Protein AF-A0A370Q2U4-F1 (afdb_monomer_lite)

Sequence (874 aa):
MNAKKIMTMTTHTPAAGAPFPVRLLSYLISVLLITQPVLPAYAANVSVAGGNTHMDKAGNGVPVMNIATPNQAGISHNTFNDFNVGKEGLILNNATDRLTQTQLGGLIQNNTNLKAGQEARGIINEVIGNKRSQLQGYMEVGGKAASVMVANPYGITCDGCGFINTPHATLTTGKPVLGADGSLQALEASRGTITIAGQGLDAGSADAVQLIARATEINAGIHAKDLTVIAGSNRVDKDGNVTALAPAGEAPKIAIDTGALGGMYANRIRLVSSETGLGVNLSDVNARQGDIILDVNGDLRMKHSLAAGQLKVNAGNLALSGSHRAEQGMQLTGRGSTAVNDALLSTGGDLALNGNGQLTVNNSRLQAGADARGKLSGGGRLSAQGARQQWSNSQVEAGNVTLSAAQSLTQDGASQVSAQTDLTVQGGALTMNGKNGAGRDVVVSGRTLSAGNQLTAQRDIRAQLSGDATLSGKLNAGQDVTLSAANVTSSGELTANRYGSVTAGTLDNRGLLQARGAQTITAANVANRDRIQAGGQLAMTADTVTNAGLIGGQGGLSLSVTDLLNVESGGELFSGAGLAVNAGRFLLAGVASAQGDMRLESGVLTTGAQSQWLAGGDMRLSATTASLGGLLASDGLMTLNASSLTSTAGAQTQAQRGLSLDIAGHGELNGVFTTLGDLTLSAGSLTHRAQSAGANVAVTAGNMTHGGLLQADGPLTLKADTLSVTQSGALLAKGQAQLDVQALDNDGTVAAQRLNITAAQRLANQRGAILNAAGDMTLATAQIANAGKLAAGNDLTLDAASLANHGLMQAGNNLSLTLSERLDNQAQGLLLAAGQLALKTPDLTNAGTLQGATAAVEVGALSNSGMLMGIDGL

InterPro domains:
  IPR008619 Filamentous haemagglutinin repeat [PF05594] (307-374)
  IPR008619 Filamentous haemagglutinin repeat [PF05594] (534-567)
  IPR008619 Filamentous haemagglutinin repeat [PF05594] (570-616)
  IPR008619 Filamentous haemagglutinin repeat [PF05594] (774-827)
  IPR008638 Filamentous haemagglutinin FhaB/tRNA nuclease CdiA-like, TPS domain [PF05860] (52-301)
  IPR008638 Filamentous haemagglutinin FhaB/tRNA nuclease CdiA-like, TPS domain [SM00912] (59-181)
  IPR008638 Filamentous haemagglutinin FhaB/tRNA nuclease CdiA-like, TPS domain [TIGR01901] (77-176)
  IPR010069 Toxin CdiA-like, Filamentous hemagglutinin motif repeats [TIGR01731] (399-431)
  IPR010069 Toxin CdiA-like, Filamentous hemagglutinin motif repeats [TIGR01731] (501-529)
  IPR010069 Toxin CdiA-like, Filamentous hemagglutinin motif repeats [TIGR01731] (532-566)
  IPR010069 Toxin CdiA-like, Filamentous hemagglutinin motif repeats [TIGR01731] (571-606)
  IPR010069 Toxin CdiA-like, Filamentous hemagglutinin motif repeats [TIGR01731] (729-766)
  IPR010069 Toxin CdiA-like, Filamentous hemagglutinin motif repeats [TIGR01731] (748-788)
  IPR010069 Toxin CdiA-like, Filamentous hemagglutinin motif repeats [TIGR01731] (788-827)
  IPR010069 Toxin CdiA-like, Filamentous hemagglutinin motif repeats [TIGR01731] (829-866)
  IPR011050 Pectin lyase fold/virulence factor [SSF51126] (56-371)
  IPR012334 Pectin lyase fold [G3DSA:2.160.20.10] (47-337)

Structure (mmCIF, N/CA/C/O backbone):
data_AF-A0A370Q2U4-F1
#
_entry.id   AF-A0A370Q2U4-F1
#
loop_
_atom_site.group_PDB
_atom_site.id
_atom_site.type_symbol
_atom_site.label_atom_id
_atom_site.label_alt_id
_atom_site.label_comp_id
_atom_site.label_asym_id
_atom_site.label_entity_id
_atom_site.label_seq_id
_atom_site.pdbx_PDB_ins_code
_atom_site.Cartn_x
_atom_site.Cartn_y
_atom_site.Cartn_z
_atom_site.occupancy
_atom_site.B_iso_or_equiv
_atom_site.auth_seq_id
_atom_site.auth_comp_id
_atom_site.auth_asym_id
_atom_site.auth_atom_id
_atom_site.pdbx_PDB_model_num
ATOM 1 N N . MET A 1 1 ? 3.773 -46.825 87.363 1.00 34.09 1 MET A N 1
ATOM 2 C CA . MET A 1 1 ? 4.776 -46.118 86.539 1.00 34.09 1 MET A CA 1
ATOM 3 C C . MET A 1 1 ? 4.437 -44.629 86.507 1.00 34.09 1 MET A C 1
ATOM 5 O O . MET A 1 1 ? 3.323 -44.291 86.149 1.00 34.09 1 MET A O 1
ATOM 9 N N . ASN A 1 2 ? 5.400 -43.804 86.935 1.00 34.12 2 ASN A N 1
ATOM 10 C CA . ASN A 1 2 ? 5.629 -42.368 86.675 1.00 34.12 2 ASN A CA 1
ATOM 11 C C . ASN A 1 2 ? 4.591 -41.280 87.053 1.00 34.12 2 ASN A C 1
ATOM 13 O O . ASN A 1 2 ? 3.755 -40.869 86.264 1.00 34.12 2 ASN A O 1
ATOM 17 N N . ALA A 1 3 ? 4.779 -40.771 88.279 1.00 36.44 3 ALA A N 1
ATOM 18 C CA . ALA A 1 3 ? 5.189 -39.404 88.662 1.00 36.44 3 ALA A CA 1
ATOM 19 C C . ALA A 1 3 ? 4.447 -38.129 88.171 1.00 36.44 3 ALA A C 1
ATOM 21 O O . ALA A 1 3 ? 4.491 -37.736 87.011 1.00 36.44 3 ALA A O 1
ATOM 22 N N . LYS A 1 4 ? 3.943 -37.400 89.185 1.00 40.38 4 LYS A N 1
ATOM 23 C CA . LYS A 1 4 ? 3.582 -35.969 89.287 1.00 40.38 4 LYS A CA 1
ATOM 24 C C . LYS A 1 4 ? 4.544 -34.984 88.590 1.00 40.38 4 LYS A C 1
ATOM 26 O O . LYS A 1 4 ? 5.748 -35.057 88.828 1.00 40.38 4 LYS A O 1
ATOM 31 N N . LYS A 1 5 ? 3.992 -33.902 88.012 1.00 30.81 5 LYS A N 1
ATOM 32 C CA . LYS A 1 5 ? 4.483 -32.527 88.261 1.00 30.81 5 LYS A CA 1
ATOM 33 C C . LYS A 1 5 ? 3.450 -31.441 87.922 1.00 30.81 5 LYS A C 1
ATOM 35 O O . LYS A 1 5 ? 2.946 -31.359 86.811 1.00 30.81 5 LYS A O 1
ATOM 40 N N . ILE A 1 6 ? 3.177 -30.621 88.933 1.00 36.81 6 ILE A N 1
ATOM 41 C CA . ILE A 1 6 ? 2.462 -29.340 88.913 1.00 36.81 6 ILE A CA 1
ATOM 42 C C . ILE A 1 6 ? 3.376 -28.309 88.232 1.00 36.81 6 ILE A C 1
ATOM 44 O O . ILE A 1 6 ? 4.555 -28.241 88.585 1.00 36.81 6 ILE A O 1
ATOM 48 N N . MET A 1 7 ? 2.857 -27.529 87.277 1.00 29.05 7 MET A N 1
ATOM 49 C CA . MET A 1 7 ? 3.601 -26.456 86.607 1.00 29.05 7 MET A CA 1
ATOM 50 C C . MET A 1 7 ? 2.996 -25.093 86.955 1.00 29.05 7 MET A C 1
ATOM 52 O O . MET A 1 7 ? 1.852 -24.781 86.641 1.00 29.05 7 MET A O 1
ATOM 56 N N . THR A 1 8 ? 3.806 -24.333 87.676 1.00 30.23 8 THR A N 1
ATOM 57 C CA . THR A 1 8 ? 3.631 -22.978 88.185 1.00 30.23 8 THR A CA 1
ATOM 58 C C . THR A 1 8 ? 3.546 -21.966 87.035 1.00 30.23 8 THR A C 1
ATOM 60 O O . THR A 1 8 ? 4.400 -21.980 86.151 1.00 30.23 8 THR A O 1
ATOM 63 N N . MET A 1 9 ? 2.556 -21.066 87.056 1.00 30.39 9 MET A N 1
ATOM 64 C CA . MET A 1 9 ? 2.502 -19.893 86.172 1.00 30.39 9 MET A CA 1
ATOM 65 C C . MET A 1 9 ? 3.565 -18.878 86.609 1.00 30.39 9 MET A C 1
ATOM 67 O O . MET A 1 9 ? 3.450 -18.242 87.655 1.00 30.39 9 MET A O 1
ATOM 71 N N . THR A 1 10 ? 4.615 -18.746 85.808 1.00 31.39 10 THR A N 1
ATOM 72 C CA . THR A 1 10 ? 5.641 -17.711 85.922 1.00 31.39 10 THR A CA 1
ATOM 73 C C . THR A 1 10 ? 5.147 -16.403 85.307 1.00 31.39 10 THR A C 1
ATOM 75 O O . THR A 1 10 ? 4.787 -16.336 84.135 1.00 31.39 10 THR A O 1
ATOM 78 N N . THR A 1 11 ? 5.181 -15.331 86.095 1.00 35.94 11 THR A N 1
ATOM 79 C CA . THR A 1 11 ? 5.073 -13.944 85.633 1.00 35.94 11 THR A CA 1
ATOM 80 C C . THR A 1 11 ? 6.275 -13.602 84.750 1.00 35.94 11 THR A C 1
ATOM 82 O O . THR A 1 11 ? 7.412 -13.622 85.222 1.00 35.94 11 THR A O 1
ATOM 85 N N . HIS A 1 12 ? 6.047 -13.294 83.472 1.00 36.06 12 HIS A N 1
ATOM 86 C CA . HIS A 1 12 ? 7.079 -12.763 82.581 1.00 36.06 12 HIS A CA 1
ATOM 87 C C . HIS A 1 12 ? 7.267 -11.260 82.812 1.00 36.06 12 HIS A C 1
ATOM 89 O O . HIS A 1 12 ? 6.408 -10.445 82.484 1.00 36.06 12 HIS A O 1
ATOM 95 N N . THR A 1 13 ? 8.423 -10.898 83.359 1.00 43.22 13 THR A N 1
ATOM 96 C CA . THR A 1 13 ? 9.015 -9.564 83.243 1.00 43.22 13 THR A CA 1
ATOM 97 C C . THR A 1 13 ? 9.463 -9.337 81.790 1.00 43.22 13 THR A C 1
ATOM 99 O O . THR A 1 13 ? 10.175 -10.180 81.242 1.00 43.22 13 THR A O 1
ATOM 102 N N . PRO A 1 14 ? 9.088 -8.229 81.122 1.00 40.31 14 PRO A N 1
ATOM 103 C CA . PRO A 1 14 ? 9.602 -7.939 79.790 1.00 40.31 14 PRO A CA 1
ATOM 104 C C . PRO A 1 14 ? 11.054 -7.449 79.873 1.00 40.31 14 PRO A C 1
ATOM 106 O O . PRO A 1 14 ? 11.383 -6.525 80.620 1.00 40.31 14 PRO A O 1
ATOM 109 N N . ALA A 1 15 ? 11.914 -8.087 79.081 1.00 38.84 15 ALA A N 1
ATOM 110 C CA . ALA A 1 15 ? 13.333 -7.794 78.947 1.00 38.84 15 ALA A CA 1
ATOM 111 C C . ALA A 1 15 ? 13.611 -6.330 78.549 1.00 38.84 15 ALA A C 1
ATOM 113 O O . ALA A 1 15 ? 12.902 -5.708 77.751 1.00 38.84 15 ALA A O 1
ATOM 114 N N . ALA A 1 16 ? 14.689 -5.783 79.109 1.00 49.62 16 ALA A N 1
ATOM 115 C CA . ALA A 1 16 ? 15.258 -4.496 78.741 1.00 49.62 16 ALA A CA 1
ATOM 116 C C . ALA A 1 16 ? 15.919 -4.597 77.354 1.00 49.62 16 ALA A C 1
ATOM 118 O O . ALA A 1 16 ? 16.994 -5.173 77.227 1.00 49.62 16 ALA A O 1
ATOM 119 N N . GLY A 1 17 ? 15.270 -4.064 76.312 1.00 54.19 17 GLY A N 1
ATOM 120 C CA . GLY A 1 17 ? 15.866 -4.025 74.969 1.00 54.19 17 GLY A CA 1
ATOM 121 C C . GLY A 1 17 ? 14.928 -3.748 73.789 1.00 54.19 17 GLY A C 1
ATOM 122 O O . GLY A 1 17 ? 15.257 -4.140 72.677 1.00 54.19 17 GLY A O 1
ATOM 123 N N . ALA A 1 18 ? 13.772 -3.103 73.986 1.00 51.47 18 ALA A N 1
ATOM 124 C CA . ALA A 1 18 ? 12.868 -2.727 72.889 1.00 51.47 18 ALA A CA 1
ATOM 125 C C . ALA A 1 18 ? 12.867 -1.199 72.679 1.00 51.47 18 ALA A C 1
ATOM 127 O O . ALA A 1 18 ? 12.854 -0.461 73.671 1.00 51.47 18 ALA A O 1
ATOM 128 N N . PRO A 1 19 ? 12.872 -0.705 71.425 1.00 56.81 19 PRO A N 1
ATOM 129 C CA . PRO A 1 19 ? 12.933 0.723 71.134 1.00 56.81 19 PRO A CA 1
ATOM 130 C C . PRO A 1 19 ? 11.681 1.455 71.655 1.00 56.81 19 PRO A C 1
ATOM 132 O O . PRO A 1 19 ? 10.580 0.901 71.713 1.00 56.81 19 PRO A O 1
ATOM 135 N N . PHE A 1 20 ? 11.853 2.737 71.996 1.00 57.69 20 PHE A N 1
ATOM 136 C CA . PHE A 1 20 ? 10.858 3.636 72.606 1.00 57.69 20 PHE A CA 1
ATOM 137 C C . PHE A 1 20 ? 9.420 3.602 72.010 1.00 57.69 20 PHE A C 1
ATOM 139 O O . PHE A 1 20 ? 8.477 3.695 72.801 1.00 57.69 20 PHE A O 1
ATOM 146 N N . PRO A 1 21 ? 9.173 3.396 70.692 1.00 56.34 21 PRO A N 1
ATOM 147 C CA . PRO A 1 21 ? 7.807 3.410 70.154 1.00 56.34 21 PRO A CA 1
ATOM 148 C C . PRO A 1 21 ? 6.962 2.175 70.514 1.00 56.34 21 PRO A C 1
ATOM 150 O O . PRO A 1 21 ? 5.737 2.263 70.513 1.00 56.34 21 PRO A O 1
ATOM 153 N N . VAL A 1 22 ? 7.569 1.042 70.893 1.00 61.22 22 VAL A N 1
ATOM 154 C CA . VAL A 1 22 ? 6.818 -0.187 71.233 1.00 61.22 22 VAL A CA 1
ATOM 155 C C . VAL A 1 22 ? 6.188 -0.094 72.628 1.00 61.22 22 VAL A C 1
ATOM 157 O O . VAL A 1 22 ? 5.074 -0.562 72.853 1.00 61.22 22 VAL A O 1
ATOM 160 N N . ARG A 1 23 ? 6.865 0.580 73.566 1.00 61.19 23 ARG A N 1
ATOM 161 C CA . ARG A 1 23 ? 6.343 0.816 74.922 1.00 61.19 23 ARG A CA 1
ATOM 162 C C . ARG A 1 23 ? 5.195 1.820 74.918 1.00 61.19 23 ARG A C 1
ATOM 164 O O . ARG A 1 23 ? 4.212 1.610 75.622 1.00 61.19 23 ARG A O 1
ATOM 171 N N . LEU A 1 24 ? 5.291 2.861 74.087 1.00 65.12 24 LEU A N 1
ATOM 172 C CA . LEU A 1 24 ? 4.210 3.828 73.908 1.00 65.12 24 LEU A CA 1
ATOM 173 C C . LEU A 1 24 ? 2.959 3.150 73.324 1.00 65.12 24 LEU A C 1
ATOM 175 O O . LEU A 1 24 ? 1.859 3.413 73.792 1.00 65.12 24 LEU A O 1
ATOM 179 N N . LEU A 1 25 ? 3.136 2.211 72.386 1.00 67.31 25 LEU A N 1
ATOM 180 C CA . LEU A 1 25 ? 2.051 1.441 71.774 1.00 67.31 25 LEU A CA 1
ATOM 181 C C . LEU A 1 25 ? 1.360 0.487 72.765 1.00 67.31 25 LEU A C 1
ATOM 183 O O . LEU A 1 25 ? 0.134 0.430 72.787 1.00 67.31 25 LEU A O 1
ATOM 187 N N . SER A 1 26 ? 2.103 -0.208 73.636 1.00 63.44 26 SER A N 1
ATOM 188 C CA . SER A 1 26 ? 1.497 -1.056 74.678 1.00 63.44 26 SER A CA 1
ATOM 189 C C . SER A 1 26 ? 0.727 -0.252 75.731 1.00 63.44 26 SER A C 1
ATOM 191 O O . SER A 1 26 ? -0.348 -0.686 76.149 1.00 63.44 26 SER A O 1
ATOM 193 N N . TYR A 1 27 ? 1.227 0.921 76.137 1.00 68.31 27 TYR A N 1
ATOM 194 C CA . TYR A 1 27 ? 0.491 1.801 77.052 1.00 68.31 27 TYR A CA 1
ATOM 195 C C . TYR A 1 27 ? -0.728 2.436 76.371 1.00 68.31 27 TYR A C 1
ATOM 197 O O . TYR A 1 27 ? -1.785 2.503 76.991 1.00 68.31 27 TYR A O 1
ATOM 205 N N . LEU A 1 28 ? -0.633 2.809 75.089 1.00 70.44 28 LEU A N 1
ATOM 206 C CA . LEU A 1 28 ? -1.760 3.339 74.319 1.00 70.44 28 LEU A CA 1
ATOM 207 C C . LEU A 1 28 ? -2.868 2.288 74.154 1.00 70.44 28 LEU A C 1
ATOM 209 O O . LEU A 1 28 ? -4.025 2.596 74.410 1.00 70.44 28 LEU A O 1
ATOM 213 N N . ILE A 1 29 ? -2.521 1.040 73.812 1.00 72.25 29 ILE A N 1
ATOM 214 C CA . ILE A 1 29 ? -3.478 -0.074 73.680 1.00 72.25 29 ILE A CA 1
ATOM 215 C C . ILE A 1 29 ? -4.120 -0.419 75.032 1.00 72.25 29 ILE A C 1
ATOM 217 O O . ILE A 1 29 ? -5.326 -0.639 75.096 1.00 72.25 29 ILE A O 1
ATOM 221 N N . SER A 1 30 ? -3.348 -0.412 76.124 1.00 69.31 30 SER A N 1
ATOM 222 C CA . SER A 1 30 ? -3.879 -0.687 77.468 1.00 69.31 30 SER A CA 1
ATOM 223 C C . SER A 1 30 ? -4.813 0.425 77.961 1.00 69.31 30 SER A C 1
ATOM 225 O O . SER A 1 30 ? -5.839 0.133 78.566 1.00 69.31 30 SER A O 1
ATOM 227 N N . VAL A 1 31 ? -4.510 1.695 77.660 1.00 67.31 31 VAL A N 1
ATOM 228 C CA . VAL A 1 31 ? -5.390 2.829 77.985 1.00 67.31 31 VAL A CA 1
ATOM 229 C C . VAL A 1 31 ? -6.644 2.826 77.100 1.00 67.31 31 VAL A C 1
ATOM 231 O O . VAL A 1 31 ? -7.731 3.009 77.633 1.00 67.31 31 VAL A O 1
ATOM 234 N N . LEU A 1 32 ? -6.537 2.510 75.801 1.00 60.44 32 LEU A N 1
ATOM 235 C CA . LEU A 1 32 ? -7.678 2.367 74.874 1.00 60.44 32 LEU A CA 1
ATOM 236 C C . LEU A 1 32 ? -8.617 1.197 75.218 1.00 60.44 32 LEU A C 1
ATOM 238 O O . LEU A 1 32 ? -9.806 1.264 74.915 1.00 60.44 32 LEU A O 1
ATOM 242 N N . LEU A 1 33 ? -8.109 0.131 75.848 1.00 59.91 33 LEU A N 1
ATOM 243 C CA . LEU A 1 33 ? -8.928 -0.995 76.315 1.00 59.91 33 LEU A CA 1
ATOM 244 C C . LEU A 1 33 ? -9.660 -0.691 77.632 1.00 59.91 33 LEU A C 1
ATOM 246 O O . LEU A 1 33 ? -10.742 -1.226 77.852 1.00 59.91 33 LEU A O 1
ATOM 250 N N . ILE A 1 34 ? -9.107 0.178 78.487 1.00 53.84 34 ILE A N 1
ATOM 251 C CA . ILE A 1 34 ? -9.721 0.574 79.769 1.00 53.84 34 ILE A CA 1
ATOM 252 C C . ILE A 1 34 ? -10.696 1.753 79.588 1.00 53.84 34 ILE A C 1
ATOM 254 O O . ILE A 1 34 ? -11.631 1.898 80.372 1.00 53.84 34 ILE A O 1
ATOM 258 N N . THR A 1 35 ? -10.537 2.563 78.535 1.00 42.59 35 THR A N 1
ATOM 259 C CA . THR A 1 35 ? -11.438 3.682 78.202 1.00 42.59 35 THR A CA 1
ATOM 260 C C . THR A 1 35 ? -12.391 3.387 77.046 1.00 42.59 35 THR A C 1
ATOM 262 O O . THR A 1 35 ? -12.896 4.323 76.422 1.00 42.59 35 THR A O 1
ATOM 265 N N . GLN A 1 36 ? -12.690 2.109 76.767 1.00 36.78 36 GLN A N 1
ATOM 266 C CA . GLN A 1 36 ? -13.802 1.793 75.872 1.00 36.78 36 GLN A CA 1
ATOM 267 C C . GLN A 1 36 ? -15.056 2.520 76.381 1.00 36.78 36 GLN A C 1
ATOM 269 O O . GLN A 1 36 ? -15.445 2.305 77.534 1.00 36.78 36 GLN A O 1
ATOM 274 N N . PRO A 1 37 ? -15.708 3.381 75.575 1.00 43.12 37 PRO A N 1
ATOM 275 C CA . PRO A 1 37 ? -17.039 3.826 75.927 1.00 43.12 37 PRO A CA 1
ATOM 276 C C . PRO A 1 37 ? -17.881 2.558 76.036 1.00 43.12 37 PRO A C 1
ATOM 278 O O . PRO A 1 37 ? -18.002 1.805 75.070 1.00 43.12 37 PRO A O 1
ATOM 281 N N . VAL A 1 38 ? -18.425 2.299 77.225 1.00 38.25 38 VAL A N 1
ATOM 282 C CA . VAL A 1 38 ? -19.544 1.376 77.382 1.00 38.25 38 VAL A CA 1
ATOM 283 C C . VAL A 1 38 ? -20.610 1.913 76.437 1.00 38.25 38 VAL A C 1
ATOM 285 O O . VAL A 1 38 ? -21.231 2.937 76.719 1.00 38.25 38 VAL A O 1
ATOM 288 N N . LEU A 1 39 ? -20.733 1.296 75.260 1.00 39.78 39 LEU A N 1
ATOM 289 C CA . LEU A 1 39 ? -21.783 1.620 74.311 1.00 39.78 39 LEU A CA 1
ATOM 290 C C . LEU A 1 39 ? -23.093 1.460 75.088 1.00 39.78 39 LEU A C 1
ATOM 292 O O . LEU A 1 39 ? -23.342 0.361 75.594 1.00 39.78 39 LEU A O 1
ATOM 296 N N . PRO A 1 40 ? -23.901 2.520 75.263 1.00 39.62 40 PRO A N 1
ATOM 297 C CA . PRO A 1 40 ? -25.187 2.359 75.909 1.00 39.62 40 PRO A CA 1
ATOM 298 C C . PRO A 1 40 ? -25.961 1.301 75.125 1.00 39.62 40 PRO A C 1
ATOM 300 O O . PRO A 1 40 ? -26.129 1.407 73.909 1.00 39.62 40 PRO A O 1
ATOM 303 N N . ALA A 1 41 ? -26.396 0.251 75.819 1.00 37.56 41 ALA A N 1
ATOM 304 C CA . ALA A 1 41 ? -27.361 -0.683 75.277 1.00 37.56 41 ALA A CA 1
ATOM 305 C C . ALA A 1 41 ? -28.645 0.113 75.013 1.00 37.56 41 ALA A C 1
ATOM 307 O O . ALA A 1 41 ? -29.379 0.454 75.940 1.00 37.56 41 ALA A O 1
ATOM 308 N N . TYR A 1 42 ? -28.882 0.484 73.756 1.00 45.78 42 TYR A N 1
ATOM 309 C CA . TYR A 1 42 ? -30.148 1.071 73.344 1.00 45.78 42 TYR A CA 1
ATOM 310 C C . TYR A 1 42 ? -31.226 0.005 73.543 1.00 45.78 42 TYR A C 1
ATOM 312 O O . TYR A 1 42 ? -31.240 -1.005 72.844 1.00 45.78 42 TYR A O 1
ATOM 320 N N . ALA A 1 43 ? -32.106 0.201 74.523 1.00 44.44 43 ALA A N 1
ATOM 321 C CA . ALA A 1 43 ? -33.307 -0.612 74.634 1.00 44.44 43 ALA A CA 1
ATOM 322 C C . ALA A 1 43 ? -34.155 -0.400 73.369 1.00 44.44 43 ALA A C 1
ATOM 324 O O . ALA A 1 43 ? -34.395 0.747 72.978 1.00 44.44 43 ALA A O 1
ATOM 325 N N . ALA A 1 44 ? -34.592 -1.488 72.728 1.00 58.66 44 ALA A N 1
ATOM 326 C CA . ALA A 1 44 ? -35.546 -1.429 71.627 1.00 58.66 44 ALA A CA 1
ATOM 327 C C . ALA A 1 44 ? -36.821 -0.731 72.125 1.00 58.66 44 ALA A C 1
ATOM 329 O O . ALA A 1 44 ? -37.519 -1.243 72.998 1.00 58.66 44 ALA A O 1
ATOM 330 N N . ASN A 1 45 ? -37.077 0.483 71.638 1.00 70.81 45 ASN A N 1
ATOM 331 C CA . ASN A 1 45 ? -38.198 1.302 72.085 1.00 70.81 45 ASN A CA 1
ATOM 332 C C . ASN A 1 45 ? -39.026 1.760 70.878 1.00 70.81 45 ASN A C 1
ATOM 334 O O . ASN A 1 45 ? -38.477 2.335 69.932 1.00 70.81 45 ASN A O 1
ATOM 338 N N . VAL A 1 46 ? -40.334 1.496 70.933 1.00 74.62 46 VAL A N 1
ATOM 339 C CA . VAL A 1 46 ? -41.354 1.965 69.986 1.00 74.62 46 VAL A CA 1
ATOM 340 C C . VAL A 1 46 ? -42.291 2.895 70.756 1.00 74.62 46 VAL A C 1
ATOM 342 O O . VAL A 1 46 ? -43.020 2.456 71.642 1.00 74.62 46 VAL A O 1
ATOM 345 N N . SER A 1 47 ? -42.254 4.187 70.436 1.00 82.56 47 SER A N 1
ATOM 346 C CA . SER A 1 47 ? -43.001 5.251 71.111 1.00 82.56 47 SER A CA 1
ATOM 347 C C . SER A 1 47 ? -43.989 5.889 70.138 1.00 82.56 47 SER A C 1
ATOM 349 O O . SER A 1 47 ? -43.586 6.628 69.239 1.00 82.56 47 SER A O 1
ATOM 351 N N . VAL A 1 48 ? -45.278 5.577 70.292 1.00 82.62 48 VAL A N 1
ATOM 352 C CA . VAL A 1 48 ? -46.368 6.084 69.438 1.00 82.62 48 VAL A CA 1
ATOM 353 C C . VAL A 1 48 ? -46.572 7.585 69.677 1.00 82.62 48 VAL A C 1
ATOM 355 O O . VAL A 1 48 ? -46.584 8.036 70.821 1.00 82.62 48 VAL A O 1
ATOM 358 N N . ALA A 1 49 ? -46.730 8.364 68.605 1.00 73.56 49 ALA A N 1
ATOM 359 C CA . ALA A 1 49 ? -46.890 9.819 68.664 1.00 73.56 49 ALA A CA 1
ATOM 360 C C . ALA A 1 49 ? -48.338 10.308 68.480 1.00 73.56 49 ALA A C 1
ATOM 362 O O . ALA A 1 49 ? -48.642 11.443 68.844 1.00 73.56 49 ALA A O 1
ATOM 363 N N . GLY A 1 50 ? -49.238 9.481 67.941 1.00 77.62 50 GLY A N 1
ATOM 364 C CA . GLY A 1 50 ? -50.650 9.828 67.778 1.00 77.62 50 GLY A CA 1
ATOM 365 C C . GLY A 1 50 ? -51.477 8.737 67.092 1.00 77.62 50 GLY A C 1
ATOM 366 O O . GLY A 1 50 ? -50.949 7.705 66.685 1.00 77.62 50 GLY A O 1
ATOM 367 N N . GLY A 1 51 ? -52.787 8.977 66.957 1.00 83.06 51 GLY A N 1
ATOM 368 C CA . GLY A 1 51 ? -53.742 8.036 66.352 1.00 83.06 51 GLY A CA 1
ATOM 369 C C . GLY A 1 51 ? -54.270 6.970 67.323 1.00 83.06 51 GLY A C 1
ATOM 370 O O . GLY A 1 51 ? -54.129 7.103 68.536 1.00 83.06 51 GLY A O 1
ATOM 371 N N . ASN A 1 52 ? -54.909 5.920 66.790 1.00 89.38 52 ASN A N 1
ATOM 372 C CA . ASN A 1 52 ? -55.383 4.763 67.569 1.00 89.38 52 ASN A CA 1
ATOM 373 C C . ASN A 1 52 ? -54.400 3.575 67.573 1.00 89.38 52 ASN A C 1
ATOM 375 O O . ASN A 1 52 ? -54.734 2.486 68.050 1.00 89.38 52 ASN A O 1
ATOM 379 N N . THR A 1 53 ? -53.185 3.775 67.061 1.00 93.88 53 THR A N 1
ATOM 380 C CA . THR A 1 53 ? -52.080 2.818 67.159 1.00 93.88 53 THR A CA 1
ATOM 381 C C . THR A 1 53 ? -51.712 2.577 68.622 1.00 93.88 53 THR A C 1
ATOM 383 O O . THR A 1 53 ? -51.557 3.526 69.388 1.00 93.88 53 THR A O 1
ATOM 386 N N . HIS A 1 54 ? -51.520 1.322 69.020 1.00 91.31 54 HIS A N 1
ATOM 387 C CA . HIS A 1 54 ? -51.014 1.005 70.357 1.00 91.31 54 HIS A CA 1
ATOM 388 C C . HIS A 1 54 ? -50.163 -0.265 70.361 1.00 91.31 54 HIS A C 1
ATOM 390 O O . HIS A 1 54 ? -50.230 -1.085 69.444 1.00 91.31 54 HIS A O 1
ATOM 396 N N . MET A 1 55 ? -49.337 -0.394 71.397 1.00 93.25 55 MET A N 1
ATOM 397 C CA . MET A 1 55 ? -48.420 -1.515 71.583 1.00 93.25 55 MET A CA 1
ATOM 398 C C . MET A 1 55 ? -48.988 -2.508 72.596 1.00 93.25 55 MET A C 1
ATOM 400 O O . MET A 1 55 ? -49.537 -2.112 73.622 1.00 93.25 55 MET A O 1
ATOM 404 N N . ASP A 1 56 ? -48.785 -3.785 72.319 1.00 91.44 56 ASP A N 1
ATOM 405 C CA . ASP A 1 56 ? -49.100 -4.933 73.158 1.00 91.44 56 ASP A CA 1
ATOM 406 C C . ASP A 1 56 ? -47.917 -5.923 73.123 1.00 91.44 56 ASP A C 1
ATOM 408 O O . ASP A 1 56 ? -46.855 -5.632 72.554 1.00 91.44 56 ASP A O 1
ATOM 412 N N . LYS A 1 57 ? -48.061 -7.095 73.742 1.00 91.38 57 LYS A N 1
ATOM 413 C CA . LYS A 1 57 ? -47.046 -8.155 73.722 1.00 91.38 57 LYS A CA 1
ATOM 414 C C . LYS A 1 57 ? -47.660 -9.509 73.409 1.00 91.38 57 LYS A C 1
ATOM 416 O O . LYS A 1 57 ? -48.683 -9.891 73.968 1.00 91.38 57 LYS A O 1
ATOM 421 N N . ALA A 1 58 ? -46.984 -10.268 72.555 1.00 91.56 58 ALA A N 1
ATOM 422 C CA . ALA A 1 58 ? -47.305 -11.666 72.333 1.00 91.56 58 ALA A CA 1
ATOM 423 C C . ALA A 1 58 ? -46.972 -12.503 73.581 1.00 91.56 58 ALA A C 1
ATOM 425 O O . ALA A 1 58 ? -46.186 -12.092 74.440 1.00 91.56 58 ALA A O 1
ATOM 426 N N . GLY A 1 59 ? -47.524 -13.718 73.660 1.00 85.81 59 GLY A N 1
ATOM 427 C CA . GLY A 1 59 ? -47.323 -14.612 74.809 1.00 85.81 59 GLY A CA 1
ATOM 428 C C . GLY A 1 59 ? -45.858 -14.989 75.074 1.00 85.81 59 GLY A C 1
ATOM 429 O O . GLY A 1 59 ? -45.508 -15.326 76.201 1.00 85.81 59 GLY A O 1
ATOM 430 N N . ASN A 1 60 ? -44.991 -14.893 74.062 1.00 87.94 60 ASN A N 1
ATOM 431 C CA . ASN A 1 60 ? -43.549 -15.139 74.165 1.00 87.94 60 ASN A CA 1
ATOM 432 C C . ASN A 1 60 ? -42.702 -13.861 74.349 1.00 87.94 60 ASN A C 1
ATOM 434 O O . ASN A 1 60 ? -41.476 -13.938 74.347 1.00 87.94 60 ASN A O 1
ATOM 438 N N . GLY A 1 61 ? -43.336 -12.696 74.511 1.00 89.06 61 GLY A N 1
ATOM 439 C CA . GLY A 1 61 ? -42.669 -11.425 74.794 1.00 89.06 61 GLY A CA 1
ATOM 440 C C . GLY A 1 61 ? -42.309 -10.573 73.575 1.00 89.06 61 GLY A C 1
ATOM 441 O O . GLY A 1 61 ? -41.879 -9.437 73.778 1.00 89.06 61 GLY A O 1
ATOM 442 N N . VAL A 1 62 ? -42.520 -11.056 72.343 1.00 94.12 62 VAL A N 1
ATOM 443 C CA . VAL A 1 62 ? -42.335 -10.241 71.128 1.00 94.12 62 VAL A CA 1
ATOM 444 C C . VAL A 1 62 ? -43.337 -9.073 71.130 1.00 94.12 62 VAL A C 1
ATOM 446 O O . VAL A 1 62 ? -44.529 -9.299 71.372 1.00 94.12 62 VAL A O 1
ATOM 449 N N . PRO A 1 63 ? -42.903 -7.824 70.876 1.00 95.19 63 PRO A N 1
ATOM 450 C CA . PRO A 1 63 ? -43.804 -6.681 70.767 1.00 95.19 63 PRO A CA 1
ATOM 451 C C . PRO A 1 63 ? -44.833 -6.855 69.640 1.00 95.19 63 PRO A C 1
ATOM 453 O O . PRO A 1 63 ? -44.485 -7.221 68.516 1.00 95.19 63 PRO A O 1
ATOM 456 N N . VAL A 1 64 ? -46.097 -6.541 69.929 1.00 95.94 64 VAL A N 1
ATOM 457 C CA . VAL A 1 64 ? -47.206 -6.560 68.964 1.00 95.94 64 VAL A CA 1
ATOM 458 C C . VAL A 1 64 ? -47.742 -5.142 68.811 1.00 95.94 64 VAL A C 1
ATOM 460 O O . VAL A 1 64 ? -48.242 -4.547 69.754 1.00 95.94 64 VAL A O 1
ATOM 463 N N . MET A 1 65 ? -47.643 -4.579 67.618 1.00 96.12 65 MET A N 1
ATOM 464 C CA . MET A 1 65 ? -48.194 -3.281 67.264 1.00 96.12 65 MET A CA 1
ATOM 465 C C . MET A 1 65 ? -49.585 -3.463 66.659 1.00 96.12 65 MET A C 1
ATOM 467 O O . MET A 1 65 ? -49.726 -3.907 65.518 1.00 96.12 65 MET A O 1
ATOM 471 N N . ASN A 1 66 ? -50.617 -3.056 67.392 1.00 96.00 66 ASN A N 1
ATOM 472 C CA . ASN A 1 66 ? -51.962 -2.923 66.850 1.00 96.00 66 ASN A CA 1
ATOM 473 C C . ASN A 1 66 ? -52.011 -1.665 65.975 1.00 96.00 66 ASN A C 1
ATOM 475 O O . ASN A 1 66 ? -52.112 -0.540 66.470 1.00 96.00 66 ASN A O 1
ATOM 479 N N . ILE A 1 67 ? -51.885 -1.873 64.660 1.00 97.25 67 ILE A N 1
ATOM 480 C CA . ILE A 1 67 ? -51.857 -0.814 63.646 1.00 97.25 67 ILE A CA 1
ATOM 481 C C . ILE A 1 67 ? -53.150 0.021 63.665 1.00 97.25 67 ILE A C 1
ATOM 483 O O . ILE A 1 67 ? -54.212 -0.467 64.067 1.00 97.25 67 ILE A O 1
ATOM 487 N N . ALA A 1 68 ? -53.064 1.276 63.224 1.00 95.69 68 ALA A N 1
ATOM 488 C CA . ALA A 1 68 ? -54.192 2.196 63.123 1.00 95.69 68 ALA A CA 1
ATOM 489 C C . ALA A 1 68 ? -55.250 1.704 62.127 1.00 95.69 68 ALA A C 1
ATOM 491 O O . ALA A 1 68 ? -54.954 0.930 61.211 1.00 95.69 68 ALA A O 1
ATOM 492 N N . THR A 1 69 ? -56.476 2.208 62.265 1.00 94.81 69 THR A N 1
ATOM 493 C CA . THR A 1 69 ? -57.560 1.909 61.319 1.00 94.81 69 THR A CA 1
ATOM 494 C C . THR A 1 69 ? -57.181 2.375 59.900 1.00 94.81 69 THR A C 1
ATOM 496 O O . THR A 1 69 ? -56.828 3.545 59.734 1.00 94.81 69 THR A O 1
ATOM 499 N N . PRO A 1 70 ? -57.246 1.504 58.872 1.00 95.00 70 PRO A N 1
ATOM 500 C CA . PRO A 1 70 ? -56.940 1.880 57.498 1.00 95.00 70 PRO A CA 1
ATOM 501 C C . PRO A 1 70 ? -57.883 2.958 56.964 1.00 95.00 70 PRO A C 1
ATOM 503 O O . PRO A 1 70 ? -59.080 2.961 57.257 1.00 95.00 70 PRO A O 1
ATOM 506 N N . ASN A 1 71 ? -57.348 3.860 56.146 1.00 92.12 71 ASN A N 1
ATOM 507 C CA . ASN A 1 71 ? -58.136 4.871 55.445 1.00 92.12 71 ASN A CA 1
ATOM 508 C C . ASN A 1 71 ? -58.879 4.292 54.220 1.00 92.12 71 ASN A C 1
ATOM 510 O O . ASN A 1 71 ? -58.831 3.091 53.950 1.00 92.12 71 ASN A O 1
ATOM 514 N N . GLN A 1 72 ? -59.563 5.147 53.449 1.00 89.62 72 GLN A N 1
ATOM 515 C CA . GLN A 1 72 ? -60.321 4.728 52.257 1.00 89.62 72 GLN A CA 1
ATOM 516 C C . GLN A 1 72 ? -59.443 4.097 51.161 1.00 89.62 72 GLN A C 1
ATOM 518 O O . GLN A 1 72 ? -59.925 3.253 50.408 1.00 89.62 72 GLN A O 1
ATOM 523 N N . ALA A 1 73 ? -58.154 4.443 51.109 1.00 91.81 73 ALA A N 1
ATOM 524 C CA . ALA A 1 73 ? -57.170 3.825 50.223 1.00 91.81 73 ALA A CA 1
ATOM 525 C C . ALA A 1 73 ? -56.601 2.495 50.771 1.00 91.81 73 ALA A C 1
ATOM 527 O O . ALA A 1 73 ? -55.764 1.862 50.126 1.00 91.81 73 ALA A O 1
ATOM 528 N N . GLY A 1 74 ? -57.040 2.049 51.954 1.00 93.44 74 GLY A N 1
ATOM 529 C CA . GLY A 1 74 ? -56.545 0.840 52.613 1.00 93.44 74 GLY A CA 1
ATOM 530 C C . GLY A 1 74 ? -55.164 1.004 53.256 1.00 93.44 74 GLY A C 1
ATOM 531 O O . GLY A 1 74 ? -54.492 0.000 53.499 1.00 93.44 74 GLY A O 1
ATOM 532 N N . ILE A 1 75 ? -54.726 2.239 53.525 1.00 95.31 75 ILE A N 1
ATOM 533 C CA . ILE A 1 75 ? -53.452 2.537 54.189 1.00 95.31 75 ILE A CA 1
ATOM 534 C C . ILE A 1 75 ? -53.682 2.763 55.685 1.00 95.31 75 ILE A C 1
ATOM 536 O O . ILE A 1 75 ? -54.446 3.644 56.078 1.00 95.31 75 ILE A O 1
ATOM 540 N N . SER A 1 76 ? -52.993 1.988 56.519 1.00 96.44 76 SER A N 1
ATOM 541 C CA . SER A 1 76 ? -52.843 2.246 57.952 1.00 96.44 76 SER A CA 1
ATOM 542 C C . SER A 1 76 ? -51.617 3.134 58.168 1.00 96.44 76 SER A C 1
ATOM 544 O O . SER A 1 76 ? -50.488 2.704 57.927 1.00 96.44 76 SER A O 1
ATOM 546 N N . HIS A 1 77 ? -51.822 4.382 58.591 1.00 95.69 77 HIS A N 1
ATOM 547 C CA . HIS A 1 77 ? -50.742 5.343 58.837 1.00 95.69 77 HIS A CA 1
ATOM 548 C C . HIS A 1 77 ? -50.522 5.519 60.338 1.00 95.69 77 HIS A C 1
ATOM 550 O O . HIS A 1 77 ? -51.420 5.933 61.066 1.00 95.69 77 HIS A O 1
ATOM 556 N N . ASN A 1 78 ? -49.322 5.172 60.791 1.00 95.69 78 ASN A N 1
ATOM 557 C CA . ASN A 1 78 ? -48.932 5.094 62.190 1.00 95.69 78 ASN A CA 1
ATOM 558 C C . ASN A 1 78 ? -47.749 6.041 62.414 1.00 95.69 78 ASN A C 1
ATOM 560 O O . ASN A 1 78 ? -46.752 5.947 61.697 1.00 95.69 78 ASN A O 1
ATOM 564 N N . THR A 1 79 ? -47.847 6.941 63.394 1.00 95.12 79 THR A N 1
ATOM 565 C CA . THR A 1 79 ? -46.817 7.956 63.665 1.00 95.12 79 THR A CA 1
ATOM 566 C C . THR A 1 79 ? -46.112 7.712 64.999 1.00 95.12 79 THR A C 1
ATOM 568 O O . THR A 1 79 ? -46.735 7.309 65.983 1.00 95.12 79 THR A O 1
ATOM 571 N N . PHE A 1 80 ? -44.801 7.969 65.050 1.00 94.75 80 PHE A N 1
ATOM 572 C CA . PHE A 1 80 ? -43.930 7.618 66.176 1.00 94.75 80 PHE A CA 1
ATOM 573 C C . PHE A 1 80 ? -42.941 8.730 66.547 1.00 94.75 80 PHE A C 1
ATOM 575 O O . PHE A 1 80 ? -42.410 9.426 65.684 1.00 94.75 80 PHE A O 1
ATOM 582 N N . ASN A 1 81 ? -42.630 8.852 67.838 1.00 91.69 81 ASN A N 1
ATOM 583 C CA . ASN A 1 81 ? -41.503 9.652 68.328 1.00 91.69 81 ASN A CA 1
ATOM 584 C C . ASN A 1 81 ? -40.182 8.877 68.200 1.00 91.69 81 ASN A C 1
ATOM 586 O O . ASN A 1 81 ? -39.153 9.448 67.853 1.00 91.69 81 ASN A O 1
ATOM 590 N N . ASP A 1 82 ? -40.230 7.567 68.446 1.00 92.31 82 ASP A N 1
ATOM 591 C CA . ASP A 1 82 ? -39.119 6.629 68.297 1.00 92.31 82 ASP A CA 1
ATOM 592 C C . ASP A 1 82 ? -39.682 5.322 67.713 1.00 92.31 82 ASP A C 1
ATOM 594 O O . ASP A 1 82 ? -40.676 4.806 68.220 1.00 92.31 82 ASP A O 1
ATOM 598 N N . PHE A 1 83 ? -39.067 4.772 66.666 1.00 95.81 83 PHE A N 1
ATOM 599 C CA . PHE A 1 83 ? -39.453 3.477 66.092 1.00 95.81 83 PHE A CA 1
ATOM 600 C C . PHE A 1 83 ? -38.202 2.625 65.900 1.00 95.81 83 PHE A C 1
ATOM 602 O O . PHE A 1 83 ? -37.386 2.909 65.019 1.00 95.81 83 PHE A O 1
ATOM 609 N N . ASN A 1 84 ? -38.038 1.609 66.745 1.00 95.56 84 ASN A N 1
ATOM 610 C CA . ASN A 1 84 ? -36.909 0.684 66.727 1.00 95.56 84 ASN A CA 1
ATOM 611 C C . ASN A 1 84 ? -37.418 -0.755 66.831 1.00 95.56 84 ASN A C 1
ATOM 613 O O . ASN A 1 84 ? -38.404 -1.010 67.516 1.00 95.56 84 ASN A O 1
ATOM 617 N N . VAL A 1 85 ? -36.721 -1.693 66.197 1.00 96.31 85 VAL A N 1
ATOM 618 C CA . VAL A 1 85 ? -37.044 -3.125 66.243 1.00 96.31 85 VAL A CA 1
ATOM 619 C C . VAL A 1 85 ? -35.865 -3.848 66.876 1.00 96.31 85 VAL A C 1
ATOM 621 O O . VAL A 1 85 ? -34.744 -3.739 66.380 1.00 96.31 85 VAL A O 1
ATOM 624 N N . GLY A 1 86 ? -36.107 -4.546 67.985 1.00 93.38 86 GLY A N 1
ATOM 625 C CA . GLY A 1 86 ? -35.100 -5.359 68.663 1.00 93.38 86 GLY A CA 1
ATOM 626 C C . GLY A 1 86 ? -34.814 -6.668 67.928 1.00 93.38 86 GLY A C 1
ATOM 627 O O . GLY A 1 86 ? -35.420 -6.971 66.900 1.00 93.38 86 GLY A O 1
ATOM 628 N N . LYS A 1 87 ? -33.893 -7.470 68.467 1.00 93.56 87 LYS A N 1
ATOM 629 C CA . LYS A 1 87 ? -33.516 -8.777 67.891 1.00 93.56 87 LYS A CA 1
ATOM 630 C C . LYS A 1 87 ? -34.657 -9.795 67.937 1.00 93.56 87 LYS A C 1
ATOM 632 O O . LYS A 1 87 ? -34.695 -10.717 67.133 1.00 93.56 87 LYS A O 1
ATOM 637 N N . GLU A 1 88 ? -35.576 -9.616 68.876 1.00 91.56 88 GLU A N 1
ATOM 638 C CA . GLU A 1 88 ? -36.814 -10.374 69.029 1.00 91.56 88 GLU A CA 1
ATOM 639 C C . GLU A 1 88 ? -37.836 -10.118 67.906 1.00 91.56 88 GLU A C 1
ATOM 641 O O . GLU A 1 88 ? -38.750 -10.918 67.724 1.00 91.56 88 GLU A O 1
ATOM 646 N N . GLY A 1 89 ? -37.670 -9.037 67.134 1.00 95.12 89 GLY A N 1
ATOM 647 C CA . GLY A 1 89 ? -38.584 -8.635 66.066 1.00 95.12 89 GLY A CA 1
ATOM 648 C C . GLY A 1 89 ? -39.786 -7.807 66.539 1.00 95.12 89 GLY A C 1
ATOM 649 O O . GLY A 1 89 ? -39.874 -7.397 67.695 1.00 95.12 89 GLY A O 1
ATOM 650 N N . LEU A 1 90 ? -40.698 -7.505 65.614 1.00 97.00 90 LEU A N 1
ATOM 651 C CA . LEU A 1 90 ? -41.912 -6.716 65.841 1.00 97.00 90 LEU A CA 1
ATOM 652 C C . LEU A 1 90 ? -43.058 -7.268 64.991 1.00 97.00 90 LEU A C 1
ATOM 654 O O . LEU A 1 90 ? -42.909 -7.434 63.782 1.00 97.00 90 LEU A O 1
ATOM 658 N N . ILE A 1 91 ? -44.223 -7.488 65.594 1.00 97.62 91 ILE A N 1
ATOM 659 C CA . ILE A 1 91 ? -45.418 -7.935 64.872 1.00 97.62 91 ILE A CA 1
ATOM 660 C C . ILE A 1 91 ? -46.327 -6.740 64.597 1.00 97.62 91 ILE A C 1
ATOM 662 O O . ILE A 1 91 ? -46.804 -6.097 65.522 1.00 97.62 91 ILE A O 1
ATOM 666 N N . LEU A 1 92 ? -46.611 -6.461 63.331 1.00 97.75 92 LEU A N 1
ATOM 667 C CA . LEU A 1 92 ? -47.606 -5.504 62.861 1.00 97.75 92 LEU A CA 1
ATOM 668 C C . LEU A 1 92 ? -48.952 -6.233 62.743 1.00 97.75 92 LEU A C 1
ATOM 670 O O . LEU A 1 92 ? -49.185 -6.985 61.796 1.00 97.75 92 LEU A O 1
ATOM 674 N N . ASN A 1 93 ? -49.833 -6.060 63.724 1.00 96.69 93 ASN A N 1
ATOM 675 C CA . ASN A 1 93 ? -51.077 -6.817 63.817 1.00 96.69 93 ASN A CA 1
ATOM 676 C C . ASN A 1 93 ? -52.137 -6.298 62.828 1.00 96.69 93 ASN A C 1
ATOM 678 O O . ASN A 1 93 ? -52.861 -5.343 63.116 1.00 96.69 93 ASN A O 1
ATOM 682 N N . ASN A 1 94 ? -52.235 -6.954 61.672 1.00 97.00 94 ASN A N 1
ATOM 683 C CA . ASN A 1 94 ? -53.248 -6.744 60.637 1.00 97.00 94 ASN A CA 1
ATOM 684 C C . ASN A 1 94 ? -54.356 -7.822 60.679 1.00 97.00 94 ASN A C 1
ATOM 686 O O . ASN A 1 94 ? -55.004 -8.110 59.669 1.00 97.00 94 ASN A O 1
ATOM 690 N N . ALA A 1 95 ? -54.543 -8.476 61.830 1.00 96.06 95 ALA A N 1
ATOM 691 C CA . ALA A 1 95 ? -55.471 -9.587 61.982 1.00 96.06 95 ALA A CA 1
ATOM 692 C C . ALA A 1 95 ? -56.869 -9.140 62.425 1.00 96.06 95 ALA A C 1
ATOM 694 O O . ALA A 1 95 ? -57.023 -8.333 63.344 1.00 96.06 95 ALA A O 1
ATOM 695 N N . THR A 1 96 ? -57.894 -9.736 61.813 1.00 94.88 96 THR A N 1
ATOM 696 C CA . THR A 1 96 ? -59.315 -9.564 62.166 1.00 94.88 96 THR A CA 1
ATOM 697 C C . THR A 1 96 ? -59.917 -10.814 62.818 1.00 94.88 96 THR A C 1
ATOM 699 O O . THR A 1 96 ? -60.919 -10.706 63.527 1.00 94.88 96 THR A O 1
ATOM 702 N N . ASP A 1 97 ? -59.278 -11.977 62.659 1.00 92.50 97 ASP A N 1
ATOM 703 C CA . ASP A 1 97 ? -59.661 -13.232 63.310 1.00 92.50 97 ASP A CA 1
ATOM 704 C C . ASP A 1 97 ? -59.270 -13.242 64.791 1.00 92.50 97 ASP A C 1
ATOM 706 O O . ASP A 1 97 ? -58.170 -12.821 65.150 1.00 92.50 97 ASP A O 1
ATOM 710 N N . ARG A 1 98 ? -60.149 -13.779 65.657 1.00 90.00 98 ARG A N 1
ATOM 711 C CA . ARG A 1 98 ? -59.995 -13.748 67.133 1.00 90.00 98 ARG A CA 1
ATOM 712 C C . ARG A 1 98 ? -58.626 -14.230 67.628 1.00 90.00 98 ARG A C 1
ATOM 714 O O . ARG A 1 98 ? -58.146 -13.722 68.636 1.00 90.00 98 ARG A O 1
ATOM 721 N N . LEU A 1 99 ? -58.037 -15.218 66.955 1.00 91.88 99 LEU A N 1
ATOM 722 C CA . LEU A 1 99 ? -56.687 -15.718 67.202 1.00 91.88 99 LEU A CA 1
ATOM 723 C C . LEU A 1 99 ? -55.990 -15.923 65.858 1.00 91.88 99 LEU A C 1
ATOM 725 O O . LEU A 1 99 ? -56.521 -16.620 64.997 1.00 91.88 99 LEU A O 1
ATOM 729 N N . THR A 1 100 ? -54.804 -15.344 65.692 1.00 94.25 100 THR A N 1
ATOM 730 C CA . THR A 1 100 ? -54.000 -15.451 64.468 1.00 94.25 100 THR A CA 1
ATOM 731 C C . THR A 1 100 ? -52.617 -15.986 64.792 1.00 94.25 100 THR A C 1
ATOM 733 O O . THR A 1 100 ? -51.956 -15.495 65.705 1.00 94.25 100 THR A O 1
ATOM 736 N N . GLN A 1 101 ? -52.171 -16.996 64.047 1.00 95.25 101 GLN A N 1
ATOM 737 C CA . GLN A 1 101 ? -50.825 -17.541 64.186 1.00 95.25 101 GLN A CA 1
ATOM 738 C C . GLN A 1 101 ? -49.808 -16.618 63.507 1.00 95.25 101 GLN A C 1
ATOM 740 O O . GLN A 1 101 ? -49.954 -16.285 62.333 1.00 95.25 101 GLN A O 1
ATOM 745 N N . THR A 1 102 ? -48.759 -16.265 64.242 1.00 96.25 102 THR A N 1
ATOM 746 C CA . THR A 1 102 ? -47.576 -15.543 63.757 1.00 96.25 102 THR A CA 1
ATOM 747 C C . THR A 1 102 ? -46.326 -16.408 63.911 1.00 96.25 102 THR A C 1
ATOM 749 O O . THR A 1 102 ? -46.306 -17.358 64.703 1.00 96.25 102 THR A O 1
ATOM 752 N N . GLN A 1 103 ? -45.290 -16.109 63.134 1.00 95.12 103 GLN A N 1
ATOM 753 C CA . GLN A 1 103 ? -43.994 -16.782 63.142 1.00 95.12 103 GLN A CA 1
ATOM 754 C C . GLN A 1 103 ? -43.130 -16.315 64.315 1.00 95.12 103 GLN A C 1
ATOM 756 O O . GLN A 1 103 ? -42.496 -17.141 64.967 1.00 95.12 103 GLN A O 1
ATOM 761 N N . LEU A 1 104 ? -43.130 -15.012 64.610 1.00 93.88 104 LEU A N 1
ATOM 762 C CA . LEU A 1 104 ? -42.331 -14.421 65.679 1.00 93.88 104 LEU A CA 1
ATOM 763 C C . LEU A 1 104 ? -42.981 -14.596 67.055 1.00 93.88 104 LEU A C 1
ATOM 765 O O . LEU A 1 104 ? -42.278 -14.882 68.018 1.00 93.88 104 LEU A O 1
ATOM 769 N N . GLY A 1 105 ? -44.305 -14.428 67.171 1.00 92.12 105 GLY A N 1
ATOM 770 C CA . GLY A 1 105 ? -45.010 -14.286 68.457 1.00 92.12 105 GLY A CA 1
ATOM 771 C C . GLY A 1 105 ? -45.896 -15.459 68.876 1.00 92.12 105 GLY A C 1
ATOM 772 O O . GLY A 1 105 ? -46.419 -15.469 69.991 1.00 92.12 105 GLY A O 1
ATOM 773 N N . GLY A 1 106 ? -46.108 -16.443 67.998 1.00 92.94 106 GLY A N 1
ATOM 774 C CA . GLY A 1 106 ? -47.133 -17.470 68.195 1.00 92.94 106 GLY A CA 1
ATOM 775 C C . GLY A 1 106 ? -48.549 -16.925 67.965 1.00 92.94 106 GLY A C 1
ATOM 776 O O . GLY A 1 106 ? -48.766 -16.117 67.063 1.00 92.94 106 GLY A O 1
ATOM 777 N N . LEU A 1 107 ? -49.534 -17.379 68.746 1.00 92.94 107 LEU A N 1
ATOM 778 C CA . LEU A 1 107 ? -50.916 -16.898 68.629 1.00 92.94 107 LEU A CA 1
ATOM 779 C C . LEU A 1 107 ? -51.062 -15.487 69.219 1.00 92.94 107 LEU A C 1
ATOM 781 O O . LEU A 1 107 ? -50.797 -15.280 70.404 1.00 92.94 107 LEU A O 1
ATOM 785 N N . ILE A 1 108 ? -51.544 -14.543 68.411 1.00 94.94 108 ILE A N 1
ATOM 786 C CA . ILE A 1 108 ? -51.908 -13.181 68.830 1.00 94.94 108 ILE A CA 1
ATOM 787 C C . ILE A 1 108 ? -53.427 -12.975 68.743 1.00 94.94 108 ILE A C 1
ATOM 789 O O . ILE A 1 108 ? -54.105 -13.660 67.974 1.00 94.94 108 ILE A O 1
ATOM 793 N N . GLN A 1 109 ? -53.967 -12.028 69.517 1.00 93.94 109 GLN A N 1
ATOM 794 C CA . GLN A 1 109 ? -55.373 -11.617 69.405 1.00 93.94 109 GLN A CA 1
ATOM 795 C C . GLN A 1 109 ? -55.603 -10.702 68.194 1.00 93.94 109 GLN A C 1
ATOM 797 O O . GLN A 1 109 ? -54.663 -10.104 67.667 1.00 93.94 109 GLN A O 1
ATOM 802 N N . ASN A 1 110 ? -56.860 -10.580 67.757 1.00 93.12 110 ASN A N 1
ATOM 803 C CA . ASN A 1 110 ? -57.235 -9.652 66.691 1.00 93.12 110 ASN A CA 1
ATOM 804 C C . ASN A 1 110 ? -56.911 -8.199 67.064 1.00 93.12 110 ASN A C 1
ATOM 806 O O . ASN A 1 110 ? -57.027 -7.794 68.220 1.00 93.12 110 ASN A O 1
ATOM 810 N N . ASN A 1 111 ? -56.593 -7.383 66.063 1.00 95.56 111 ASN A N 1
ATOM 811 C CA . ASN A 1 111 ? -56.452 -5.950 66.256 1.00 95.56 111 ASN A CA 1
ATOM 812 C C . ASN A 1 111 ? -57.843 -5.300 66.343 1.00 95.56 111 ASN A C 1
ATOM 814 O O . ASN A 1 111 ? -58.606 -5.290 65.375 1.00 95.56 111 ASN A O 1
ATOM 818 N N . THR A 1 112 ? -58.173 -4.719 67.498 1.00 93.88 112 THR A N 1
ATOM 819 C CA . THR A 1 112 ? -59.476 -4.078 67.754 1.00 93.88 112 THR A CA 1
ATOM 820 C C . THR A 1 112 ? -59.731 -2.827 66.911 1.00 93.88 112 THR A C 1
ATOM 822 O O . THR A 1 112 ? -60.871 -2.374 66.828 1.00 93.88 112 THR A O 1
ATOM 825 N N . ASN A 1 113 ? -58.702 -2.270 66.265 1.00 94.50 113 ASN A N 1
ATOM 826 C CA . ASN A 1 113 ? -58.833 -1.142 65.342 1.00 94.50 113 ASN A CA 1
ATOM 827 C C . ASN A 1 113 ? -59.374 -1.549 63.960 1.00 94.50 113 ASN A C 1
ATOM 829 O O . ASN A 1 113 ? -59.700 -0.666 63.158 1.00 94.50 113 ASN A O 1
ATOM 833 N N . LEU A 1 114 ? -59.433 -2.854 63.658 1.00 94.62 114 LEU A N 1
ATOM 834 C CA . LEU A 1 114 ? -59.747 -3.396 62.335 1.00 94.62 114 LEU A CA 1
ATOM 835 C C . LEU A 1 114 ? -61.122 -4.072 62.294 1.00 94.62 114 LEU A C 1
ATOM 837 O O . LEU A 1 114 ? -61.612 -4.617 63.282 1.00 94.62 114 LEU A O 1
ATOM 841 N N . LYS A 1 115 ? -61.734 -4.072 61.106 1.00 90.81 115 LYS A N 1
ATOM 842 C CA . LYS A 1 115 ? -62.960 -4.822 60.797 1.00 90.81 115 LYS A CA 1
ATOM 843 C C . LYS A 1 115 ? -62.660 -5.848 59.711 1.00 90.81 115 LYS A C 1
ATOM 845 O O . LYS A 1 115 ? -61.897 -5.558 58.791 1.00 90.81 115 LYS A O 1
ATOM 850 N N . ALA A 1 116 ? -63.276 -7.027 59.799 1.00 89.38 116 ALA A N 1
ATOM 851 C CA . ALA A 1 116 ? -63.130 -8.072 58.787 1.00 89.38 116 ALA A CA 1
ATOM 852 C C . ALA A 1 116 ? -63.469 -7.532 57.385 1.00 89.38 116 ALA A C 1
ATOM 854 O O . ALA A 1 116 ? -64.508 -6.899 57.193 1.00 89.38 116 ALA A O 1
ATOM 855 N N . GLY A 1 117 ? -62.576 -7.753 56.417 1.00 88.38 117 GLY A N 1
ATOM 856 C CA . GLY A 1 117 ? -62.704 -7.232 55.050 1.00 88.38 117 GLY A CA 1
ATOM 857 C C . GLY A 1 117 ? -62.219 -5.789 54.847 1.00 88.38 117 GLY A C 1
ATOM 858 O O . GLY A 1 117 ? -62.201 -5.320 53.709 1.00 88.38 117 GLY A O 1
ATOM 859 N N . GLN A 1 118 ? -61.807 -5.098 55.914 1.00 92.38 118 GLN A N 1
ATOM 860 C CA . GLN A 1 118 ? -61.194 -3.764 55.892 1.00 92.38 118 GLN A CA 1
ATOM 861 C C . GLN A 1 118 ? -59.783 -3.789 56.505 1.00 92.38 118 GLN A C 1
ATOM 863 O O . GLN A 1 118 ? -59.366 -2.841 57.168 1.00 92.38 118 GLN A O 1
ATOM 868 N N . GLU A 1 119 ? -59.053 -4.893 56.320 1.00 95.81 119 GLU A N 1
ATOM 869 C CA . GLU A 1 119 ? -57.650 -4.998 56.724 1.00 95.81 119 GLU A CA 1
ATOM 870 C C . GLU A 1 119 ? -56.766 -4.027 55.922 1.00 95.81 119 GLU A C 1
ATOM 872 O O . GLU A 1 119 ? -57.086 -3.656 54.787 1.00 95.81 119 GLU A O 1
ATOM 877 N N . ALA A 1 120 ? -55.631 -3.623 56.496 1.00 96.81 120 ALA A N 1
ATOM 878 C CA . ALA A 1 120 ? -54.681 -2.760 55.809 1.00 96.81 120 ALA A CA 1
ATOM 879 C C . ALA A 1 120 ? -54.096 -3.481 54.588 1.00 96.81 120 ALA A C 1
ATOM 881 O O . ALA A 1 120 ? -53.704 -4.644 54.669 1.00 96.81 120 ALA A O 1
ATOM 882 N N . ARG A 1 121 ? -53.991 -2.765 53.468 1.00 95.56 121 ARG A N 1
ATOM 883 C CA . ARG A 1 121 ? -53.217 -3.179 52.286 1.00 95.56 121 ARG A CA 1
ATOM 884 C C . ARG A 1 121 ? -51.802 -2.603 52.319 1.00 95.56 121 ARG A C 1
ATOM 886 O O . ARG A 1 121 ? -50.884 -3.200 51.765 1.00 95.56 121 ARG A O 1
ATOM 893 N N . GLY A 1 122 ? -51.626 -1.466 52.992 1.00 96.31 122 GLY A N 1
ATOM 894 C CA . GLY A 1 122 ? -50.328 -0.861 53.273 1.00 96.31 122 GLY A CA 1
ATOM 895 C C . GLY A 1 122 ? -50.266 -0.306 54.693 1.00 96.31 122 GLY A C 1
ATOM 896 O O . GLY A 1 122 ? -51.256 0.204 55.211 1.00 96.31 122 GLY A O 1
ATOM 897 N N . ILE A 1 123 ? -49.103 -0.416 55.324 1.00 97.75 123 ILE A N 1
ATOM 898 C CA . ILE A 1 123 ? -48.821 0.006 56.694 1.00 97.75 123 ILE A CA 1
ATOM 899 C C . ILE A 1 123 ? -47.638 0.972 56.637 1.00 97.75 123 ILE A C 1
ATOM 901 O O . ILE A 1 123 ? -46.525 0.573 56.300 1.00 97.75 123 ILE A O 1
ATOM 905 N N . ILE A 1 124 ? -47.873 2.245 56.954 1.00 97.06 124 ILE A N 1
ATOM 906 C CA . ILE A 1 124 ? -46.835 3.279 57.033 1.00 97.06 124 ILE A CA 1
ATOM 907 C C . ILE A 1 124 ? -46.489 3.503 58.501 1.00 97.06 124 ILE A C 1
ATOM 909 O O . ILE A 1 124 ? -47.363 3.863 59.288 1.00 97.06 124 ILE A O 1
ATOM 913 N N . ASN A 1 125 ? -45.217 3.319 58.847 1.00 96.94 125 ASN A N 1
ATOM 914 C CA . ASN A 1 125 ? -44.638 3.627 60.150 1.00 96.94 125 ASN A CA 1
ATOM 915 C C . ASN A 1 125 ? -43.745 4.863 59.998 1.00 96.94 125 ASN A C 1
ATOM 917 O O . ASN A 1 125 ? -42.595 4.758 59.570 1.00 96.94 125 ASN A O 1
ATOM 921 N N . GLU A 1 126 ? -44.290 6.041 60.287 1.00 96.50 126 GLU A N 1
ATOM 922 C CA . GLU A 1 126 ? -43.601 7.322 60.128 1.00 96.50 126 GLU A CA 1
ATOM 923 C C . GLU A 1 126 ? -43.054 7.821 61.467 1.00 96.50 126 GLU A C 1
ATOM 925 O O . GLU A 1 126 ? -43.791 7.984 62.437 1.00 96.50 126 GLU A O 1
ATOM 930 N N . VAL A 1 127 ? -41.757 8.111 61.523 1.00 96.44 127 VAL A N 1
ATOM 931 C CA . VAL A 1 127 ? -41.122 8.748 62.677 1.00 96.44 127 VAL A CA 1
ATOM 932 C C . VAL A 1 127 ? -41.147 10.261 62.488 1.00 96.44 127 VAL A C 1
ATOM 934 O O . VAL A 1 127 ? -40.526 10.791 61.569 1.00 96.44 127 VAL A O 1
ATOM 937 N N . ILE A 1 128 ? -41.842 10.953 63.389 1.00 92.94 128 ILE A N 1
ATOM 938 C CA . ILE A 1 128 ? -41.904 12.420 63.450 1.00 92.94 128 ILE A CA 1
ATOM 939 C C . ILE A 1 128 ? -40.938 13.008 64.493 1.00 92.94 128 ILE A C 1
ATOM 941 O O . ILE A 1 128 ? -40.721 14.219 64.522 1.00 92.94 128 ILE A O 1
ATOM 945 N N . GLY A 1 129 ? -40.361 12.157 65.351 1.00 89.94 129 GLY A N 1
ATOM 946 C CA . GLY A 1 129 ? -39.318 12.530 66.308 1.00 89.94 129 GLY A CA 1
ATOM 947 C C . GLY A 1 129 ? -37.945 12.732 65.658 1.00 89.94 129 GLY A C 1
ATOM 948 O O . GLY A 1 129 ? -37.763 12.512 64.465 1.00 89.94 129 GLY A O 1
ATOM 949 N N . ASN A 1 130 ? -36.955 13.152 66.452 1.00 90.31 130 ASN A N 1
ATOM 950 C CA . ASN A 1 130 ? -35.632 13.572 65.964 1.00 90.31 130 ASN A CA 1
ATOM 951 C C . ASN A 1 130 ? -34.523 12.510 66.054 1.00 90.31 130 ASN A C 1
ATOM 953 O O . ASN A 1 130 ? -33.339 12.845 65.942 1.00 90.31 130 ASN A O 1
ATOM 957 N N . LYS A 1 131 ? -34.888 11.242 66.273 1.00 91.31 131 LYS A N 1
ATOM 958 C CA . LYS A 1 131 ? -33.943 10.127 66.404 1.00 91.31 131 LYS A CA 1
ATOM 959 C C . LYS A 1 131 ? -34.018 9.184 65.210 1.00 91.31 131 LYS A C 1
ATOM 961 O O . LYS A 1 131 ? -35.083 8.947 64.647 1.00 91.31 131 LYS A O 1
ATOM 966 N N . ARG A 1 132 ? -32.867 8.607 64.866 1.00 94.62 132 ARG A N 1
ATOM 967 C CA . ARG A 1 132 ? -32.741 7.519 63.886 1.00 94.62 132 ARG A CA 1
ATOM 968 C C . ARG A 1 132 ? -33.424 6.239 64.369 1.00 94.62 132 ARG A C 1
ATOM 970 O O . ARG A 1 132 ? -33.452 5.974 65.568 1.00 94.62 132 ARG A O 1
ATOM 977 N N . SER A 1 133 ? -33.882 5.425 63.426 1.00 97.31 133 SER A N 1
ATOM 978 C CA . SER A 1 133 ? -34.422 4.089 63.694 1.00 97.31 133 SER A CA 1
ATOM 979 C C . SER A 1 133 ? -33.324 3.030 63.663 1.00 97.31 133 SER A C 1
ATOM 981 O O . SER A 1 133 ? -32.553 2.964 62.708 1.00 97.31 133 SER A O 1
ATOM 983 N N . GLN A 1 134 ? -33.280 2.169 64.675 1.00 96.56 134 GLN A N 1
ATOM 984 C CA . GLN A 1 134 ? -32.433 0.979 64.738 1.00 96.56 134 GLN A CA 1
ATOM 985 C C . GLN A 1 134 ? -33.318 -0.265 64.563 1.00 96.56 134 GLN A C 1
ATOM 987 O O . GLN A 1 134 ? -34.206 -0.521 65.375 1.00 96.56 134 GLN A O 1
ATOM 992 N N . LEU A 1 135 ? -33.096 -1.026 63.494 1.00 97.31 135 LEU A N 1
ATOM 993 C CA . LEU A 1 135 ? -33.857 -2.219 63.124 1.00 97.31 135 LEU A CA 1
ATOM 994 C C . LEU A 1 135 ? -32.925 -3.437 63.191 1.00 97.31 135 LEU A C 1
ATOM 996 O O . LEU A 1 135 ? -32.027 -3.568 62.363 1.00 97.31 135 LEU A O 1
ATOM 1000 N N . GLN A 1 136 ? -33.106 -4.301 64.188 1.00 95.69 136 GLN A N 1
ATOM 1001 C CA . GLN A 1 136 ? -32.202 -5.419 64.507 1.00 95.69 136 GLN A CA 1
ATOM 1002 C C . GLN A 1 136 ? -32.856 -6.806 64.396 1.00 95.69 136 GLN A C 1
ATOM 1004 O O . GLN A 1 136 ? -32.243 -7.807 64.762 1.00 95.69 136 GLN A O 1
ATOM 1009 N N . GLY A 1 137 ? -34.105 -6.869 63.934 1.00 94.88 137 GLY A N 1
ATOM 1010 C CA . GLY A 1 137 ? -34.873 -8.104 63.802 1.00 94.88 137 GLY A CA 1
ATOM 1011 C C . GLY A 1 137 ? -36.007 -7.967 62.789 1.00 94.88 137 GLY A C 1
ATOM 1012 O O . GLY A 1 137 ? -36.168 -6.925 62.144 1.00 94.88 137 GLY A O 1
ATOM 1013 N N . TYR A 1 138 ? -36.787 -9.034 62.630 1.00 96.56 138 TYR A N 1
ATOM 1014 C CA . TYR A 1 138 ? -37.836 -9.116 61.614 1.00 96.56 138 TYR A CA 1
ATOM 1015 C C . TYR A 1 138 ? -39.086 -8.313 61.988 1.00 96.56 138 TYR A C 1
ATOM 1017 O O . TYR A 1 138 ? -39.507 -8.298 63.142 1.00 96.56 138 TYR A O 1
ATOM 1025 N N . MET A 1 139 ? -39.710 -7.694 60.988 1.00 97.12 139 MET A N 1
ATOM 1026 C CA . MET A 1 139 ? -41.064 -7.152 61.064 1.00 97.12 139 MET A CA 1
ATOM 1027 C C . MET A 1 139 ? -42.037 -8.131 60.408 1.00 97.12 139 MET A C 1
ATOM 1029 O O . MET A 1 139 ? -41.912 -8.438 59.222 1.00 97.12 139 MET A O 1
ATOM 1033 N N . GLU A 1 140 ? -43.012 -8.618 61.164 1.00 97.38 140 GLU A N 1
ATOM 1034 C CA . GLU A 1 140 ? -44.013 -9.568 60.681 1.00 97.38 140 GLU A CA 1
ATOM 1035 C C . GLU A 1 140 ? -45.390 -8.921 60.587 1.00 97.38 140 GLU A C 1
ATOM 1037 O O . GLU A 1 140 ? -45.886 -8.396 61.576 1.00 97.38 140 GLU A O 1
ATOM 1042 N N . VAL A 1 141 ? -46.057 -9.018 59.436 1.00 97.75 141 VAL A N 1
ATOM 1043 C CA . VAL A 1 141 ? -47.484 -8.680 59.349 1.00 97.75 141 VAL A CA 1
ATOM 1044 C C . VAL A 1 141 ? -48.310 -9.871 59.833 1.00 97.75 141 VAL A C 1
ATOM 1046 O O . VAL A 1 141 ? -48.412 -10.886 59.146 1.00 97.75 141 VAL A O 1
ATOM 1049 N N . GLY A 1 142 ? -48.915 -9.759 61.014 1.00 94.94 142 GLY A N 1
ATOM 1050 C CA . GLY A 1 142 ? -49.836 -10.772 61.533 1.00 94.94 142 GLY A CA 1
ATOM 1051 C C . GLY A 1 142 ? -51.198 -10.666 60.846 1.00 94.94 142 GLY A C 1
ATOM 1052 O O . GLY A 1 142 ? -51.786 -9.590 60.834 1.00 94.94 142 GLY A O 1
ATOM 1053 N N . GLY A 1 143 ? -51.715 -11.758 60.278 1.00 95.31 143 GLY A N 1
ATOM 1054 C CA . GLY A 1 143 ? -53.004 -11.775 59.572 1.00 95.31 143 GLY A CA 1
ATOM 1055 C C . GLY A 1 143 ? -52.861 -11.623 58.056 1.00 95.31 143 GLY A C 1
ATOM 1056 O O . GLY A 1 143 ? -52.005 -12.266 57.444 1.00 95.31 143 GLY A O 1
ATOM 1057 N N . LYS A 1 144 ? -53.718 -10.808 57.420 1.00 95.81 144 LYS A N 1
ATOM 1058 C CA . LYS A 1 144 ? -53.633 -10.589 55.965 1.00 95.81 144 LYS A CA 1
ATOM 1059 C C . LYS A 1 144 ? -52.345 -9.845 55.609 1.00 95.81 144 LYS A C 1
ATOM 1061 O O . LYS A 1 144 ? -52.007 -8.852 56.249 1.00 95.81 144 LYS A O 1
ATOM 1066 N N . ALA A 1 145 ? -51.665 -10.311 54.563 1.00 96.75 145 ALA A N 1
ATOM 1067 C CA . ALA A 1 145 ? -50.442 -9.697 54.060 1.00 96.75 145 ALA A CA 1
ATOM 1068 C C . ALA A 1 145 ? -50.671 -8.227 53.665 1.00 96.75 145 ALA A C 1
ATOM 1070 O O . ALA A 1 145 ? -51.692 -7.894 53.059 1.00 96.75 145 ALA A O 1
ATOM 1071 N N . ALA A 1 146 ? -49.708 -7.362 53.980 1.00 97.19 146 ALA A N 1
ATOM 1072 C CA . ALA A 1 146 ? -49.760 -5.935 53.671 1.00 97.19 146 ALA A CA 1
ATOM 1073 C C . ALA A 1 146 ? -48.362 -5.396 53.359 1.00 97.19 146 ALA A C 1
ATOM 1075 O O . ALA A 1 146 ? -47.368 -5.897 53.883 1.00 97.19 146 ALA A O 1
ATOM 1076 N N . SER A 1 147 ? -48.278 -4.360 52.525 1.00 96.75 147 SER A N 1
ATOM 1077 C CA . SER A 1 147 ? -47.015 -3.655 52.290 1.00 96.75 147 SER A CA 1
ATOM 1078 C C . SER A 1 147 ? -46.587 -2.895 53.545 1.00 96.75 147 SER A C 1
ATOM 1080 O O . SER A 1 147 ? -47.427 -2.282 54.199 1.00 96.75 147 SER A O 1
ATOM 1082 N N . VAL A 1 148 ? -45.296 -2.880 53.871 1.00 97.75 148 VAL A N 1
ATOM 1083 C CA . VAL A 1 148 ? -44.768 -2.214 55.073 1.00 97.75 148 VAL A CA 1
ATOM 1084 C C . VAL A 1 148 ? -43.785 -1.121 54.680 1.00 97.75 148 VAL A C 1
ATOM 1086 O O . VAL A 1 148 ? -42.846 -1.359 53.926 1.00 97.75 148 VAL A O 1
ATOM 1089 N N . MET A 1 149 ? -43.964 0.074 55.234 1.00 97.62 149 MET A N 1
ATOM 1090 C CA . MET A 1 149 ? -43.044 1.194 55.081 1.00 97.62 149 MET A CA 1
ATOM 1091 C C . MET A 1 149 ? -42.546 1.674 56.441 1.00 97.62 149 MET A C 1
ATOM 1093 O O . MET A 1 149 ? -43.337 1.855 57.363 1.00 97.62 149 MET A O 1
ATOM 1097 N N . VAL A 1 150 ? -41.244 1.927 56.551 1.00 98.06 150 VAL A N 1
ATOM 1098 C CA . VAL A 1 150 ? -40.632 2.638 57.678 1.00 98.06 150 VAL A CA 1
ATOM 1099 C C . VAL A 1 150 ? -40.034 3.929 57.137 1.00 98.06 150 VAL A C 1
ATOM 1101 O O . VAL A 1 150 ? -39.092 3.887 56.346 1.00 98.06 150 VAL A O 1
ATOM 1104 N N . ALA A 1 151 ? -40.601 5.064 57.543 1.00 97.88 151 ALA A N 1
ATOM 1105 C CA . ALA A 1 151 ? -40.205 6.392 57.095 1.00 97.88 151 ALA A CA 1
ATOM 1106 C C . ALA A 1 151 ? -39.578 7.181 58.252 1.00 97.88 151 ALA A C 1
ATOM 1108 O O . ALA A 1 151 ? -40.268 7.516 59.212 1.00 97.88 151 ALA A O 1
ATOM 1109 N N . ASN A 1 152 ? -38.279 7.480 58.180 1.00 96.75 152 ASN A N 1
ATOM 1110 C CA . ASN A 1 152 ? -37.576 8.258 59.203 1.00 96.75 152 ASN A CA 1
ATOM 1111 C C . ASN A 1 152 ? -36.538 9.227 58.591 1.00 96.75 152 ASN A C 1
ATOM 1113 O O . ASN A 1 152 ? -35.424 8.805 58.259 1.00 96.75 152 ASN A O 1
ATOM 1117 N N . PRO A 1 153 ? -36.840 10.540 58.509 1.00 94.25 153 PRO A N 1
ATOM 1118 C CA . PRO A 1 153 ? -35.932 11.553 57.956 1.00 94.25 153 PRO A CA 1
ATOM 1119 C C . PRO A 1 153 ? -34.586 11.733 58.669 1.00 94.25 153 PRO A C 1
ATOM 1121 O O . PRO A 1 153 ? -33.669 12.348 58.115 1.00 94.25 153 PRO A O 1
ATOM 1124 N N . TYR A 1 154 ? -34.438 11.215 59.890 1.00 92.00 154 TYR A N 1
ATOM 1125 C CA . TYR A 1 154 ? -33.189 11.275 60.653 1.00 92.00 154 TYR A CA 1
ATOM 1126 C C . TYR A 1 154 ? -32.263 10.083 60.387 1.00 92.00 154 TYR A C 1
ATOM 1128 O O . TYR A 1 154 ? -31.109 10.105 60.813 1.00 92.00 154 TYR A O 1
ATOM 1136 N N . GLY A 1 155 ? -32.732 9.083 59.639 1.00 95.25 155 GLY A N 1
ATOM 1137 C CA . GLY A 1 155 ? -31.952 7.926 59.217 1.00 95.25 155 GLY A CA 1
ATOM 1138 C C . GLY A 1 155 ? -32.476 6.605 59.771 1.00 95.25 155 GLY A C 1
ATOM 1139 O O . GLY A 1 155 ? -33.198 6.553 60.770 1.00 95.25 155 GLY A O 1
ATOM 1140 N N . ILE A 1 156 ? -32.084 5.520 59.109 1.00 97.81 156 ILE A N 1
ATOM 1141 C CA . ILE A 1 156 ? -32.462 4.146 59.454 1.00 97.81 156 ILE A CA 1
ATOM 1142 C C . ILE A 1 156 ? -31.198 3.298 59.470 1.00 97.81 156 ILE A C 1
ATOM 1144 O O . ILE A 1 156 ? -30.313 3.457 58.634 1.00 97.81 156 ILE A O 1
ATOM 1148 N N . THR A 1 157 ? -31.086 2.377 60.415 1.00 97.44 157 THR A N 1
ATOM 1149 C CA . THR A 1 157 ? -30.003 1.398 60.438 1.00 97.44 157 THR A CA 1
ATOM 1150 C C . THR A 1 157 ? -30.553 0.006 60.611 1.00 97.44 157 THR A C 1
ATOM 1152 O O . THR A 1 157 ? -31.208 -0.274 61.608 1.00 97.44 157 THR A O 1
ATOM 1155 N N . CYS A 1 158 ? -30.284 -0.840 59.624 1.00 97.12 158 CYS A N 1
ATOM 1156 C CA . CYS A 1 158 ? -30.667 -2.239 59.586 1.00 97.12 158 CYS A CA 1
ATOM 1157 C C . CYS A 1 158 ? -29.447 -3.102 59.908 1.00 97.12 158 CYS A C 1
ATOM 1159 O O . CYS A 1 158 ? -28.422 -2.994 59.236 1.00 97.12 158 CYS A O 1
ATOM 1161 N N . ASP A 1 159 ? -29.560 -3.940 60.931 1.00 95.56 159 ASP A N 1
ATOM 1162 C CA . ASP A 1 159 ? -28.540 -4.906 61.339 1.00 95.56 159 ASP A CA 1
ATOM 1163 C C . ASP A 1 159 ? -29.214 -6.245 61.650 1.00 95.56 159 ASP A C 1
ATOM 1165 O O . ASP A 1 159 ? -29.555 -6.532 62.796 1.00 95.56 159 ASP A O 1
ATOM 1169 N N . GLY A 1 160 ? -29.494 -7.025 60.604 1.00 94.38 160 GLY A N 1
ATOM 1170 C CA . GLY A 1 160 ? -30.298 -8.246 60.694 1.00 94.38 160 GLY A CA 1
ATOM 1171 C C . GLY A 1 160 ? -31.802 -7.991 60.658 1.00 94.38 160 GLY A C 1
ATOM 1172 O O . GLY A 1 160 ? -32.576 -8.805 61.159 1.00 94.38 160 GLY A O 1
ATOM 1173 N N . CYS A 1 161 ? -32.229 -6.857 60.098 1.00 96.31 161 CYS A N 1
ATOM 1174 C CA . CYS A 1 161 ? -33.648 -6.610 59.899 1.00 96.31 161 CYS A CA 1
ATOM 1175 C C . CYS A 1 161 ? -34.186 -7.425 58.717 1.00 96.31 161 CYS A C 1
ATOM 1177 O O . CYS A 1 161 ? -33.457 -7.749 57.777 1.00 96.31 161 CYS A O 1
ATOM 1179 N N . GLY A 1 162 ? -35.478 -7.732 58.754 1.00 96.56 162 GLY A N 1
ATOM 1180 C CA . GLY A 1 162 ? -36.134 -8.452 57.674 1.00 96.56 162 GLY A CA 1
ATOM 1181 C C . GLY A 1 162 ? -37.646 -8.356 57.737 1.00 96.56 162 GLY A C 1
ATOM 1182 O O . GLY A 1 162 ? -38.197 -7.689 58.614 1.00 96.56 162 GLY A O 1
ATOM 1183 N N . PHE A 1 163 ? -38.320 -9.011 56.797 1.00 96.62 163 PHE A N 1
ATOM 1184 C CA . PHE A 1 163 ? -39.774 -8.933 56.669 1.00 96.62 163 PHE A CA 1
ATOM 1185 C C . PHE A 1 163 ? -40.412 -10.318 56.590 1.00 96.62 163 PHE A C 1
ATOM 1187 O O . PHE A 1 163 ? -39.884 -11.234 55.962 1.00 96.62 163 PHE A O 1
ATOM 1194 N N . ILE A 1 164 ? -41.575 -10.474 57.213 1.00 96.06 164 ILE A N 1
ATOM 1195 C CA . ILE A 1 164 ? -42.393 -11.688 57.152 1.00 96.06 164 ILE A CA 1
ATOM 1196 C C . ILE A 1 164 ? -43.803 -11.281 56.726 1.00 96.06 164 ILE A C 1
ATOM 1198 O O . ILE A 1 164 ? -44.330 -10.263 57.181 1.00 96.06 164 ILE A O 1
ATOM 1202 N N . ASN A 1 165 ? -44.407 -12.062 55.824 1.00 95.81 165 ASN A N 1
ATOM 1203 C CA . ASN A 1 165 ? -45.765 -11.835 55.310 1.00 95.81 165 ASN A CA 1
ATOM 1204 C C . ASN A 1 165 ? -45.979 -10.427 54.709 1.00 95.81 165 ASN A C 1
ATOM 1206 O O . ASN A 1 165 ? -47.028 -9.803 54.863 1.00 95.81 165 ASN A O 1
ATOM 1210 N N . THR A 1 166 ? -44.950 -9.909 54.039 1.00 96.94 166 THR A N 1
ATOM 1211 C CA . THR A 1 166 ? -44.907 -8.542 53.513 1.00 96.94 166 THR A CA 1
ATOM 1212 C C . THR A 1 166 ? -44.552 -8.589 52.023 1.00 96.94 166 THR A C 1
ATOM 1214 O O . THR A 1 166 ? -43.384 -8.802 51.703 1.00 96.94 166 THR A O 1
ATOM 1217 N N . PRO A 1 167 ? -45.511 -8.412 51.092 1.00 95.56 167 PRO A N 1
ATOM 1218 C CA . PRO A 1 167 ? -45.226 -8.474 49.656 1.00 95.56 167 PRO A CA 1
ATOM 1219 C C . PRO A 1 167 ? -44.308 -7.336 49.196 1.00 95.56 167 PRO A C 1
ATOM 1221 O O . PRO A 1 167 ? -43.391 -7.563 48.410 1.00 95.56 167 PRO A O 1
ATOM 1224 N N . HIS A 1 168 ? -44.496 -6.122 49.723 1.00 96.31 168 HIS A N 1
ATOM 1225 C CA . HIS A 1 168 ? -43.631 -4.983 49.423 1.00 96.31 168 HIS A CA 1
ATOM 1226 C C . HIS A 1 168 ? -43.141 -4.311 50.698 1.00 96.31 168 HIS A C 1
ATOM 1228 O O . HIS A 1 168 ? -43.944 -3.958 51.562 1.00 96.31 168 HIS A O 1
ATOM 1234 N N . ALA A 1 169 ? -41.834 -4.089 50.791 1.00 96.88 169 ALA A N 1
ATOM 1235 C CA . ALA A 1 169 ? -41.226 -3.366 51.897 1.00 96.88 169 ALA A CA 1
ATOM 1236 C C . ALA A 1 169 ? -40.550 -2.075 51.421 1.00 96.88 169 ALA A C 1
ATOM 1238 O O . ALA A 1 169 ? -39.941 -2.029 50.352 1.00 96.88 169 ALA A O 1
ATOM 1239 N N . THR A 1 170 ? -40.631 -1.006 52.207 1.00 97.38 170 THR A N 1
ATOM 1240 C CA . THR A 1 170 ? -39.932 0.254 51.926 1.00 97.38 170 THR A CA 1
ATOM 1241 C C . THR A 1 170 ? -39.263 0.788 53.182 1.00 97.38 170 THR A C 1
ATOM 1243 O O . THR A 1 170 ? -39.927 1.069 54.175 1.00 97.38 170 THR A O 1
ATOM 1246 N N . LEU A 1 171 ? -37.947 0.972 53.134 1.00 98.12 171 LEU A N 1
ATOM 1247 C CA . LEU A 1 171 ? -37.216 1.753 54.129 1.00 98.12 171 LEU A CA 1
ATOM 1248 C C . LEU A 1 171 ? -36.889 3.099 53.496 1.00 98.12 171 LEU A C 1
ATOM 1250 O O . LEU A 1 171 ? -36.277 3.146 52.429 1.00 98.12 171 LEU A O 1
ATOM 1254 N N . THR A 1 172 ? -37.315 4.192 54.120 1.00 97.81 172 THR A N 1
ATOM 1255 C CA . THR A 1 172 ? -37.143 5.521 53.540 1.00 97.81 172 THR A CA 1
ATOM 1256 C C . THR A 1 172 ? -36.748 6.571 54.568 1.00 97.81 172 THR A C 1
ATOM 1258 O O . THR A 1 172 ? -37.246 6.576 55.689 1.00 97.81 172 THR A O 1
ATOM 1261 N N . THR A 1 173 ? -35.856 7.487 54.195 1.00 96.19 173 THR A N 1
ATOM 1262 C CA . THR A 1 173 ? -35.660 8.750 54.933 1.00 96.19 173 THR A CA 1
ATOM 1263 C C . THR A 1 173 ? -36.513 9.876 54.358 1.00 96.19 173 THR A C 1
ATOM 1265 O O . THR A 1 173 ? -36.472 11.012 54.828 1.00 96.19 173 THR A O 1
ATOM 1268 N N . GLY A 1 174 ? -37.300 9.574 53.327 1.00 94.75 174 GLY A N 1
ATOM 1269 C CA . GLY A 1 174 ? -38.262 10.495 52.764 1.00 94.75 174 GLY A CA 1
ATOM 1270 C C . GLY A 1 174 ? -39.525 10.614 53.596 1.00 94.75 174 GLY A C 1
ATOM 1271 O O . GLY A 1 174 ? -39.983 9.656 54.220 1.00 94.75 174 GLY A O 1
ATOM 1272 N N . LYS A 1 175 ? -40.107 11.809 53.566 1.00 93.38 175 LYS A N 1
ATOM 1273 C CA . LYS A 1 175 ? -41.416 12.068 54.153 1.00 93.38 175 LYS A CA 1
ATOM 1274 C C . LYS A 1 175 ? -42.519 11.540 53.218 1.00 93.38 175 LYS A C 1
ATOM 1276 O O . LYS A 1 175 ? -42.487 11.871 52.028 1.00 93.38 175 LYS A O 1
ATOM 1281 N N . PRO A 1 176 ? -43.495 10.760 53.714 1.00 94.81 176 PRO A N 1
ATOM 1282 C CA . PRO A 1 176 ? -44.675 10.376 52.946 1.00 94.81 176 PRO A CA 1
ATOM 1283 C C . PRO A 1 176 ? -45.555 11.580 52.593 1.00 94.81 176 PRO A C 1
ATOM 1285 O O . PRO A 1 176 ? -45.915 12.380 53.456 1.00 94.81 176 PRO A O 1
ATOM 1288 N N . VAL A 1 177 ? -45.934 11.692 51.320 1.00 93.88 177 VAL A N 1
ATOM 1289 C CA . VAL A 1 177 ? -46.900 12.678 50.818 1.00 93.88 177 VAL A CA 1
ATOM 1290 C C . VAL A 1 177 ? -48.192 11.943 50.477 1.00 93.88 177 VAL A C 1
ATOM 1292 O O . VAL A 1 177 ? -48.230 11.154 49.530 1.00 93.88 177 VAL A O 1
ATOM 1295 N N . LEU A 1 178 ? -49.244 12.185 51.260 1.00 92.12 178 LEU A N 1
ATOM 1296 C CA . LEU A 1 178 ? -50.556 11.559 51.081 1.00 92.12 178 LEU A CA 1
ATOM 1297 C C . LEU A 1 178 ? -51.509 12.469 50.291 1.00 92.12 178 LEU A C 1
ATOM 1299 O O . LEU A 1 178 ? -51.482 13.691 50.440 1.00 92.12 178 LEU A O 1
ATOM 1303 N N . GLY A 1 179 ? -52.350 11.866 49.450 1.00 88.19 179 GLY A N 1
ATOM 1304 C CA . GLY A 1 179 ? -53.426 12.541 48.725 1.00 88.19 179 GLY A CA 1
ATOM 1305 C C . GLY A 1 179 ? -54.638 12.851 49.609 1.00 88.19 179 GLY A C 1
ATOM 1306 O O . GLY A 1 179 ? -54.713 12.432 50.763 1.00 88.19 179 GLY A O 1
ATOM 1307 N N . ALA A 1 180 ? -55.624 13.558 49.049 1.00 85.56 180 ALA A N 1
ATOM 1308 C CA . ALA A 1 180 ? -56.858 13.916 49.760 1.00 85.56 180 ALA A CA 1
ATOM 1309 C C . ALA A 1 180 ? -57.702 12.693 50.188 1.00 85.56 180 ALA A C 1
ATOM 1311 O O . ALA A 1 180 ? -58.447 12.769 51.160 1.00 85.56 180 ALA A O 1
ATOM 1312 N N . ASP A 1 181 ? -57.562 11.566 49.487 1.00 82.19 181 ASP A N 1
ATOM 1313 C CA . ASP A 1 181 ? -58.172 10.264 49.793 1.00 82.19 181 ASP A CA 1
ATOM 1314 C C . ASP A 1 181 ? -57.321 9.399 50.751 1.00 82.19 181 ASP A C 1
ATOM 1316 O O . ASP A 1 181 ? -57.702 8.280 51.105 1.00 82.19 181 ASP A O 1
ATOM 1320 N N . GLY A 1 182 ? -56.158 9.908 51.173 1.00 85.25 182 GLY A N 1
ATOM 1321 C CA . GLY A 1 182 ? -55.197 9.209 52.022 1.00 85.25 182 GLY A CA 1
ATOM 1322 C C . GLY A 1 182 ? -54.296 8.207 51.288 1.00 85.25 182 GLY A C 1
ATOM 1323 O O . GLY A 1 182 ? -53.551 7.473 51.942 1.00 85.25 182 GLY A O 1
ATOM 1324 N N . SER A 1 183 ? -54.334 8.152 49.955 1.00 90.62 183 SER A N 1
ATOM 1325 C CA . SER A 1 183 ? -53.407 7.336 49.159 1.00 90.62 183 SER A CA 1
ATOM 1326 C C . SER A 1 183 ? -51.977 7.894 49.203 1.00 90.62 183 SER A C 1
ATOM 1328 O O . SER A 1 183 ? -51.778 9.106 49.286 1.00 90.62 183 SER A O 1
ATOM 1330 N N . LEU A 1 184 ? -50.958 7.030 49.127 1.00 92.50 184 LEU A N 1
ATOM 1331 C CA . LEU A 1 184 ? -49.563 7.470 49.022 1.00 92.50 184 LEU A CA 1
ATOM 1332 C C . LEU A 1 184 ? -49.281 7.991 47.605 1.00 92.50 184 LEU A C 1
ATOM 1334 O O . LEU A 1 184 ? -49.317 7.226 46.644 1.00 92.50 184 LEU A O 1
ATOM 1338 N N . GLN A 1 185 ? -48.981 9.285 47.487 1.00 93.44 185 GLN A N 1
ATOM 1339 C CA . GLN A 1 185 ? -48.711 9.946 46.206 1.00 93.44 185 GLN A CA 1
ATOM 1340 C C . GLN A 1 185 ? -47.217 9.998 45.889 1.00 93.44 185 GLN A C 1
ATOM 1342 O O . GLN A 1 185 ? -46.820 9.784 44.743 1.00 93.44 185 GLN A O 1
ATOM 1347 N N . ALA A 1 186 ? -46.391 10.305 46.893 1.00 95.44 186 ALA A N 1
ATOM 1348 C CA . ALA A 1 186 ? -44.946 10.393 46.733 1.00 95.44 186 ALA A CA 1
ATOM 1349 C C . ALA A 1 186 ? -44.185 10.213 48.056 1.00 95.44 186 ALA A C 1
ATOM 1351 O O . ALA A 1 186 ? -44.755 10.301 49.144 1.00 95.44 186 ALA A O 1
ATOM 1352 N N . LEU A 1 187 ? -42.875 10.016 47.938 1.00 95.88 187 LEU A N 1
ATOM 1353 C CA . LEU A 1 187 ? -41.888 10.066 49.011 1.00 95.88 187 LEU A CA 1
ATOM 1354 C C . LEU A 1 187 ? -40.881 11.174 48.710 1.00 95.88 187 LEU A C 1
ATOM 1356 O O . LEU A 1 187 ? -40.246 11.156 47.657 1.00 95.88 187 LEU A O 1
ATOM 1360 N N . GLU A 1 188 ? -40.719 12.122 49.629 1.00 95.25 188 GLU A N 1
ATOM 1361 C CA . GLU A 1 188 ? -39.785 13.246 49.484 1.00 95.25 188 GLU A CA 1
ATOM 1362 C C . GLU A 1 188 ? -38.580 13.059 50.406 1.00 95.25 188 GLU A C 1
ATOM 1364 O O . GLU A 1 188 ? -38.639 13.354 51.600 1.00 95.25 188 GLU A O 1
ATOM 1369 N N . ALA A 1 189 ? -37.483 12.539 49.857 1.00 93.81 189 ALA A N 1
ATOM 1370 C CA . ALA A 1 189 ? -36.229 12.297 50.561 1.00 93.81 189 ALA A CA 1
ATOM 1371 C C . ALA A 1 189 ? -35.215 13.386 50.218 1.00 93.81 189 ALA A C 1
ATOM 1373 O O . ALA A 1 189 ? -34.698 13.402 49.114 1.00 93.81 189 ALA A O 1
ATOM 1374 N N . SER A 1 190 ? -34.908 14.283 51.158 1.00 91.00 190 SER A N 1
ATOM 1375 C CA . SER A 1 190 ? -33.921 15.369 50.974 1.00 91.00 190 SER A CA 1
ATOM 1376 C C . SER A 1 190 ? -32.807 15.382 52.026 1.00 91.00 190 SER A C 1
ATOM 1378 O O . SER A 1 190 ? -31.922 16.237 51.976 1.00 91.00 190 SER A O 1
ATOM 1380 N N . ARG A 1 191 ? -32.844 14.443 52.985 1.00 90.81 191 ARG A N 1
ATOM 1381 C CA . ARG A 1 191 ? -31.884 14.266 54.090 1.00 90.81 191 ARG A CA 1
ATOM 1382 C C . ARG A 1 191 ? -31.891 12.824 54.612 1.00 90.81 191 ARG A C 1
ATOM 1384 O O . ARG A 1 191 ? -32.775 12.045 54.265 1.00 90.81 191 ARG A O 1
ATOM 1391 N N . GLY A 1 192 ? -30.936 12.508 55.486 1.00 91.44 192 GLY A N 1
ATOM 1392 C CA . GLY A 1 192 ? -30.856 11.228 56.194 1.00 91.44 192 GLY A CA 1
ATOM 1393 C C . GLY A 1 192 ? -30.162 10.120 55.396 1.00 91.44 192 GLY A C 1
ATOM 1394 O O . GLY A 1 192 ? -30.146 10.135 54.164 1.00 91.44 192 GLY A O 1
ATOM 1395 N N . THR A 1 193 ? -29.604 9.157 56.132 1.00 94.50 193 THR A N 1
ATOM 1396 C CA . THR A 1 193 ? -28.885 7.999 55.585 1.00 94.50 193 THR A CA 1
ATOM 1397 C C . THR A 1 193 ? -29.566 6.699 56.006 1.00 94.50 193 THR A C 1
ATOM 1399 O O . THR A 1 193 ? -30.006 6.573 57.154 1.00 94.50 193 THR A O 1
ATOM 1402 N N . ILE A 1 194 ? -29.631 5.727 55.096 1.00 97.12 194 ILE A N 1
ATOM 1403 C CA . ILE A 1 194 ? -29.933 4.327 55.424 1.00 97.12 194 ILE A CA 1
ATOM 1404 C C . ILE A 1 194 ? -28.612 3.566 55.520 1.00 97.12 194 ILE A C 1
ATOM 1406 O O . ILE A 1 194 ? -27.858 3.529 54.555 1.00 97.12 194 ILE A O 1
ATOM 1410 N N . THR A 1 195 ? -28.341 2.931 56.655 1.00 96.38 195 THR A N 1
ATOM 1411 C CA . THR A 1 195 ? -27.147 2.097 56.851 1.00 96.38 195 THR A CA 1
ATOM 1412 C C . THR A 1 195 ? -27.556 0.634 56.991 1.00 96.38 195 THR A C 1
ATOM 1414 O O . THR A 1 195 ? -28.314 0.285 57.894 1.00 96.38 195 THR A O 1
ATOM 1417 N N . ILE A 1 196 ? -27.037 -0.234 56.128 1.00 96.62 196 ILE A N 1
ATOM 1418 C CA . ILE A 1 196 ? -27.124 -1.691 56.246 1.00 96.62 196 ILE A CA 1
ATOM 1419 C C . ILE A 1 196 ? -25.810 -2.180 56.855 1.00 96.62 196 ILE A C 1
ATOM 1421 O O . ILE A 1 196 ? -24.742 -1.968 56.282 1.00 96.62 196 ILE A O 1
ATOM 1425 N N . ALA A 1 197 ? -25.867 -2.792 58.030 1.00 93.31 197 ALA A N 1
ATOM 1426 C CA . ALA A 1 197 ? -24.706 -3.197 58.815 1.00 93.31 197 ALA A CA 1
ATOM 1427 C C . ALA A 1 197 ? -24.862 -4.628 59.350 1.00 93.31 197 ALA A C 1
ATOM 1429 O O . ALA A 1 197 ? -25.907 -5.250 59.174 1.00 93.31 197 ALA A O 1
ATOM 1430 N N . GLY A 1 198 ? -23.800 -5.143 59.977 1.00 92.69 198 GLY A N 1
ATOM 1431 C CA . GLY A 1 198 ? -23.769 -6.435 60.669 1.00 92.69 198 GLY A CA 1
ATOM 1432 C C . GLY A 1 198 ? -24.365 -7.592 59.862 1.00 92.69 198 GLY A C 1
ATOM 1433 O O . GLY A 1 198 ? -23.750 -8.012 58.886 1.00 92.69 198 GLY A O 1
ATOM 1434 N N . GLN A 1 199 ? -25.526 -8.119 60.265 1.00 92.25 199 GLN A N 1
ATOM 1435 C CA . GLN A 1 199 ? -26.172 -9.266 59.593 1.00 92.25 199 GLN A CA 1
ATOM 1436 C C . GLN A 1 199 ? -26.902 -8.911 58.286 1.00 92.25 199 GLN A C 1
ATOM 1438 O O . GLN A 1 199 ? -27.372 -9.802 57.582 1.00 92.25 199 GLN A O 1
ATOM 1443 N N . GLY A 1 200 ? -26.979 -7.628 57.934 1.00 95.06 200 GLY A N 1
ATOM 1444 C CA . GLY A 1 200 ? -27.566 -7.178 56.677 1.00 95.06 200 GLY A CA 1
ATOM 1445 C C . GLY A 1 200 ? -29.086 -7.032 56.707 1.00 95.06 200 GLY A C 1
ATOM 1446 O O . GLY A 1 200 ? -29.685 -6.851 57.767 1.00 95.06 200 GLY A O 1
ATOM 1447 N N . LEU A 1 201 ? -29.688 -7.059 55.518 1.00 96.81 201 LEU A N 1
ATOM 1448 C CA . LEU A 1 201 ? -31.131 -6.976 55.289 1.00 96.81 201 LEU A CA 1
ATOM 1449 C C . LEU A 1 201 ? -31.606 -8.261 54.606 1.00 96.81 201 LEU A C 1
ATOM 1451 O O . LEU A 1 201 ? -31.238 -8.512 53.455 1.00 96.81 201 LEU A O 1
ATOM 1455 N N . ASP A 1 202 ? -32.452 -9.036 55.285 1.00 96.12 202 ASP A N 1
ATOM 1456 C CA . ASP A 1 202 ? -33.126 -10.192 54.690 1.00 96.12 202 ASP A CA 1
ATOM 1457 C C . ASP A 1 202 ? -34.563 -9.846 54.292 1.00 96.12 202 ASP A C 1
ATOM 1459 O O . ASP A 1 202 ? -35.476 -9.733 55.110 1.00 96.12 202 ASP A O 1
ATOM 1463 N N . ALA A 1 203 ? -34.771 -9.695 52.994 1.00 94.25 203 ALA A N 1
ATOM 1464 C CA . ALA A 1 203 ? -36.077 -9.542 52.390 1.00 94.25 203 ALA A CA 1
ATOM 1465 C C . ALA A 1 203 ? -36.326 -10.575 51.284 1.00 94.25 203 ALA A C 1
ATOM 1467 O O . ALA A 1 203 ? -37.070 -10.310 50.338 1.00 94.25 203 ALA A O 1
ATOM 1468 N N . GLY A 1 204 ? -35.723 -11.765 51.387 1.00 91.06 204 GLY A N 1
ATOM 1469 C CA . GLY A 1 204 ? -35.919 -12.840 50.407 1.00 91.06 204 GLY A CA 1
ATOM 1470 C C . GLY A 1 204 ? -37.363 -13.360 50.338 1.00 91.06 204 GLY A C 1
ATOM 1471 O O . GLY A 1 204 ? -37.781 -13.920 49.323 1.00 91.06 204 GLY A O 1
ATOM 1472 N N . SER A 1 205 ? -38.141 -13.153 51.401 1.00 89.50 205 SER A N 1
ATOM 1473 C CA . SER A 1 205 ? -39.569 -13.479 51.485 1.00 89.50 205 SER A CA 1
ATOM 1474 C C . SER A 1 205 ? -40.471 -12.454 50.778 1.00 89.50 205 SER A C 1
ATOM 1476 O O . SER A 1 205 ? -41.552 -12.827 50.318 1.00 89.50 205 SER A O 1
ATOM 1478 N N . ALA A 1 206 ? -40.037 -11.193 50.665 1.00 93.62 206 ALA A N 1
ATOM 1479 C CA . ALA A 1 206 ? -40.789 -10.116 50.030 1.00 93.62 206 ALA A CA 1
ATOM 1480 C C . ALA A 1 206 ? -40.678 -10.185 48.500 1.00 93.62 206 ALA A C 1
ATOM 1482 O O . ALA A 1 206 ? -39.670 -10.637 47.952 1.00 93.62 206 ALA A O 1
ATOM 1483 N N . ASP A 1 207 ? -41.707 -9.715 47.794 1.00 94.12 207 ASP A N 1
ATOM 1484 C CA . ASP A 1 207 ? -41.696 -9.641 46.331 1.00 94.12 207 ASP A CA 1
ATOM 1485 C C . ASP A 1 207 ? -40.869 -8.455 45.834 1.00 94.12 207 ASP A C 1
ATOM 1487 O O . ASP A 1 207 ? -40.105 -8.602 44.882 1.00 94.12 207 ASP A O 1
ATOM 1491 N N . ALA A 1 208 ? -40.945 -7.304 46.511 1.00 95.44 208 ALA A N 1
ATOM 1492 C CA . ALA A 1 208 ? -40.069 -6.171 46.224 1.00 95.44 208 ALA A CA 1
ATOM 1493 C C . ALA A 1 208 ? -39.683 -5.374 47.473 1.00 95.44 208 ALA A C 1
ATOM 1495 O O . ALA A 1 208 ? -40.492 -5.180 48.382 1.00 95.44 208 ALA A O 1
ATOM 1496 N N . VAL A 1 209 ? -38.464 -4.840 47.475 1.00 96.88 209 VAL A N 1
ATOM 1497 C CA . VAL A 1 209 ? -37.954 -3.931 48.502 1.00 96.88 209 VAL A CA 1
ATOM 1498 C C . VAL A 1 209 ? -37.429 -2.651 47.881 1.00 96.88 209 VAL A C 1
ATOM 1500 O O . VAL A 1 209 ? -36.698 -2.676 46.891 1.00 96.88 209 VAL A O 1
ATOM 1503 N N . GLN A 1 210 ? -37.781 -1.526 48.501 1.00 96.81 210 GLN A N 1
ATOM 1504 C CA . GLN A 1 210 ? -37.285 -0.205 48.140 1.00 96.81 210 GLN A CA 1
ATOM 1505 C C . GLN A 1 210 ? -36.501 0.422 49.295 1.00 96.81 210 GLN A C 1
ATOM 1507 O O . GLN A 1 210 ? -36.981 0.469 50.428 1.00 96.81 210 GLN A O 1
ATOM 1512 N N . LEU A 1 211 ? -35.307 0.929 48.999 1.00 97.44 211 LEU A N 1
ATOM 1513 C CA . LEU A 1 211 ? -34.521 1.778 49.892 1.00 97.44 211 LEU A CA 1
ATOM 1514 C C . LEU A 1 211 ? -34.483 3.180 49.287 1.00 97.44 211 LEU A C 1
ATOM 1516 O O . LEU A 1 211 ? -33.957 3.347 48.189 1.00 97.44 211 LEU A O 1
ATOM 1520 N N . ILE A 1 212 ? -35.065 4.172 49.960 1.00 97.12 212 ILE A N 1
ATOM 1521 C CA . ILE A 1 212 ? -35.184 5.538 49.428 1.00 97.12 212 ILE A CA 1
ATOM 1522 C C . ILE A 1 212 ? -34.604 6.520 50.438 1.00 97.12 212 ILE A C 1
ATOM 1524 O O . ILE A 1 212 ? -35.190 6.770 51.486 1.00 97.12 212 ILE A O 1
ATOM 1528 N N . ALA A 1 213 ? -33.447 7.096 50.149 1.00 95.62 213 ALA A N 1
ATOM 1529 C CA . ALA A 1 213 ? -32.798 8.014 51.076 1.00 95.62 213 ALA A CA 1
ATOM 1530 C C . ALA A 1 213 ? -31.971 9.065 50.355 1.00 95.62 213 ALA A C 1
ATOM 1532 O O . ALA A 1 213 ? -31.735 8.963 49.156 1.00 95.62 213 ALA A O 1
ATOM 1533 N N . ARG A 1 214 ? -31.468 10.061 51.089 1.00 92.31 214 ARG A N 1
ATOM 1534 C CA . ARG A 1 214 ? -30.460 10.952 50.506 1.00 92.31 214 ARG A CA 1
ATOM 1535 C C . ARG A 1 214 ? -29.136 10.215 50.285 1.00 92.31 214 ARG A C 1
ATOM 1537 O O . ARG A 1 214 ? -28.521 10.390 49.240 1.00 92.31 214 ARG A O 1
ATOM 1544 N N . ALA A 1 215 ? -28.728 9.368 51.231 1.00 93.94 215 ALA A N 1
ATOM 1545 C CA . ALA A 1 215 ? -27.562 8.493 51.101 1.00 93.94 215 ALA A CA 1
ATOM 1546 C C . ALA A 1 215 ? -27.851 7.079 51.626 1.00 93.94 215 ALA A C 1
ATOM 1548 O O . ALA A 1 215 ? -28.689 6.897 52.510 1.00 93.94 215 ALA A O 1
ATOM 1549 N N . THR A 1 216 ? -27.149 6.076 51.097 1.00 95.25 216 THR A N 1
ATOM 1550 C CA . THR A 1 216 ? -27.245 4.680 51.553 1.00 95.25 216 THR A CA 1
ATOM 1551 C C . THR A 1 216 ? -25.856 4.068 51.736 1.00 95.25 216 THR A C 1
ATOM 1553 O O . THR A 1 216 ? -25.061 4.025 50.806 1.00 95.25 216 THR A O 1
ATOM 1556 N N . GLU A 1 217 ? -25.562 3.546 52.920 1.00 94.94 217 GLU A N 1
ATOM 1557 C CA . GLU A 1 217 ? -24.322 2.825 53.222 1.00 94.94 217 GLU A CA 1
ATOM 1558 C C . GLU A 1 217 ? -24.628 1.332 53.356 1.00 94.94 217 GLU A C 1
ATOM 1560 O O . GLU A 1 217 ? -25.458 0.938 54.173 1.00 94.94 217 GLU A O 1
ATOM 1565 N N . ILE A 1 218 ? -23.976 0.487 52.562 1.00 95.38 218 ILE A N 1
ATOM 1566 C CA . ILE A 1 218 ? -24.239 -0.954 52.495 1.00 95.38 218 ILE A CA 1
ATOM 1567 C C . ILE A 1 218 ? -22.985 -1.699 52.944 1.00 95.38 218 ILE A C 1
ATOM 1569 O O . ILE A 1 218 ? -22.138 -2.078 52.144 1.00 95.38 218 ILE A O 1
ATOM 1573 N N . ASN A 1 219 ? -22.846 -1.916 54.244 1.00 92.50 219 ASN A N 1
ATOM 1574 C CA . ASN A 1 219 ? -21.689 -2.591 54.835 1.00 92.50 219 ASN A CA 1
ATOM 1575 C C . ASN A 1 219 ? -21.910 -4.097 55.056 1.00 92.50 219 ASN A C 1
ATOM 1577 O O . ASN A 1 219 ? -20.983 -4.792 55.463 1.00 92.50 219 ASN A O 1
ATOM 1581 N N . ALA A 1 220 ? -23.120 -4.592 54.782 1.00 94.19 220 ALA A N 1
ATOM 1582 C CA . ALA A 1 220 ? -23.518 -5.995 54.867 1.00 94.19 220 ALA A CA 1
ATOM 1583 C C . ALA A 1 220 ? -24.468 -6.365 53.709 1.00 94.19 220 ALA A C 1
ATOM 1585 O O . ALA A 1 220 ? -24.905 -5.492 52.955 1.00 94.19 220 ALA A O 1
ATOM 1586 N N . GLY A 1 221 ? -24.752 -7.658 53.533 1.00 94.69 221 GLY A N 1
ATOM 1587 C CA . GLY A 1 221 ? -25.557 -8.165 52.418 1.00 94.69 221 GLY A CA 1
ATOM 1588 C C . GLY A 1 221 ? -27.021 -7.709 52.448 1.00 94.69 221 GLY A C 1
ATOM 1589 O O . GLY A 1 221 ? -27.653 -7.678 53.501 1.00 94.69 221 GLY A O 1
ATOM 1590 N N . ILE A 1 222 ? -27.572 -7.389 51.276 1.00 96.75 222 ILE A N 1
ATOM 1591 C CA . ILE A 1 222 ? -29.012 -7.216 51.050 1.00 96.75 222 ILE A CA 1
ATOM 1592 C C . ILE A 1 222 ? -29.505 -8.397 50.219 1.00 96.75 222 ILE A C 1
ATOM 1594 O O . ILE A 1 222 ? -29.014 -8.609 49.109 1.00 96.75 222 ILE A O 1
ATOM 1598 N N . HIS A 1 223 ? -30.493 -9.128 50.725 1.00 96.44 223 HIS A N 1
ATOM 1599 C CA . HIS A 1 223 ? -31.131 -10.246 50.033 1.00 96.44 223 HIS A CA 1
ATOM 1600 C C . HIS A 1 223 ? -32.587 -9.898 49.716 1.00 96.44 223 HIS A C 1
ATOM 1602 O O . HIS A 1 223 ? -33.338 -9.554 50.621 1.00 96.44 223 HIS A O 1
ATOM 1608 N N . ALA A 1 224 ? -33.001 -9.961 48.449 1.00 96.12 224 ALA A N 1
ATOM 1609 C CA . ALA A 1 224 ? -34.370 -9.625 48.031 1.00 96.12 224 ALA A CA 1
ATOM 1610 C C . ALA A 1 224 ? -34.803 -10.416 46.785 1.00 96.12 224 ALA A C 1
ATOM 1612 O O . ALA A 1 224 ? -33.974 -11.046 46.136 1.00 96.12 224 ALA A O 1
ATOM 1613 N N . LYS A 1 225 ? -36.085 -10.367 46.401 1.00 94.56 225 LYS A N 1
ATOM 1614 C CA . LYS A 1 225 ? -36.502 -10.753 45.039 1.00 94.56 225 LYS A CA 1
ATOM 1615 C C . LYS A 1 225 ? -36.286 -9.583 44.080 1.00 94.56 225 LYS A C 1
ATOM 1617 O O . LYS A 1 225 ? -35.362 -9.632 43.281 1.00 94.56 225 LYS A O 1
ATOM 1622 N N . ASP A 1 226 ? -37.036 -8.496 44.209 1.00 96.00 226 ASP A N 1
ATOM 1623 C CA . ASP A 1 226 ? -36.768 -7.263 43.462 1.00 96.00 226 ASP A CA 1
ATOM 1624 C C . ASP A 1 226 ? -36.242 -6.171 44.394 1.00 96.00 226 ASP A C 1
ATOM 1626 O O . ASP A 1 226 ? -36.893 -5.816 45.374 1.00 96.00 226 ASP A O 1
ATOM 1630 N N . LEU A 1 227 ? -35.070 -5.615 44.090 1.00 97.50 227 LEU A N 1
ATOM 1631 C CA . LEU A 1 227 ? -34.457 -4.549 44.880 1.00 97.50 227 LEU A CA 1
ATOM 1632 C C . LEU A 1 227 ? -34.427 -3.243 44.088 1.00 97.50 227 LEU A C 1
ATOM 1634 O O . LEU A 1 227 ? -33.879 -3.192 42.988 1.00 97.50 227 LEU A O 1
ATOM 1638 N N . THR A 1 228 ? -34.964 -2.170 44.668 1.00 97.44 228 THR A N 1
ATOM 1639 C CA . THR A 1 228 ? -34.794 -0.801 44.166 1.00 97.44 228 THR A CA 1
ATOM 1640 C C . THR A 1 228 ? -34.101 0.068 45.212 1.00 97.44 228 THR A C 1
ATOM 1642 O O . THR A 1 228 ? -34.581 0.183 46.335 1.00 97.44 228 THR A O 1
ATOM 1645 N N . VAL A 1 229 ? -32.993 0.711 44.848 1.00 97.25 229 VAL A N 1
ATOM 1646 C CA . VAL A 1 229 ? -32.283 1.672 45.708 1.00 97.25 229 VAL A CA 1
ATOM 1647 C C . VAL A 1 229 ? -32.302 3.042 45.041 1.00 97.25 229 VAL A C 1
ATOM 1649 O O . VAL A 1 229 ? -31.837 3.187 43.914 1.00 97.25 229 VAL A O 1
ATOM 1652 N N . ILE A 1 230 ? -32.848 4.047 45.716 1.00 96.38 230 ILE A N 1
ATOM 1653 C CA . ILE A 1 230 ? -32.926 5.425 45.228 1.00 96.38 230 ILE A CA 1
ATOM 1654 C C . ILE A 1 230 ? -32.178 6.317 46.216 1.00 96.38 230 ILE A C 1
ATOM 1656 O O . ILE A 1 230 ? -32.580 6.443 47.372 1.00 96.38 230 ILE A O 1
ATOM 1660 N N . ALA A 1 231 ? -31.090 6.922 45.744 1.00 94.56 231 ALA A N 1
ATOM 1661 C CA . ALA A 1 231 ? -30.243 7.833 46.498 1.00 94.56 231 ALA A CA 1
ATOM 1662 C C . ALA A 1 231 ? -30.259 9.256 45.915 1.00 94.56 231 ALA A C 1
ATOM 1664 O O . ALA A 1 231 ? -30.497 9.475 44.721 1.00 94.56 231 ALA A O 1
ATOM 1665 N N . GLY A 1 232 ? -29.965 10.230 46.770 1.00 93.00 232 GLY A N 1
ATOM 1666 C CA . GLY A 1 232 ? -30.008 11.659 46.479 1.00 93.00 232 GLY A CA 1
ATOM 1667 C C . GLY A 1 232 ? -31.312 12.329 46.914 1.00 93.00 232 GLY A C 1
ATOM 1668 O O . GLY A 1 232 ? -32.278 11.682 47.320 1.00 93.00 232 GLY A O 1
ATOM 1669 N N . SER A 1 233 ? -31.322 13.653 46.827 1.00 92.25 233 SER A N 1
ATOM 1670 C CA . SER A 1 233 ? -32.465 14.504 47.119 1.00 92.25 233 SER A CA 1
ATOM 1671 C C . SER A 1 233 ? -33.541 14.367 46.039 1.00 92.25 233 SER A C 1
ATOM 1673 O O . SER A 1 233 ? -33.409 14.909 44.940 1.00 92.25 233 SER A O 1
ATOM 1675 N N . ASN A 1 234 ? -34.600 13.615 46.341 1.00 92.75 234 ASN A N 1
ATOM 1676 C CA . ASN A 1 234 ? -35.597 13.157 45.380 1.00 92.75 234 ASN A CA 1
ATOM 1677 C C . ASN A 1 234 ? -37.022 13.185 45.909 1.00 92.75 234 ASN A C 1
ATOM 1679 O O . ASN A 1 234 ? -37.290 12.838 47.058 1.00 92.75 234 ASN A O 1
ATOM 1683 N N . ARG A 1 235 ? -37.947 13.453 44.994 1.00 94.69 235 ARG A N 1
ATOM 1684 C CA . ARG A 1 235 ? -39.347 13.073 45.087 1.00 94.69 235 ARG A CA 1
ATOM 1685 C C . ARG A 1 235 ? -39.569 11.841 44.215 1.00 94.69 235 ARG A C 1
ATOM 1687 O O . ARG A 1 235 ? -39.346 11.893 43.003 1.00 94.69 235 ARG A O 1
ATOM 1694 N N . VAL A 1 236 ? -39.989 10.750 44.846 1.00 95.69 236 VAL A N 1
ATOM 1695 C CA . VAL A 1 236 ? -40.310 9.467 44.208 1.00 95.69 236 VAL A CA 1
ATOM 1696 C C . VAL A 1 236 ? -41.822 9.296 44.215 1.00 95.69 236 VAL A C 1
ATOM 1698 O O . VAL A 1 236 ? -42.414 9.305 45.289 1.00 95.69 236 VAL A O 1
ATOM 1701 N N . ASP A 1 237 ? -42.459 9.188 43.053 1.00 93.31 237 ASP A N 1
ATOM 1702 C CA . ASP A 1 237 ? -43.914 9.000 42.974 1.00 93.31 237 ASP A CA 1
ATOM 1703 C C . ASP A 1 237 ? -44.340 7.532 43.174 1.00 93.31 237 ASP A C 1
ATOM 1705 O O . ASP A 1 237 ? -43.510 6.630 43.309 1.00 93.31 237 ASP A O 1
ATOM 1709 N N . LYS A 1 238 ? -45.656 7.285 43.183 1.00 84.69 238 LYS A N 1
ATOM 1710 C CA . LYS A 1 238 ? -46.241 5.939 43.314 1.00 84.69 238 LYS A CA 1
ATOM 1711 C C . LYS A 1 238 ? -45.819 4.944 42.220 1.00 84.69 238 LYS A C 1
ATOM 1713 O O . LYS A 1 238 ? -45.921 3.741 42.437 1.00 84.69 238 LYS A O 1
ATOM 1718 N N . ASP A 1 239 ? -45.385 5.436 41.060 1.00 85.50 239 ASP A N 1
ATOM 1719 C CA . ASP A 1 239 ? -44.966 4.619 39.919 1.00 85.50 239 ASP A CA 1
ATOM 1720 C C . ASP A 1 239 ? -43.440 4.384 39.932 1.00 85.50 239 ASP A C 1
ATOM 1722 O O . ASP A 1 239 ? -42.907 3.653 39.097 1.00 85.50 239 ASP A O 1
ATOM 1726 N N . GLY A 1 240 ? -42.724 4.964 40.905 1.00 85.69 240 GLY A N 1
ATOM 1727 C CA . GLY A 1 240 ? -41.277 4.845 41.063 1.00 85.69 240 GLY A CA 1
ATOM 1728 C C . GLY A 1 240 ? -40.469 5.811 40.191 1.00 85.69 240 GLY A C 1
ATOM 1729 O O . GLY A 1 240 ? -39.250 5.626 40.041 1.00 85.69 240 GLY A O 1
ATOM 1730 N N . ASN A 1 241 ? -41.115 6.832 39.615 1.00 91.00 241 ASN A N 1
ATOM 1731 C CA . ASN A 1 241 ? -40.429 7.890 38.879 1.00 91.00 241 ASN A CA 1
ATOM 1732 C C . ASN A 1 241 ? -39.724 8.827 39.855 1.00 91.00 241 ASN A C 1
ATOM 1734 O O . ASN A 1 241 ? -40.261 9.189 40.901 1.00 91.00 241 ASN A O 1
ATOM 1738 N N . VAL A 1 242 ? -38.512 9.235 39.488 1.00 93.25 242 VAL A N 1
ATOM 1739 C CA . VAL A 1 242 ? -37.630 10.029 40.341 1.00 93.25 242 VAL A CA 1
ATOM 1740 C C . VAL A 1 242 ? -37.521 11.438 39.775 1.00 93.25 242 VAL A C 1
ATOM 1742 O O . VAL A 1 242 ? -37.126 11.623 38.626 1.00 93.25 242 VAL A O 1
ATOM 1745 N N . THR A 1 243 ? -37.849 12.435 40.593 1.00 91.44 243 THR A N 1
ATOM 1746 C CA . THR A 1 243 ? -37.673 13.860 40.287 1.00 91.44 243 THR A CA 1
ATOM 1747 C C . THR A 1 243 ? -36.767 14.492 41.336 1.00 91.44 243 THR A C 1
ATOM 1749 O O . THR A 1 243 ? -36.940 14.247 42.527 1.00 91.44 243 THR A O 1
ATOM 1752 N N . ALA A 1 244 ? -35.774 15.274 40.915 1.00 89.00 244 ALA A N 1
ATOM 1753 C CA . ALA A 1 244 ? -34.823 15.878 41.845 1.00 89.00 244 ALA A CA 1
ATOM 1754 C C . ALA A 1 244 ? -35.493 16.957 42.717 1.00 89.00 244 ALA A C 1
ATOM 1756 O O . ALA A 1 244 ? -36.304 17.747 42.231 1.00 89.00 244 ALA A O 1
ATOM 1757 N N . LEU A 1 245 ? -35.119 17.013 43.996 1.00 89.81 245 LEU A N 1
ATOM 1758 C CA . LEU A 1 245 ? -35.503 18.056 44.952 1.00 89.81 245 LEU A CA 1
ATOM 1759 C C . LEU A 1 245 ? -34.284 18.882 45.368 1.00 89.81 245 LEU A C 1
ATOM 1761 O O . LEU A 1 245 ? -33.150 18.403 45.314 1.00 89.81 245 LEU A O 1
ATOM 1765 N N . ALA A 1 246 ? -34.511 20.091 45.885 1.00 84.19 246 ALA A N 1
ATOM 1766 C CA . ALA A 1 246 ? -33.449 20.874 46.512 1.00 84.19 246 ALA A CA 1
ATOM 1767 C C . ALA A 1 246 ? -32.876 20.129 47.744 1.00 84.19 246 ALA A C 1
ATOM 1769 O O . ALA A 1 246 ? -33.652 19.740 48.622 1.00 84.19 246 ALA A O 1
ATOM 1770 N N . PRO A 1 247 ? -31.548 19.915 47.825 1.00 81.00 247 PRO A N 1
ATOM 1771 C CA . PRO A 1 247 ? -30.933 19.184 48.931 1.00 81.00 247 PRO A CA 1
ATOM 1772 C C . PRO A 1 247 ? -31.050 19.947 50.257 1.00 81.00 247 PRO A C 1
ATOM 1774 O O . PRO A 1 247 ? -30.936 21.172 50.290 1.00 81.00 247 PRO A O 1
ATOM 1777 N N . ALA A 1 248 ? -31.226 19.219 51.365 1.00 77.81 248 ALA A N 1
ATOM 1778 C CA . ALA A 1 248 ? -31.316 19.788 52.710 1.00 77.81 248 ALA A CA 1
ATOM 1779 C C . ALA A 1 248 ? -30.193 19.269 53.631 1.00 77.81 248 ALA A C 1
ATOM 1781 O O . ALA A 1 248 ? -30.028 18.061 53.813 1.00 77.81 248 ALA A O 1
ATOM 1782 N N . GLY A 1 249 ? -29.452 20.184 54.269 1.00 74.94 249 GLY A N 1
ATOM 1783 C CA . GLY A 1 249 ? -28.316 19.868 55.151 1.00 74.94 249 GLY A CA 1
ATOM 1784 C C . GLY A 1 249 ? -27.001 19.592 54.405 1.00 74.94 249 GLY A C 1
ATOM 1785 O O . GLY A 1 249 ? -26.954 19.656 53.176 1.00 74.94 249 GLY A O 1
ATOM 1786 N N . GLU A 1 250 ? -25.927 19.279 55.139 1.00 76.44 250 GLU A N 1
ATOM 1787 C CA . GLU A 1 250 ? -24.604 18.998 54.552 1.00 76.44 250 GLU A CA 1
ATOM 1788 C C . GLU A 1 250 ? -24.655 17.854 53.531 1.00 76.44 250 GLU A C 1
ATOM 1790 O O . GLU A 1 250 ? -25.396 16.883 53.701 1.00 76.44 250 GLU A O 1
ATOM 1795 N N . ALA A 1 251 ? -23.897 17.987 52.440 1.00 78.19 251 ALA A N 1
ATOM 1796 C CA . ALA A 1 251 ? -23.836 16.962 51.408 1.00 78.19 251 ALA A CA 1
ATOM 1797 C C . ALA A 1 251 ? -23.111 15.708 51.927 1.00 78.19 251 ALA A C 1
ATOM 1799 O O . ALA A 1 251 ? -22.033 15.832 52.517 1.00 78.19 251 ALA A O 1
ATOM 1800 N N . PRO A 1 252 ? -23.664 14.501 51.709 1.00 81.62 252 PRO A N 1
ATOM 1801 C CA . PRO A 1 252 ? -22.945 13.270 52.011 1.00 81.62 252 PRO A CA 1
ATOM 1802 C C . PRO A 1 252 ? -21.710 13.153 51.105 1.00 81.62 252 PRO A C 1
ATOM 1804 O O . PRO A 1 252 ? -21.654 13.745 50.031 1.00 81.62 252 PRO A O 1
ATOM 1807 N N . LYS A 1 253 ? -20.700 12.380 51.519 1.00 82.00 253 LYS A N 1
ATOM 1808 C CA . LYS A 1 253 ? -19.478 12.198 50.710 1.00 82.00 253 LYS A CA 1
ATOM 1809 C C . LYS A 1 253 ? -19.714 11.329 49.470 1.00 82.00 253 LYS A C 1
ATOM 1811 O O . LYS A 1 253 ? -19.088 11.548 48.439 1.00 82.00 253 LYS A O 1
ATOM 1816 N N . ILE A 1 254 ? -20.583 10.329 49.592 1.00 85.19 254 ILE A N 1
ATOM 1817 C CA . ILE A 1 254 ? -20.934 9.346 48.561 1.00 85.19 254 ILE A CA 1
ATOM 1818 C C . ILE A 1 254 ? -22.444 9.101 48.691 1.00 85.19 254 ILE A C 1
ATOM 1820 O O . ILE A 1 254 ? -22.961 9.047 49.808 1.00 85.19 254 ILE A O 1
ATOM 1824 N N . ALA A 1 255 ? -23.163 8.995 47.572 1.00 86.81 255 ALA A N 1
ATOM 1825 C CA . ALA A 1 255 ? -24.602 8.733 47.575 1.00 86.81 255 ALA A CA 1
ATOM 1826 C C . ALA A 1 255 ? -24.908 7.283 47.970 1.00 86.81 255 ALA A C 1
ATOM 1828 O O . ALA A 1 255 ? -25.826 7.034 48.751 1.00 86.81 255 ALA A O 1
ATOM 1829 N N . ILE A 1 256 ? -24.139 6.330 47.436 1.00 92.31 256 ILE A N 1
ATOM 1830 C CA . ILE A 1 256 ? -24.226 4.913 47.795 1.00 92.31 256 ILE A CA 1
ATOM 1831 C C . ILE A 1 256 ? -22.819 4.339 47.918 1.00 92.31 256 ILE A C 1
ATOM 1833 O O . ILE A 1 256 ? -22.059 4.393 46.952 1.00 92.31 256 ILE A O 1
ATOM 1837 N N . ASP A 1 257 ? -22.485 3.770 49.070 1.00 92.06 257 ASP A N 1
ATOM 1838 C CA . ASP A 1 257 ? -21.192 3.120 49.297 1.00 92.06 257 ASP A CA 1
ATOM 1839 C C . ASP A 1 257 ? -21.405 1.704 49.824 1.00 92.06 257 ASP A C 1
ATOM 1841 O O . ASP A 1 257 ? -21.970 1.515 50.902 1.00 92.06 257 ASP A O 1
ATOM 1845 N N . THR A 1 258 ? -20.983 0.698 49.060 1.00 89.38 258 THR A N 1
ATOM 1846 C CA . THR A 1 258 ? -20.919 -0.676 49.557 1.00 89.38 258 THR A CA 1
ATOM 1847 C C . THR A 1 258 ? -19.546 -0.928 50.181 1.00 89.38 258 THR A C 1
ATOM 1849 O O . THR A 1 258 ? -18.531 -0.885 49.479 1.00 89.38 258 THR A O 1
ATOM 1852 N N . GLY A 1 259 ? -19.503 -1.238 51.475 1.00 81.50 259 GLY A N 1
ATOM 1853 C CA . GLY A 1 259 ? -18.278 -1.663 52.147 1.00 81.50 259 GLY A CA 1
ATOM 1854 C C . GLY A 1 259 ? -17.746 -2.995 51.599 1.00 81.50 259 GLY A C 1
ATOM 1855 O O . GLY A 1 259 ? -18.439 -3.715 50.885 1.00 81.50 259 GLY A O 1
ATOM 1856 N N . ALA A 1 260 ? -16.523 -3.375 51.983 1.00 76.00 260 ALA A N 1
ATOM 1857 C CA . ALA A 1 260 ? -15.861 -4.596 51.493 1.00 76.00 260 ALA A CA 1
ATOM 1858 C C . ALA A 1 260 ? -16.595 -5.915 51.823 1.00 76.00 260 ALA A C 1
ATOM 1860 O O . ALA A 1 260 ? -16.303 -6.944 51.222 1.00 76.00 260 ALA A O 1
ATOM 1861 N N . LEU A 1 261 ? -17.506 -5.888 52.800 1.00 75.62 261 LEU A N 1
ATOM 1862 C CA . LEU A 1 261 ? -18.344 -7.019 53.217 1.00 75.62 261 LEU A CA 1
ATOM 1863 C C . LEU A 1 261 ? -19.810 -6.859 52.768 1.00 75.62 261 LEU A C 1
ATOM 1865 O O . LEU A 1 261 ? -20.640 -7.727 53.036 1.00 75.62 261 LEU A O 1
ATOM 1869 N N . GLY A 1 262 ? -20.137 -5.741 52.114 1.00 83.44 262 GLY A N 1
ATOM 1870 C CA . GLY A 1 262 ? -21.471 -5.430 51.623 1.00 83.44 262 GLY A CA 1
ATOM 1871 C C . GLY A 1 262 ? -21.708 -5.928 50.201 1.00 83.44 262 GLY A C 1
ATOM 1872 O O . GLY A 1 262 ? -20.780 -6.100 49.416 1.00 83.44 262 GLY A O 1
ATOM 1873 N N . GLY A 1 263 ? -22.976 -6.135 49.854 1.00 93.62 263 GLY A N 1
ATOM 1874 C CA . GLY A 1 263 ? -23.372 -6.540 48.509 1.00 93.62 263 GLY A CA 1
ATOM 1875 C C . GLY A 1 263 ? -24.885 -6.607 48.350 1.00 93.62 263 GLY A C 1
ATOM 1876 O O . GLY A 1 263 ? -25.624 -6.660 49.332 1.00 93.62 263 GLY A O 1
ATOM 1877 N N . MET A 1 264 ? -25.347 -6.603 47.106 1.00 97.19 264 MET A N 1
ATOM 1878 C CA . MET A 1 264 ? -26.764 -6.706 46.755 1.00 97.19 264 MET A CA 1
ATOM 1879 C C . MET A 1 264 ? -27.019 -8.015 46.015 1.00 97.19 264 MET A C 1
ATOM 1881 O O . MET A 1 264 ? -26.384 -8.287 44.997 1.00 97.19 264 MET A O 1
ATOM 1885 N N . TYR A 1 265 ? -27.967 -8.810 46.506 1.00 96.44 265 TYR A N 1
ATOM 1886 C CA . TYR A 1 265 ? -28.287 -10.136 45.989 1.00 96.44 265 TYR A CA 1
ATOM 1887 C C . TYR A 1 265 ? -29.796 -10.250 45.774 1.00 96.44 265 TYR A C 1
ATOM 1889 O O . TYR A 1 265 ? -30.554 -10.424 46.728 1.00 96.44 265 TYR A O 1
ATOM 1897 N N . ALA A 1 266 ? -30.234 -10.150 44.520 1.00 97.12 266 ALA A N 1
ATOM 1898 C CA . ALA A 1 266 ? -31.648 -10.180 44.175 1.00 97.12 266 ALA A CA 1
ATOM 1899 C C . ALA A 1 266 ? -31.950 -10.979 42.897 1.00 97.12 266 ALA A C 1
ATOM 1901 O O . ALA A 1 266 ? -31.047 -11.506 42.251 1.00 97.12 266 ALA A O 1
ATOM 1902 N N . ASN A 1 267 ? -33.222 -11.093 42.522 1.00 96.00 267 ASN A N 1
ATOM 1903 C CA . ASN A 1 267 ? -33.641 -11.533 41.189 1.00 96.00 267 ASN A CA 1
ATOM 1904 C C . ASN A 1 267 ? -33.443 -10.408 40.172 1.00 96.00 267 ASN A C 1
ATOM 1906 O O . ASN A 1 267 ? -32.898 -10.668 39.100 1.00 96.00 267 ASN A O 1
ATOM 1910 N N . ARG A 1 268 ? -33.837 -9.176 40.528 1.00 97.38 268 ARG A N 1
ATOM 1911 C CA . ARG A 1 268 ? -33.640 -7.949 39.737 1.00 97.38 268 ARG A CA 1
ATOM 1912 C C . ARG A 1 268 ? -33.182 -6.799 40.623 1.00 97.38 268 ARG A C 1
ATOM 1914 O O . ARG A 1 268 ? -33.617 -6.686 41.769 1.00 97.38 268 ARG A O 1
ATOM 1921 N N . ILE A 1 269 ? -32.325 -5.935 40.084 1.00 98.12 269 ILE A N 1
ATOM 1922 C CA . ILE A 1 269 ? -31.778 -4.782 40.808 1.00 98.12 269 ILE A CA 1
ATOM 1923 C C . ILE A 1 269 ? -31.958 -3.519 39.968 1.00 98.12 269 ILE A C 1
ATOM 1925 O O . ILE A 1 269 ? -31.486 -3.446 38.834 1.00 98.12 269 ILE A O 1
ATOM 1929 N N . ARG A 1 270 ? -32.590 -2.498 40.550 1.00 97.56 270 ARG A N 1
ATOM 1930 C CA . ARG A 1 270 ? -32.635 -1.134 40.016 1.00 97.56 270 ARG A CA 1
ATOM 1931 C C . ARG A 1 270 ? -31.982 -0.171 41.000 1.00 97.56 270 ARG A C 1
ATOM 1933 O O . ARG A 1 270 ? -32.308 -0.172 42.182 1.00 97.56 270 ARG A O 1
ATOM 1940 N N . LEU A 1 271 ? -31.102 0.689 40.513 1.00 97.19 271 LEU A N 1
ATOM 1941 C CA . LEU A 1 271 ? -30.470 1.728 41.316 1.00 97.19 271 LEU A CA 1
ATOM 1942 C C . LEU A 1 271 ? -30.587 3.070 40.607 1.00 97.19 271 LEU A C 1
ATOM 1944 O O . LEU A 1 271 ? -30.287 3.169 39.418 1.00 97.19 271 LEU A O 1
ATOM 1948 N N . VAL A 1 272 ? -30.996 4.098 41.344 1.00 96.00 272 VAL A N 1
ATOM 1949 C CA . VAL A 1 272 ? -31.040 5.480 40.865 1.00 96.00 272 VAL A CA 1
ATOM 1950 C C . VAL A 1 272 ? -30.285 6.372 41.843 1.00 96.00 272 VAL A C 1
ATOM 1952 O O . VAL A 1 272 ? -30.584 6.368 43.031 1.00 96.00 272 VAL A O 1
ATOM 1955 N N . SER A 1 273 ? -29.329 7.156 41.354 1.00 94.62 273 SER A N 1
ATOM 1956 C CA . SER A 1 273 ? -28.656 8.207 42.122 1.00 94.62 273 SER A CA 1
ATOM 1957 C C . SER A 1 273 ? -28.760 9.523 41.367 1.00 94.62 273 SER A C 1
ATOM 1959 O O . SER A 1 273 ? -28.136 9.697 40.319 1.00 94.62 273 SER A O 1
ATOM 1961 N N . SER A 1 274 ? -29.569 10.447 41.875 1.00 90.06 274 SER A N 1
ATOM 1962 C CA . SER A 1 274 ? -29.978 11.643 41.128 1.00 90.06 274 SER A CA 1
ATOM 1963 C C . SER A 1 274 ? -29.130 12.890 41.391 1.00 90.06 274 SER A C 1
ATOM 1965 O O . SER A 1 274 ? -29.068 13.761 40.521 1.00 90.06 274 SER A O 1
ATOM 1967 N N . GLU A 1 275 ? -28.485 12.997 42.558 1.00 87.44 275 GLU A N 1
ATOM 1968 C CA . GLU A 1 275 ? -27.680 14.166 42.930 1.00 87.44 275 GLU A CA 1
ATOM 1969 C C . GLU A 1 275 ? -26.392 14.216 42.095 1.00 87.44 275 GLU A C 1
ATOM 1971 O O . GLU A 1 275 ? -25.568 13.299 42.114 1.00 87.44 275 GLU A O 1
ATOM 1976 N N . THR A 1 276 ? -26.205 15.309 41.355 1.00 80.12 276 THR A N 1
ATOM 1977 C CA . THR A 1 276 ? -24.977 15.566 40.596 1.00 80.12 276 THR A CA 1
ATOM 1978 C C . THR A 1 276 ? -23.811 15.836 41.545 1.00 80.12 276 THR A C 1
ATOM 1980 O O . THR A 1 276 ? -23.944 16.640 42.464 1.00 80.12 276 THR A O 1
ATOM 1983 N N . GLY A 1 277 ? -22.656 15.216 41.294 1.00 76.50 277 GLY A N 1
ATOM 1984 C CA . GLY A 1 277 ? -21.439 15.408 42.095 1.00 76.50 277 GLY A CA 1
ATOM 1985 C C . GLY A 1 277 ? -21.271 14.433 43.264 1.00 76.50 277 GLY A C 1
ATOM 1986 O O . GLY A 1 277 ? -20.195 14.397 43.855 1.00 76.50 277 GLY A O 1
ATOM 1987 N N . LEU A 1 278 ? -22.277 13.604 43.563 1.00 85.25 278 LEU A N 1
ATOM 1988 C CA . LEU A 1 278 ? -22.132 12.484 44.492 1.00 85.25 278 LEU A CA 1
ATOM 1989 C C . LEU A 1 278 ? -21.791 11.194 43.744 1.00 85.25 278 LEU A C 1
ATOM 1991 O O . LEU A 1 278 ? -22.429 10.853 42.747 1.00 85.25 278 LEU A O 1
ATOM 1995 N N . GLY A 1 279 ? -20.788 10.470 44.239 1.00 90.12 279 GLY A N 1
ATOM 1996 C CA . GLY A 1 279 ? -20.385 9.180 43.681 1.00 90.12 279 GLY A CA 1
ATOM 1997 C C . GLY A 1 279 ? -21.244 8.013 44.173 1.00 90.12 279 GLY A C 1
ATOM 1998 O O . GLY A 1 279 ? -21.919 8.103 45.198 1.00 90.12 279 GLY A O 1
ATOM 1999 N N . VAL A 1 280 ? -21.167 6.894 43.461 1.00 96.38 280 VAL A N 1
ATOM 2000 C CA . VAL A 1 280 ? -21.689 5.580 43.837 1.00 96.38 280 VAL A CA 1
ATOM 2001 C C . VAL A 1 280 ? -20.545 4.572 43.732 1.00 96.38 280 VAL A C 1
ATOM 2003 O O . VAL A 1 280 ? -19.864 4.502 42.709 1.00 96.38 280 VAL A O 1
ATOM 2006 N N . ASN A 1 281 ? -20.330 3.785 44.780 1.00 95.88 281 ASN A N 1
ATOM 2007 C CA . ASN A 1 281 ? -19.304 2.751 44.842 1.00 95.88 281 ASN A CA 1
ATOM 2008 C C . ASN A 1 281 ? -19.953 1.401 45.164 1.00 95.88 281 ASN A C 1
ATOM 2010 O O . ASN A 1 281 ? -20.568 1.249 46.219 1.00 95.88 281 ASN A O 1
ATOM 2014 N N . LEU A 1 282 ? -19.832 0.443 44.244 1.00 96.19 282 LEU A N 1
ATOM 2015 C CA . LEU A 1 282 ? -20.465 -0.872 44.312 1.00 96.19 282 LEU A CA 1
ATOM 2016 C C . LEU A 1 282 ? -19.413 -1.990 44.216 1.00 96.19 282 LEU A C 1
ATOM 2018 O O . LEU A 1 282 ? -18.713 -2.122 43.211 1.00 96.19 282 LEU A O 1
ATOM 2022 N N . SER A 1 283 ? -19.332 -2.833 45.242 1.00 92.94 283 SER A N 1
ATOM 2023 C CA . SER A 1 283 ? -18.472 -4.015 45.281 1.00 92.94 283 SER A CA 1
ATOM 2024 C C . SER A 1 283 ? -19.150 -5.167 44.554 1.00 92.94 283 SER A C 1
ATOM 2026 O O . SER A 1 283 ? -18.722 -5.511 43.459 1.00 92.94 283 SER A O 1
ATOM 2028 N N . ASP A 1 284 ? -20.241 -5.707 45.104 1.00 94.62 284 ASP A N 1
ATOM 2029 C CA . ASP A 1 284 ? -20.883 -6.923 44.599 1.00 94.62 284 ASP A CA 1
ATOM 2030 C C . ASP A 1 284 ? -22.377 -6.698 44.331 1.00 94.62 284 ASP A C 1
ATOM 2032 O O . ASP A 1 284 ? -23.153 -6.383 45.237 1.00 94.62 284 ASP A O 1
ATOM 2036 N N . VAL A 1 285 ? -22.785 -6.862 43.067 1.00 97.06 285 VAL A N 1
ATOM 2037 C CA . VAL A 1 285 ? -24.171 -6.668 42.606 1.00 97.06 285 VAL A CA 1
ATOM 2038 C C . VAL A 1 285 ? -24.629 -7.879 41.794 1.00 97.06 285 VAL A C 1
ATOM 2040 O O . VAL A 1 285 ? -24.145 -8.119 40.690 1.00 97.06 285 VAL A O 1
ATOM 2043 N N . ASN A 1 286 ? -25.565 -8.665 42.320 1.00 96.81 286 ASN A N 1
ATOM 2044 C CA . ASN A 1 286 ? -25.946 -9.954 41.745 1.00 96.81 286 ASN A CA 1
ATOM 2045 C C . ASN A 1 286 ? -27.464 -10.050 41.530 1.00 96.81 286 ASN A C 1
ATOM 2047 O O . ASN A 1 286 ? -28.225 -10.035 42.496 1.00 96.81 286 ASN A O 1
ATOM 2051 N N . ALA A 1 287 ? -27.882 -10.174 40.270 1.00 97.31 287 ALA A N 1
ATOM 2052 C CA . ALA A 1 287 ? -29.252 -10.411 39.830 1.00 97.31 287 ALA A CA 1
ATOM 2053 C C . ALA A 1 287 ? -29.375 -11.823 39.225 1.00 97.31 287 ALA A C 1
ATOM 2055 O O . ALA A 1 287 ? -28.951 -12.071 38.097 1.00 97.31 287 ALA A O 1
ATOM 2056 N N . ARG A 1 288 ? -29.951 -12.769 39.976 1.00 90.12 288 ARG A N 1
ATOM 2057 C CA . ARG A 1 288 ? -29.956 -14.206 39.634 1.00 90.12 288 ARG A CA 1
ATOM 2058 C C . ARG A 1 288 ? -31.034 -14.642 38.640 1.00 90.12 288 ARG A C 1
ATOM 2060 O O . ARG A 1 288 ? -30.978 -15.777 38.183 1.00 90.12 288 ARG A O 1
ATOM 2067 N N . GLN A 1 289 ? -32.023 -13.799 38.340 1.00 93.56 289 GLN A N 1
ATOM 2068 C CA . GLN A 1 289 ? -33.121 -14.153 37.421 1.00 93.56 289 GLN A CA 1
ATOM 2069 C C . GLN A 1 289 ? -33.433 -13.073 36.374 1.00 93.56 289 GLN A C 1
ATOM 2071 O O . GLN A 1 289 ? -34.188 -13.337 35.445 1.00 93.56 289 GLN A O 1
ATOM 2076 N N . GLY A 1 290 ? -32.873 -11.866 36.495 1.00 95.69 290 GLY A N 1
ATOM 2077 C CA . GLY A 1 290 ? -33.134 -10.773 35.563 1.00 95.69 290 GLY A CA 1
ATOM 2078 C C . GLY A 1 290 ? -32.054 -9.697 35.573 1.00 95.69 290 GLY A C 1
ATOM 2079 O O . GLY A 1 290 ? -30.867 -9.991 35.728 1.00 95.69 290 GLY A O 1
ATOM 2080 N N . ASP A 1 291 ? -32.479 -8.456 35.347 1.00 97.88 291 ASP A N 1
ATOM 2081 C CA . ASP A 1 291 ? -31.586 -7.356 34.986 1.00 97.88 291 ASP A CA 1
ATOM 2082 C C . ASP A 1 291 ? -30.965 -6.637 36.192 1.00 97.88 291 ASP A C 1
ATOM 2084 O O . ASP A 1 291 ? -31.538 -6.569 37.286 1.00 97.88 291 ASP A O 1
ATOM 2088 N N . ILE A 1 292 ? -29.813 -6.017 35.936 1.00 98.62 292 ILE A N 1
ATOM 2089 C CA . ILE A 1 292 ? -29.228 -4.956 36.758 1.00 98.62 292 ILE A CA 1
ATOM 2090 C C . ILE A 1 292 ? -29.321 -3.654 35.959 1.00 98.62 292 ILE A C 1
ATOM 2092 O O . ILE A 1 292 ? -28.706 -3.533 34.898 1.00 98.62 292 ILE A O 1
ATOM 2096 N N . ILE A 1 293 ? -30.061 -2.670 36.472 1.00 98.38 293 ILE A N 1
ATOM 2097 C CA . ILE A 1 293 ? -30.246 -1.357 35.840 1.00 98.38 293 ILE A CA 1
ATOM 2098 C C . ILE A 1 293 ? -29.781 -0.261 36.799 1.00 98.38 293 ILE A C 1
ATOM 2100 O O . ILE A 1 293 ? -30.383 -0.062 37.852 1.00 98.38 293 ILE A O 1
ATOM 2104 N N . LEU A 1 294 ? -28.732 0.471 36.427 1.00 98.12 294 LEU A N 1
ATOM 2105 C CA . LEU A 1 294 ? -28.139 1.543 37.230 1.00 98.12 294 LEU A CA 1
ATOM 2106 C C . LEU A 1 294 ? -28.210 2.873 36.465 1.00 98.12 294 LEU A C 1
ATOM 2108 O O . LEU A 1 294 ? -27.698 2.965 35.347 1.00 98.12 294 LEU A O 1
ATOM 2112 N N . ASP A 1 295 ? -28.804 3.902 37.069 1.00 96.81 295 ASP A N 1
ATOM 2113 C CA . ASP A 1 295 ? -28.826 5.274 36.547 1.00 96.81 295 ASP A CA 1
ATOM 2114 C C . ASP A 1 295 ? -28.251 6.243 37.587 1.00 96.81 295 ASP A C 1
ATOM 2116 O O . ASP A 1 295 ? -28.829 6.466 38.650 1.00 96.81 295 ASP A O 1
ATOM 2120 N N . VAL A 1 296 ? -27.065 6.776 37.313 1.00 96.06 296 VAL A N 1
ATOM 2121 C CA . VAL A 1 296 ? -26.249 7.542 38.255 1.00 96.06 296 VAL A CA 1
ATOM 2122 C C . VAL A 1 296 ? -25.860 8.871 37.610 1.00 96.06 296 VAL A C 1
ATOM 2124 O O . VAL A 1 296 ? -25.178 8.919 36.593 1.00 96.06 296 VAL A O 1
ATOM 2127 N N . ASN A 1 297 ? -26.257 9.992 38.204 1.00 92.19 297 ASN A N 1
ATOM 2128 C CA . ASN A 1 297 ? -25.900 11.318 37.689 1.00 92.19 297 ASN A CA 1
ATOM 2129 C C . ASN A 1 297 ? -24.462 11.755 38.018 1.00 92.19 297 ASN A C 1
ATOM 2131 O O . ASN A 1 297 ? -23.989 12.736 37.446 1.00 92.19 297 ASN A O 1
ATOM 2135 N N . GLY A 1 298 ? -23.769 11.035 38.903 1.00 92.06 298 GLY A N 1
ATOM 2136 C CA . GLY A 1 298 ? -22.361 11.245 39.254 1.00 92.06 298 GLY A CA 1
ATOM 2137 C C . GLY A 1 298 ? -21.438 10.106 38.813 1.00 92.06 298 GLY A C 1
ATOM 2138 O O . GLY A 1 298 ? -21.714 9.392 37.845 1.00 92.06 298 GLY A O 1
ATOM 2139 N N . ASP A 1 299 ? -20.327 9.946 39.527 1.00 94.50 299 ASP A N 1
ATOM 2140 C CA . ASP A 1 299 ? -19.333 8.904 39.261 1.00 94.50 299 ASP A CA 1
ATOM 2141 C C . ASP A 1 299 ? -19.812 7.550 39.792 1.00 94.50 299 ASP A C 1
ATOM 2143 O O . ASP A 1 299 ? -20.185 7.440 40.956 1.00 94.50 299 ASP A O 1
ATOM 2147 N N . LEU A 1 300 ? -19.756 6.504 38.972 1.00 97.19 300 LEU A N 1
ATOM 2148 C CA . LEU A 1 300 ? -20.038 5.128 39.370 1.00 97.19 300 LEU A CA 1
ATOM 2149 C C . LEU A 1 300 ? -18.759 4.295 39.302 1.00 97.19 300 LEU A C 1
ATOM 2151 O O . LEU A 1 300 ? -18.170 4.141 38.233 1.00 97.19 300 LEU A O 1
ATOM 2155 N N . ARG A 1 301 ? -18.366 3.705 40.429 1.00 97.25 301 ARG A N 1
ATOM 2156 C CA . ARG A 1 301 ? -17.314 2.687 40.516 1.00 97.25 301 ARG A CA 1
ATOM 2157 C C . ARG A 1 301 ? -17.960 1.336 40.802 1.00 97.25 301 ARG A C 1
ATOM 2159 O O . ARG A 1 301 ? -18.730 1.228 41.751 1.00 97.25 301 ARG A O 1
ATOM 2166 N N . MET A 1 302 ? -17.657 0.317 40.000 1.00 96.81 302 MET A N 1
ATOM 2167 C CA . MET A 1 302 ? -18.200 -1.035 40.169 1.00 96.81 302 MET A CA 1
ATOM 2168 C C . MET A 1 302 ? -17.092 -2.093 40.061 1.00 96.81 302 MET A C 1
ATOM 2170 O O . MET A 1 302 ? -16.206 -1.964 39.214 1.00 96.81 302 MET A O 1
ATOM 2174 N N . LYS A 1 303 ? -17.129 -3.127 40.913 1.00 95.94 303 LYS A N 1
ATOM 2175 C CA . LYS A 1 303 ? -16.092 -4.179 40.965 1.00 95.94 303 LYS A CA 1
ATOM 2176 C C . LYS A 1 303 ? -16.572 -5.572 40.543 1.00 95.94 303 LYS A C 1
ATOM 2178 O O . LYS A 1 303 ? -15.865 -6.302 39.859 1.00 95.94 303 LYS A O 1
ATOM 2183 N N . HIS A 1 304 ? -17.768 -5.983 40.931 1.00 96.25 304 HIS A N 1
ATOM 2184 C CA . HIS A 1 304 ? -18.317 -7.262 40.502 1.00 96.25 304 HIS A CA 1
ATOM 2185 C C . HIS A 1 304 ? -19.800 -7.127 40.203 1.00 96.25 304 HIS A C 1
ATOM 2187 O O . HIS A 1 304 ? -20.569 -6.565 40.987 1.00 96.25 304 HIS A O 1
ATOM 2193 N N . SER A 1 305 ? -20.217 -7.678 39.065 1.00 97.50 305 SER A N 1
ATOM 2194 C CA . SER A 1 305 ? -21.634 -7.847 38.777 1.00 97.50 305 SER A CA 1
ATOM 2195 C C . SER A 1 305 ? -21.940 -9.155 38.063 1.00 97.50 305 SER A C 1
ATOM 2197 O O . SER A 1 305 ? -21.160 -9.635 37.239 1.00 97.50 305 SER A O 1
ATOM 2199 N N . LEU A 1 306 ? -23.097 -9.729 38.378 1.00 97.25 306 LEU A N 1
ATOM 2200 C CA . LEU A 1 306 ? -23.635 -10.912 37.715 1.00 97.25 306 LEU A CA 1
ATOM 2201 C C . LEU A 1 306 ? -25.121 -10.691 37.440 1.00 97.25 306 LEU A C 1
ATOM 2203 O O . LEU A 1 306 ? -25.888 -10.580 38.388 1.00 97.25 306 LEU A O 1
ATOM 2207 N N . ALA A 1 307 ? -25.518 -10.639 36.171 1.00 97.69 307 ALA A N 1
ATOM 2208 C CA . ALA A 1 307 ? -26.913 -10.547 35.749 1.00 97.69 307 ALA A CA 1
ATOM 2209 C C . ALA A 1 307 ? -27.311 -11.779 34.923 1.00 97.69 307 ALA A C 1
ATOM 2211 O O . ALA A 1 307 ? -26.672 -12.086 33.918 1.00 97.69 307 ALA A O 1
ATOM 2212 N N . ALA A 1 308 ? -28.388 -12.462 35.307 1.00 96.25 308 ALA A N 1
ATOM 2213 C CA . ALA A 1 308 ? -29.022 -13.472 34.453 1.00 96.25 308 ALA A CA 1
ATOM 2214 C C . ALA A 1 308 ? -29.745 -12.832 33.248 1.00 96.25 308 ALA A C 1
ATOM 2216 O O . ALA A 1 308 ? -29.975 -13.472 32.230 1.00 96.25 308 ALA A O 1
ATOM 2217 N N . GLY A 1 309 ? -30.102 -11.550 33.345 1.00 96.75 309 GLY A N 1
ATOM 2218 C CA . GLY A 1 309 ? -30.610 -10.751 32.234 1.00 96.75 309 GLY A CA 1
ATOM 2219 C C . GLY A 1 309 ? -29.534 -9.850 31.624 1.00 96.75 309 GLY A C 1
ATOM 2220 O O . GLY A 1 309 ? -28.437 -10.289 31.261 1.00 96.75 309 GLY A O 1
ATOM 2221 N N . GLN A 1 310 ? -29.864 -8.568 31.506 1.00 97.62 310 GLN A N 1
ATOM 2222 C CA . GLN A 1 310 ? -28.984 -7.507 31.031 1.00 97.62 310 GLN A CA 1
ATOM 2223 C C . GLN A 1 310 ? -28.318 -6.748 32.181 1.00 97.62 310 GLN A C 1
ATOM 2225 O O . GLN A 1 310 ? -28.886 -6.566 33.258 1.00 97.62 310 GLN A O 1
ATOM 2230 N N . LEU A 1 311 ? -27.126 -6.221 31.912 1.00 98.56 311 LEU A N 1
ATOM 2231 C CA . LEU A 1 311 ? -26.496 -5.188 32.729 1.00 98.56 311 LEU A CA 1
ATOM 2232 C C . LEU A 1 311 ? -26.553 -3.857 31.978 1.00 98.56 311 LEU A C 1
ATOM 2234 O O . LEU A 1 311 ? -25.844 -3.664 30.989 1.00 98.56 311 LEU A O 1
ATOM 2238 N N . LYS A 1 312 ? -27.380 -2.930 32.458 1.00 98.62 312 LYS A N 1
ATOM 2239 C CA . LYS A 1 312 ? -27.528 -1.590 31.890 1.00 98.62 312 LYS A CA 1
ATOM 2240 C C . LYS A 1 312 ? -27.056 -0.541 32.884 1.00 98.62 312 LYS A C 1
ATOM 2242 O O . LYS A 1 312 ? -27.577 -0.443 33.990 1.00 98.62 312 LYS A O 1
ATOM 2247 N N . VAL A 1 313 ? -26.087 0.264 32.470 1.00 98.56 313 VAL A N 1
ATOM 2248 C CA . VAL A 1 313 ? -25.461 1.291 33.298 1.00 98.56 313 VAL A CA 1
ATOM 2249 C C . VAL A 1 313 ? -25.419 2.608 32.538 1.00 98.56 313 VAL A C 1
ATOM 2251 O O . VAL A 1 313 ? -24.886 2.680 31.430 1.00 98.56 313 VAL A O 1
ATOM 2254 N N . ASN A 1 314 ? -25.950 3.655 33.157 1.00 97.62 314 ASN A N 1
ATOM 2255 C CA . ASN A 1 314 ? -25.829 5.037 32.718 1.00 97.62 314 ASN A CA 1
ATOM 2256 C C . ASN A 1 314 ? -25.250 5.852 33.876 1.00 97.62 314 ASN A C 1
ATOM 2258 O O . ASN A 1 314 ? -25.896 5.974 34.910 1.00 97.62 314 ASN A O 1
ATOM 2262 N N . ALA A 1 315 ? -24.036 6.372 33.724 1.00 96.88 315 ALA A N 1
ATOM 2263 C CA . ALA A 1 315 ? -23.333 7.121 34.759 1.00 96.88 315 ALA A CA 1
ATOM 2264 C C . ALA A 1 315 ? -22.799 8.459 34.224 1.00 96.88 315 ALA A C 1
ATOM 2266 O O . ALA A 1 315 ? -22.585 8.603 33.018 1.00 96.88 315 ALA A O 1
ATOM 2267 N N . GLY A 1 316 ? -22.520 9.427 35.102 1.00 94.19 316 GLY A N 1
ATOM 2268 C CA . GLY A 1 316 ? -21.730 10.612 34.756 1.00 94.19 316 GLY A CA 1
ATOM 2269 C C . GLY A 1 316 ? -20.338 10.198 34.272 1.00 94.19 316 GLY A C 1
ATOM 2270 O O . GLY A 1 316 ? -20.013 10.375 33.099 1.00 94.19 316 GLY A O 1
ATOM 2271 N N . ASN A 1 317 ? -19.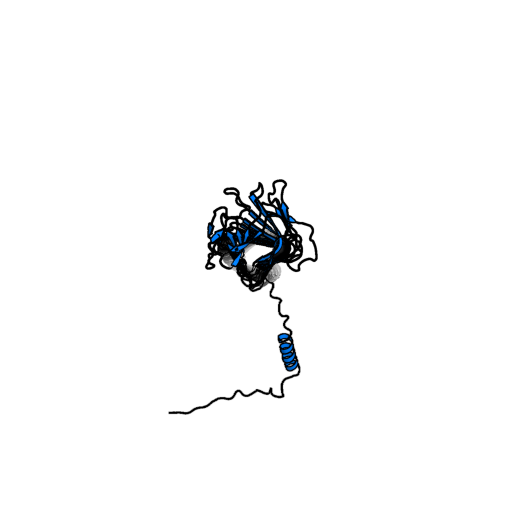570 9.538 35.138 1.00 95.81 317 ASN A N 1
ATOM 2272 C CA . ASN A 1 317 ? -18.381 8.771 34.760 1.00 95.81 317 ASN A CA 1
ATOM 2273 C C . ASN A 1 317 ? -18.522 7.327 35.242 1.00 95.81 317 ASN A C 1
ATOM 2275 O O . ASN A 1 317 ? -19.068 7.086 36.315 1.00 95.81 317 ASN A O 1
ATOM 2279 N N . LEU A 1 318 ? -18.020 6.370 34.467 1.00 98.00 318 LEU A N 1
ATOM 2280 C CA . LEU A 1 318 ? -18.087 4.947 34.783 1.00 98.00 318 LEU A CA 1
ATOM 2281 C C . LEU A 1 318 ? -16.681 4.374 34.965 1.00 98.00 318 LEU A C 1
ATOM 2283 O O . LEU A 1 318 ? -15.852 4.475 34.068 1.00 98.00 318 LEU A O 1
ATOM 2287 N N . ALA A 1 319 ? -16.421 3.727 36.096 1.00 98.19 319 ALA A N 1
ATOM 2288 C CA . ALA A 1 319 ? -15.198 2.979 36.352 1.00 98.19 319 ALA A CA 1
ATOM 2289 C C . ALA A 1 319 ? -15.536 1.529 36.720 1.00 98.19 319 ALA A C 1
ATOM 2291 O O . ALA A 1 319 ? -16.218 1.270 37.710 1.00 98.19 319 ALA A O 1
ATOM 2292 N N . LEU A 1 320 ? -15.036 0.589 35.925 1.00 98.56 320 LEU A N 1
ATOM 2293 C CA . LEU A 1 320 ? -15.220 -0.849 36.088 1.00 98.56 320 LEU A CA 1
ATOM 2294 C C . LEU A 1 320 ? -13.878 -1.511 36.407 1.00 98.56 320 LEU A C 1
ATOM 2296 O O . LEU A 1 320 ? -12.851 -1.163 35.821 1.00 98.56 320 LEU A O 1
ATOM 2300 N N . SER A 1 321 ? -13.903 -2.476 37.318 1.00 98.25 321 SER A N 1
ATOM 2301 C CA . SER A 1 321 ? -12.780 -3.361 37.660 1.00 98.25 321 SER A CA 1
ATOM 2302 C C . SER A 1 321 ? -13.320 -4.745 37.995 1.00 98.25 321 SER A C 1
ATOM 2304 O O . SER A 1 321 ? -14.525 -4.879 38.116 1.00 98.25 321 SER A O 1
ATOM 2306 N N . GLY A 1 322 ? -12.488 -5.775 38.150 1.00 97.81 322 GLY A N 1
ATOM 2307 C CA . GLY A 1 322 ? -12.962 -7.087 38.606 1.00 97.81 322 GLY A CA 1
ATOM 2308 C C . GLY A 1 322 ? -13.760 -7.855 37.544 1.00 97.81 322 GLY A C 1
ATOM 2309 O O . GLY A 1 322 ? -13.273 -8.062 36.440 1.00 97.81 322 GLY A O 1
ATOM 2310 N N . SER A 1 323 ? -14.948 -8.373 37.862 1.00 97.12 323 SER A N 1
ATOM 2311 C CA . SER A 1 323 ? -15.680 -9.297 36.974 1.00 97.12 323 SER A CA 1
ATOM 2312 C C . SER A 1 323 ? -17.133 -8.890 36.807 1.00 97.12 323 SER A C 1
ATOM 2314 O O . SER A 1 323 ? -17.919 -8.956 37.748 1.00 97.12 323 SER A O 1
ATOM 2316 N N . HIS A 1 324 ? -17.511 -8.587 35.572 1.00 98.12 324 HIS A N 1
ATOM 2317 C CA . HIS A 1 324 ? -18.870 -8.253 35.178 1.00 98.12 324 HIS A CA 1
ATOM 2318 C C . HIS A 1 324 ? -19.373 -9.294 34.181 1.00 98.12 324 HIS A C 1
ATOM 2320 O O . HIS A 1 324 ? -18.730 -9.549 33.159 1.00 98.12 324 HIS A O 1
ATOM 2326 N N . ARG A 1 325 ? -20.515 -9.917 34.484 1.00 96.94 325 ARG A N 1
ATOM 2327 C CA . ARG A 1 325 ? -21.136 -10.953 33.652 1.00 96.94 325 ARG A CA 1
ATOM 2328 C C . ARG A 1 325 ? -22.621 -10.692 33.443 1.00 96.94 325 ARG A C 1
ATOM 2330 O O . ARG A 1 325 ? -23.311 -10.314 34.385 1.00 96.94 325 ARG A O 1
ATOM 2337 N N . ALA A 1 326 ? -23.097 -10.909 32.220 1.00 96.94 326 ALA A N 1
ATOM 2338 C CA . ALA A 1 326 ? -24.509 -10.785 31.863 1.00 96.94 326 ALA A CA 1
ATOM 2339 C C . ALA A 1 326 ? -24.893 -11.845 30.823 1.00 96.94 326 ALA A C 1
ATOM 2341 O O . ALA A 1 326 ? -24.264 -11.902 29.767 1.00 96.94 326 ALA A O 1
ATOM 2342 N N . GLU A 1 327 ? -25.908 -12.669 31.068 1.00 94.75 327 GLU A N 1
ATOM 2343 C CA . GLU A 1 327 ? -26.258 -13.740 30.118 1.00 94.75 327 GLU A CA 1
ATOM 2344 C C . GLU A 1 327 ? -26.849 -13.195 28.807 1.00 94.75 327 GLU A C 1
ATOM 2346 O O . GLU A 1 327 ? -26.599 -13.775 27.754 1.00 94.75 327 GLU A O 1
ATOM 2351 N N . GLN A 1 328 ? -27.559 -12.057 28.833 1.00 94.81 328 GLN A N 1
ATOM 2352 C CA . GLN A 1 328 ? -28.180 -11.488 27.627 1.00 94.81 328 GLN A CA 1
ATOM 2353 C C . GLN A 1 328 ? -27.374 -10.371 26.960 1.00 94.81 328 GLN A C 1
ATOM 2355 O O . GLN A 1 328 ? -27.249 -10.355 25.741 1.00 94.81 328 GLN A O 1
ATOM 2360 N N . GLY A 1 329 ? -26.864 -9.399 27.717 1.00 96.31 329 GLY A N 1
ATOM 2361 C CA . GLY A 1 329 ? -26.184 -8.245 27.124 1.00 96.31 329 GLY A CA 1
ATOM 2362 C C . GLY A 1 329 ? -25.693 -7.227 28.143 1.00 96.31 329 GLY A C 1
ATOM 2363 O O . GLY A 1 329 ? -26.144 -7.196 29.291 1.00 96.31 329 GLY A O 1
ATOM 2364 N N . MET A 1 330 ? -24.783 -6.360 27.706 1.00 98.50 330 MET A N 1
ATOM 2365 C CA . MET A 1 330 ? -24.252 -5.253 28.497 1.00 98.50 330 MET A CA 1
ATOM 2366 C C . MET A 1 330 ? -24.354 -3.936 27.732 1.00 98.50 330 MET A C 1
ATOM 2368 O O . MET A 1 330 ? -23.876 -3.822 26.606 1.00 98.50 330 MET A O 1
ATOM 2372 N N . GLN A 1 331 ? -24.922 -2.919 28.373 1.00 98.44 331 GLN A N 1
ATOM 2373 C CA . GLN A 1 331 ? -24.947 -1.541 27.884 1.00 98.44 331 GLN A CA 1
ATOM 2374 C C . GLN A 1 331 ? -24.349 -0.638 28.956 1.00 98.44 331 GLN A C 1
ATOM 2376 O O . GLN A 1 331 ? -24.982 -0.367 29.972 1.00 98.44 331 GLN A O 1
ATOM 2381 N N . LEU A 1 332 ? -23.118 -0.190 28.741 1.00 98.56 332 LEU A N 1
ATOM 2382 C CA . LEU A 1 332 ? -22.295 0.470 29.747 1.00 98.56 332 LEU A CA 1
ATOM 2383 C C . LEU A 1 332 ? -21.932 1.866 29.248 1.00 98.56 332 LEU A C 1
ATOM 2385 O O . LEU A 1 332 ? -21.134 2.010 28.325 1.00 98.56 332 LEU A O 1
ATOM 2389 N N . THR A 1 333 ? -22.548 2.894 29.826 1.00 98.06 333 THR A N 1
ATOM 2390 C CA . THR A 1 333 ? -22.401 4.281 29.371 1.00 98.06 333 THR A CA 1
ATOM 2391 C C . THR A 1 333 ? -21.908 5.184 30.492 1.00 98.06 333 THR A C 1
ATOM 2393 O O . THR A 1 333 ? -22.585 5.354 31.503 1.00 98.06 333 THR A O 1
ATOM 2396 N N . GLY A 1 334 ? -20.754 5.809 30.270 1.00 97.19 334 GLY A N 1
ATOM 2397 C CA . GLY A 1 334 ? -20.271 6.978 30.998 1.00 97.19 334 GLY A CA 1
ATOM 2398 C C . GLY A 1 334 ? -20.445 8.222 30.127 1.00 97.19 334 GLY A C 1
ATOM 2399 O O . GLY A 1 334 ? -19.817 8.345 29.073 1.00 97.19 334 GLY A O 1
ATOM 2400 N N . ARG A 1 335 ? -21.315 9.150 30.538 1.00 94.12 335 ARG A N 1
ATOM 2401 C CA . ARG A 1 335 ? -21.644 10.364 29.766 1.00 94.12 335 ARG A CA 1
ATOM 2402 C C . ARG A 1 335 ? -20.443 11.298 29.594 1.00 94.12 335 ARG A C 1
ATOM 2404 O O . ARG A 1 335 ? -20.412 12.049 28.625 1.00 94.12 335 ARG A O 1
ATOM 2411 N N . GLY A 1 336 ? -19.478 11.247 30.509 1.00 93.56 336 GLY A N 1
ATOM 2412 C CA . GLY A 1 336 ? -18.171 11.893 30.419 1.00 93.56 336 GLY A CA 1
ATOM 2413 C C . GLY A 1 336 ? -17.087 10.904 29.997 1.00 93.56 336 GLY A C 1
ATOM 2414 O O . GLY A 1 336 ? -16.540 11.005 28.898 1.00 93.56 336 GLY A O 1
ATOM 2415 N N . SER A 1 337 ? -16.781 9.932 30.855 1.00 95.75 337 SER A N 1
ATOM 2416 C CA . SER A 1 337 ? -15.747 8.923 30.605 1.00 95.75 337 SER A CA 1
ATOM 2417 C C . SER A 1 337 ? -16.151 7.527 31.074 1.00 95.75 337 SER A C 1
ATOM 2419 O O . SER A 1 337 ? -16.929 7.382 32.017 1.00 95.75 337 SER A O 1
ATOM 2421 N N . THR A 1 338 ? -15.594 6.509 30.418 1.00 98.44 338 THR A N 1
ATOM 2422 C CA . THR A 1 338 ? -15.698 5.103 30.821 1.00 98.44 338 THR A CA 1
ATOM 2423 C C . THR A 1 338 ? -14.292 4.524 30.937 1.00 98.44 338 THR A C 1
ATOM 2425 O O . THR A 1 338 ? -13.519 4.562 29.983 1.00 98.44 338 THR A O 1
ATOM 2428 N N . ALA A 1 339 ? -13.946 3.987 32.102 1.00 98.31 339 ALA A N 1
ATOM 2429 C CA . ALA A 1 339 ? -12.665 3.356 32.382 1.00 98.31 339 ALA A CA 1
ATOM 2430 C C . ALA A 1 339 ? -12.886 1.897 32.795 1.00 98.31 339 ALA A C 1
ATOM 2432 O O . ALA A 1 339 ? -13.621 1.619 33.738 1.00 98.31 339 ALA A O 1
ATOM 2433 N N . VAL A 1 340 ? -12.243 0.968 32.098 1.00 98.69 340 VAL A N 1
ATOM 2434 C CA . VAL A 1 340 ? -12.279 -0.473 32.359 1.00 98.69 340 VAL A CA 1
ATOM 2435 C C . VAL A 1 340 ? -10.853 -0.895 32.690 1.00 98.69 340 VAL A C 1
ATOM 2437 O O . VAL A 1 340 ? -10.001 -0.917 31.806 1.00 98.69 340 VAL A O 1
ATOM 2440 N N . ASN A 1 341 ? -10.570 -1.153 33.965 1.00 98.25 341 ASN A N 1
ATOM 2441 C CA . ASN A 1 341 ? -9.217 -1.433 34.444 1.00 98.25 341 ASN A CA 1
ATOM 2442 C C . ASN A 1 341 ? -9.202 -2.743 35.221 1.00 98.25 341 ASN A C 1
ATOM 2444 O O . ASN A 1 341 ? -9.987 -2.894 36.156 1.00 98.25 341 ASN A O 1
ATOM 2448 N N . ASP A 1 342 ? -8.307 -3.661 34.857 1.00 98.38 342 ASP A N 1
ATOM 2449 C CA . ASP A 1 342 ? -8.174 -4.959 35.529 1.00 98.38 342 ASP A CA 1
ATOM 2450 C C . ASP A 1 342 ? -9.514 -5.716 35.586 1.00 98.38 342 ASP A C 1
ATOM 2452 O O . ASP A 1 342 ? -9.917 -6.238 36.632 1.00 98.38 342 ASP A O 1
ATOM 2456 N N . ALA A 1 343 ? -10.251 -5.705 34.467 1.00 98.44 343 ALA A N 1
ATOM 2457 C CA . ALA A 1 343 ? -11.619 -6.202 34.403 1.00 98.44 343 ALA A CA 1
ATOM 2458 C C . ALA A 1 343 ? -11.826 -7.325 33.375 1.00 98.44 343 ALA A C 1
ATOM 2460 O O . ALA A 1 343 ? -11.248 -7.332 32.287 1.00 98.44 343 ALA A O 1
ATOM 2461 N N . LEU A 1 344 ? -12.744 -8.237 33.696 1.00 97.81 344 LEU A N 1
ATOM 2462 C CA . LEU A 1 344 ? -13.397 -9.145 32.759 1.00 97.81 344 LEU A CA 1
ATOM 2463 C C . LEU A 1 344 ? -14.824 -8.652 32.510 1.00 97.81 344 LEU A C 1
ATOM 2465 O O . LEU A 1 344 ? -15.648 -8.681 33.424 1.00 97.81 344 LEU A O 1
ATOM 2469 N N . LEU A 1 345 ? -15.129 -8.258 31.274 1.00 98.31 345 LEU A N 1
ATOM 2470 C CA . LEU A 1 345 ? -16.500 -8.034 30.808 1.00 98.31 345 LEU A CA 1
ATOM 2471 C C . LEU A 1 345 ? -16.886 -9.207 29.912 1.00 98.31 345 LEU A C 1
ATOM 2473 O O . LEU A 1 345 ? -16.266 -9.400 28.871 1.00 98.31 345 LEU A O 1
ATOM 2477 N N . SER A 1 346 ? -17.873 -10.008 30.305 1.00 97.06 346 SER A N 1
ATOM 2478 C CA . SER A 1 346 ? -18.274 -11.195 29.540 1.00 97.06 346 SER A CA 1
ATOM 2479 C C . SER A 1 346 ? -19.789 -11.300 29.443 1.00 97.06 346 SER A C 1
ATOM 2481 O O . SER A 1 346 ? -20.484 -11.306 30.461 1.00 97.06 346 SER A O 1
ATOM 2483 N N . THR A 1 347 ? -20.318 -11.367 28.223 1.00 97.25 347 THR A N 1
ATOM 2484 C CA . THR A 1 347 ? -21.760 -11.483 28.004 1.00 97.25 347 THR A CA 1
ATOM 2485 C C . THR A 1 347 ? -22.131 -12.480 26.917 1.00 97.25 347 THR A C 1
ATOM 2487 O O . THR A 1 347 ? -21.398 -12.628 25.941 1.00 97.25 347 THR A O 1
ATOM 2490 N N . GLY A 1 348 ? -23.278 -13.148 27.084 1.00 95.69 348 GLY A N 1
ATOM 2491 C CA . GLY A 1 348 ? -23.830 -14.088 26.105 1.00 95.69 348 GLY A CA 1
ATOM 2492 C C . GLY A 1 348 ? -24.423 -13.431 24.855 1.00 95.69 348 GLY A C 1
ATOM 2493 O O . GLY A 1 348 ? -24.578 -14.115 23.846 1.00 95.69 348 GLY A O 1
ATOM 2494 N N . GLY A 1 349 ? -24.683 -12.119 24.875 1.00 96.25 349 GLY A N 1
ATOM 2495 C CA . GLY A 1 349 ? -25.097 -11.348 23.697 1.00 96.25 349 GLY A CA 1
ATOM 2496 C C . GLY A 1 349 ? -24.165 -10.177 23.405 1.00 96.25 349 GLY A C 1
ATOM 2497 O O . GLY A 1 349 ? -22.949 -10.357 23.317 1.00 96.25 349 GLY A O 1
ATOM 2498 N N . ASP A 1 350 ? -24.729 -8.985 23.213 1.00 97.81 350 ASP A N 1
ATOM 2499 C CA . ASP A 1 350 ? -23.982 -7.800 22.778 1.00 97.81 350 ASP A CA 1
ATOM 2500 C C . ASP A 1 350 ? -23.351 -7.039 23.959 1.00 97.81 350 ASP A C 1
ATOM 2502 O O . ASP A 1 350 ? -23.959 -6.886 25.021 1.00 97.81 350 ASP A O 1
ATOM 2506 N N . LEU A 1 351 ? -22.142 -6.506 23.750 1.00 98.50 351 LEU A N 1
ATOM 2507 C CA . LEU A 1 351 ? -21.431 -5.613 24.673 1.00 98.50 351 LEU A CA 1
ATOM 2508 C C . LEU A 1 351 ? -21.284 -4.226 24.038 1.00 98.50 351 LEU A C 1
ATOM 2510 O O . LEU A 1 351 ? -20.504 -4.038 23.104 1.00 98.50 351 LEU A O 1
ATOM 2514 N N . ALA A 1 352 ? -21.998 -3.237 24.569 1.00 98.44 352 ALA A N 1
ATOM 2515 C CA . ALA A 1 352 ? -21.865 -1.834 24.196 1.00 98.44 352 ALA A CA 1
ATOM 2516 C C . ALA A 1 352 ? -21.158 -1.042 25.308 1.00 98.44 352 ALA A C 1
ATOM 2518 O O . ALA A 1 352 ? -21.657 -0.956 26.430 1.00 98.44 352 ALA A O 1
ATOM 2519 N N . LEU A 1 353 ? -20.012 -0.446 24.979 1.00 98.06 353 LEU A N 1
ATOM 2520 C CA . LEU A 1 353 ? -19.209 0.420 25.844 1.00 98.06 353 LEU A CA 1
ATOM 2521 C C . LEU A 1 353 ? -19.173 1.832 25.265 1.00 98.06 353 LEU A C 1
ATOM 2523 O O . LEU A 1 353 ? -18.586 2.057 24.209 1.00 98.06 353 LEU A O 1
ATOM 2527 N N . ASN A 1 354 ? -19.754 2.793 25.974 1.00 96.56 354 ASN A N 1
ATOM 2528 C CA . ASN A 1 354 ? -19.817 4.185 25.542 1.00 96.56 354 ASN A CA 1
ATOM 2529 C C . ASN A 1 354 ? -19.117 5.084 26.566 1.00 96.56 354 ASN A C 1
ATOM 2531 O O . ASN A 1 354 ? -19.444 5.057 27.753 1.00 96.56 354 ASN A O 1
ATOM 2535 N N . GLY A 1 355 ? -18.168 5.897 26.113 1.00 93.88 355 GLY A N 1
ATOM 2536 C CA . GLY A 1 355 ? -17.531 6.961 26.888 1.00 93.88 355 GLY A CA 1
ATOM 2537 C C . GLY A 1 355 ? -17.439 8.216 26.033 1.00 93.88 355 GLY A C 1
ATOM 2538 O O . GLY A 1 355 ? -16.454 8.383 25.318 1.00 93.88 355 GLY A O 1
ATOM 2539 N N . ASN A 1 356 ? -18.463 9.080 26.067 1.00 87.00 356 ASN A N 1
ATOM 2540 C CA . ASN A 1 356 ? -18.610 10.180 25.094 1.00 87.00 356 ASN A CA 1
ATOM 2541 C C . ASN A 1 356 ? -17.357 11.072 24.988 1.00 87.00 356 ASN A C 1
ATOM 2543 O O . ASN A 1 356 ? -17.039 11.547 23.901 1.00 87.00 356 ASN A O 1
ATOM 2547 N N . GLY A 1 357 ? -16.617 11.267 26.084 1.00 91.62 357 GLY A N 1
ATOM 2548 C CA . GLY A 1 357 ? -15.294 11.890 26.092 1.00 91.62 357 GLY A CA 1
ATOM 2549 C C . GLY A 1 357 ? -14.164 10.878 25.892 1.00 91.62 357 GLY A C 1
ATOM 2550 O O . GLY A 1 357 ? -13.571 10.801 24.815 1.00 91.62 357 GLY A O 1
ATOM 2551 N N . GLN A 1 358 ? -13.832 10.122 26.939 1.00 95.94 358 GLN A N 1
ATOM 2552 C CA . GLN A 1 358 ? -12.722 9.165 26.926 1.00 95.94 358 GLN A CA 1
ATOM 2553 C C . GLN A 1 358 ? -13.191 7.762 27.310 1.00 95.94 358 GLN A C 1
ATOM 2555 O O . GLN A 1 358 ? -13.849 7.580 28.335 1.00 95.94 358 GLN A O 1
ATOM 2560 N N . LEU A 1 359 ? -12.799 6.775 26.506 1.00 98.25 359 LEU A N 1
ATOM 2561 C CA . LEU A 1 359 ? -12.888 5.356 26.826 1.00 98.25 359 LEU A CA 1
ATOM 2562 C C . LEU A 1 359 ? -11.474 4.807 27.045 1.00 98.25 359 LEU A C 1
ATOM 2564 O O . LEU A 1 359 ? -10.657 4.809 26.125 1.00 98.25 359 LEU A O 1
ATOM 2568 N N . THR A 1 360 ? -11.195 4.318 28.247 1.00 98.38 360 THR A N 1
ATOM 2569 C CA . THR A 1 360 ? -9.916 3.684 28.585 1.00 98.38 360 THR A CA 1
ATOM 2570 C C . THR A 1 360 ? -10.155 2.228 28.939 1.00 98.38 360 THR A C 1
ATOM 2572 O O . THR A 1 360 ? -10.997 1.931 29.784 1.00 98.38 360 THR A O 1
ATOM 2575 N N . VAL A 1 361 ? -9.401 1.326 28.319 1.00 98.75 361 VAL A N 1
ATOM 2576 C CA . VAL A 1 361 ? -9.408 -0.104 28.618 1.00 98.75 361 VAL A CA 1
ATOM 2577 C C . VAL A 1 361 ? -7.973 -0.538 28.890 1.00 98.75 361 VAL A C 1
ATOM 2579 O O . VAL A 1 361 ? -7.105 -0.441 28.021 1.00 98.75 361 VAL A O 1
ATOM 2582 N N . ASN A 1 362 ? -7.714 -0.963 30.122 1.00 98.56 362 ASN A N 1
ATOM 2583 C CA . ASN A 1 362 ? -6.387 -1.312 30.602 1.00 98.56 362 ASN A CA 1
ATOM 2584 C C . ASN A 1 362 ? -6.409 -2.688 31.263 1.00 98.56 362 ASN A C 1
ATOM 2586 O O . ASN A 1 362 ? -7.258 -2.950 32.118 1.00 98.56 362 ASN A O 1
ATOM 2590 N N . ASN A 1 363 ? -5.475 -3.555 30.872 1.00 98.44 363 ASN A N 1
ATOM 2591 C CA . ASN A 1 363 ? -5.278 -4.876 31.463 1.00 98.44 363 ASN A CA 1
ATOM 2592 C C . ASN A 1 363 ? -6.587 -5.678 31.589 1.00 98.44 363 ASN A C 1
ATOM 2594 O O . ASN A 1 363 ? -6.876 -6.277 32.622 1.00 98.44 363 ASN A O 1
ATOM 2598 N N . SER A 1 364 ? -7.435 -5.606 30.562 1.00 98.69 364 SER A N 1
ATOM 2599 C CA . SER A 1 364 ? -8.812 -6.098 30.631 1.00 98.69 364 SER A CA 1
ATOM 2600 C C . SER A 1 364 ? -9.139 -7.045 29.483 1.00 98.69 364 SER A C 1
ATOM 2602 O O . SER A 1 364 ? -8.574 -6.950 28.392 1.00 98.69 364 SER A O 1
ATOM 2604 N N . ARG A 1 365 ? -10.085 -7.956 29.725 1.00 98.25 365 ARG A N 1
ATOM 2605 C CA . ARG A 1 365 ? -10.636 -8.868 28.716 1.00 98.25 365 ARG A CA 1
ATOM 2606 C C . ARG A 1 365 ? -12.117 -8.581 28.513 1.00 98.25 365 ARG A C 1
ATOM 2608 O O . ARG A 1 365 ? -12.891 -8.585 29.466 1.00 98.25 365 ARG A O 1
ATOM 2615 N N . LEU A 1 366 ? -12.506 -8.347 27.268 1.00 98.44 366 LEU A N 1
ATOM 2616 C CA . LEU A 1 366 ? -13.872 -8.047 26.865 1.00 98.44 366 LEU A CA 1
ATOM 2617 C C . LEU A 1 366 ? -14.356 -9.124 25.896 1.00 98.44 366 LEU A C 1
ATOM 2619 O O . LEU A 1 366 ? -13.718 -9.362 24.872 1.00 98.44 366 LEU A O 1
ATOM 2623 N N . GLN A 1 367 ? -15.481 -9.755 26.218 1.00 97.25 367 GLN A N 1
ATOM 2624 C CA . GLN A 1 367 ? -16.057 -10.859 25.460 1.00 97.25 367 GLN A CA 1
ATOM 2625 C C . GLN A 1 367 ? -17.551 -10.630 25.218 1.00 97.25 367 GLN A C 1
ATOM 2627 O O . GLN A 1 367 ? -18.317 -10.459 26.169 1.00 97.25 367 GLN A O 1
ATOM 2632 N N . ALA A 1 368 ? -17.963 -10.665 23.951 1.00 97.69 368 ALA A N 1
ATOM 2633 C CA . ALA A 1 368 ? -19.367 -10.629 23.543 1.00 97.69 368 ALA A CA 1
ATOM 2634 C C . ALA A 1 368 ? -19.751 -11.936 22.839 1.00 97.69 368 ALA A C 1
ATOM 2636 O O . ALA A 1 368 ? -18.989 -12.468 22.031 1.00 97.69 368 ALA A O 1
ATOM 2637 N N . GLY A 1 369 ? -20.943 -12.453 23.126 1.00 96.19 369 GLY A N 1
ATOM 2638 C CA . GLY A 1 369 ? -21.393 -13.751 22.633 1.00 96.19 369 GLY A CA 1
ATOM 2639 C C . GLY A 1 369 ? -20.698 -14.943 23.293 1.00 96.19 369 GLY A C 1
ATOM 2640 O O . GLY A 1 369 ? -20.577 -15.986 22.649 1.00 96.19 369 GLY A O 1
ATOM 2641 N N . ALA A 1 370 ? -20.195 -14.801 24.520 1.00 93.88 370 ALA A N 1
ATOM 2642 C CA . ALA A 1 370 ? -19.499 -15.855 25.252 1.00 93.88 370 ALA A CA 1
ATOM 2643 C C . ALA A 1 370 ? -20.456 -16.668 26.138 1.00 93.88 370 ALA A C 1
ATOM 2645 O O . ALA A 1 370 ? -21.292 -16.109 26.845 1.00 93.88 370 ALA A O 1
ATOM 2646 N N . ASP A 1 371 ? -20.314 -17.994 26.128 1.00 88.25 371 ASP A N 1
ATOM 2647 C CA . ASP A 1 371 ? -21.021 -18.871 27.061 1.00 88.25 371 ASP A CA 1
ATOM 2648 C C . ASP A 1 371 ? -20.452 -18.775 28.493 1.00 88.25 371 ASP A C 1
ATOM 2650 O O . ASP A 1 371 ? -19.451 -18.106 28.759 1.00 88.25 371 ASP A O 1
ATOM 2654 N N . ALA A 1 372 ? -21.057 -19.498 29.441 1.00 83.25 372 ALA A N 1
ATOM 2655 C CA . ALA A 1 372 ? -20.618 -19.511 30.840 1.00 83.25 372 ALA A CA 1
ATOM 2656 C C . ALA A 1 372 ? -19.167 -20.008 31.049 1.00 83.25 372 ALA A C 1
ATOM 2658 O O . ALA A 1 372 ? -18.588 -19.780 32.115 1.00 83.25 372 ALA A O 1
ATOM 2659 N N . ARG A 1 373 ? -18.577 -20.690 30.056 1.00 82.38 373 ARG A N 1
ATOM 2660 C CA . ARG A 1 373 ? -17.185 -21.168 30.049 1.00 82.38 373 ARG A CA 1
ATOM 2661 C C . ARG A 1 373 ? -16.244 -20.219 29.294 1.00 82.38 373 ARG A C 1
ATOM 2663 O O . ARG A 1 373 ? -15.052 -20.505 29.220 1.00 82.38 373 ARG A O 1
ATOM 2670 N N . GLY A 1 374 ? -16.748 -19.106 28.760 1.00 80.62 374 GLY A N 1
ATOM 2671 C CA . GLY A 1 374 ? -15.980 -18.134 27.983 1.00 80.62 374 GLY A CA 1
ATOM 2672 C C . GLY A 1 374 ? -15.787 -18.519 26.514 1.00 80.62 374 GLY A C 1
ATOM 2673 O O . GLY A 1 374 ? -14.955 -17.917 25.838 1.00 80.62 374 GLY A O 1
ATOM 2674 N N . LYS A 1 375 ? -16.514 -19.521 26.002 1.00 87.12 375 LYS A N 1
ATOM 2675 C CA . LYS A 1 375 ? -16.450 -19.911 24.590 1.00 87.12 375 LYS A CA 1
ATOM 2676 C C . LYS A 1 375 ? -17.373 -19.020 23.761 1.00 87.12 375 LYS A C 1
ATOM 2678 O O . LYS A 1 375 ? -18.557 -18.895 24.056 1.00 87.12 375 LYS A O 1
ATOM 2683 N N . LEU A 1 376 ? -16.836 -18.446 22.690 1.00 88.81 376 LEU A N 1
ATOM 2684 C CA . LEU A 1 376 ? -17.566 -17.557 21.784 1.00 88.81 376 LEU A CA 1
ATOM 2685 C C . LEU A 1 376 ? -18.511 -18.338 20.855 1.00 88.81 376 LEU A C 1
ATOM 2687 O O . LEU A 1 376 ? -18.135 -19.370 20.294 1.00 88.81 376 LEU A O 1
ATOM 2691 N N . SER A 1 377 ? -19.715 -17.806 20.658 1.00 81.94 377 SER A N 1
ATOM 2692 C CA . SER A 1 377 ? -20.805 -18.399 19.867 1.00 81.94 377 SER A CA 1
ATOM 2693 C C . SER A 1 377 ? -20.910 -17.897 18.417 1.00 81.94 377 SER A C 1
ATOM 2695 O O . SER A 1 377 ? -21.796 -18.341 17.694 1.00 81.94 377 SER A O 1
ATOM 2697 N N . GLY A 1 378 ? -20.046 -16.982 17.957 1.00 72.62 378 GLY A N 1
ATOM 2698 C CA . GLY A 1 378 ? -20.119 -16.394 16.607 1.00 72.62 378 GLY A CA 1
ATOM 2699 C C . GLY A 1 378 ? -21.019 -15.161 16.482 1.00 72.62 378 GLY A C 1
ATOM 2700 O O . GLY A 1 378 ? -20.787 -14.339 15.600 1.00 72.62 378 GLY A O 1
ATOM 2701 N N . GLY A 1 379 ? -22.030 -15.011 17.348 1.00 84.44 379 GLY A N 1
ATOM 2702 C CA . GLY A 1 379 ? -23.113 -14.033 17.158 1.00 84.44 379 GLY A CA 1
ATOM 2703 C C . GLY A 1 379 ? -22.977 -12.691 17.886 1.00 84.44 379 GLY A C 1
ATOM 2704 O O . GLY A 1 379 ? -23.574 -11.713 17.444 1.00 84.44 379 GLY A O 1
ATOM 2705 N N . GLY A 1 380 ? -22.210 -12.615 18.978 1.00 94.56 380 GLY A N 1
ATOM 2706 C CA . GLY A 1 380 ? -22.153 -11.404 19.807 1.00 94.56 380 GLY A CA 1
ATOM 2707 C C . GLY A 1 380 ? -21.446 -10.233 19.122 1.00 94.56 380 GLY A C 1
ATOM 2708 O O . GLY A 1 380 ? -20.390 -10.409 18.505 1.00 94.56 380 GLY A O 1
ATOM 2709 N N . ARG A 1 381 ? -22.000 -9.025 19.253 1.00 97.62 381 ARG A N 1
ATOM 2710 C CA . ARG A 1 381 ? -21.365 -7.779 18.810 1.00 97.62 381 ARG A CA 1
ATOM 2711 C C . ARG A 1 381 ? -20.744 -7.043 19.988 1.00 97.62 381 ARG A C 1
ATOM 2713 O O . ARG A 1 381 ? -21.401 -6.789 20.994 1.00 97.62 381 ARG A O 1
ATOM 2720 N N . LEU A 1 382 ? -19.502 -6.611 19.814 1.00 98.50 382 LEU A N 1
ATOM 2721 C CA . LEU A 1 382 ? -18.850 -5.656 20.697 1.00 98.50 382 LEU A CA 1
ATOM 2722 C C . LEU A 1 382 ? -18.753 -4.299 20.001 1.00 98.50 382 LEU A C 1
ATOM 2724 O O . LEU A 1 382 ? -18.139 -4.186 18.943 1.00 98.50 382 LEU A O 1
ATOM 2728 N N . SER A 1 383 ? -19.348 -3.268 20.599 1.00 98.31 383 SER A N 1
ATOM 2729 C CA . SER A 1 383 ? -19.276 -1.878 20.136 1.00 98.31 383 SER A CA 1
ATOM 2730 C C . SER A 1 383 ? -18.632 -1.011 21.209 1.00 98.31 383 SER A C 1
ATOM 2732 O O . SER A 1 383 ? -19.157 -0.914 22.315 1.00 98.31 383 SER A O 1
ATOM 2734 N N . ALA A 1 384 ? -17.550 -0.322 20.864 1.00 98.31 384 ALA A N 1
ATOM 2735 C CA . ALA A 1 384 ? -16.889 0.651 21.723 1.00 98.31 384 ALA A CA 1
ATOM 2736 C C . ALA A 1 384 ? -16.932 2.043 21.081 1.00 98.31 384 ALA A C 1
ATOM 2738 O O . ALA A 1 384 ? -16.444 2.219 19.961 1.00 98.31 384 ALA A O 1
ATOM 2739 N N . GLN A 1 385 ? -17.487 3.034 21.780 1.00 97.31 385 GLN A N 1
ATOM 2740 C CA . GLN A 1 385 ? -17.655 4.401 21.282 1.00 97.31 385 GLN A CA 1
ATOM 2741 C C . GLN A 1 385 ? -17.078 5.435 22.254 1.00 97.31 385 GLN A C 1
ATOM 2743 O O . GLN A 1 385 ? -17.290 5.353 23.463 1.00 97.31 385 GLN A O 1
ATOM 2748 N N . GLY A 1 386 ? -16.385 6.441 21.722 1.00 96.44 386 GLY A N 1
ATOM 2749 C CA . GLY A 1 386 ? -15.942 7.610 22.487 1.00 96.44 386 GLY A CA 1
ATOM 2750 C C . GLY A 1 386 ? -15.266 8.666 21.618 1.00 96.44 386 GLY A C 1
ATOM 2751 O O . GLY A 1 386 ? -15.028 8.427 20.436 1.00 96.44 386 GLY A O 1
ATOM 2752 N N . ALA A 1 387 ? -14.936 9.842 22.159 1.00 96.69 387 ALA A N 1
ATOM 2753 C CA . ALA A 1 387 ? -14.137 10.809 21.400 1.00 96.69 387 ALA A CA 1
ATOM 2754 C C . ALA A 1 387 ? -12.673 10.356 21.309 1.00 96.69 387 ALA A C 1
ATOM 2756 O O . ALA A 1 387 ? -12.090 10.363 20.224 1.00 96.69 387 ALA A O 1
ATOM 2757 N N . ARG A 1 388 ? -12.099 9.888 22.422 1.00 97.81 388 ARG A N 1
ATOM 2758 C CA . ARG A 1 388 ? -10.782 9.240 22.463 1.00 97.81 388 ARG A CA 1
ATOM 2759 C C . ARG A 1 388 ? -10.883 7.844 23.060 1.00 97.81 388 ARG A C 1
ATOM 2761 O O . ARG A 1 388 ? -11.543 7.665 24.079 1.00 97.81 388 ARG A O 1
ATOM 2768 N N . GLN A 1 389 ? -10.198 6.882 22.455 1.00 98.38 389 GLN A N 1
ATOM 2769 C CA . GLN A 1 389 ? -10.068 5.525 22.973 1.00 98.38 389 GLN A CA 1
ATOM 2770 C C . GLN A 1 389 ? -8.606 5.186 23.250 1.00 98.38 389 GLN A C 1
ATOM 2772 O O . GLN A 1 389 ? -7.741 5.455 22.414 1.00 98.38 389 GLN A O 1
ATOM 2777 N N . GLN A 1 390 ? -8.343 4.565 24.396 1.00 98.19 390 GLN A N 1
ATOM 2778 C CA . GLN A 1 390 ? -7.024 4.074 24.778 1.00 98.19 390 GLN A CA 1
ATOM 2779 C C . GLN A 1 390 ? -7.121 2.618 25.233 1.00 98.19 390 GLN A C 1
ATOM 2781 O O . GLN A 1 390 ? -7.799 2.318 26.212 1.00 98.19 390 GLN A O 1
ATOM 2786 N N . TRP A 1 391 ? -6.409 1.741 24.534 1.00 98.44 391 TRP A N 1
ATOM 2787 C CA . TRP A 1 391 ? -6.354 0.304 24.766 1.00 98.44 391 TRP A CA 1
ATOM 2788 C C . TRP A 1 391 ? -4.922 -0.090 25.126 1.00 98.44 391 TRP A C 1
ATOM 2790 O O . TRP A 1 391 ? -3.997 0.116 24.336 1.00 98.44 391 TRP A O 1
ATOM 2800 N N . SER A 1 392 ? -4.745 -0.622 26.333 1.00 98.44 392 SER A N 1
ATOM 2801 C CA . SER A 1 392 ? -3.446 -0.993 26.894 1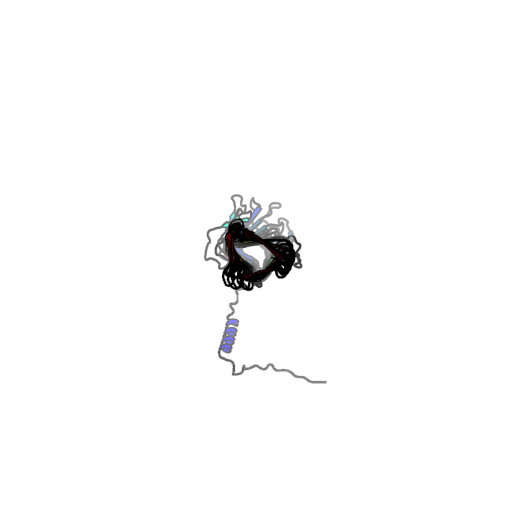.00 98.44 392 SER A CA 1
ATOM 2802 C C . SER A 1 392 ? -3.505 -2.411 27.441 1.00 98.44 392 SER A C 1
ATOM 2804 O O . SER A 1 392 ? -4.371 -2.705 28.267 1.00 98.44 392 SER A O 1
ATOM 2806 N N . ASN A 1 393 ? -2.606 -3.289 26.993 1.00 98.25 393 ASN A N 1
ATOM 2807 C CA . ASN A 1 393 ? -2.537 -4.695 27.410 1.00 98.25 393 ASN A CA 1
ATOM 2808 C C . ASN A 1 393 ? -3.914 -5.396 27.501 1.00 98.25 393 ASN A C 1
ATOM 2810 O O . ASN A 1 393 ? -4.219 -6.054 28.493 1.00 98.25 393 ASN A O 1
ATOM 2814 N N . SER A 1 394 ? -4.797 -5.180 26.522 1.00 98.56 394 SER A N 1
ATOM 2815 C CA . SER A 1 394 ? -6.201 -5.613 26.613 1.00 98.56 394 SER A CA 1
ATOM 2816 C C . SER A 1 394 ? -6.612 -6.548 25.479 1.00 98.56 394 SER A C 1
ATOM 2818 O O . SER A 1 394 ? -6.091 -6.465 24.369 1.00 98.56 394 SER A O 1
ATOM 2820 N N . GLN A 1 395 ? -7.557 -7.445 25.762 1.00 98.25 395 GLN A N 1
ATOM 2821 C CA . GLN A 1 395 ? -8.061 -8.460 24.833 1.00 98.25 395 GLN A CA 1
ATOM 2822 C C . GLN A 1 395 ? -9.540 -8.226 24.534 1.00 98.25 395 GLN A C 1
ATOM 2824 O O . GLN A 1 395 ? -10.354 -8.105 25.449 1.00 98.25 395 GLN A O 1
ATOM 2829 N N . VAL A 1 396 ? -9.886 -8.187 23.252 1.00 98.31 396 VAL A N 1
ATOM 2830 C CA . VAL A 1 396 ? -11.246 -7.970 22.754 1.00 98.31 396 VAL A CA 1
ATOM 2831 C C . VAL A 1 396 ? -11.626 -9.141 21.862 1.00 98.31 396 VAL A C 1
ATOM 2833 O O . VAL A 1 396 ? -10.954 -9.401 20.864 1.00 98.31 396 VAL A O 1
ATOM 2836 N N . GLU A 1 397 ? -12.706 -9.834 22.204 1.00 97.25 397 GLU A N 1
ATOM 2837 C CA . GLU A 1 397 ? -13.160 -11.028 21.495 1.00 97.25 397 GLU A CA 1
ATOM 2838 C C . GLU A 1 397 ? -14.675 -10.985 21.269 1.00 97.25 397 GLU A C 1
ATOM 2840 O O . GLU A 1 397 ? -15.458 -10.854 22.211 1.00 97.25 397 GLU A O 1
ATOM 2845 N N . ALA A 1 398 ? -15.110 -11.090 20.014 1.00 97.81 398 ALA A N 1
ATOM 2846 C CA . ALA A 1 398 ? -16.532 -11.098 19.674 1.00 97.81 398 ALA A CA 1
ATOM 2847 C C . ALA A 1 398 ? -16.784 -11.745 18.308 1.00 97.81 398 ALA A C 1
ATOM 2849 O O . ALA A 1 398 ? -15.857 -11.983 17.532 1.00 97.81 398 ALA A O 1
ATOM 2850 N N . GLY A 1 399 ? -18.056 -11.970 17.978 1.00 96.19 399 GLY A N 1
ATOM 2851 C CA . GLY A 1 399 ? -18.477 -12.260 16.609 1.00 96.19 399 GLY A CA 1
ATOM 2852 C C . GLY A 1 399 ? -18.117 -11.107 15.674 1.00 96.19 399 GLY A C 1
ATOM 2853 O O . GLY A 1 399 ? -17.359 -11.281 14.723 1.00 96.19 399 GLY A O 1
ATOM 2854 N N . ASN A 1 400 ? -18.601 -9.909 16.005 1.00 97.62 400 ASN A N 1
ATOM 2855 C CA . ASN A 1 400 ? -18.277 -8.664 15.309 1.00 97.62 400 ASN A CA 1
ATOM 2856 C C . ASN A 1 400 ? -17.719 -7.639 16.292 1.00 97.62 400 ASN A C 1
ATOM 2858 O O . ASN A 1 400 ? -18.265 -7.477 17.385 1.00 97.62 400 ASN A O 1
ATOM 2862 N N . VAL A 1 401 ? -16.679 -6.914 15.889 1.00 98.75 401 VAL A N 1
ATOM 2863 C CA . VAL A 1 401 ? -16.090 -5.841 16.696 1.00 98.75 401 VAL A CA 1
ATOM 2864 C C . VAL A 1 401 ? -16.186 -4.520 15.942 1.00 98.75 401 VAL A C 1
ATOM 2866 O O . VAL A 1 401 ? -15.756 -4.411 14.796 1.00 98.75 401 VAL A O 1
ATOM 2869 N N . THR A 1 402 ? -16.721 -3.496 16.600 1.00 98.56 402 THR A N 1
ATOM 2870 C CA . THR A 1 402 ? -16.769 -2.123 16.093 1.00 98.56 402 THR A CA 1
ATOM 2871 C C . THR A 1 402 ? -16.130 -1.178 17.100 1.00 98.56 402 THR A C 1
ATOM 2873 O O . THR A 1 402 ? -16.629 -1.015 18.213 1.00 98.56 402 THR A O 1
ATOM 2876 N N . LEU A 1 403 ? -15.039 -0.525 16.704 1.00 98.56 403 LEU A N 1
ATOM 2877 C CA . LEU A 1 403 ? -14.353 0.486 17.505 1.00 98.56 403 LEU A CA 1
ATOM 2878 C C . LEU A 1 403 ? -14.504 1.849 16.820 1.00 98.56 403 LEU A C 1
ATOM 2880 O O . LEU A 1 403 ? -13.996 2.051 15.720 1.00 98.56 403 LEU A O 1
ATOM 2884 N N . SER A 1 404 ? -15.216 2.779 17.456 1.00 97.81 404 SER A N 1
ATOM 2885 C CA . SER A 1 404 ? -15.512 4.107 16.910 1.00 97.81 404 SER A CA 1
ATOM 2886 C C . SER A 1 404 ? -14.982 5.221 17.809 1.00 97.81 404 SER A C 1
ATOM 2888 O O . SER A 1 404 ? -15.492 5.443 18.911 1.00 97.81 404 SER A O 1
ATOM 2890 N N . ALA A 1 405 ? -13.982 5.957 17.326 1.00 97.50 405 ALA A N 1
ATOM 2891 C CA . ALA A 1 405 ? -13.348 7.049 18.052 1.00 97.50 405 ALA A CA 1
ATOM 2892 C C . ALA A 1 405 ? -13.427 8.373 17.282 1.00 97.50 405 ALA A C 1
ATOM 2894 O O . ALA A 1 405 ? -12.732 8.543 16.287 1.00 97.50 405 ALA A O 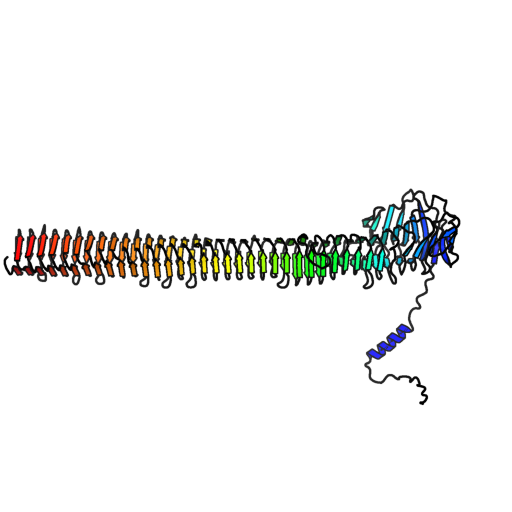1
ATOM 2895 N N . ALA A 1 406 ? -14.210 9.354 17.739 1.00 94.88 406 ALA A N 1
ATOM 2896 C CA . ALA A 1 406 ? -14.403 10.594 16.971 1.00 94.88 406 ALA A CA 1
ATOM 2897 C C . ALA A 1 406 ? -13.091 11.367 16.696 1.00 94.88 406 ALA A C 1
ATOM 2899 O O . ALA A 1 406 ? -12.963 12.026 15.668 1.00 94.88 406 ALA A O 1
ATOM 2900 N N . GLN A 1 407 ? -12.105 11.276 17.594 1.00 97.31 407 GLN A N 1
ATOM 2901 C CA . GLN A 1 407 ? -10.824 11.982 17.499 1.00 97.31 407 GLN A CA 1
ATOM 2902 C C . GLN A 1 407 ? -9.642 11.027 17.355 1.00 97.31 407 GLN A C 1
ATOM 2904 O O . GLN A 1 407 ? -8.865 11.171 16.412 1.00 97.31 407 GLN A O 1
ATOM 2909 N N . SER A 1 408 ? -9.478 10.070 18.272 1.00 98.00 408 SER A N 1
ATOM 2910 C CA . SER A 1 408 ? -8.331 9.158 18.237 1.00 98.00 408 SER A CA 1
ATOM 2911 C C . SER A 1 408 ? -8.602 7.811 18.892 1.00 98.00 408 SER A C 1
ATOM 2913 O O . SER A 1 408 ? -9.160 7.764 19.986 1.00 98.00 408 SER A O 1
ATOM 2915 N N . LEU A 1 409 ? -8.116 6.737 18.278 1.00 98.44 409 LEU A N 1
ATOM 2916 C CA . LEU A 1 409 ? -8.018 5.412 18.881 1.00 98.44 409 LEU A CA 1
ATOM 2917 C C . LEU A 1 409 ? -6.545 5.037 18.987 1.00 98.44 409 LEU A C 1
ATOM 2919 O O . LEU A 1 409 ? -5.849 5.003 17.976 1.00 98.44 409 LEU A O 1
ATOM 2923 N N . THR A 1 410 ? -6.088 4.727 20.196 1.00 98.25 410 THR A N 1
ATOM 2924 C CA . THR A 1 410 ? -4.725 4.260 20.445 1.00 98.25 410 THR A CA 1
ATOM 2925 C C . THR A 1 410 ? -4.762 2.883 21.072 1.00 98.25 410 THR A C 1
ATOM 2927 O O . THR A 1 410 ? -5.287 2.712 22.167 1.00 98.25 410 THR A O 1
ATOM 2930 N N . GLN A 1 411 ? -4.165 1.921 20.386 1.00 98.12 411 GLN A N 1
ATOM 2931 C CA . GLN A 1 411 ? -3.939 0.564 20.848 1.00 98.12 411 GLN A CA 1
ATOM 2932 C C . GLN A 1 411 ? -2.436 0.301 20.896 1.00 98.12 411 GLN A C 1
ATOM 2934 O O . GLN A 1 411 ? -1.729 0.510 19.905 1.00 98.12 411 GLN A O 1
ATOM 2939 N N . ASP A 1 412 ? -1.955 -0.147 22.052 1.00 97.88 412 ASP A N 1
ATOM 2940 C CA . ASP A 1 412 ? -0.558 -0.520 22.256 1.00 97.88 412 ASP A CA 1
ATOM 2941 C C . ASP A 1 412 ? -0.182 -1.847 21.569 1.00 97.88 412 ASP A C 1
ATOM 2943 O O . ASP A 1 412 ? -1.016 -2.543 20.988 1.00 97.88 412 ASP A O 1
ATOM 2947 N N . GLY A 1 413 ? 1.104 -2.205 21.638 1.00 97.25 413 GLY A N 1
ATOM 2948 C CA . GLY A 1 413 ? 1.618 -3.442 21.046 1.00 97.25 413 GLY A CA 1
ATOM 2949 C C . GLY A 1 413 ? 1.162 -4.732 21.735 1.00 97.25 413 GLY A C 1
ATOM 2950 O O . GLY A 1 413 ? 1.203 -5.793 21.112 1.00 97.25 413 GLY A O 1
ATOM 2951 N N . ALA A 1 414 ? 0.736 -4.648 22.999 1.00 97.69 414 ALA A N 1
ATOM 2952 C CA . ALA A 1 414 ? 0.329 -5.795 23.809 1.00 97.69 414 ALA A CA 1
ATOM 2953 C C . ALA A 1 414 ? -1.159 -6.151 23.646 1.00 97.69 414 ALA A C 1
ATOM 2955 O O . ALA A 1 414 ? -1.561 -7.273 23.953 1.00 97.69 414 ALA A O 1
ATOM 2956 N N . SER A 1 415 ? -1.978 -5.221 23.153 1.00 98.44 415 SER A N 1
ATOM 2957 C CA . SER A 1 415 ? -3.416 -5.430 22.991 1.00 98.44 415 SER A CA 1
ATOM 2958 C C . SER A 1 415 ? -3.769 -6.280 21.767 1.00 98.44 415 SER A C 1
ATOM 2960 O O . SER A 1 415 ? -3.096 -6.247 20.731 1.00 98.44 415 SER A O 1
ATOM 2962 N N . GLN A 1 416 ? -4.887 -6.997 21.859 1.00 98.19 416 GLN A N 1
ATOM 2963 C CA . GLN A 1 416 ? -5.399 -7.870 20.808 1.00 98.19 416 GLN A CA 1
ATOM 2964 C C . GLN A 1 416 ? -6.897 -7.663 20.573 1.00 98.19 416 GLN A C 1
ATOM 2966 O O . GLN A 1 416 ? -7.684 -7.627 21.517 1.00 98.19 416 GLN A O 1
ATOM 2971 N N . VAL A 1 417 ? -7.287 -7.616 19.300 1.00 98.50 417 VAL A N 1
ATOM 2972 C CA . VAL A 1 417 ? -8.679 -7.639 18.848 1.00 98.50 417 VAL A CA 1
ATOM 2973 C C . VAL A 1 417 ? -8.882 -8.843 17.934 1.00 98.50 417 VAL A C 1
ATOM 2975 O O . VAL A 1 417 ? -8.195 -8.983 16.922 1.00 98.50 417 VAL A O 1
ATOM 2978 N N . SER A 1 418 ? -9.822 -9.714 18.294 1.00 97.12 418 SER A N 1
ATOM 2979 C CA . SER A 1 418 ? -10.162 -10.936 17.568 1.00 97.12 418 SER A CA 1
ATOM 2980 C C . SER A 1 418 ? -11.661 -10.969 17.274 1.00 97.12 418 SER A C 1
ATOM 2982 O O . SER A 1 418 ? -12.476 -11.257 18.153 1.00 97.12 418 SER A O 1
ATOM 2984 N N . ALA A 1 419 ? -12.031 -10.655 16.033 1.00 98.00 419 ALA A N 1
ATOM 2985 C CA . ALA A 1 419 ? -13.395 -10.791 15.539 1.00 98.00 419 ALA A CA 1
ATOM 2986 C C . ALA A 1 419 ? -13.562 -12.124 14.793 1.00 98.00 419 ALA A C 1
ATOM 2988 O O . ALA A 1 419 ? -12.777 -12.445 13.902 1.00 98.00 419 ALA A O 1
ATOM 2989 N N . GLN A 1 420 ? -14.597 -12.905 15.107 1.00 96.50 420 GLN A N 1
ATOM 2990 C CA . GLN A 1 420 ? -14.871 -14.156 14.383 1.00 96.50 420 GLN A CA 1
ATOM 2991 C C . GLN A 1 420 ? -15.429 -13.906 12.974 1.00 96.50 420 GLN A C 1
ATOM 2993 O O . GLN A 1 420 ? -15.266 -14.754 12.104 1.00 96.50 420 GLN A O 1
ATOM 2998 N N . THR A 1 421 ? -16.059 -12.751 12.746 1.00 96.81 421 THR A N 1
ATOM 2999 C CA . THR A 1 421 ? -16.600 -12.320 11.451 1.00 96.81 421 THR A CA 1
ATOM 3000 C C . THR A 1 421 ? -15.899 -11.043 11.001 1.00 96.81 421 THR A C 1
ATOM 3002 O O . THR A 1 421 ? -14.888 -11.149 10.314 1.00 96.81 421 THR A O 1
ATOM 3005 N N . ASP A 1 422 ? -16.351 -9.858 11.425 1.00 98.00 422 ASP A N 1
ATOM 3006 C CA . ASP A 1 422 ? -15.800 -8.590 10.935 1.00 98.00 422 ASP A CA 1
ATOM 3007 C C . ASP A 1 422 ? -15.232 -7.705 12.049 1.00 98.00 422 ASP A C 1
ATOM 3009 O O . ASP A 1 422 ? -15.785 -7.602 13.150 1.00 98.00 422 ASP A O 1
ATOM 3013 N N . LEU A 1 423 ? -14.149 -7.004 11.716 1.00 98.75 423 LEU A N 1
ATOM 3014 C CA . LEU A 1 423 ? -13.586 -5.915 12.506 1.00 98.75 423 LEU A CA 1
ATOM 3015 C C . LEU A 1 423 ? -13.774 -4.597 11.753 1.00 98.75 423 LEU A C 1
ATOM 3017 O O . LEU A 1 423 ? -13.230 -4.408 10.669 1.00 98.75 423 LEU A O 1
ATOM 3021 N N . THR A 1 424 ? -14.504 -3.661 12.351 1.00 98.75 424 THR A N 1
ATOM 3022 C CA . THR A 1 424 ? -14.629 -2.284 11.859 1.00 98.75 424 THR A CA 1
ATOM 3023 C C . THR A 1 424 ? -13.965 -1.322 12.834 1.00 98.75 424 THR A C 1
ATOM 3025 O O . THR A 1 424 ? -14.305 -1.296 14.017 1.00 98.75 424 THR A O 1
ATOM 3028 N N . VAL A 1 425 ? -13.042 -0.504 12.337 1.00 98.69 425 VAL A N 1
ATOM 3029 C CA . VAL A 1 425 ? -12.373 0.542 13.113 1.00 98.69 425 VAL A CA 1
ATOM 3030 C C . VAL A 1 425 ? -12.551 1.874 12.405 1.00 98.69 425 VAL A C 1
ATOM 3032 O O . VAL A 1 425 ? -12.176 2.025 11.244 1.00 98.69 425 VAL A O 1
ATOM 3035 N N . GLN A 1 426 ? -13.120 2.850 13.105 1.00 97.75 426 GLN A N 1
ATOM 3036 C CA . GLN A 1 426 ? -13.381 4.173 12.552 1.00 97.75 426 GLN A CA 1
ATOM 3037 C C . GLN A 1 426 ? -12.930 5.287 13.493 1.00 97.75 426 GLN A C 1
ATOM 3039 O O . GLN A 1 426 ? -13.134 5.206 14.706 1.00 97.75 426 GLN A O 1
ATOM 3044 N N . GLY A 1 427 ? -12.337 6.349 12.946 1.00 94.88 427 GLY A N 1
ATOM 3045 C CA . GLY A 1 427 ? -12.000 7.524 13.745 1.00 94.88 427 GLY A CA 1
ATOM 3046 C C . GLY A 1 427 ? -11.071 8.540 13.101 1.00 94.88 427 GLY A C 1
ATOM 3047 O O . GLY A 1 427 ? -10.731 8.435 11.934 1.00 94.88 427 GLY A O 1
ATOM 3048 N N . GLY A 1 428 ? -10.653 9.553 13.861 1.00 96.12 428 GLY A N 1
ATOM 3049 C CA . GLY A 1 428 ? -9.709 10.565 13.373 1.00 96.12 428 GLY A CA 1
ATOM 3050 C C . GLY A 1 428 ? -8.298 9.996 13.175 1.00 96.12 428 GLY A C 1
ATOM 3051 O O . GLY A 1 428 ? -7.905 9.664 12.060 1.00 96.12 428 GLY A O 1
ATOM 3052 N N . ALA A 1 429 ? -7.521 9.903 14.252 1.00 98.25 429 ALA A N 1
ATOM 3053 C CA . ALA A 1 429 ? -6.201 9.276 14.254 1.00 98.25 429 ALA A CA 1
ATOM 3054 C C . ALA A 1 429 ? -6.276 7.849 14.814 1.00 98.25 429 ALA A C 1
ATOM 3056 O O . ALA A 1 429 ? -6.692 7.657 15.956 1.00 98.25 429 ALA A O 1
ATOM 3057 N N . LEU A 1 430 ? -5.866 6.855 14.030 1.00 98.62 430 LEU A N 1
ATOM 3058 C CA . LEU A 1 430 ? -5.912 5.445 14.408 1.00 98.62 430 LEU A CA 1
ATOM 3059 C C . LEU A 1 430 ? -4.492 4.908 14.597 1.00 98.62 430 LEU A C 1
ATOM 3061 O O . LEU A 1 430 ? -3.714 4.858 13.650 1.00 98.62 430 LEU A O 1
ATOM 3065 N N . THR A 1 431 ? -4.163 4.479 15.810 1.00 98.38 431 THR A N 1
ATOM 3066 C CA . THR A 1 431 ? -2.929 3.758 16.134 1.00 98.38 431 THR A CA 1
ATOM 3067 C C . THR A 1 431 ? -3.306 2.345 16.552 1.00 98.38 431 THR A C 1
ATOM 3069 O O . THR A 1 431 ? -3.876 2.143 17.620 1.00 98.38 431 THR A O 1
ATOM 3072 N N . MET A 1 432 ? -2.997 1.369 15.705 1.00 97.44 432 MET A N 1
ATOM 3073 C CA . MET A 1 432 ? -3.351 -0.043 15.839 1.00 97.44 432 MET A CA 1
ATOM 3074 C C . MET A 1 432 ? -2.075 -0.887 15.938 1.00 97.44 432 MET A C 1
ATOM 3076 O O . MET A 1 432 ? -1.769 -1.693 15.059 1.00 97.44 432 MET A O 1
ATOM 3080 N N . ASN A 1 433 ? -1.291 -0.679 16.998 1.00 96.56 433 ASN A N 1
ATOM 3081 C CA . ASN A 1 433 ? 0.017 -1.329 17.142 1.00 96.56 433 ASN A CA 1
ATOM 3082 C C . ASN A 1 433 ? -0.057 -2.758 17.681 1.00 96.56 433 ASN A C 1
ATOM 3084 O O . ASN A 1 433 ? 0.970 -3.426 17.730 1.00 96.56 433 ASN A O 1
ATOM 3088 N N . GLY A 1 434 ? -1.230 -3.232 18.088 1.00 97.44 434 GLY A N 1
ATOM 3089 C CA . GLY A 1 434 ? -1.416 -4.594 18.574 1.00 97.44 434 GLY A CA 1
ATOM 3090 C C . GLY A 1 434 ? -1.760 -5.591 17.467 1.00 97.44 434 GLY A C 1
ATOM 3091 O O . GLY A 1 434 ? -1.541 -5.343 16.278 1.00 97.44 434 GLY A O 1
ATOM 3092 N N . LYS A 1 435 ? -2.307 -6.743 17.861 1.00 98.25 435 LYS A N 1
ATOM 3093 C CA . LYS A 1 435 ? -2.761 -7.783 16.926 1.00 98.25 435 LYS A CA 1
ATOM 3094 C C . LYS A 1 435 ? -4.251 -7.641 16.662 1.00 98.25 435 LYS A C 1
ATOM 3096 O O . LYS A 1 435 ? -5.053 -7.816 17.570 1.00 98.25 435 LYS A O 1
ATOM 3101 N N . ASN A 1 436 ? -4.618 -7.359 15.423 1.00 98.25 436 ASN A N 1
ATOM 3102 C CA . ASN A 1 436 ? -5.991 -7.100 15.019 1.00 98.25 436 ASN A CA 1
ATOM 3103 C C . ASN A 1 436 ? -6.377 -8.084 13.918 1.00 98.25 436 ASN A C 1
ATOM 3105 O O . ASN A 1 436 ? -5.711 -8.158 12.885 1.00 98.25 436 ASN A O 1
ATOM 3109 N N . GLY A 1 437 ? -7.412 -8.883 14.152 1.00 97.69 437 GLY A N 1
ATOM 3110 C CA . GLY A 1 437 ? -7.787 -9.975 13.264 1.00 97.69 437 GLY A CA 1
ATOM 3111 C C . GLY A 1 437 ? -9.291 -10.114 13.101 1.00 97.69 437 GLY A C 1
ATOM 3112 O O . GLY A 1 437 ? -10.039 -9.923 14.061 1.00 97.69 437 GLY A O 1
ATOM 3113 N N . ALA A 1 438 ? -9.710 -10.484 11.894 1.00 98.31 438 ALA A N 1
ATOM 3114 C CA . ALA A 1 438 ? -11.085 -10.841 11.579 1.00 98.31 438 ALA A CA 1
ATOM 3115 C C . ALA A 1 438 ? -11.161 -12.174 10.818 1.00 98.31 438 ALA A C 1
ATOM 3117 O O . ALA A 1 438 ? -10.357 -12.445 9.920 1.00 98.31 438 ALA A O 1
ATOM 3118 N N . GLY A 1 439 ? -12.153 -13.001 11.152 1.00 97.56 439 GLY A N 1
ATOM 3119 C CA . GLY A 1 439 ? -12.451 -14.248 10.439 1.00 97.56 439 GLY A CA 1
ATOM 3120 C C . GLY A 1 439 ? -13.047 -14.044 9.043 1.00 97.56 439 GLY A C 1
ATOM 3121 O O . GLY A 1 439 ? -13.147 -14.997 8.281 1.00 97.56 439 GLY A O 1
ATOM 3122 N N . ARG A 1 440 ? -13.406 -12.812 8.677 1.00 97.81 440 ARG A N 1
ATOM 3123 C CA . ARG A 1 440 ? -13.841 -12.432 7.337 1.00 97.81 440 ARG A CA 1
ATOM 3124 C C . ARG A 1 440 ? -13.177 -11.131 6.906 1.00 97.81 440 ARG A C 1
ATOM 3126 O O . ARG A 1 440 ? -12.155 -11.216 6.230 1.00 97.81 440 ARG A O 1
ATOM 3133 N N . ASP A 1 441 ? -13.697 -9.971 7.307 1.00 98.56 441 ASP A N 1
ATOM 3134 C CA . ASP A 1 441 ? -13.227 -8.677 6.802 1.00 98.56 441 ASP A CA 1
ATOM 3135 C C . ASP A 1 441 ? -12.713 -7.739 7.890 1.00 98.56 441 ASP A C 1
ATOM 3137 O O . ASP A 1 441 ? -13.239 -7.671 9.002 1.00 98.56 441 ASP A O 1
ATOM 3141 N N . VAL A 1 442 ? -11.714 -6.941 7.522 1.00 98.81 442 VAL A N 1
ATOM 3142 C CA . VAL A 1 442 ? -11.279 -5.776 8.290 1.00 98.81 442 VAL A CA 1
ATOM 3143 C C . VAL A 1 442 ? -11.580 -4.517 7.486 1.00 98.81 442 VAL A C 1
ATOM 3145 O O . VAL A 1 442 ? -11.129 -4.372 6.348 1.00 98.81 442 VAL A O 1
ATOM 3148 N N . VAL A 1 443 ? -12.294 -3.577 8.099 1.00 98.81 443 VAL A N 1
ATOM 3149 C CA . VAL A 1 443 ? -12.566 -2.251 7.538 1.00 98.81 443 VAL A CA 1
ATOM 3150 C C . VAL A 1 443 ? -11.997 -1.185 8.464 1.00 98.81 443 VAL A C 1
ATOM 3152 O O . VAL A 1 443 ? -12.329 -1.134 9.647 1.00 98.81 443 VAL A O 1
ATOM 3155 N N . VAL A 1 444 ? -11.150 -0.318 7.916 1.00 98.69 444 VAL A N 1
ATOM 3156 C CA . VAL A 1 444 ? -10.531 0.805 8.621 1.00 98.69 444 VAL A CA 1
ATOM 3157 C C . VAL A 1 444 ? -10.872 2.101 7.893 1.00 98.69 444 VAL A C 1
ATOM 3159 O O . VAL A 1 444 ? -10.579 2.240 6.707 1.00 98.69 444 VAL A O 1
ATOM 3162 N N . SER A 1 445 ? -11.474 3.059 8.595 1.00 98.50 445 SER A N 1
ATOM 3163 C CA . SER A 1 445 ? -11.820 4.371 8.038 1.00 98.50 445 SER A CA 1
ATOM 3164 C C . SER A 1 445 ? -11.365 5.497 8.955 1.00 98.50 445 SER A C 1
ATOM 3166 O O . SER A 1 445 ? -11.747 5.544 10.124 1.00 98.50 445 SER A O 1
ATOM 3168 N N . GLY A 1 446 ? -10.594 6.451 8.441 1.00 97.81 446 GLY A N 1
ATOM 3169 C CA . GLY A 1 446 ? -10.171 7.580 9.262 1.00 97.81 446 GLY A CA 1
ATOM 3170 C C . GLY A 1 446 ? -9.358 8.649 8.557 1.00 97.81 446 GLY A C 1
ATOM 3171 O O . GLY A 1 446 ? -9.334 8.721 7.334 1.00 97.81 446 GLY A O 1
ATOM 3172 N N . ARG A 1 447 ? -8.694 9.510 9.330 1.00 98.12 447 ARG A N 1
ATOM 3173 C CA . ARG A 1 447 ? -7.737 10.477 8.776 1.00 98.12 447 ARG A CA 1
ATOM 3174 C C . ARG A 1 447 ? -6.346 9.877 8.681 1.00 98.12 447 ARG A C 1
ATOM 3176 O O . ARG A 1 447 ? -5.735 9.976 7.631 1.00 98.12 447 ARG A O 1
ATOM 3183 N N . THR A 1 448 ? -5.854 9.247 9.743 1.00 98.44 448 THR A N 1
ATOM 3184 C CA . THR A 1 448 ? -4.535 8.598 9.724 1.00 98.44 448 THR A CA 1
ATOM 3185 C C . THR A 1 448 ? -4.598 7.183 10.272 1.00 98.44 448 THR A C 1
ATOM 3187 O O . THR A 1 448 ? -5.371 6.920 11.194 1.00 98.44 448 THR A O 1
ATOM 3190 N N . LEU A 1 449 ? -3.734 6.306 9.765 1.00 98.56 449 LEU A N 1
ATOM 3191 C CA . LEU A 1 449 ? -3.525 4.953 10.279 1.00 98.56 449 LEU A CA 1
ATOM 3192 C C . LEU A 1 449 ? -2.044 4.719 10.574 1.00 98.56 449 LEU A C 1
ATOM 3194 O O . LEU A 1 449 ? -1.202 4.900 9.705 1.00 98.56 449 LEU A O 1
ATOM 3198 N N . SER A 1 450 ? -1.738 4.246 11.775 1.00 98.25 450 SER A N 1
ATOM 3199 C CA . SER A 1 450 ? -0.456 3.642 12.126 1.00 98.25 450 SER A CA 1
ATOM 3200 C C . SER A 1 450 ? -0.698 2.189 12.523 1.00 98.25 450 SER A C 1
ATOM 3202 O O . SER A 1 450 ? -1.396 1.931 13.503 1.00 98.25 450 SER A O 1
ATOM 3204 N N . ALA A 1 451 ? -0.172 1.242 11.748 1.00 97.31 451 ALA A N 1
ATOM 3205 C CA . ALA A 1 451 ? -0.325 -0.192 11.984 1.00 97.31 451 ALA A CA 1
ATOM 3206 C C . ALA A 1 451 ? 1.046 -0.835 12.233 1.00 97.31 451 ALA A C 1
ATOM 3208 O O . ALA A 1 451 ? 1.790 -1.136 11.296 1.00 97.31 451 ALA A O 1
ATOM 3209 N N . GLY A 1 452 ? 1.379 -1.017 13.514 1.00 94.19 452 GLY A N 1
ATOM 3210 C CA . GLY A 1 452 ? 2.723 -1.401 13.949 1.00 94.19 452 GLY A CA 1
ATOM 3211 C C . GLY A 1 452 ? 3.015 -2.899 14.061 1.00 94.19 452 GLY A C 1
ATOM 3212 O O . GLY A 1 452 ? 4.183 -3.270 14.093 1.00 94.19 452 GLY A O 1
ATOM 3213 N N . ASN A 1 453 ? 1.997 -3.765 14.144 1.00 96.44 453 ASN A N 1
ATOM 3214 C CA . ASN A 1 453 ? 2.207 -5.198 14.403 1.00 96.44 453 ASN A CA 1
ATOM 3215 C C . ASN A 1 453 ? 1.432 -6.094 13.438 1.00 96.44 453 ASN A C 1
ATOM 3217 O O . ASN A 1 453 ? 2.010 -6.519 12.444 1.00 96.44 453 ASN A O 1
ATOM 3221 N N . GLN A 1 454 ? 0.149 -6.389 13.679 1.00 97.31 454 GLN A N 1
ATOM 3222 C CA . GLN A 1 454 ? -0.622 -7.259 12.781 1.00 97.31 454 GLN A CA 1
ATOM 3223 C C . GLN A 1 454 ? -2.035 -6.730 12.543 1.00 97.31 454 GLN A C 1
ATOM 3225 O O . GLN A 1 454 ? -2.766 -6.445 13.491 1.00 97.31 454 GLN A O 1
ATOM 3230 N N . LEU A 1 455 ? -2.433 -6.673 11.274 1.00 98.12 455 LEU A N 1
ATOM 3231 C CA . LEU A 1 455 ? -3.802 -6.451 10.825 1.00 98.12 455 LEU A CA 1
ATOM 3232 C C . LEU A 1 455 ? -4.147 -7.544 9.807 1.00 98.12 455 LEU A C 1
ATOM 3234 O O . LEU A 1 455 ? -3.542 -7.625 8.742 1.00 98.12 455 LEU A O 1
ATOM 3238 N N . THR A 1 456 ? -5.065 -8.438 10.157 1.00 98.44 456 THR A N 1
ATOM 3239 C CA . THR A 1 456 ? -5.300 -9.674 9.398 1.00 98.44 456 THR A CA 1
ATOM 3240 C C . THR A 1 456 ? -6.777 -9.903 9.122 1.00 98.44 456 THR A C 1
ATOM 3242 O O . THR A 1 456 ? -7.620 -9.677 9.986 1.00 98.44 456 THR A O 1
ATOM 3245 N N . ALA A 1 457 ? -7.085 -10.385 7.923 1.00 98.69 457 ALA A N 1
ATOM 3246 C CA . ALA A 1 457 ? -8.429 -10.784 7.526 1.00 98.69 457 ALA A CA 1
ATOM 3247 C C . ALA A 1 457 ? -8.355 -12.101 6.750 1.00 98.69 457 ALA A C 1
ATOM 3249 O O . ALA A 1 457 ? -7.482 -12.264 5.897 1.00 98.69 457 ALA A O 1
ATOM 3250 N N . GLN A 1 458 ? -9.269 -13.043 6.994 1.00 98.44 458 GLN A N 1
ATOM 3251 C CA . GLN A 1 458 ? -9.332 -14.258 6.164 1.00 98.44 458 GLN A CA 1
ATOM 3252 C C . GLN A 1 458 ? -9.852 -13.977 4.746 1.00 98.44 458 GLN A C 1
ATOM 3254 O O . GLN A 1 458 ? -9.640 -14.791 3.849 1.00 98.44 458 GLN A O 1
ATOM 3259 N N . ARG A 1 459 ? -10.513 -12.833 4.534 1.00 98.56 459 ARG A N 1
ATOM 3260 C CA . ARG A 1 459 ? -11.033 -12.396 3.240 1.00 98.56 459 ARG A CA 1
ATOM 3261 C C . ARG A 1 459 ? -10.412 -11.064 2.832 1.00 98.56 459 ARG A C 1
ATOM 3263 O O . ARG A 1 459 ? -9.355 -11.096 2.211 1.00 98.56 459 ARG A O 1
ATOM 3270 N N . ASP A 1 460 ? -10.993 -9.927 3.208 1.00 98.69 460 ASP A N 1
ATOM 3271 C CA . ASP A 1 460 ? -10.548 -8.628 2.696 1.00 98.69 460 ASP A CA 1
ATOM 3272 C C . ASP A 1 460 ? -10.071 -7.678 3.801 1.00 98.69 460 ASP A C 1
ATOM 3274 O O . ASP A 1 460 ? -10.658 -7.605 4.883 1.00 98.69 460 ASP A O 1
ATOM 3278 N N . ILE A 1 461 ? -9.056 -6.869 3.489 1.00 98.81 461 ILE A N 1
ATOM 3279 C CA . ILE A 1 461 ? -8.705 -5.665 4.252 1.00 98.81 461 ILE A CA 1
ATOM 3280 C C . ILE A 1 461 ? -9.017 -4.443 3.387 1.00 98.81 461 ILE A C 1
ATOM 3282 O O . ILE A 1 461 ? -8.469 -4.288 2.294 1.00 98.81 461 ILE A O 1
ATOM 3286 N N . ARG A 1 462 ? -9.866 -3.544 3.891 1.00 98.75 462 ARG A N 1
ATOM 3287 C CA . ARG A 1 462 ? -10.156 -2.243 3.273 1.00 98.75 462 ARG A CA 1
ATOM 3288 C C . ARG A 1 462 ? -9.761 -1.120 4.221 1.00 98.75 462 ARG A C 1
ATOM 3290 O O . ARG A 1 462 ? -10.303 -1.032 5.319 1.00 98.75 462 ARG A O 1
ATOM 3297 N N . ALA A 1 463 ? -8.850 -0.256 3.793 1.00 98.56 463 ALA A N 1
ATOM 3298 C CA . ALA A 1 463 ? -8.422 0.922 4.536 1.00 98.56 463 ALA A CA 1
ATOM 3299 C C . ALA A 1 463 ? -8.647 2.184 3.693 1.00 98.56 463 ALA A C 1
ATOM 3301 O O . ALA A 1 463 ? -8.002 2.367 2.662 1.00 98.56 463 ALA A O 1
ATOM 3302 N N . GLN A 1 464 ? -9.564 3.048 4.132 1.00 98.56 464 GLN A N 1
ATOM 3303 C CA . GLN A 1 464 ? -9.884 4.315 3.476 1.00 98.56 464 GLN A CA 1
ATOM 3304 C C . GLN A 1 464 ? -9.518 5.480 4.395 1.00 98.56 464 GLN A C 1
ATOM 3306 O O . GLN A 1 464 ? -10.121 5.679 5.450 1.00 98.56 464 GLN A O 1
ATOM 3311 N N . LEU A 1 465 ? -8.506 6.242 3.995 1.00 98.62 465 LEU A N 1
ATOM 3312 C CA . LEU A 1 465 ? -7.897 7.280 4.811 1.00 98.62 465 LEU A CA 1
ATOM 3313 C C . LEU A 1 465 ? -7.879 8.606 4.051 1.00 98.62 465 LEU A C 1
ATOM 3315 O O . LEU A 1 465 ? -7.515 8.651 2.878 1.00 98.62 465 LEU A O 1
ATOM 3319 N N . SER A 1 466 ? -8.261 9.694 4.720 1.00 97.94 466 SER A N 1
ATOM 3320 C CA . SER A 1 466 ? -8.173 11.045 4.141 1.00 97.94 466 SER A CA 1
ATOM 3321 C C . SER A 1 466 ? -6.788 11.690 4.280 1.00 97.94 466 SER A C 1
ATOM 3323 O O . SER A 1 466 ? -6.536 12.733 3.685 1.00 97.94 466 SER A O 1
ATOM 3325 N N . GLY A 1 467 ? -5.894 11.081 5.061 1.00 98.31 467 GLY A N 1
ATOM 3326 C CA . GLY A 1 467 ? -4.516 11.501 5.310 1.00 98.31 467 GLY A CA 1
ATOM 3327 C C . GLY A 1 467 ? -3.563 10.305 5.253 1.00 98.31 467 GLY A C 1
ATOM 3328 O O . GLY A 1 467 ? -3.695 9.458 4.375 1.00 98.31 467 GLY A O 1
ATOM 3329 N N . ASP A 1 468 ? -2.597 10.233 6.166 1.00 98.44 468 ASP A N 1
ATOM 3330 C CA . ASP A 1 468 ? -1.444 9.335 6.029 1.00 98.44 468 ASP A CA 1
ATOM 3331 C C . ASP A 1 468 ? -1.659 7.917 6.589 1.00 98.44 468 ASP A C 1
ATOM 3333 O O . ASP A 1 468 ? -2.341 7.711 7.599 1.00 98.44 468 ASP A O 1
ATOM 3337 N N . ALA A 1 469 ? -0.994 6.942 5.971 1.00 98.62 469 ALA A N 1
ATOM 3338 C CA . ALA A 1 469 ? -0.881 5.564 6.427 1.00 98.62 469 ALA A CA 1
ATOM 3339 C C . ALA A 1 469 ? 0.591 5.190 6.666 1.00 98.62 469 ALA A C 1
ATOM 3341 O O . ALA A 1 469 ? 1.395 5.188 5.734 1.00 98.62 469 ALA A O 1
ATOM 3342 N N . THR A 1 470 ? 0.927 4.804 7.895 1.00 98.44 470 THR A N 1
ATOM 3343 C CA . THR A 1 470 ? 2.226 4.229 8.264 1.00 98.44 470 THR A CA 1
ATOM 3344 C C . THR A 1 470 ? 2.042 2.752 8.588 1.00 98.44 470 THR A C 1
ATOM 3346 O O . THR A 1 470 ? 1.389 2.392 9.569 1.00 98.44 470 THR A O 1
ATOM 3349 N N . LEU A 1 471 ? 2.619 1.888 7.758 1.00 98.12 471 LEU A N 1
ATOM 3350 C CA . LEU A 1 471 ? 2.463 0.439 7.819 1.00 98.12 471 LEU A CA 1
ATOM 3351 C C . LEU A 1 471 ? 3.823 -0.207 8.096 1.00 98.12 471 LEU A C 1
ATOM 3353 O O . LEU A 1 471 ? 4.588 -0.489 7.175 1.00 98.12 471 LEU A O 1
ATOM 3357 N N . SER A 1 472 ? 4.149 -0.411 9.372 1.00 97.44 472 SER A N 1
ATOM 3358 C CA . SER A 1 472 ? 5.409 -1.049 9.784 1.00 97.44 472 SER A CA 1
ATOM 3359 C C . SER A 1 472 ? 5.248 -2.512 10.197 1.00 97.44 472 SER A C 1
ATOM 3361 O O . SER A 1 472 ? 6.237 -3.238 10.249 1.00 97.44 472 SER A O 1
ATOM 3363 N N . GLY A 1 473 ? 4.015 -2.950 10.461 1.00 97.44 473 GLY A N 1
ATOM 3364 C CA . GLY A 1 473 ? 3.673 -4.340 10.743 1.00 97.44 473 GLY A CA 1
ATOM 3365 C C . GLY A 1 473 ? 3.268 -5.151 9.506 1.00 97.44 473 GLY A C 1
ATOM 3366 O O . GLY A 1 473 ? 3.550 -4.797 8.363 1.00 97.44 473 GLY A O 1
ATOM 3367 N N . LYS A 1 474 ? 2.563 -6.256 9.748 1.00 97.94 474 LYS A N 1
ATOM 3368 C CA . LYS A 1 474 ? 1.991 -7.146 8.737 1.00 97.94 474 LYS A CA 1
ATOM 3369 C C . LYS A 1 474 ? 0.505 -6.852 8.528 1.00 97.94 474 LYS A C 1
ATOM 3371 O O . LYS A 1 474 ? -0.305 -7.103 9.422 1.00 97.94 474 LYS A O 1
ATOM 3376 N N . LEU A 1 475 ? 0.145 -6.390 7.338 1.00 98.12 475 LEU A N 1
ATOM 3377 C CA . LEU A 1 475 ? -1.217 -6.357 6.812 1.00 98.12 475 LEU A CA 1
ATOM 3378 C C . LEU A 1 475 ? -1.398 -7.542 5.860 1.00 98.12 475 LEU A C 1
ATOM 3380 O O . LEU A 1 475 ? -0.773 -7.570 4.807 1.00 98.12 475 LEU A O 1
ATOM 3384 N N . ASN A 1 476 ? -2.238 -8.513 6.215 1.00 97.81 476 ASN A N 1
ATOM 3385 C CA . ASN A 1 476 ? -2.418 -9.731 5.417 1.00 97.81 476 ASN A CA 1
ATOM 3386 C C . ASN A 1 476 ? -3.898 -10.066 5.212 1.00 97.81 476 ASN A C 1
ATOM 3388 O O . ASN A 1 476 ? -4.610 -10.348 6.182 1.00 97.81 476 ASN A O 1
ATOM 3392 N N . ALA A 1 477 ? -4.331 -10.073 3.953 1.00 98.69 477 ALA A N 1
ATOM 3393 C CA . ALA A 1 477 ? -5.668 -10.482 3.550 1.00 98.69 477 ALA A CA 1
ATOM 3394 C C . ALA A 1 477 ? -5.647 -11.834 2.821 1.00 98.69 477 ALA A C 1
ATOM 3396 O O . ALA A 1 477 ? -4.894 -12.046 1.865 1.00 98.69 477 ALA A O 1
ATOM 3397 N N . GLY A 1 478 ? -6.539 -12.739 3.224 1.00 98.50 478 GLY A N 1
ATOM 3398 C CA . GLY A 1 478 ? -6.712 -14.037 2.573 1.00 98.50 478 GLY A CA 1
ATOM 3399 C C . GLY A 1 478 ? -7.288 -13.967 1.153 1.00 98.50 478 GLY A C 1
ATOM 3400 O O . GLY A 1 478 ? -7.223 -14.967 0.440 1.00 98.50 478 GLY A O 1
ATOM 3401 N N . GLN A 1 479 ? -7.792 -12.807 0.723 1.00 98.62 479 GLN A N 1
ATOM 3402 C CA . GLN A 1 479 ? -8.169 -12.476 -0.651 1.00 98.62 479 GLN A CA 1
ATOM 3403 C C . GLN A 1 479 ? -7.579 -11.119 -1.048 1.00 98.62 479 GLN A C 1
ATOM 3405 O O . GLN A 1 479 ? -6.515 -11.104 -1.671 1.00 98.62 479 GLN A O 1
ATOM 3410 N N . ASP A 1 480 ? -8.222 -10.007 -0.678 1.00 98.69 480 ASP A N 1
ATOM 3411 C CA . ASP A 1 480 ? -7.897 -8.698 -1.249 1.00 98.69 480 ASP A CA 1
ATOM 3412 C C . ASP A 1 480 ? -7.454 -7.663 -0.212 1.00 98.69 480 ASP A C 1
ATOM 3414 O O . ASP A 1 480 ? -8.011 -7.555 0.881 1.00 98.69 480 ASP A O 1
ATOM 3418 N N . VAL A 1 481 ? -6.492 -6.826 -0.598 1.00 98.75 481 VAL A N 1
ATOM 3419 C CA . VAL A 1 481 ? -6.136 -5.599 0.123 1.00 98.75 481 VAL A CA 1
ATOM 3420 C C . VAL A 1 481 ? -6.497 -4.401 -0.745 1.00 98.75 481 VAL A C 1
ATOM 3422 O O . VAL A 1 481 ? -6.051 -4.300 -1.885 1.00 98.75 481 VAL A O 1
ATOM 3425 N N . THR A 1 482 ? -7.270 -3.463 -0.202 1.00 98.69 482 THR A N 1
ATOM 3426 C CA . THR A 1 482 ? -7.500 -2.141 -0.803 1.00 98.69 482 THR A CA 1
ATOM 3427 C C . THR A 1 482 ? -7.110 -1.055 0.192 1.00 98.69 482 THR A C 1
ATOM 3429 O O . THR A 1 482 ? -7.702 -0.960 1.267 1.00 98.69 482 THR A O 1
ATOM 3432 N N . LEU A 1 483 ? -6.128 -0.232 -0.167 1.00 98.75 483 LEU A N 1
ATOM 3433 C CA . LEU A 1 483 ? -5.629 0.878 0.642 1.00 98.75 483 LEU A CA 1
ATOM 3434 C C . LEU A 1 483 ? -5.729 2.183 -0.149 1.00 98.75 483 LEU A C 1
ATOM 3436 O O . LEU A 1 483 ? -5.158 2.291 -1.228 1.00 98.75 483 LEU A O 1
ATOM 3440 N N . SER A 1 484 ? -6.412 3.178 0.411 1.00 98.69 484 SER A N 1
ATOM 3441 C CA . SER A 1 484 ? -6.468 4.545 -0.110 1.00 98.69 484 SER A CA 1
ATOM 3442 C C . SER A 1 484 ? -6.029 5.517 0.978 1.00 98.69 484 SER A C 1
ATOM 3444 O O . SER A 1 484 ? -6.612 5.502 2.061 1.00 98.69 484 SER A O 1
ATOM 3446 N N . ALA A 1 485 ? -5.035 6.359 0.701 1.00 98.75 485 ALA A N 1
ATOM 3447 C CA . ALA A 1 485 ? -4.502 7.351 1.641 1.00 98.75 485 ALA A CA 1
ATOM 3448 C C . ALA A 1 485 ? -3.903 8.560 0.899 1.00 98.75 485 ALA A C 1
ATOM 3450 O O . ALA A 1 485 ? -3.659 8.492 -0.299 1.00 98.75 485 ALA A O 1
ATOM 3451 N N . ALA A 1 486 ? -3.621 9.665 1.588 1.00 98.44 486 ALA A N 1
ATOM 3452 C CA . ALA A 1 486 ? -2.864 10.778 1.008 1.00 98.44 486 ALA A CA 1
ATOM 3453 C C . ALA A 1 486 ? -1.384 10.405 0.825 1.00 98.44 486 ALA A C 1
ATOM 3455 O O . ALA A 1 486 ? -0.822 10.586 -0.252 1.00 98.44 486 ALA A O 1
ATOM 3456 N N . ASN A 1 487 ? -0.766 9.818 1.849 1.00 98.62 487 ASN A N 1
ATOM 3457 C CA . ASN A 1 487 ? 0.590 9.281 1.778 1.00 98.62 487 ASN A CA 1
ATOM 3458 C C . ASN A 1 487 ? 0.627 7.895 2.421 1.00 98.62 487 ASN A C 1
ATOM 3460 O O . ASN A 1 487 ? 0.039 7.685 3.480 1.00 98.62 487 ASN A O 1
ATOM 3464 N N . VAL A 1 488 ? 1.337 6.955 1.806 1.00 98.81 488 VAL A N 1
ATOM 3465 C CA . VAL A 1 488 ? 1.559 5.606 2.327 1.00 98.81 488 VAL A CA 1
ATOM 3466 C C . VAL A 1 488 ? 3.053 5.415 2.535 1.00 98.81 488 VAL A C 1
ATOM 3468 O O . VAL A 1 488 ? 3.819 5.436 1.578 1.00 98.81 488 VAL A O 1
ATOM 3471 N N . THR A 1 489 ? 3.469 5.201 3.780 1.00 98.69 489 THR A N 1
ATOM 3472 C CA . THR A 1 489 ? 4.808 4.703 4.109 1.00 98.69 489 THR A CA 1
ATOM 3473 C C . THR A 1 489 ? 4.682 3.253 4.546 1.00 98.69 489 THR A C 1
ATOM 3475 O O . THR A 1 489 ? 4.080 2.969 5.582 1.00 98.69 489 THR A O 1
ATOM 3478 N N . SER A 1 490 ? 5.247 2.335 3.769 1.00 97.81 490 SER A N 1
ATOM 3479 C CA . SER A 1 490 ? 5.230 0.900 4.058 1.00 97.81 490 SER A CA 1
ATOM 3480 C C . SER A 1 490 ? 6.643 0.417 4.345 1.00 97.81 490 SER A C 1
ATOM 3482 O O . SER A 1 490 ? 7.477 0.397 3.449 1.00 97.81 490 SER A O 1
ATOM 3484 N N . SER A 1 491 ? 6.931 0.036 5.588 1.00 98.00 491 SER A N 1
ATOM 3485 C CA . SER A 1 491 ? 8.200 -0.603 5.976 1.00 98.00 491 SER A CA 1
ATOM 3486 C C . SER A 1 491 ? 8.018 -2.052 6.435 1.00 98.00 491 SER A C 1
ATOM 3488 O O . SER A 1 491 ? 8.991 -2.691 6.822 1.00 98.00 491 SER A O 1
ATOM 3490 N N . GLY A 1 492 ? 6.774 -2.537 6.460 1.00 97.69 492 GLY A N 1
ATOM 3491 C CA . GLY A 1 492 ? 6.408 -3.894 6.850 1.00 97.69 492 GLY A CA 1
ATOM 3492 C C . GLY A 1 492 ? 6.006 -4.767 5.660 1.00 97.69 492 GLY A C 1
ATOM 3493 O O . GLY A 1 492 ? 6.578 -4.673 4.575 1.00 97.69 492 GLY A O 1
ATOM 3494 N N . GLU A 1 493 ? 5.011 -5.627 5.875 1.00 98.00 493 GLU A N 1
ATOM 3495 C CA . GLU A 1 493 ? 4.465 -6.541 4.866 1.00 98.00 493 GLU A CA 1
ATOM 3496 C C . GLU A 1 493 ? 3.004 -6.180 4.574 1.00 98.00 493 GLU A C 1
ATOM 3498 O O . GLU A 1 493 ? 2.163 -6.253 5.466 1.00 98.00 493 GLU A O 1
ATOM 3503 N N . LEU A 1 494 ? 2.691 -5.845 3.325 1.00 98.25 494 LEU A N 1
ATOM 3504 C CA . LEU A 1 494 ? 1.337 -5.695 2.801 1.00 98.25 494 LEU A CA 1
ATOM 3505 C C . LEU A 1 494 ? 1.077 -6.832 1.807 1.00 98.25 494 LEU A C 1
ATOM 3507 O O . LEU A 1 494 ? 1.549 -6.773 0.671 1.00 98.25 494 LEU A O 1
ATOM 3511 N N . THR A 1 495 ? 0.350 -7.868 2.230 1.00 98.38 495 THR A N 1
ATOM 3512 C CA . THR A 1 495 ? 0.089 -9.067 1.423 1.00 98.38 495 THR A CA 1
ATOM 3513 C C . THR A 1 495 ? -1.389 -9.333 1.155 1.00 98.38 495 THR A C 1
ATOM 3515 O O . THR A 1 495 ? -2.244 -9.215 2.033 1.00 98.38 495 THR A O 1
ATOM 3518 N N . ALA A 1 496 ? -1.677 -9.730 -0.085 1.00 98.62 496 ALA A N 1
ATOM 3519 C CA . ALA A 1 496 ? -2.983 -10.195 -0.542 1.00 98.62 496 ALA A CA 1
ATOM 3520 C C . ALA A 1 496 ? -2.837 -11.509 -1.326 1.00 98.62 496 ALA A C 1
ATOM 3522 O O . ALA A 1 496 ? -1.942 -11.652 -2.161 1.00 98.62 496 ALA A O 1
ATOM 3523 N N . ASN A 1 497 ? -3.720 -12.482 -1.110 1.00 98.19 497 ASN A N 1
ATOM 3524 C CA . ASN A 1 497 ? -3.664 -13.757 -1.842 1.00 98.19 497 ASN A CA 1
ATOM 3525 C C . ASN A 1 497 ? -4.334 -13.720 -3.225 1.00 98.19 497 ASN A C 1
ATOM 3527 O O . ASN A 1 497 ? -4.121 -14.639 -4.014 1.00 98.19 497 ASN A O 1
ATOM 3531 N N . ARG A 1 498 ? -5.138 -12.699 -3.533 1.00 98.44 498 ARG A N 1
ATOM 3532 C CA . ARG A 1 498 ? -5.808 -12.546 -4.830 1.00 98.44 498 ARG A CA 1
ATOM 3533 C C . ARG A 1 498 ? -5.509 -11.195 -5.464 1.00 98.44 498 ARG A C 1
ATOM 3535 O O . ARG A 1 498 ? -4.904 -11.182 -6.531 1.00 98.44 498 ARG A O 1
ATOM 3542 N N . TYR A 1 499 ? -5.902 -10.089 -4.839 1.00 98.62 499 TYR A N 1
ATOM 3543 C CA . TYR A 1 499 ? -5.755 -8.763 -5.441 1.00 98.62 499 TYR A CA 1
ATOM 3544 C C . TYR A 1 499 ? -5.230 -7.716 -4.459 1.00 98.62 499 TYR A C 1
ATOM 3546 O O . TYR A 1 499 ? -5.708 -7.608 -3.332 1.00 98.62 499 TYR A O 1
ATOM 3554 N N . GLY A 1 500 ? -4.253 -6.920 -4.889 1.00 98.62 500 GLY A N 1
ATOM 3555 C CA . GLY A 1 500 ? -3.744 -5.787 -4.116 1.00 98.62 500 GLY A CA 1
ATOM 3556 C C . GLY A 1 500 ? -3.979 -4.473 -4.848 1.00 98.62 500 GLY A C 1
ATOM 3557 O O . GLY A 1 500 ? -3.536 -4.332 -5.981 1.00 98.62 500 GLY A O 1
ATOM 3558 N N . SER A 1 501 ? -4.610 -3.496 -4.200 1.00 98.62 501 SER A N 1
ATOM 3559 C CA . SER A 1 501 ? -4.765 -2.140 -4.732 1.00 98.62 501 SER A CA 1
ATOM 3560 C C . SER A 1 501 ? -4.292 -1.103 -3.730 1.00 98.62 501 SER A C 1
ATOM 3562 O O . SER A 1 501 ? -4.803 -1.048 -2.609 1.00 98.62 501 SER A O 1
ATOM 3564 N N . VAL A 1 502 ? -3.356 -0.252 -4.149 1.00 98.81 502 VAL A N 1
ATOM 3565 C CA . VAL A 1 502 ? -2.912 0.908 -3.369 1.00 98.81 502 VAL A CA 1
ATOM 3566 C C . VAL A 1 502 ? -3.109 2.180 -4.177 1.00 98.81 502 VAL A C 1
ATOM 3568 O O . VAL A 1 502 ? -2.559 2.326 -5.267 1.00 98.81 502 VAL A O 1
ATOM 3571 N N . THR A 1 503 ? -3.878 3.105 -3.612 1.00 98.88 503 THR A N 1
ATOM 3572 C CA . THR A 1 503 ? -4.090 4.453 -4.132 1.00 98.88 503 THR A CA 1
ATOM 3573 C C . THR A 1 503 ? -3.499 5.459 -3.150 1.00 98.88 503 THR A C 1
ATOM 3575 O O . THR A 1 503 ? -3.881 5.479 -1.978 1.00 98.88 503 THR A O 1
ATOM 3578 N N . ALA A 1 504 ? -2.556 6.279 -3.606 1.00 98.69 504 ALA A N 1
ATOM 3579 C CA . ALA A 1 504 ? -1.880 7.259 -2.761 1.00 98.69 504 ALA A CA 1
ATOM 3580 C C . ALA A 1 504 ? -1.582 8.568 -3.504 1.00 98.69 504 ALA A C 1
ATOM 3582 O O . ALA A 1 504 ? -1.540 8.595 -4.721 1.00 98.69 504 ALA A O 1
ATOM 3583 N N . GLY A 1 505 ? -1.325 9.667 -2.802 1.00 98.56 505 GLY A N 1
ATOM 3584 C CA . GLY A 1 505 ? -0.567 10.783 -3.380 1.00 98.56 505 GLY A CA 1
ATOM 3585 C C . GLY A 1 505 ? 0.910 10.401 -3.489 1.00 98.56 505 GLY A C 1
ATOM 3586 O O . GLY A 1 505 ? 1.485 10.410 -4.574 1.00 98.56 505 GLY A O 1
ATOM 3587 N N . THR A 1 506 ? 1.493 9.965 -2.372 1.00 98.81 506 THR A N 1
ATOM 3588 C CA . THR A 1 506 ? 2.864 9.432 -2.318 1.00 98.81 506 THR A CA 1
ATOM 3589 C C . THR A 1 506 ? 2.876 8.017 -1.750 1.00 98.81 506 THR A C 1
ATOM 3591 O O . THR A 1 506 ? 2.289 7.774 -0.698 1.00 98.81 506 THR A O 1
ATOM 3594 N N . LEU A 1 507 ? 3.588 7.098 -2.399 1.00 98.88 507 LEU A N 1
ATOM 3595 C CA . LEU A 1 507 ? 3.900 5.762 -1.895 1.00 98.88 507 LEU A CA 1
ATOM 3596 C C . LEU A 1 507 ? 5.413 5.642 -1.662 1.00 98.88 507 LEU A C 1
ATOM 3598 O O . LEU A 1 507 ? 6.179 5.564 -2.616 1.00 98.88 507 LEU A O 1
ATOM 3602 N N . ASP A 1 508 ? 5.839 5.592 -0.401 1.00 98.81 508 ASP A N 1
ATOM 3603 C CA . ASP A 1 508 ? 7.203 5.233 0.004 1.00 98.81 508 ASP A CA 1
ATOM 3604 C C . ASP A 1 508 ? 7.208 3.780 0.496 1.00 98.81 508 ASP A C 1
ATOM 3606 O O . ASP A 1 508 ? 6.799 3.483 1.624 1.00 98.81 508 ASP A O 1
ATOM 3610 N N . ASN A 1 509 ? 7.634 2.861 -0.370 1.00 98.69 509 ASN A N 1
ATOM 3611 C CA . ASN A 1 509 ? 7.768 1.449 -0.047 1.00 98.69 509 ASN A CA 1
ATOM 3612 C C . ASN A 1 509 ? 9.219 1.102 0.311 1.00 98.69 509 ASN A C 1
ATOM 3614 O O . ASN A 1 509 ? 10.126 1.192 -0.514 1.00 98.69 509 ASN A O 1
ATOM 3618 N N . ARG A 1 510 ? 9.418 0.647 1.546 1.00 98.38 510 ARG A N 1
ATOM 3619 C CA . ARG A 1 510 ? 10.682 0.180 2.138 1.00 98.38 510 ARG A CA 1
ATOM 3620 C C . ARG A 1 510 ? 10.587 -1.259 2.659 1.00 98.38 510 ARG A C 1
ATOM 3622 O O . ARG A 1 510 ? 11.479 -1.689 3.381 1.00 98.38 510 ARG A O 1
ATOM 3629 N N . GLY A 1 511 ? 9.487 -1.947 2.362 1.00 98.25 511 GLY A N 1
ATOM 3630 C CA . GLY A 1 511 ? 9.239 -3.333 2.742 1.00 98.25 511 GLY A CA 1
ATOM 3631 C C . GLY A 1 511 ? 8.611 -4.125 1.597 1.00 98.25 511 GLY A C 1
ATOM 3632 O O . GLY A 1 511 ? 8.825 -3.839 0.415 1.00 98.25 511 GLY A O 1
ATOM 3633 N N . LEU A 1 512 ? 7.794 -5.114 1.950 1.00 98.56 512 LEU A N 1
ATOM 3634 C CA . LEU A 1 512 ? 7.147 -6.002 0.994 1.00 98.56 512 LEU A CA 1
ATOM 3635 C C . LEU A 1 512 ? 5.714 -5.553 0.716 1.00 98.56 512 LEU A C 1
ATOM 3637 O O . LEU A 1 512 ? 4.863 -5.596 1.600 1.00 98.56 512 LEU A O 1
ATOM 3641 N N . LEU A 1 513 ? 5.423 -5.228 -0.537 1.00 98.69 513 LEU A N 1
ATOM 3642 C CA . LEU A 1 513 ? 4.079 -4.989 -1.040 1.00 98.69 513 LEU A CA 1
ATOM 3643 C C . LEU A 1 513 ? 3.779 -6.035 -2.117 1.00 98.69 513 LEU A C 1
ATOM 3645 O O . LEU A 1 513 ? 4.381 -6.015 -3.187 1.00 98.69 513 LEU A O 1
ATOM 3649 N N . GLN A 1 514 ? 2.894 -6.993 -1.827 1.00 98.50 514 GLN A N 1
ATOM 3650 C CA . GLN A 1 514 ? 2.709 -8.165 -2.683 1.00 98.50 514 GLN A CA 1
ATOM 3651 C C . GLN A 1 514 ? 1.260 -8.632 -2.808 1.00 98.50 514 GLN A C 1
ATOM 3653 O O . GLN A 1 514 ? 0.559 -8.816 -1.816 1.00 98.50 514 GLN A O 1
ATOM 3658 N N . ALA A 1 515 ? 0.848 -8.944 -4.037 1.00 98.62 515 ALA A N 1
ATOM 3659 C CA . ALA A 1 515 ? -0.344 -9.746 -4.294 1.00 98.62 515 ALA A CA 1
ATOM 3660 C C . ALA A 1 515 ? 0.049 -11.072 -4.963 1.00 98.62 515 ALA A C 1
ATOM 3662 O O . ALA A 1 515 ? 0.869 -11.084 -5.877 1.00 98.62 515 ALA A O 1
ATOM 3663 N N . ARG A 1 516 ? -0.525 -12.209 -4.553 1.00 98.31 516 ARG A N 1
ATOM 3664 C CA . ARG A 1 516 ? -0.301 -13.485 -5.266 1.00 98.31 516 ARG A CA 1
ATOM 3665 C C . ARG A 1 516 ? -1.008 -13.538 -6.624 1.00 98.31 516 ARG A C 1
ATOM 3667 O O . ARG A 1 516 ? -0.570 -14.287 -7.486 1.00 98.31 516 ARG A O 1
ATOM 3674 N N . GLY A 1 517 ? -2.076 -12.764 -6.815 1.00 98.50 517 GLY A N 1
ATOM 3675 C CA . GLY A 1 517 ? -2.680 -12.520 -8.125 1.00 98.50 517 GLY A CA 1
ATOM 3676 C C . GLY A 1 517 ? -2.275 -11.151 -8.667 1.00 98.50 517 GLY A C 1
ATOM 3677 O O . GLY A 1 517 ? -1.097 -10.801 -8.633 1.00 98.50 517 GLY A O 1
ATOM 3678 N N . ALA A 1 518 ? -3.236 -10.389 -9.190 1.00 98.56 518 ALA A N 1
ATOM 3679 C CA . ALA A 1 518 ? -2.972 -9.082 -9.789 1.00 98.56 518 ALA A CA 1
ATOM 3680 C C . ALA A 1 518 ? -2.755 -7.985 -8.735 1.00 98.56 518 ALA A C 1
ATOM 3682 O O . ALA A 1 518 ? -3.308 -8.036 -7.633 1.00 98.56 518 ALA A O 1
ATOM 3683 N N . GLN A 1 519 ? -1.969 -6.972 -9.092 1.00 98.75 519 GLN A N 1
ATOM 3684 C CA . GLN A 1 519 ? -1.697 -5.830 -8.230 1.00 98.75 519 GLN A CA 1
ATOM 3685 C C . GLN A 1 519 ? -1.760 -4.521 -9.013 1.00 98.75 519 GLN A C 1
ATOM 3687 O O . GLN A 1 519 ? -1.188 -4.413 -10.096 1.00 98.75 519 GLN A O 1
ATOM 3692 N N . THR A 1 520 ? -2.433 -3.523 -8.446 1.00 98.81 520 THR A N 1
ATOM 3693 C CA . THR A 1 520 ? -2.546 -2.179 -9.011 1.00 98.81 520 THR A CA 1
ATOM 3694 C C . THR A 1 520 ? -2.010 -1.135 -8.049 1.00 98.81 520 THR A C 1
ATOM 3696 O O . THR A 1 520 ? -2.399 -1.095 -6.878 1.00 98.81 520 THR A O 1
ATOM 3699 N N . ILE A 1 521 ? -1.164 -0.247 -8.556 1.00 98.88 521 ILE A N 1
ATOM 3700 C CA . ILE A 1 521 ? -0.659 0.909 -7.819 1.00 98.88 521 ILE A CA 1
ATOM 3701 C C . ILE A 1 521 ? -1.034 2.170 -8.587 1.00 98.88 521 ILE A C 1
ATOM 3703 O O . ILE A 1 521 ? -0.707 2.306 -9.763 1.00 98.88 521 ILE A O 1
ATOM 3707 N N . THR A 1 522 ? -1.699 3.102 -7.918 1.00 98.88 522 THR A N 1
ATOM 3708 C CA . THR A 1 522 ? -2.010 4.423 -8.467 1.00 98.88 522 THR A CA 1
ATOM 3709 C C . THR A 1 522 ? -1.513 5.473 -7.491 1.00 98.88 522 THR A C 1
ATOM 3711 O O . THR A 1 522 ? -2.080 5.614 -6.408 1.00 98.88 522 THR A O 1
ATOM 3714 N N . ALA A 1 523 ? -0.452 6.198 -7.841 1.00 98.69 523 ALA A N 1
ATOM 3715 C CA . ALA A 1 523 ? 0.024 7.290 -7.000 1.00 98.69 523 ALA A CA 1
ATOM 3716 C C . ALA A 1 523 ? 0.729 8.385 -7.783 1.00 98.69 523 ALA A C 1
ATOM 3718 O O . ALA A 1 523 ? 1.358 8.073 -8.774 1.00 98.69 523 ALA A O 1
ATOM 3719 N N . ALA A 1 524 ? 0.699 9.641 -7.335 1.00 98.69 524 ALA A N 1
ATOM 3720 C CA . ALA A 1 524 ? 1.468 10.692 -8.011 1.00 98.69 524 ALA A CA 1
ATOM 3721 C C . ALA A 1 524 ? 2.977 10.395 -7.940 1.00 98.69 524 ALA A C 1
ATOM 3723 O O . ALA A 1 524 ? 3.668 10.418 -8.953 1.00 98.69 524 ALA A O 1
ATOM 3724 N N . ASN A 1 525 ? 3.483 10.021 -6.760 1.00 98.81 525 ASN A N 1
ATOM 3725 C CA . ASN A 1 525 ? 4.896 9.697 -6.563 1.00 98.81 525 ASN A CA 1
ATOM 3726 C C . ASN A 1 525 ? 5.065 8.306 -5.951 1.00 98.81 525 ASN A C 1
ATOM 3728 O O . ASN A 1 525 ? 4.489 8.014 -4.901 1.00 98.81 525 ASN A O 1
ATOM 3732 N N . VAL A 1 526 ? 5.904 7.469 -6.558 1.00 98.94 526 VAL A N 1
ATOM 3733 C CA . VAL A 1 526 ? 6.285 6.155 -6.028 1.00 98.94 526 VAL A CA 1
ATOM 3734 C C . VAL A 1 526 ? 7.790 6.124 -5.786 1.00 98.94 526 VAL A C 1
ATOM 3736 O O . VAL A 1 526 ? 8.581 6.279 -6.709 1.00 98.94 526 VAL A O 1
ATOM 3739 N N . ALA A 1 527 ? 8.196 5.873 -4.547 1.00 98.88 527 ALA A N 1
ATOM 3740 C CA . ALA A 1 527 ? 9.565 5.537 -4.188 1.00 98.88 527 ALA A CA 1
ATOM 3741 C C . ALA A 1 527 ? 9.595 4.089 -3.696 1.00 98.88 527 ALA A C 1
ATOM 3743 O O . ALA A 1 527 ? 9.040 3.780 -2.642 1.00 98.88 527 ALA A O 1
ATOM 3744 N N . ASN A 1 528 ? 10.241 3.200 -4.446 1.00 98.81 528 ASN A N 1
ATOM 3745 C CA . ASN A 1 528 ? 10.424 1.808 -4.053 1.00 98.81 528 ASN A CA 1
ATOM 3746 C C . ASN A 1 528 ? 11.887 1.538 -3.692 1.00 98.81 528 ASN A C 1
ATOM 3748 O O . ASN A 1 528 ? 12.774 1.712 -4.522 1.00 98.81 528 ASN A O 1
ATOM 3752 N N . ARG A 1 529 ? 12.131 1.090 -2.459 1.00 98.44 529 ARG A N 1
ATOM 3753 C CA . ARG A 1 529 ? 13.457 0.734 -1.924 1.00 98.44 529 ARG A CA 1
ATOM 3754 C C . ARG A 1 529 ? 13.592 -0.743 -1.560 1.00 98.44 529 ARG A C 1
ATOM 3756 O O . ARG A 1 529 ? 14.677 -1.166 -1.183 1.00 98.44 529 ARG A O 1
ATOM 3763 N N . ASP A 1 530 ? 12.503 -1.502 -1.643 1.00 98.50 530 ASP A N 1
ATOM 3764 C CA . ASP A 1 530 ? 12.503 -2.949 -1.425 1.00 98.50 530 ASP A CA 1
ATOM 3765 C C . ASP A 1 530 ? 11.632 -3.624 -2.495 1.00 98.50 530 ASP A C 1
ATOM 3767 O O . ASP A 1 530 ? 12.020 -3.606 -3.661 1.00 98.50 530 ASP A O 1
ATOM 3771 N N . ARG A 1 531 ? 10.459 -4.191 -2.182 1.00 98.75 531 ARG A N 1
ATOM 3772 C CA . ARG A 1 531 ? 9.715 -5.029 -3.143 1.00 98.75 531 ARG A CA 1
ATOM 3773 C C . ARG A 1 531 ? 8.272 -4.586 -3.350 1.00 98.75 531 ARG A C 1
ATOM 3775 O O . ARG A 1 531 ? 7.481 -4.610 -2.411 1.00 98.75 531 ARG A O 1
ATOM 3782 N N . ILE A 1 532 ? 7.911 -4.319 -4.605 1.00 98.88 532 ILE A N 1
ATOM 3783 C CA . ILE A 1 532 ? 6.530 -4.269 -5.107 1.00 98.88 532 ILE A CA 1
ATOM 3784 C C . ILE A 1 532 ? 6.377 -5.421 -6.103 1.00 98.88 532 ILE A C 1
ATOM 3786 O O . ILE A 1 532 ? 7.046 -5.421 -7.137 1.00 98.88 532 ILE A O 1
ATOM 3790 N N . GLN A 1 533 ? 5.546 -6.425 -5.803 1.00 98.19 533 GLN A N 1
ATOM 3791 C CA . GLN A 1 533 ? 5.461 -7.616 -6.652 1.00 98.19 533 GLN A CA 1
ATOM 3792 C C . GLN A 1 533 ? 4.082 -8.275 -6.773 1.00 98.19 533 GLN A C 1
ATOM 3794 O O . GLN A 1 533 ? 3.357 -8.450 -5.796 1.00 98.19 533 GLN A O 1
ATOM 3799 N N . ALA A 1 534 ? 3.777 -8.773 -7.969 1.00 98.75 534 ALA A N 1
ATOM 3800 C CA . ALA A 1 534 ? 2.571 -9.542 -8.256 1.00 98.75 534 ALA A CA 1
ATOM 3801 C C . ALA A 1 534 ? 2.892 -10.967 -8.737 1.00 98.75 534 ALA A C 1
ATOM 3803 O O . ALA A 1 534 ? 3.798 -11.174 -9.544 1.00 98.75 534 ALA A O 1
ATOM 3804 N N . GLY A 1 535 ? 2.120 -11.960 -8.288 1.00 98.38 535 GLY A N 1
ATOM 3805 C CA . GLY A 1 535 ? 2.108 -13.294 -8.906 1.00 98.38 535 GLY A CA 1
ATOM 3806 C C . GLY A 1 535 ? 1.287 -13.348 -10.204 1.00 98.38 535 GLY A C 1
ATOM 3807 O O . GLY A 1 535 ? 1.449 -14.264 -11.001 1.00 98.38 535 GLY A O 1
ATOM 3808 N N . GLY A 1 536 ? 0.432 -12.351 -10.443 1.00 98.31 536 GLY A N 1
ATOM 3809 C CA . GLY A 1 536 ? -0.206 -12.068 -11.728 1.00 98.31 536 GLY A CA 1
ATOM 3810 C C . GLY A 1 536 ? 0.388 -10.821 -12.386 1.00 98.31 536 GLY A C 1
ATOM 3811 O O . GLY A 1 536 ? 1.585 -10.555 -12.268 1.00 98.31 536 GLY A O 1
ATOM 3812 N N . GLN A 1 537 ? -0.453 -10.055 -13.082 1.00 98.44 537 GLN A N 1
ATOM 3813 C CA . GLN A 1 537 ? -0.064 -8.768 -13.658 1.00 98.44 537 GLN A CA 1
ATOM 3814 C C . GLN A 1 537 ? 0.137 -7.714 -12.558 1.00 98.44 537 GLN A C 1
ATOM 3816 O O . GLN A 1 537 ? -0.723 -7.549 -11.689 1.00 98.44 537 GLN A O 1
ATOM 3821 N N . LEU A 1 538 ? 1.239 -6.969 -12.638 1.00 98.88 538 LEU A N 1
ATOM 3822 C CA . LEU A 1 538 ? 1.447 -5.727 -11.896 1.00 98.88 538 LEU A CA 1
ATOM 3823 C C . LEU A 1 538 ? 1.202 -4.541 -12.840 1.00 98.88 538 LEU A C 1
ATOM 3825 O O . LEU A 1 538 ? 1.888 -4.403 -13.853 1.00 98.88 538 LEU A O 1
ATOM 3829 N N . ALA A 1 539 ? 0.229 -3.693 -12.511 1.00 98.88 539 ALA A N 1
ATOM 3830 C CA . ALA A 1 539 ? -0.058 -2.455 -13.232 1.00 98.88 539 ALA A CA 1
ATOM 3831 C C . ALA A 1 539 ? 0.193 -1.243 -12.325 1.00 98.88 539 ALA A C 1
ATOM 3833 O O . ALA A 1 539 ? -0.308 -1.183 -11.201 1.00 98.88 539 ALA A O 1
ATOM 3834 N N . MET A 1 540 ? 0.960 -0.269 -12.807 1.00 98.88 540 MET A N 1
ATOM 3835 C CA . MET A 1 540 ? 1.286 0.947 -12.065 1.00 98.88 540 MET A CA 1
ATOM 3836 C C . MET A 1 540 ? 1.003 2.187 -12.905 1.00 98.88 540 MET A C 1
ATOM 3838 O O . MET A 1 540 ? 1.429 2.280 -14.056 1.00 98.88 540 MET A O 1
ATOM 3842 N N . THR A 1 541 ? 0.326 3.157 -12.301 1.00 98.94 541 THR A N 1
ATOM 3843 C CA . THR A 1 541 ? 0.108 4.489 -12.867 1.00 98.94 541 THR A CA 1
ATOM 3844 C C . THR A 1 541 ? 0.644 5.531 -11.900 1.00 98.94 541 THR A C 1
ATOM 3846 O O . THR A 1 541 ? 0.223 5.554 -10.739 1.00 98.94 541 THR A O 1
ATOM 3849 N N . ALA A 1 542 ? 1.566 6.370 -12.369 1.00 98.88 542 ALA A N 1
ATOM 3850 C CA . ALA A 1 542 ? 2.151 7.426 -11.557 1.00 98.88 542 ALA A CA 1
ATOM 3851 C C . ALA A 1 542 ? 2.625 8.639 -12.358 1.00 98.88 542 ALA A C 1
ATOM 3853 O O . ALA A 1 542 ? 2.691 8.579 -13.582 1.00 98.88 542 ALA A O 1
ATOM 3854 N N . ASP A 1 543 ? 2.984 9.723 -11.669 1.00 98.75 543 ASP A N 1
ATOM 3855 C CA . ASP A 1 543 ? 3.709 10.832 -12.296 1.00 98.75 543 ASP A CA 1
ATOM 3856 C C . ASP A 1 543 ? 5.212 10.586 -12.249 1.00 98.75 543 ASP A C 1
ATOM 3858 O O . ASP A 1 543 ? 5.899 10.668 -13.268 1.00 98.75 543 ASP A O 1
ATOM 3862 N N . THR A 1 544 ? 5.711 10.196 -11.075 1.00 98.88 544 THR A N 1
ATOM 3863 C CA . THR A 1 544 ? 7.110 9.827 -10.878 1.00 98.88 544 THR A CA 1
ATOM 3864 C C . THR A 1 544 ? 7.247 8.468 -10.203 1.00 98.88 544 THR A C 1
ATOM 3866 O O . THR A 1 544 ? 6.496 8.111 -9.291 1.00 98.88 544 THR A O 1
ATOM 3869 N N . VAL A 1 545 ? 8.238 7.700 -10.649 1.00 98.94 545 VAL A N 1
ATOM 3870 C CA . VAL A 1 545 ? 8.639 6.428 -10.050 1.00 98.94 545 VAL A CA 1
ATOM 3871 C C . VAL A 1 545 ? 10.152 6.425 -9.898 1.00 98.94 545 VAL A C 1
ATOM 3873 O O . VAL A 1 545 ? 10.875 6.445 -10.891 1.00 98.94 545 VAL A O 1
ATOM 3876 N N . THR A 1 546 ? 10.629 6.334 -8.663 1.00 98.88 546 THR A N 1
ATOM 3877 C CA . THR A 1 546 ? 12.032 6.061 -8.345 1.00 98.88 546 THR A CA 1
ATOM 3878 C C . THR A 1 546 ? 12.137 4.663 -7.761 1.00 98.88 546 THR A C 1
ATOM 3880 O O . THR A 1 546 ? 11.526 4.360 -6.734 1.00 98.88 546 THR A O 1
ATOM 3883 N N . ASN A 1 547 ? 12.911 3.804 -8.414 1.00 98.81 547 ASN A N 1
ATOM 3884 C CA . ASN A 1 547 ? 13.070 2.412 -8.036 1.00 98.81 547 ASN A CA 1
ATOM 3885 C C . ASN A 1 547 ? 14.532 2.084 -7.725 1.00 98.81 547 ASN A C 1
ATOM 3887 O O . ASN A 1 547 ? 15.370 2.062 -8.622 1.00 98.81 547 ASN A O 1
ATOM 3891 N N . ALA A 1 548 ? 14.801 1.774 -6.460 1.00 98.62 548 ALA A N 1
ATOM 3892 C CA . ALA A 1 548 ? 16.070 1.257 -5.953 1.00 98.62 548 ALA A CA 1
ATOM 3893 C C . ALA A 1 548 ? 15.967 -0.210 -5.485 1.00 98.62 548 ALA A C 1
ATOM 3895 O O . ALA A 1 548 ? 16.941 -0.753 -4.973 1.00 98.62 548 ALA A O 1
ATOM 3896 N N . GLY A 1 549 ? 14.788 -0.829 -5.625 1.00 98.56 549 GLY A N 1
ATOM 3897 C CA . GLY A 1 549 ? 14.529 -2.234 -5.307 1.00 98.56 549 GLY A CA 1
ATOM 3898 C C . GLY A 1 549 ? 13.885 -2.974 -6.485 1.00 98.56 549 GLY A C 1
ATOM 3899 O O . GLY A 1 549 ? 14.138 -2.651 -7.641 1.00 98.56 549 GLY A O 1
ATOM 3900 N N . LEU A 1 550 ? 13.023 -3.951 -6.211 1.00 98.81 550 LEU A N 1
ATOM 3901 C CA . LEU A 1 550 ? 12.300 -4.725 -7.223 1.00 98.81 550 LEU A CA 1
ATOM 3902 C C . LEU A 1 550 ? 10.878 -4.191 -7.431 1.00 98.81 550 LEU A C 1
ATOM 3904 O O . LEU A 1 550 ? 10.092 -4.123 -6.482 1.00 98.81 550 LEU A O 1
ATOM 3908 N N . ILE A 1 551 ? 10.524 -3.923 -8.685 1.00 98.94 551 ILE A N 1
ATOM 3909 C CA . ILE A 1 551 ? 9.139 -3.788 -9.151 1.00 98.94 551 ILE A CA 1
ATOM 3910 C C . ILE A 1 551 ? 8.903 -4.909 -10.167 1.00 98.94 551 ILE A C 1
ATOM 3912 O O . ILE A 1 551 ? 9.538 -4.914 -11.220 1.00 98.94 551 ILE A O 1
ATOM 3916 N N . GLY A 1 552 ? 8.014 -5.868 -9.883 1.00 98.50 552 GLY A N 1
ATOM 3917 C CA . GLY A 1 552 ? 7.838 -6.994 -10.806 1.00 98.50 552 GLY A CA 1
ATOM 3918 C C . GLY A 1 552 ? 6.508 -7.739 -10.788 1.00 98.50 552 GLY A C 1
ATOM 3919 O O . GLY A 1 552 ? 5.787 -7.753 -9.798 1.00 98.50 552 GLY A O 1
ATOM 3920 N N . GLY A 1 553 ? 6.177 -8.390 -11.901 1.00 98.50 553 GLY A N 1
ATOM 3921 C CA . GLY A 1 553 ? 4.955 -9.185 -12.050 1.00 98.50 553 GLY A CA 1
ATOM 3922 C C . GLY A 1 553 ? 5.215 -10.495 -12.784 1.00 98.50 553 GLY A C 1
ATOM 3923 O O . GLY A 1 553 ? 5.739 -10.489 -13.895 1.00 98.50 553 GLY A O 1
ATOM 3924 N N . GLN A 1 554 ? 4.834 -11.632 -12.202 1.00 98.31 554 GLN A N 1
ATOM 3925 C CA . GLN A 1 554 ? 4.997 -12.936 -12.863 1.00 98.31 554 GLN A CA 1
ATOM 3926 C C . GLN A 1 554 ? 4.071 -13.079 -14.083 1.00 98.31 554 GLN A C 1
ATOM 3928 O O . GLN A 1 554 ? 4.449 -13.694 -15.072 1.00 98.31 554 GLN A O 1
ATOM 3933 N N . GLY A 1 555 ? 2.882 -12.467 -14.046 1.00 97.81 555 GLY A N 1
ATOM 3934 C CA . GLY A 1 555 ? 1.920 -12.458 -15.154 1.00 97.81 555 GLY A CA 1
ATOM 3935 C C . GLY A 1 555 ? 2.027 -11.248 -16.088 1.00 97.81 555 GLY A C 1
ATOM 3936 O O . GLY A 1 555 ? 1.137 -11.053 -16.912 1.00 97.81 555 GLY A O 1
ATOM 3937 N N . GLY A 1 556 ? 3.061 -10.414 -15.946 1.00 98.50 556 GLY A N 1
ATOM 3938 C CA . GLY A 1 556 ? 3.246 -9.196 -16.737 1.00 98.50 556 GLY A CA 1
ATOM 3939 C C . GLY A 1 556 ? 3.502 -7.957 -15.882 1.00 98.50 556 GLY A C 1
ATOM 3940 O O . GLY A 1 556 ? 3.028 -7.864 -14.747 1.00 98.50 556 GLY A O 1
ATOM 3941 N N . LEU A 1 557 ? 4.204 -6.979 -16.453 1.00 98.88 557 LEU A N 1
ATOM 3942 C CA . LEU A 1 557 ? 4.458 -5.680 -15.833 1.00 98.88 557 LEU A CA 1
ATOM 3943 C C . LEU A 1 557 ? 4.051 -4.559 -16.794 1.00 98.88 557 LEU A C 1
ATOM 3945 O O . LEU A 1 557 ? 4.539 -4.498 -17.920 1.00 98.88 557 LEU A O 1
ATOM 3949 N N . SER A 1 558 ? 3.160 -3.674 -16.349 1.00 98.81 558 SER A N 1
ATOM 3950 C CA . SER A 1 558 ? 2.740 -2.484 -17.090 1.00 98.81 558 SER A CA 1
ATOM 3951 C C . SER A 1 558 ? 2.944 -1.233 -16.240 1.00 98.81 558 SER A C 1
ATOM 3953 O O . SER A 1 558 ? 2.382 -1.122 -15.150 1.00 98.81 558 SER A O 1
ATOM 3955 N N . LEU A 1 559 ? 3.755 -0.300 -16.736 1.00 98.88 559 LEU A N 1
ATOM 3956 C CA . LEU A 1 559 ? 4.068 0.969 -16.084 1.00 98.88 559 LEU A CA 1
ATOM 3957 C C . LEU A 1 559 ? 3.627 2.127 -16.985 1.00 98.88 559 LEU A C 1
ATOM 3959 O O . LEU A 1 559 ? 4.074 2.221 -18.125 1.00 98.88 559 LEU A O 1
ATOM 3963 N N . SER A 1 560 ? 2.782 3.014 -16.466 1.00 98.88 560 SER A N 1
ATOM 3964 C CA . SER A 1 560 ? 2.387 4.270 -17.109 1.00 98.88 560 SER A CA 1
ATOM 3965 C C . SER A 1 560 ? 2.816 5.432 -16.216 1.00 98.88 560 SER A C 1
ATOM 3967 O O . SER A 1 560 ? 2.196 5.668 -15.180 1.00 98.88 560 SER A O 1
ATOM 3969 N N . VAL A 1 561 ? 3.884 6.129 -16.597 1.00 98.88 561 VAL A N 1
ATOM 3970 C CA . VAL A 1 561 ? 4.562 7.144 -15.779 1.00 98.88 561 VAL A CA 1
ATOM 3971 C C . VAL A 1 561 ? 4.612 8.479 -16.524 1.00 98.88 561 VAL A C 1
ATOM 3973 O O . VAL A 1 561 ? 5.281 8.594 -17.543 1.00 98.88 561 VAL A O 1
ATOM 3976 N N . THR A 1 562 ? 3.897 9.504 -16.069 1.00 98.56 562 THR A N 1
ATOM 3977 C CA . THR A 1 562 ? 3.709 10.714 -16.895 1.00 98.56 562 THR A CA 1
ATOM 3978 C C . THR A 1 562 ? 4.981 11.559 -17.049 1.00 98.56 562 THR A C 1
ATOM 3980 O O . THR A 1 562 ? 5.243 12.038 -18.152 1.00 98.56 562 THR A O 1
ATOM 3983 N N . ASP A 1 563 ? 5.802 11.699 -16.002 1.00 98.62 563 ASP A N 1
ATOM 3984 C CA . ASP A 1 563 ? 7.029 12.511 -16.014 1.00 98.62 563 ASP A CA 1
ATOM 3985 C C . ASP A 1 563 ? 8.294 11.646 -16.034 1.00 98.62 563 ASP A C 1
ATOM 3987 O O . ASP A 1 563 ? 8.979 11.574 -17.056 1.00 98.62 563 ASP A O 1
ATOM 3991 N N . LEU A 1 564 ? 8.608 10.959 -14.931 1.00 98.81 564 LEU A N 1
ATOM 3992 C CA . LEU A 1 564 ? 9.910 10.313 -14.750 1.00 98.81 564 LEU A CA 1
ATOM 3993 C C . LEU A 1 564 ? 9.800 8.904 -14.171 1.00 98.81 564 LEU A C 1
ATOM 3995 O O . LEU A 1 564 ? 9.419 8.724 -13.017 1.00 98.81 564 LEU A O 1
ATOM 3999 N N . LEU A 1 565 ? 10.269 7.921 -14.935 1.00 98.88 565 LEU A N 1
ATOM 4000 C CA . LEU A 1 565 ? 10.642 6.601 -14.439 1.00 98.88 565 LEU A CA 1
ATOM 4001 C C . LEU A 1 565 ? 12.166 6.545 -14.279 1.00 98.88 565 LEU A C 1
ATOM 4003 O O . LEU A 1 565 ? 12.896 6.580 -15.267 1.00 98.88 565 LEU A O 1
ATOM 4007 N N . ASN A 1 566 ? 12.648 6.454 -13.043 1.00 98.81 566 ASN A N 1
ATOM 4008 C CA . ASN A 1 566 ? 14.061 6.325 -12.704 1.00 98.81 566 ASN A CA 1
ATOM 4009 C C . ASN A 1 566 ? 14.324 4.984 -12.011 1.00 98.81 566 ASN A C 1
ATOM 4011 O O . ASN A 1 566 ? 13.915 4.771 -10.871 1.00 98.81 566 ASN A O 1
ATOM 4015 N N . VAL A 1 567 ? 15.027 4.085 -12.691 1.00 98.81 567 VAL A N 1
ATOM 4016 C CA . VAL A 1 567 ? 15.489 2.808 -12.140 1.00 98.81 567 VAL A CA 1
ATOM 4017 C C . VAL A 1 567 ? 16.966 2.956 -11.806 1.00 98.81 567 VAL A C 1
ATOM 4019 O O . VAL A 1 567 ? 17.816 2.986 -12.696 1.00 98.81 567 VAL A O 1
ATOM 4022 N N . GLU A 1 568 ? 17.268 3.087 -10.518 1.00 98.50 568 GLU A N 1
ATOM 4023 C CA . GLU A 1 568 ? 18.622 3.301 -10.007 1.00 98.50 568 GLU A CA 1
ATOM 4024 C C . GLU A 1 568 ? 19.504 2.058 -10.211 1.00 98.50 568 GLU A C 1
ATOM 4026 O O . GLU A 1 568 ? 19.026 1.000 -10.609 1.00 98.50 568 GLU A O 1
ATOM 4031 N N . SER A 1 569 ? 20.807 2.152 -9.930 1.00 97.25 569 SER A N 1
ATOM 4032 C CA . SER A 1 569 ? 21.757 1.048 -10.157 1.00 97.25 569 SER A CA 1
ATOM 4033 C C . SER A 1 569 ? 21.441 -0.232 -9.372 1.00 97.25 569 SER A C 1
ATOM 4035 O O . SER A 1 569 ? 21.797 -1.315 -9.824 1.00 97.25 569 SER A O 1
ATOM 4037 N N . GLY A 1 570 ? 20.778 -0.120 -8.215 1.00 95.56 570 GLY A N 1
ATOM 4038 C CA . GLY A 1 570 ? 20.262 -1.261 -7.444 1.00 95.56 570 GLY A CA 1
ATOM 4039 C C . GLY A 1 570 ? 18.822 -1.660 -7.790 1.00 95.56 570 GLY A C 1
ATOM 4040 O O . GLY A 1 570 ? 18.308 -2.620 -7.226 1.00 95.56 570 GLY A O 1
ATOM 4041 N N . GLY A 1 571 ? 18.167 -0.914 -8.682 1.00 98.56 571 GLY A N 1
ATOM 4042 C CA . GLY A 1 571 ? 16.781 -1.122 -9.069 1.00 98.56 571 GLY A CA 1
ATOM 4043 C C . GLY A 1 571 ? 16.613 -2.174 -10.164 1.00 98.56 571 GLY A C 1
ATOM 4044 O O . GLY A 1 571 ? 17.402 -2.262 -11.106 1.00 98.56 571 GLY A O 1
ATOM 4045 N N . GLU A 1 572 ? 15.523 -2.928 -10.067 1.00 98.81 572 GLU A N 1
ATOM 4046 C CA . GLU A 1 572 ? 15.115 -3.943 -11.033 1.00 98.81 572 GLU A CA 1
ATOM 4047 C C . GLU A 1 572 ? 13.638 -3.780 -11.413 1.00 98.81 572 GLU A C 1
ATOM 4049 O O . GLU A 1 572 ? 12.763 -3.650 -10.549 1.00 98.81 572 GLU A O 1
ATOM 4054 N N . LEU A 1 573 ? 13.366 -3.818 -12.719 1.00 98.94 573 LEU A N 1
ATOM 4055 C CA . LEU A 1 573 ? 12.045 -4.084 -13.279 1.00 98.94 573 LEU A CA 1
ATOM 4056 C C . LEU A 1 573 ? 12.017 -5.521 -13.802 1.00 98.94 573 LEU A C 1
ATOM 4058 O O . LEU A 1 573 ? 12.826 -5.874 -14.657 1.00 98.94 573 LEU A O 1
ATOM 4062 N N . PHE A 1 574 ? 11.078 -6.338 -13.334 1.00 98.75 574 PHE A N 1
ATOM 4063 C CA . PHE A 1 574 ? 11.001 -7.748 -13.721 1.00 98.75 574 PHE A CA 1
ATOM 4064 C C . PHE A 1 574 ? 9.613 -8.130 -14.237 1.00 98.75 574 PHE A C 1
ATOM 4066 O O . PHE A 1 574 ? 8.595 -7.838 -13.606 1.00 98.75 574 PHE A O 1
ATOM 4073 N N . SER A 1 575 ? 9.563 -8.874 -15.339 1.00 98.69 575 SER A N 1
ATOM 4074 C CA . SER A 1 575 ? 8.345 -9.525 -15.813 1.00 98.69 575 SER A CA 1
ATOM 4075 C C . SER A 1 575 ? 8.566 -11.005 -16.124 1.00 98.69 575 SER A C 1
ATOM 4077 O O . SER A 1 575 ? 9.421 -11.367 -16.929 1.00 98.69 575 SER A O 1
ATOM 4079 N N . GLY A 1 576 ? 7.734 -11.870 -15.539 1.00 98.44 576 GLY A N 1
ATOM 4080 C CA . GLY A 1 576 ? 7.647 -13.285 -15.930 1.00 98.44 576 GLY A CA 1
ATOM 4081 C C . GLY A 1 576 ? 6.923 -13.501 -17.268 1.00 98.44 576 GLY A C 1
ATOM 4082 O O . GLY A 1 576 ? 6.907 -14.610 -17.788 1.00 98.44 576 GLY A O 1
ATOM 4083 N N . ALA A 1 577 ? 6.343 -12.441 -17.836 1.00 98.38 577 ALA A N 1
ATOM 4084 C CA . ALA A 1 577 ? 5.710 -12.422 -19.150 1.00 98.38 577 ALA A CA 1
ATOM 4085 C C . ALA A 1 577 ? 6.236 -11.208 -19.942 1.00 98.38 577 ALA A C 1
ATOM 4087 O O . ALA A 1 577 ? 7.447 -11.046 -20.080 1.00 98.38 577 ALA A O 1
ATOM 4088 N N . GLY A 1 578 ? 5.355 -10.342 -20.456 1.00 98.31 578 GLY A N 1
ATOM 4089 C CA . GLY A 1 578 ? 5.745 -9.110 -21.151 1.00 98.31 578 GLY A CA 1
ATOM 4090 C C . GLY A 1 578 ? 5.967 -7.914 -20.217 1.00 98.31 578 GLY A C 1
ATOM 4091 O O . GLY A 1 578 ? 5.335 -7.820 -19.158 1.00 98.31 578 GLY A O 1
ATOM 4092 N N . LEU A 1 579 ? 6.845 -6.990 -20.610 1.00 98.81 579 LEU A N 1
ATOM 4093 C CA . LEU A 1 579 ? 7.069 -5.700 -19.947 1.00 98.81 579 LEU A CA 1
ATOM 4094 C C . LEU A 1 579 ? 6.635 -4.558 -20.874 1.00 98.81 579 LEU A C 1
ATOM 4096 O O . LEU A 1 579 ? 7.175 -4.403 -21.966 1.00 98.81 579 LEU A O 1
ATOM 4100 N N . ALA A 1 580 ? 5.691 -3.736 -20.421 1.00 98.81 580 ALA A N 1
ATOM 4101 C CA . ALA A 1 580 ? 5.247 -2.535 -21.119 1.00 98.81 580 ALA A CA 1
ATOM 4102 C C . ALA A 1 580 ? 5.526 -1.288 -20.273 1.00 98.81 580 ALA A C 1
ATOM 4104 O O . ALA A 1 580 ? 5.063 -1.189 -19.136 1.00 98.81 580 ALA A O 1
ATOM 4105 N N . VAL A 1 581 ? 6.250 -0.325 -20.838 1.00 98.81 581 VAL A N 1
ATOM 4106 C CA . VAL A 1 581 ? 6.578 0.954 -20.200 1.00 98.81 581 VAL A CA 1
ATOM 4107 C C . VAL A 1 581 ? 6.126 2.096 -21.102 1.00 98.81 581 VAL A C 1
ATOM 4109 O O . VAL A 1 581 ? 6.533 2.180 -22.257 1.00 98.81 581 VAL A O 1
ATOM 4112 N N . ASN A 1 582 ? 5.310 2.994 -20.563 1.00 98.81 582 ASN A N 1
ATOM 4113 C CA . ASN A 1 582 ? 5.024 4.302 -21.138 1.00 98.81 582 ASN A CA 1
ATOM 4114 C C . ASN A 1 582 ? 5.527 5.356 -20.145 1.00 98.81 582 ASN A C 1
ATOM 4116 O O . ASN A 1 582 ? 5.083 5.356 -18.997 1.00 98.81 582 ASN A O 1
ATOM 4120 N N . ALA A 1 583 ? 6.498 6.181 -20.543 1.00 98.56 583 ALA A N 1
ATOM 4121 C CA . ALA A 1 583 ? 7.145 7.135 -19.644 1.00 98.56 583 ALA A CA 1
ATOM 4122 C C . ALA A 1 583 ? 7.437 8.484 -20.316 1.00 98.56 583 ALA A C 1
ATOM 4124 O O . ALA A 1 583 ? 7.992 8.503 -21.408 1.00 98.56 583 ALA A O 1
ATOM 4125 N N . GLY A 1 584 ? 7.199 9.624 -19.660 1.00 98.50 584 GLY A N 1
ATOM 4126 C CA . GLY A 1 584 ? 7.699 10.914 -20.170 1.00 98.50 584 GLY A CA 1
ATOM 4127 C C . GLY A 1 584 ? 9.220 10.880 -20.391 1.00 98.50 584 GLY A C 1
ATOM 4128 O O . GLY A 1 584 ? 9.733 11.176 -21.476 1.00 98.50 584 GLY A O 1
ATOM 4129 N N . ARG A 1 585 ? 9.941 10.415 -19.370 1.00 98.88 585 ARG A N 1
ATOM 4130 C CA . ARG A 1 585 ? 11.382 10.166 -19.359 1.00 98.88 585 ARG A CA 1
ATOM 4131 C C . ARG A 1 585 ? 11.656 8.832 -18.674 1.00 98.88 585 ARG A C 1
ATOM 4133 O O . ARG A 1 585 ? 11.187 8.608 -17.561 1.00 98.88 585 ARG A O 1
ATOM 4140 N N . PHE A 1 586 ? 12.459 7.980 -19.299 1.00 98.88 586 PHE A N 1
ATOM 4141 C CA . PHE A 1 586 ? 12.940 6.740 -18.704 1.00 98.88 586 PHE A CA 1
ATOM 4142 C C . PHE A 1 586 ? 14.458 6.794 -18.522 1.00 98.88 586 PHE A C 1
ATOM 4144 O O . PHE A 1 586 ? 15.215 6.834 -19.492 1.00 98.88 586 PHE A O 1
ATOM 4151 N N . LEU A 1 587 ? 14.894 6.799 -17.263 1.00 98.81 587 LEU A N 1
ATOM 4152 C CA . LEU A 1 587 ? 16.285 6.657 -16.855 1.00 98.81 587 LEU A CA 1
ATOM 4153 C C . LEU A 1 587 ? 16.492 5.255 -16.283 1.00 98.81 587 LEU A C 1
ATOM 4155 O O . LEU A 1 587 ? 15.871 4.885 -15.288 1.00 98.81 587 LEU A O 1
ATOM 4159 N N . LEU A 1 588 ? 17.375 4.482 -16.899 1.00 98.62 588 LEU A N 1
ATOM 4160 C CA . LEU A 1 588 ? 17.704 3.133 -16.462 1.00 98.62 588 LEU A CA 1
ATOM 4161 C C . LEU A 1 588 ? 19.196 3.039 -16.156 1.00 98.62 588 LEU A C 1
ATOM 4163 O O . LEU A 1 588 ? 20.015 2.997 -17.066 1.00 98.62 588 LEU A O 1
ATOM 4167 N N . ALA A 1 589 ? 19.551 2.939 -14.881 1.00 98.44 589 ALA A N 1
ATOM 4168 C CA . ALA A 1 589 ? 20.898 2.591 -14.437 1.00 98.44 589 ALA A CA 1
ATOM 4169 C C . ALA A 1 589 ? 21.020 1.120 -14.002 1.00 98.44 589 ALA A C 1
ATOM 4171 O O . ALA A 1 589 ? 22.116 0.570 -14.087 1.00 98.44 589 ALA A O 1
ATOM 4172 N N . GLY A 1 590 ? 19.923 0.510 -13.538 1.00 98.38 590 GLY A N 1
ATOM 4173 C CA . GLY A 1 590 ? 19.853 -0.886 -13.098 1.00 98.38 590 GLY A CA 1
ATOM 4174 C C . GLY A 1 590 ? 19.413 -1.855 -14.197 1.00 98.38 590 GLY A C 1
ATOM 4175 O O . GLY A 1 590 ? 19.900 -1.801 -15.328 1.00 98.38 590 GLY A O 1
ATOM 4176 N N . VAL A 1 591 ? 18.484 -2.751 -13.859 1.00 98.81 591 VAL A N 1
ATOM 4177 C CA . VAL A 1 591 ? 18.040 -3.850 -14.733 1.00 98.81 591 VAL A CA 1
ATOM 4178 C C . VAL A 1 591 ? 16.570 -3.689 -15.121 1.00 98.81 591 VAL A C 1
ATOM 4180 O O . VAL A 1 591 ? 15.731 -3.367 -14.281 1.00 98.81 591 VAL A O 1
ATOM 4183 N N . ALA A 1 592 ? 16.234 -3.971 -16.380 1.00 98.75 592 ALA A N 1
ATOM 4184 C CA . ALA A 1 592 ? 14.881 -4.381 -16.745 1.00 98.75 592 ALA A CA 1
ATOM 4185 C C . ALA A 1 592 ? 14.927 -5.705 -17.507 1.00 98.75 592 ALA A C 1
ATOM 4187 O O . ALA A 1 592 ? 15.686 -5.853 -18.465 1.00 98.75 592 ALA A O 1
ATOM 4188 N N . SER A 1 593 ? 14.117 -6.670 -17.085 1.00 98.62 593 SER A N 1
ATOM 4189 C CA . SER A 1 593 ? 14.078 -8.005 -17.674 1.00 98.62 593 SER A CA 1
ATOM 4190 C C . SER A 1 593 ? 12.643 -8.493 -17.876 1.00 98.62 593 SER A C 1
ATOM 4192 O O . SER A 1 593 ? 11.735 -8.185 -17.099 1.00 98.62 593 SER A O 1
ATOM 4194 N N . ALA A 1 594 ? 12.431 -9.235 -18.959 1.00 98.62 594 ALA A N 1
ATOM 4195 C CA . ALA A 1 594 ? 11.156 -9.841 -19.308 1.00 98.62 594 ALA A CA 1
ATOM 4196 C C . ALA A 1 594 ? 11.412 -11.204 -19.949 1.00 98.62 594 ALA A C 1
ATOM 4198 O O . ALA A 1 594 ? 12.233 -11.313 -20.858 1.00 98.62 594 ALA A O 1
ATOM 4199 N N . GLN A 1 595 ? 10.699 -12.240 -19.504 1.00 98.44 595 GLN A N 1
ATOM 4200 C CA . GLN A 1 595 ? 10.772 -13.557 -20.152 1.00 98.44 595 GLN A CA 1
ATOM 4201 C C . GLN A 1 595 ? 10.088 -13.570 -21.532 1.00 98.44 595 GLN A C 1
ATOM 4203 O O . GLN A 1 595 ? 10.361 -14.455 -22.335 1.00 98.44 595 GLN A O 1
ATOM 4208 N N . GLY A 1 596 ? 9.216 -12.595 -21.814 1.00 98.19 596 GLY A N 1
ATOM 4209 C CA . GLY A 1 596 ? 8.590 -12.374 -23.119 1.00 98.19 596 GLY A CA 1
ATOM 4210 C C . GLY A 1 596 ? 8.982 -11.037 -23.752 1.00 98.19 596 GLY A C 1
ATOM 4211 O O . GLY A 1 596 ? 10.112 -10.567 -23.617 1.00 98.19 596 GLY A O 1
ATOM 4212 N N . ASP A 1 597 ? 8.026 -10.429 -24.456 1.00 98.50 597 ASP A N 1
ATOM 4213 C CA . ASP A 1 597 ? 8.230 -9.184 -25.198 1.00 98.50 597 ASP A CA 1
ATOM 4214 C C . ASP A 1 597 ? 8.423 -7.962 -24.285 1.00 98.50 597 ASP A C 1
ATOM 4216 O O . ASP A 1 597 ? 7.792 -7.826 -23.231 1.00 98.50 597 ASP A O 1
ATOM 4220 N N . MET A 1 598 ? 9.229 -7.012 -24.754 1.00 98.75 598 MET A N 1
ATOM 4221 C CA . MET A 1 598 ? 9.381 -5.684 -24.168 1.00 98.75 598 MET A CA 1
ATOM 4222 C C . MET A 1 598 ? 8.865 -4.600 -25.109 1.00 98.75 598 MET A C 1
ATOM 4224 O O . MET A 1 598 ? 9.236 -4.547 -26.284 1.00 98.75 598 MET A O 1
ATOM 4228 N N . ARG A 1 599 ? 8.060 -3.679 -24.575 1.00 98.75 599 ARG A N 1
ATOM 4229 C CA . ARG A 1 599 ? 7.628 -2.469 -25.278 1.00 98.75 599 ARG A CA 1
ATOM 4230 C C . ARG A 1 599 ? 7.902 -1.232 -24.433 1.00 98.75 599 ARG A C 1
ATOM 4232 O O . ARG A 1 599 ? 7.447 -1.150 -23.294 1.00 98.75 599 ARG A O 1
ATOM 4239 N N . LEU A 1 600 ? 8.588 -0.260 -25.020 1.00 98.62 600 LEU A N 1
ATOM 4240 C CA . LEU A 1 600 ? 8.798 1.062 -24.446 1.00 98.62 600 LEU A CA 1
ATOM 4241 C C . LEU A 1 600 ? 8.264 2.147 -25.376 1.00 98.62 600 LEU A C 1
ATOM 4243 O O . LEU A 1 600 ? 8.612 2.190 -26.555 1.00 98.62 600 LEU A O 1
ATOM 4247 N N . GLU A 1 601 ? 7.525 3.081 -24.797 1.00 98.69 601 GLU A N 1
ATOM 4248 C CA . GLU A 1 601 ? 7.205 4.376 -25.385 1.00 98.69 601 GLU A CA 1
ATOM 4249 C C . GLU A 1 601 ? 7.668 5.475 -24.428 1.00 98.69 601 GLU A C 1
ATOM 4251 O O . GLU A 1 601 ? 7.275 5.494 -23.261 1.00 98.69 601 GLU A O 1
ATOM 4256 N N . SER A 1 602 ? 8.530 6.380 -24.896 1.00 98.25 602 SER A N 1
ATOM 4257 C CA . SER A 1 602 ? 8.973 7.507 -24.077 1.00 98.25 602 SER A CA 1
ATOM 4258 C C . SER A 1 602 ? 9.262 8.785 -24.850 1.00 98.25 602 SER A C 1
ATOM 4260 O O . SER A 1 602 ? 9.440 8.768 -26.062 1.00 98.25 602 SER A O 1
ATOM 4262 N N . GLY A 1 603 ? 9.312 9.923 -24.159 1.00 98.25 603 GLY A N 1
ATOM 4263 C CA . GLY A 1 603 ? 9.881 11.143 -24.733 1.00 98.25 603 GLY A CA 1
ATOM 4264 C C . GLY A 1 603 ? 11.407 11.061 -24.765 1.00 98.25 603 GLY A C 1
ATOM 4265 O O . GLY A 1 603 ? 12.027 11.238 -25.811 1.00 98.25 603 GLY A O 1
ATOM 4266 N N . VAL A 1 604 ? 12.007 10.739 -23.619 1.00 98.75 604 VAL A N 1
ATOM 4267 C CA . VAL A 1 604 ? 13.462 10.602 -23.461 1.00 98.75 604 VAL A CA 1
ATOM 4268 C C . VAL A 1 604 ? 13.796 9.237 -22.877 1.00 98.75 604 VAL A C 1
ATOM 4270 O O . VAL A 1 604 ? 13.294 8.893 -21.809 1.00 98.75 604 VAL A O 1
ATOM 4273 N N . LEU A 1 605 ? 14.706 8.515 -23.523 1.00 98.69 605 LEU A N 1
ATOM 4274 C CA . LEU A 1 605 ? 15.313 7.293 -23.009 1.00 98.69 605 LEU A CA 1
ATOM 4275 C C . LEU A 1 605 ? 16.800 7.525 -22.726 1.00 98.69 605 LEU A C 1
ATOM 4277 O O . LEU A 1 605 ? 17.555 7.870 -23.632 1.00 98.69 605 LEU A O 1
ATOM 4281 N N . THR A 1 606 ? 17.239 7.249 -21.500 1.00 98.62 606 THR A N 1
ATOM 4282 C CA . THR A 1 606 ? 18.660 7.208 -21.141 1.00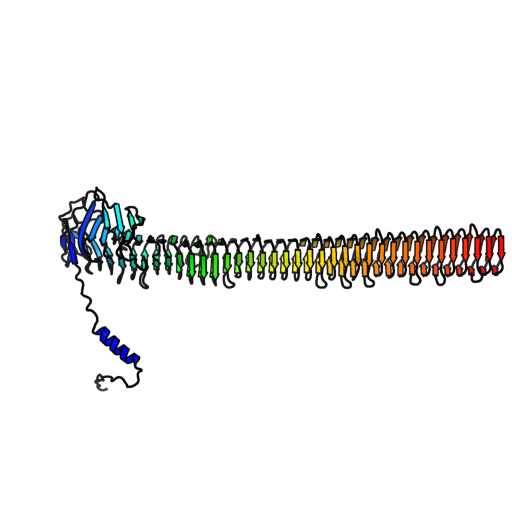 98.62 606 THR A CA 1
ATOM 4283 C C . THR A 1 606 ? 18.973 5.917 -20.404 1.00 98.62 606 THR A C 1
ATOM 4285 O O . THR A 1 606 ? 18.402 5.641 -19.349 1.00 98.62 606 THR A O 1
ATOM 4288 N N . THR A 1 607 ? 19.931 5.157 -20.922 1.00 98.38 607 THR A N 1
ATOM 4289 C CA . THR A 1 607 ? 20.439 3.936 -20.284 1.00 98.38 607 THR A CA 1
ATOM 4290 C C . THR A 1 607 ? 21.877 4.155 -19.808 1.00 98.38 607 THR A C 1
ATOM 4292 O O . THR A 1 607 ? 22.696 4.795 -20.470 1.00 98.38 607 THR A O 1
ATOM 4295 N N . GLY A 1 608 ? 22.174 3.700 -18.594 1.00 96.88 608 GLY A N 1
ATOM 4296 C CA . GLY A 1 608 ? 23.459 3.877 -17.930 1.00 96.88 608 GLY A CA 1
ATOM 4297 C C . GLY A 1 608 ? 24.505 2.879 -18.419 1.00 96.88 608 GLY A C 1
ATOM 4298 O O . GLY A 1 608 ? 24.182 1.812 -18.934 1.00 96.88 608 GLY A O 1
ATOM 4299 N N . ALA A 1 609 ? 25.783 3.184 -18.189 1.00 96.81 609 ALA A N 1
ATOM 4300 C CA . ALA A 1 609 ? 26.908 2.381 -18.681 1.00 96.81 609 ALA A CA 1
ATOM 4301 C C . ALA A 1 609 ? 26.950 0.926 -18.170 1.00 96.81 609 ALA A C 1
ATOM 4303 O O . ALA A 1 609 ? 27.651 0.107 -18.754 1.00 96.81 609 ALA A O 1
ATOM 4304 N N . GLN A 1 610 ? 26.257 0.610 -17.073 1.00 96.06 610 GLN A N 1
ATOM 4305 C CA . GLN A 1 610 ? 26.177 -0.734 -16.478 1.00 96.06 610 GLN A CA 1
ATOM 4306 C C . GLN A 1 610 ? 24.754 -1.301 -16.493 1.00 96.06 610 GLN A C 1
ATOM 4308 O O . GLN A 1 610 ? 24.497 -2.343 -15.894 1.00 96.06 610 GLN A O 1
ATOM 4313 N N . SER A 1 611 ? 23.831 -0.604 -17.153 1.00 98.31 611 SER A N 1
ATOM 4314 C CA . SER A 1 611 ? 22.444 -1.035 -17.209 1.00 98.31 611 SER A CA 1
ATOM 4315 C C . SER A 1 611 ? 22.281 -2.294 -18.064 1.00 98.31 611 SER A C 1
ATOM 4317 O O . SER A 1 611 ? 23.090 -2.555 -18.961 1.00 98.31 611 SER A O 1
ATOM 4319 N N . GLN A 1 612 ? 21.250 -3.086 -17.767 1.00 98.56 612 GLN A N 1
ATOM 4320 C CA . GLN A 1 612 ? 20.915 -4.293 -18.523 1.00 98.56 612 GLN A CA 1
ATOM 4321 C C . GLN A 1 612 ? 19.437 -4.300 -18.898 1.00 98.56 612 GLN A C 1
ATOM 4323 O O . GLN A 1 612 ? 18.568 -4.178 -18.034 1.00 98.56 612 GLN A O 1
ATOM 4328 N N . TRP A 1 613 ? 19.164 -4.498 -20.182 1.00 98.25 613 TRP A N 1
ATOM 4329 C CA . TRP A 1 613 ? 17.832 -4.690 -20.740 1.00 98.25 613 TRP A CA 1
ATOM 4330 C C . TRP A 1 613 ? 17.759 -6.000 -21.494 1.00 98.25 613 TRP A C 1
ATOM 4332 O O . TRP A 1 613 ? 18.433 -6.169 -22.506 1.00 98.25 613 TRP A O 1
ATOM 4342 N N . LEU A 1 614 ? 16.947 -6.921 -20.984 1.00 98.62 614 LEU A N 1
ATOM 4343 C CA . LEU A 1 614 ? 16.949 -8.317 -21.409 1.00 98.62 614 LEU A CA 1
ATOM 4344 C C . LEU A 1 614 ? 15.530 -8.780 -21.741 1.00 98.62 614 LEU A C 1
ATOM 4346 O O . LEU A 1 614 ? 14.715 -8.951 -20.834 1.00 98.62 614 LEU A O 1
ATOM 4350 N N . ALA A 1 615 ? 15.246 -9.012 -23.021 1.00 98.69 615 ALA A N 1
ATOM 4351 C CA . ALA A 1 615 ? 13.971 -9.554 -23.486 1.00 98.69 615 ALA A CA 1
ATOM 4352 C C . ALA A 1 615 ? 14.136 -10.997 -23.990 1.00 98.69 615 ALA A C 1
ATOM 4354 O O . ALA A 1 615 ? 14.897 -11.240 -24.925 1.00 98.69 615 ALA A O 1
ATOM 4355 N N . GLY A 1 616 ? 13.377 -11.939 -23.423 1.00 98.50 616 GLY A N 1
ATOM 4356 C CA . GLY A 1 616 ? 13.257 -13.303 -23.960 1.00 98.50 616 GLY A CA 1
ATOM 4357 C C . GLY A 1 616 ? 12.406 -13.384 -25.238 1.00 98.50 616 GLY A C 1
ATOM 4358 O O . GLY A 1 616 ? 12.404 -14.403 -25.924 1.00 98.50 616 GLY A O 1
ATOM 4359 N N . GLY A 1 617 ? 11.680 -12.310 -25.569 1.00 98.38 617 GLY A N 1
ATOM 4360 C CA . GLY A 1 617 ? 10.935 -12.134 -26.818 1.00 98.38 617 GLY A CA 1
ATOM 4361 C C . GLY A 1 617 ? 11.420 -10.931 -27.628 1.00 98.38 617 GLY A C 1
ATOM 4362 O O . GLY A 1 617 ? 12.595 -10.559 -27.583 1.00 98.38 617 GLY A O 1
ATOM 4363 N N . ASP A 1 618 ? 10.507 -10.305 -28.372 1.00 98.69 618 ASP A N 1
ATOM 4364 C CA . ASP A 1 618 ? 10.805 -9.111 -29.169 1.00 98.69 618 ASP A CA 1
ATOM 4365 C C . ASP A 1 618 ? 10.997 -7.873 -28.283 1.00 98.69 618 ASP A C 1
ATOM 4367 O O . ASP A 1 618 ? 10.299 -7.688 -27.284 1.00 98.69 618 ASP A O 1
ATOM 4371 N N . MET A 1 619 ? 11.885 -6.966 -28.690 1.00 98.75 619 MET A N 1
ATOM 4372 C CA . MET A 1 619 ? 12.094 -5.675 -28.033 1.00 98.75 619 MET A CA 1
ATOM 4373 C C . MET A 1 619 ? 11.712 -4.531 -28.977 1.00 98.75 619 MET A C 1
ATOM 4375 O O . MET A 1 619 ? 12.328 -4.344 -30.024 1.00 98.75 619 MET A O 1
ATOM 4379 N N . ARG A 1 620 ? 10.698 -3.741 -28.606 1.00 98.75 620 ARG A N 1
ATOM 4380 C CA . ARG A 1 620 ? 10.238 -2.566 -29.366 1.00 98.75 620 ARG A CA 1
ATOM 4381 C C . ARG A 1 620 ? 10.409 -1.300 -28.537 1.00 98.75 620 ARG A C 1
ATOM 4383 O O . ARG A 1 620 ? 9.730 -1.129 -27.526 1.00 98.75 620 ARG A O 1
ATOM 4390 N N . LEU A 1 621 ? 11.290 -0.414 -28.981 1.00 98.56 621 LEU A N 1
ATOM 4391 C CA . LEU A 1 621 ? 11.642 0.827 -28.301 1.00 98.56 621 LEU A CA 1
ATOM 4392 C C . LEU A 1 621 ? 11.242 2.020 -29.165 1.00 98.56 621 LEU A C 1
ATOM 4394 O O . LEU A 1 621 ? 11.606 2.090 -30.335 1.00 98.56 621 LEU A O 1
ATOM 4398 N N . SER A 1 622 ? 10.518 2.969 -28.585 1.00 98.62 622 SER A N 1
ATOM 4399 C CA . SER A 1 622 ? 10.171 4.230 -29.234 1.00 98.62 622 SER A CA 1
ATOM 4400 C C . SER A 1 622 ? 10.498 5.384 -28.296 1.00 98.62 622 SER A C 1
ATOM 4402 O O . SER A 1 622 ? 9.973 5.435 -27.181 1.00 98.62 622 SER A O 1
ATOM 4404 N N . ALA A 1 623 ? 11.353 6.307 -28.734 1.00 98.25 623 ALA A N 1
ATOM 4405 C CA . ALA A 1 623 ? 11.716 7.497 -27.966 1.00 98.25 623 ALA A CA 1
ATOM 4406 C C . ALA A 1 623 ? 11.894 8.724 -28.867 1.00 98.25 623 ALA A C 1
ATOM 4408 O O . ALA A 1 623 ? 12.376 8.583 -29.978 1.00 98.25 623 ALA A O 1
ATOM 4409 N N . THR A 1 624 ? 11.595 9.946 -28.423 1.00 98.38 624 THR A N 1
ATOM 4410 C CA . THR A 1 624 ? 11.996 11.135 -29.209 1.00 98.38 624 THR A CA 1
ATOM 4411 C C . THR A 1 624 ? 13.519 11.251 -29.240 1.00 98.38 624 THR A C 1
ATOM 4413 O O . THR A 1 624 ? 14.118 11.427 -30.302 1.00 98.38 624 THR A O 1
ATOM 4416 N N . THR A 1 625 ? 14.156 11.114 -28.077 1.00 98.56 625 THR A N 1
ATOM 4417 C CA . THR A 1 625 ? 15.613 11.053 -27.946 1.00 98.56 625 THR A CA 1
ATOM 4418 C C . THR A 1 625 ? 16.024 9.817 -27.158 1.00 98.56 625 THR A C 1
ATOM 4420 O O . THR A 1 625 ? 15.464 9.526 -26.101 1.00 98.56 625 THR A O 1
ATOM 4423 N N . ALA A 1 626 ? 17.012 9.087 -27.669 1.00 98.62 626 ALA A N 1
ATOM 4424 C CA . ALA A 1 626 ? 17.564 7.905 -27.021 1.00 98.62 626 ALA A CA 1
ATOM 4425 C C . ALA A 1 626 ? 19.078 8.051 -26.834 1.00 98.62 626 ALA A C 1
ATOM 4427 O O . ALA A 1 626 ? 19.795 8.362 -27.780 1.00 98.62 626 ALA A O 1
ATOM 4428 N N . SER A 1 627 ? 19.554 7.802 -25.614 1.00 98.50 627 SER A N 1
ATOM 4429 C CA . SER A 1 627 ? 20.969 7.690 -25.262 1.00 98.50 627 SER A CA 1
ATOM 4430 C C . SER A 1 627 ? 21.236 6.296 -24.702 1.00 98.50 627 SER A C 1
ATOM 4432 O O . SER A 1 627 ? 20.720 5.924 -23.640 1.00 98.50 627 SER A O 1
ATOM 4434 N N . LEU A 1 628 ? 22.002 5.504 -25.452 1.00 98.38 628 LEU A N 1
ATOM 4435 C CA . LEU A 1 628 ? 22.247 4.098 -25.161 1.00 98.38 628 LEU A CA 1
ATOM 4436 C C . LEU A 1 628 ? 23.597 3.860 -24.471 1.00 98.38 628 LEU A C 1
ATOM 4438 O O . LEU A 1 628 ? 24.654 4.297 -24.935 1.00 98.38 628 LEU A O 1
ATOM 4442 N N . GLY A 1 629 ? 23.566 3.101 -23.384 1.00 97.56 629 GLY A N 1
ATOM 4443 C CA . GLY A 1 629 ? 24.702 2.579 -22.638 1.00 97.56 629 GLY A CA 1
ATOM 4444 C C . GLY A 1 629 ? 24.388 1.179 -22.110 1.00 97.56 629 GLY A C 1
ATOM 4445 O O . GLY A 1 629 ? 23.251 0.726 -22.182 1.00 97.56 629 GLY A O 1
ATOM 4446 N N . GLY A 1 630 ? 25.398 0.484 -21.585 1.00 98.25 630 GLY A N 1
ATOM 4447 C CA . GLY A 1 630 ? 25.204 -0.858 -21.032 1.00 98.25 630 GLY A CA 1
ATOM 4448 C C . GLY A 1 630 ? 24.828 -1.897 -22.093 1.00 98.25 630 GLY A C 1
ATOM 4449 O O . GLY A 1 630 ? 25.253 -1.789 -23.244 1.00 98.25 630 GLY A O 1
ATOM 4450 N N . LEU A 1 631 ? 24.067 -2.915 -21.689 1.00 98.62 631 LEU A N 1
ATOM 4451 C CA . LEU A 1 631 ? 23.652 -4.037 -22.533 1.00 98.62 631 LEU A CA 1
ATOM 4452 C C . LEU A 1 631 ? 22.152 -3.974 -22.833 1.00 98.62 631 LEU A C 1
ATOM 4454 O O . LEU A 1 631 ? 21.333 -4.000 -21.916 1.00 98.62 631 LEU A O 1
ATOM 4458 N N . LEU A 1 632 ? 21.802 -3.989 -24.114 1.00 98.62 632 LEU A N 1
ATOM 4459 C CA . LEU A 1 632 ? 20.456 -4.234 -24.618 1.00 98.62 632 LEU A CA 1
ATOM 4460 C C . LEU A 1 632 ? 20.485 -5.547 -25.406 1.00 98.62 632 LEU A C 1
ATOM 4462 O O . LEU A 1 632 ? 21.212 -5.653 -26.393 1.00 98.62 632 LEU A O 1
ATOM 4466 N N . ALA A 1 633 ? 19.710 -6.544 -24.984 1.00 98.69 633 ALA A N 1
ATOM 4467 C CA . ALA A 1 633 ? 19.668 -7.861 -25.608 1.00 98.69 633 ALA A CA 1
ATOM 4468 C C . ALA A 1 633 ? 18.232 -8.368 -25.793 1.00 98.69 633 ALA A C 1
ATOM 4470 O O . ALA A 1 633 ? 17.383 -8.223 -24.910 1.00 98.69 633 ALA A O 1
ATOM 4471 N N . SER A 1 634 ? 17.976 -8.988 -26.944 1.00 98.56 634 SER A N 1
ATOM 4472 C CA . SER A 1 634 ? 16.706 -9.640 -27.267 1.00 98.56 634 SER A CA 1
ATOM 4473 C C . SER A 1 634 ? 16.940 -10.992 -27.942 1.00 98.56 634 SER A C 1
ATOM 4475 O O . SER A 1 634 ? 17.696 -11.091 -28.913 1.00 98.56 634 SER A O 1
ATOM 4477 N N . ASP A 1 635 ? 16.241 -12.021 -27.467 1.00 98.38 635 ASP A N 1
ATOM 4478 C CA . ASP A 1 635 ? 16.171 -13.330 -28.135 1.00 98.38 635 ASP A CA 1
ATOM 4479 C C . ASP A 1 635 ? 15.274 -13.287 -29.393 1.00 98.38 635 ASP A C 1
ATOM 4481 O O . ASP A 1 635 ? 15.275 -14.197 -30.223 1.00 98.38 635 ASP A O 1
ATOM 4485 N N . GLY A 1 636 ? 14.514 -12.202 -29.562 1.00 98.25 636 GLY A N 1
ATOM 4486 C CA . GLY A 1 636 ? 13.638 -11.936 -30.692 1.00 98.25 636 GLY A CA 1
ATOM 4487 C C . GLY A 1 636 ? 14.197 -10.925 -31.699 1.00 98.25 636 GLY A C 1
ATOM 4488 O O . GLY A 1 636 ? 15.400 -10.845 -31.966 1.00 98.25 636 GLY A O 1
ATOM 4489 N N . LEU A 1 637 ? 13.271 -10.194 -32.323 1.00 98.44 637 LEU A N 1
ATOM 4490 C CA . LEU A 1 637 ? 13.556 -9.013 -33.137 1.00 98.44 637 LEU A CA 1
ATOM 4491 C C . LEU A 1 637 ? 13.710 -7.800 -32.217 1.00 98.44 637 LEU A C 1
ATOM 4493 O O . LEU A 1 637 ? 12.893 -7.596 -31.316 1.00 98.44 637 LEU A O 1
ATOM 4497 N N . MET A 1 638 ? 14.691 -6.949 -32.504 1.00 98.81 638 MET A N 1
ATOM 4498 C CA . MET A 1 638 ? 14.822 -5.648 -31.859 1.00 98.81 638 MET A CA 1
ATOM 4499 C C . MET A 1 638 ? 14.518 -4.518 -32.847 1.00 98.81 638 MET A C 1
ATOM 4501 O O . MET A 1 638 ? 15.112 -4.440 -33.922 1.00 98.81 638 MET A O 1
ATOM 4505 N N . THR A 1 639 ? 13.602 -3.627 -32.473 1.00 98.75 639 THR A N 1
ATOM 4506 C CA . THR A 1 639 ? 13.262 -2.414 -33.228 1.00 98.75 639 THR A CA 1
ATOM 4507 C C . THR A 1 639 ? 13.404 -1.197 -32.328 1.00 98.75 639 THR A C 1
ATOM 4509 O O . THR A 1 639 ? 12.802 -1.155 -31.254 1.00 98.75 639 THR A O 1
ATOM 4512 N N . LEU A 1 640 ? 14.161 -0.199 -32.777 1.00 98.62 640 LEU A N 1
ATOM 4513 C CA . LEU A 1 640 ? 14.326 1.078 -32.095 1.00 98.62 640 LEU A CA 1
ATOM 4514 C C . LEU A 1 640 ? 13.978 2.216 -33.048 1.00 98.62 640 LEU A C 1
ATOM 4516 O O . LEU A 1 640 ? 14.662 2.417 -34.046 1.00 98.62 640 LEU A O 1
ATOM 4520 N N . ASN A 1 641 ? 12.952 2.980 -32.686 1.00 98.75 641 ASN A N 1
ATOM 4521 C CA . ASN A 1 641 ? 12.524 4.172 -33.404 1.00 98.75 641 ASN A CA 1
ATOM 4522 C C . ASN A 1 641 ? 12.869 5.412 -32.576 1.00 98.75 641 ASN A C 1
ATOM 4524 O O . ASN A 1 641 ? 12.452 5.510 -31.415 1.00 98.75 641 ASN A O 1
ATOM 4528 N N . ALA A 1 642 ? 13.607 6.362 -33.155 1.00 98.44 642 ALA A N 1
ATOM 4529 C CA . ALA A 1 642 ? 13.881 7.635 -32.500 1.00 98.44 642 ALA A CA 1
ATOM 4530 C C . ALA A 1 642 ? 14.027 8.825 -33.449 1.00 98.44 642 ALA A C 1
ATOM 4532 O O . ALA A 1 642 ? 14.355 8.665 -34.616 1.00 98.44 642 ALA A O 1
ATOM 4533 N N . SER A 1 643 ? 13.835 10.051 -32.955 1.00 98.12 643 SER A N 1
ATOM 4534 C CA . SER A 1 643 ? 14.195 11.248 -33.736 1.00 98.12 643 SER A CA 1
ATOM 4535 C C . SER A 1 643 ? 15.695 11.528 -33.671 1.00 98.12 643 SER A C 1
ATOM 4537 O O . SER A 1 643 ? 16.287 11.999 -34.640 1.00 98.12 643 SER A O 1
ATOM 4539 N N . SER A 1 644 ? 16.315 11.232 -32.530 1.00 98.44 644 SER A N 1
ATOM 4540 C CA . SER A 1 644 ? 17.761 11.289 -32.331 1.00 98.44 644 SER A CA 1
ATOM 4541 C C . SER A 1 644 ? 18.212 10.110 -31.480 1.00 98.44 644 SER A C 1
ATOM 4543 O O . SER A 1 644 ? 17.604 9.819 -30.446 1.00 98.44 644 SER A O 1
ATOM 4545 N N . LEU A 1 645 ? 19.277 9.445 -31.916 1.00 98.56 645 LEU A N 1
ATOM 4546 C CA . LEU A 1 645 ? 19.867 8.308 -31.221 1.00 98.56 645 LEU A CA 1
ATOM 4547 C C . LEU A 1 645 ? 21.356 8.556 -31.024 1.00 98.56 645 LEU A C 1
ATOM 4549 O O . LEU A 1 645 ? 22.089 8.729 -31.991 1.00 98.56 645 LEU A O 1
ATOM 4553 N N . THR A 1 646 ? 21.817 8.489 -29.783 1.00 98.50 646 THR A N 1
ATOM 4554 C CA . THR A 1 646 ? 23.237 8.426 -29.454 1.00 98.50 646 THR A CA 1
ATOM 4555 C C . THR A 1 646 ? 23.530 7.139 -28.700 1.00 98.50 646 THR A C 1
ATOM 4557 O O . THR A 1 646 ? 22.708 6.624 -27.945 1.00 98.50 646 THR A O 1
ATOM 4560 N N . SER A 1 647 ? 24.720 6.593 -28.902 1.00 98.12 647 SER A N 1
ATOM 4561 C CA . SER A 1 647 ? 25.238 5.493 -28.093 1.00 98.12 647 SER A CA 1
ATOM 4562 C C . SER A 1 647 ? 26.608 5.849 -27.551 1.00 98.12 647 SER A C 1
ATOM 4564 O O . SER A 1 647 ? 27.406 6.536 -28.193 1.00 98.12 647 SER A O 1
ATOM 4566 N N . THR A 1 648 ? 26.871 5.390 -26.337 1.00 97.12 648 THR A N 1
ATOM 4567 C CA . THR A 1 648 ? 28.186 5.482 -25.709 1.00 97.12 648 THR A CA 1
ATOM 4568 C C . THR A 1 648 ? 29.120 4.414 -26.274 1.00 97.12 648 THR A C 1
ATOM 4570 O O . THR A 1 648 ? 28.670 3.386 -26.775 1.00 97.12 648 THR A O 1
ATOM 4573 N N . ALA A 1 649 ? 30.433 4.622 -26.150 1.00 95.44 649 ALA A N 1
ATOM 4574 C CA . ALA A 1 649 ? 31.434 3.678 -26.654 1.00 95.44 649 ALA A CA 1
ATOM 4575 C C . ALA A 1 649 ? 31.335 2.268 -26.037 1.00 95.44 649 ALA A C 1
ATOM 4577 O O . ALA A 1 649 ? 31.736 1.288 -26.655 1.00 95.44 649 ALA A O 1
ATOM 4578 N N . GLY A 1 650 ? 30.806 2.165 -24.813 1.00 95.44 650 GLY A N 1
ATOM 4579 C CA . GLY A 1 650 ? 30.608 0.895 -24.110 1.00 95.44 650 GLY A CA 1
ATOM 4580 C C . GLY A 1 650 ? 29.235 0.254 -24.322 1.00 95.44 650 GLY A C 1
ATOM 4581 O O . GLY A 1 650 ? 28.982 -0.796 -23.738 1.00 95.44 650 GLY A O 1
ATOM 4582 N N . ALA A 1 651 ? 28.341 0.876 -25.096 1.00 98.25 651 ALA A N 1
ATOM 4583 C CA . ALA A 1 651 ? 27.015 0.328 -25.347 1.00 98.25 651 ALA A CA 1
ATOM 4584 C C . ALA A 1 651 ? 27.101 -0.944 -26.202 1.00 98.25 651 ALA A C 1
ATOM 4586 O O . ALA A 1 651 ? 27.850 -0.991 -27.179 1.00 98.25 651 ALA A O 1
ATOM 4587 N N . GLN A 1 652 ? 26.304 -1.952 -25.857 1.00 98.44 652 GLN A N 1
ATOM 4588 C CA . GLN A 1 652 ? 26.161 -3.197 -26.607 1.00 98.44 652 GLN A CA 1
ATOM 4589 C C . GLN A 1 652 ? 24.683 -3.458 -26.881 1.00 98.44 652 GLN A C 1
ATOM 4591 O O . GLN A 1 652 ? 23.907 -3.653 -25.953 1.00 98.44 652 GLN A O 1
ATOM 4596 N N . THR A 1 653 ? 24.302 -3.483 -28.152 1.00 98.62 653 THR A N 1
ATOM 4597 C CA . THR A 1 653 ? 22.931 -3.740 -28.605 1.00 98.62 653 THR A CA 1
ATOM 4598 C C . THR A 1 653 ? 22.924 -5.007 -29.451 1.00 98.62 653 THR A C 1
ATOM 4600 O O . THR A 1 653 ? 23.581 -5.049 -30.490 1.00 98.62 653 THR A O 1
ATOM 4603 N N . GLN A 1 654 ? 22.227 -6.046 -28.991 1.00 98.19 654 GLN A N 1
ATOM 4604 C CA . GLN A 1 654 ? 22.301 -7.397 -29.551 1.00 98.19 654 GLN A CA 1
ATOM 4605 C C . GLN A 1 654 ? 20.910 -7.997 -29.773 1.00 98.19 654 GLN A C 1
ATOM 4607 O O . GLN A 1 654 ? 20.056 -7.943 -28.889 1.00 98.19 654 GLN A O 1
ATOM 4612 N N . ALA A 1 655 ? 20.681 -8.618 -30.930 1.00 98.50 655 ALA A N 1
ATOM 4613 C CA . ALA A 1 655 ? 19.416 -9.296 -31.223 1.00 98.50 655 ALA A CA 1
ATOM 4614 C C . ALA A 1 655 ? 19.621 -10.626 -31.954 1.00 98.50 655 ALA A C 1
ATOM 4616 O O . ALA A 1 655 ? 20.414 -10.704 -32.894 1.00 98.50 655 ALA A O 1
ATOM 4617 N N . GLN A 1 656 ? 18.879 -11.672 -31.592 1.00 98.00 656 GLN A N 1
ATOM 4618 C CA . GLN A 1 656 ? 19.040 -12.974 -32.248 1.00 98.00 656 GLN A CA 1
ATOM 4619 C C . GLN A 1 656 ? 18.358 -13.057 -33.624 1.00 98.00 656 GLN A C 1
ATOM 4621 O O . GLN A 1 656 ? 18.913 -13.685 -34.518 1.00 98.00 656 GLN A O 1
ATOM 4626 N N . ARG A 1 657 ? 17.184 -12.438 -33.840 1.00 98.25 657 ARG A N 1
ATOM 4627 C CA . ARG A 1 657 ? 16.442 -12.578 -35.119 1.00 98.25 657 ARG A CA 1
ATOM 4628 C C . ARG A 1 657 ? 16.611 -11.420 -36.100 1.00 98.25 657 ARG A C 1
ATOM 4630 O O . ARG A 1 657 ? 16.367 -11.600 -37.289 1.00 98.25 657 ARG A O 1
ATOM 4637 N N . GLY A 1 658 ? 17.004 -10.248 -35.618 1.00 98.38 658 GLY A N 1
ATOM 4638 C CA . GLY A 1 658 ? 17.235 -9.063 -36.441 1.00 98.38 658 GLY A CA 1
ATOM 4639 C C . GLY A 1 658 ? 17.289 -7.794 -35.600 1.00 98.38 658 GLY A C 1
ATOM 4640 O O . GLY A 1 658 ? 16.758 -7.755 -34.486 1.00 98.38 658 GLY A O 1
ATOM 4641 N N . LEU A 1 659 ? 17.906 -6.752 -36.146 1.00 98.81 659 LEU A N 1
ATOM 4642 C CA . LEU A 1 659 ? 18.031 -5.442 -35.517 1.00 98.81 659 LEU A CA 1
ATOM 4643 C C . LEU A 1 659 ? 17.654 -4.347 -36.520 1.00 98.81 659 LEU A C 1
ATOM 4645 O O . LEU A 1 659 ? 18.274 -4.211 -37.571 1.00 98.81 659 LEU A O 1
ATOM 4649 N N . SER A 1 660 ? 16.642 -3.551 -36.183 1.00 98.69 660 SER A N 1
ATOM 4650 C CA . SER A 1 660 ? 16.194 -2.407 -36.976 1.00 98.69 660 SER A CA 1
ATOM 4651 C C . SER A 1 660 ? 16.299 -1.127 -36.151 1.00 98.69 660 SER A C 1
ATOM 4653 O O . SER A 1 660 ? 15.673 -1.017 -35.096 1.00 98.69 660 SER A O 1
ATOM 4655 N N . LEU A 1 661 ? 17.101 -0.174 -36.629 1.00 98.62 661 LEU A N 1
ATOM 4656 C CA . LEU A 1 661 ? 17.203 1.176 -36.079 1.00 98.62 661 LEU A CA 1
ATOM 4657 C C . LEU A 1 661 ? 16.616 2.161 -37.095 1.00 98.62 661 LEU A C 1
ATOM 4659 O O . LEU A 1 661 ? 17.153 2.290 -38.196 1.00 98.62 661 LEU A O 1
ATOM 4663 N N . ASP A 1 662 ? 15.542 2.852 -36.726 1.00 98.62 662 ASP A N 1
ATOM 4664 C CA . ASP A 1 662 ? 14.925 3.911 -37.527 1.00 98.62 662 ASP A CA 1
ATOM 4665 C C . ASP A 1 662 ? 15.071 5.260 -36.818 1.00 98.62 662 ASP A C 1
ATOM 4667 O O . ASP A 1 662 ? 14.499 5.498 -35.751 1.00 98.62 662 ASP A O 1
ATOM 4671 N N . ILE A 1 663 ? 15.906 6.130 -37.384 1.00 98.50 663 ILE A N 1
ATOM 4672 C CA . ILE A 1 663 ? 16.344 7.383 -36.775 1.00 98.50 663 ILE A CA 1
ATOM 4673 C C . ILE A 1 663 ? 15.903 8.545 -37.669 1.00 98.50 663 ILE A C 1
ATOM 4675 O O . ILE A 1 663 ? 16.565 8.878 -38.644 1.00 98.50 663 ILE A O 1
ATOM 4679 N N . ALA A 1 664 ? 14.807 9.228 -37.348 1.00 97.25 664 ALA A N 1
ATOM 4680 C CA . ALA A 1 664 ? 14.258 10.252 -38.247 1.00 97.25 664 ALA A CA 1
ATOM 4681 C C . ALA A 1 664 ? 15.239 11.413 -38.529 1.00 97.25 664 ALA A C 1
ATOM 4683 O O . ALA A 1 664 ? 15.217 12.006 -39.606 1.00 97.25 664 ALA A O 1
ATOM 4684 N N . GLY A 1 665 ? 16.094 11.750 -37.557 1.00 97.31 665 GLY A N 1
ATOM 4685 C CA . GLY A 1 665 ? 17.085 12.821 -37.637 1.00 97.31 665 GLY A CA 1
ATOM 4686 C C . GLY A 1 665 ? 18.520 12.300 -37.612 1.00 97.31 665 GLY A C 1
ATOM 4687 O O . GLY A 1 665 ? 18.986 11.685 -38.568 1.00 97.31 665 GLY A O 1
ATOM 4688 N N . HIS A 1 666 ? 19.245 12.600 -36.534 1.00 96.94 666 HIS A N 1
ATOM 4689 C CA . HIS A 1 666 ? 20.668 12.285 -36.407 1.00 96.94 666 HIS A CA 1
ATOM 4690 C C . HIS A 1 666 ? 20.913 11.037 -35.547 1.00 96.94 666 HIS A C 1
ATOM 4692 O O . HIS A 1 666 ? 20.424 10.949 -34.420 1.00 96.94 666 HIS A O 1
ATOM 4698 N N . GLY A 1 667 ? 21.708 10.103 -36.068 1.00 98.19 667 GLY A N 1
ATOM 4699 C CA . GLY A 1 667 ? 22.231 8.948 -35.345 1.00 98.19 667 GLY A CA 1
ATOM 4700 C C . GLY A 1 667 ? 23.735 9.057 -35.091 1.00 98.19 667 GLY A C 1
ATOM 4701 O O . GLY A 1 667 ? 24.509 9.235 -36.030 1.00 98.19 667 GLY A O 1
ATOM 4702 N N . GLU A 1 668 ? 24.156 8.881 -33.841 1.00 98.44 668 GLU A N 1
ATOM 4703 C CA . GLU A 1 668 ? 25.555 8.752 -33.432 1.00 98.44 668 GLU A CA 1
ATOM 4704 C C . GLU A 1 668 ? 25.806 7.373 -32.799 1.00 98.44 668 GLU A C 1
ATOM 4706 O O . GLU A 1 668 ? 25.541 7.115 -31.619 1.00 98.44 668 GLU A O 1
ATOM 4711 N N . LEU A 1 669 ? 26.314 6.453 -33.614 1.00 98.12 669 LEU A N 1
ATOM 4712 C CA . LEU A 1 669 ? 26.538 5.057 -33.259 1.00 98.12 669 LEU A CA 1
ATOM 4713 C C . LEU A 1 669 ? 28.007 4.837 -32.869 1.00 98.12 669 LEU A C 1
ATOM 4715 O O . LEU A 1 669 ? 28.845 4.491 -33.706 1.00 98.12 669 LEU A O 1
ATOM 4719 N N . ASN A 1 670 ? 28.326 5.068 -31.594 1.00 97.38 670 ASN A N 1
ATOM 4720 C CA . ASN A 1 670 ? 29.655 4.819 -31.033 1.00 97.38 670 ASN A CA 1
ATOM 4721 C C . ASN A 1 670 ? 29.761 3.464 -30.306 1.00 97.38 670 ASN A C 1
ATOM 4723 O O . ASN A 1 670 ? 30.862 3.107 -29.907 1.00 97.38 670 ASN A O 1
ATOM 4727 N N . GLY A 1 671 ? 28.658 2.730 -30.115 1.00 97.38 671 GLY A N 1
ATOM 4728 C CA . GLY A 1 671 ? 28.634 1.399 -29.490 1.00 97.38 671 GLY A CA 1
ATOM 4729 C C . GLY A 1 671 ? 28.633 0.223 -30.477 1.00 97.38 671 GLY A C 1
ATOM 4730 O O . GLY A 1 671 ? 28.728 0.401 -31.690 1.00 97.38 671 GLY A O 1
ATOM 4731 N N . VAL A 1 672 ? 28.504 -0.993 -29.946 1.00 98.50 672 VAL A N 1
ATOM 4732 C CA . VAL A 1 672 ? 28.408 -2.237 -30.725 1.00 98.50 672 VAL A CA 1
ATOM 4733 C C . VAL A 1 672 ? 26.944 -2.563 -31.032 1.00 98.50 672 VAL A C 1
ATOM 4735 O O . VAL A 1 672 ? 26.131 -2.637 -30.110 1.00 98.50 672 VAL A O 1
ATOM 4738 N N . PHE A 1 673 ? 26.622 -2.810 -32.304 1.00 98.62 673 PHE A N 1
ATOM 4739 C CA . PHE A 1 673 ? 25.284 -3.187 -32.777 1.00 98.62 673 PHE A CA 1
ATOM 4740 C C . PHE A 1 673 ? 25.348 -4.484 -33.584 1.00 98.62 673 PHE A C 1
ATOM 4742 O O . PHE A 1 673 ? 25.785 -4.497 -34.733 1.00 98.62 673 PHE A O 1
ATOM 4749 N N . THR A 1 674 ? 24.934 -5.601 -32.996 1.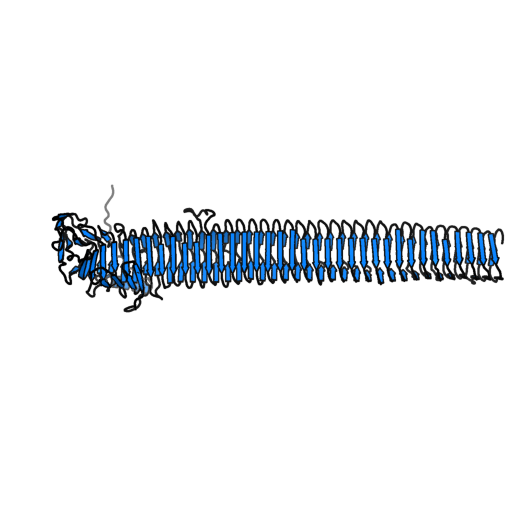00 98.25 674 THR A N 1
ATOM 4750 C CA . THR A 1 674 ? 25.078 -6.915 -33.634 1.00 98.25 674 THR A CA 1
ATOM 4751 C C . THR A 1 674 ? 23.780 -7.696 -33.666 1.00 98.25 674 THR A C 1
ATOM 4753 O O . THR A 1 674 ? 22.925 -7.604 -32.786 1.00 98.25 674 THR A O 1
ATOM 4756 N N . THR A 1 675 ? 23.631 -8.511 -34.701 1.00 98.69 675 THR A N 1
ATOM 4757 C CA . THR A 1 675 ? 22.545 -9.480 -34.781 1.00 98.69 675 THR A CA 1
ATOM 4758 C C . THR A 1 675 ? 22.966 -10.720 -35.560 1.00 98.69 675 THR A C 1
ATOM 4760 O O . THR A 1 675 ? 23.852 -10.648 -36.408 1.00 98.69 675 THR A O 1
ATOM 4763 N N . LEU A 1 676 ? 22.345 -11.868 -35.268 1.00 97.94 676 LEU A N 1
ATOM 4764 C CA . LEU A 1 676 ? 22.491 -13.069 -36.102 1.00 97.94 676 LEU A CA 1
ATOM 4765 C C . LEU A 1 676 ? 21.598 -13.017 -37.355 1.00 97.94 676 LEU A C 1
ATOM 4767 O O . LEU A 1 676 ? 21.807 -13.800 -38.278 1.00 97.94 676 LEU A O 1
ATOM 4771 N N . GLY A 1 677 ? 20.607 -12.119 -37.380 1.00 98.12 677 GLY A N 1
ATOM 4772 C CA . GLY A 1 677 ? 19.717 -11.881 -38.515 1.00 98.12 677 GLY A CA 1
ATOM 4773 C C . GLY A 1 677 ? 20.086 -10.623 -39.300 1.00 98.12 677 GLY A C 1
ATOM 4774 O O . GLY A 1 677 ? 21.255 -10.251 -39.396 1.00 98.12 677 GLY A O 1
ATOM 4775 N N . ASP A 1 678 ? 19.080 -9.961 -39.867 1.00 98.44 678 ASP A N 1
ATOM 4776 C CA . ASP A 1 678 ? 19.278 -8.753 -40.671 1.00 98.44 678 ASP A CA 1
ATOM 4777 C C . ASP A 1 678 ? 19.506 -7.518 -39.796 1.00 98.44 678 ASP A C 1
ATOM 4779 O O . ASP A 1 678 ? 18.780 -7.287 -38.826 1.00 98.44 678 ASP A O 1
ATOM 4783 N N . LEU A 1 679 ? 20.478 -6.693 -40.185 1.00 98.75 679 LEU A N 1
ATOM 4784 C CA . LEU A 1 679 ? 20.715 -5.370 -39.619 1.00 98.75 679 LEU A CA 1
ATOM 4785 C C . LEU A 1 679 ? 20.218 -4.294 -40.590 1.00 98.75 679 LEU A C 1
ATOM 4787 O O . LEU A 1 679 ? 20.758 -4.143 -41.686 1.00 98.75 679 LEU A O 1
ATOM 4791 N N . THR A 1 680 ? 19.221 -3.515 -40.175 1.00 98.75 680 THR A N 1
ATOM 4792 C CA . THR A 1 680 ? 18.703 -2.370 -40.939 1.00 98.75 680 THR A CA 1
ATOM 4793 C C . THR A 1 680 ? 18.931 -1.070 -40.178 1.00 98.75 680 THR A C 1
ATOM 4795 O O . THR A 1 680 ? 18.484 -0.937 -39.040 1.00 98.75 680 THR A O 1
ATOM 4798 N N . LEU A 1 681 ? 19.591 -0.105 -40.818 1.00 98.56 681 LEU A N 1
ATOM 4799 C CA . LEU A 1 681 ? 19.863 1.229 -40.283 1.00 98.56 681 LEU A CA 1
ATOM 4800 C C . LEU A 1 681 ? 19.244 2.287 -41.203 1.00 98.56 681 LEU A C 1
ATOM 4802 O O . LEU A 1 681 ? 19.634 2.401 -42.363 1.00 98.56 681 LEU A O 1
ATOM 4806 N N . SER A 1 682 ? 18.302 3.070 -40.690 1.00 98.50 682 SER A N 1
ATOM 4807 C CA . SER A 1 682 ? 17.678 4.203 -41.379 1.00 98.50 682 SER A CA 1
ATOM 4808 C C . SER A 1 682 ? 17.972 5.480 -40.597 1.00 98.50 682 SER A C 1
ATOM 4810 O O . SER A 1 682 ? 17.779 5.502 -39.381 1.00 98.50 682 SER A O 1
ATOM 4812 N N . ALA A 1 683 ? 18.486 6.522 -41.256 1.00 98.31 683 ALA A N 1
ATOM 4813 C CA . ALA A 1 683 ? 18.805 7.792 -40.608 1.00 98.31 683 ALA A CA 1
ATOM 4814 C C . ALA A 1 683 ? 18.621 9.017 -41.521 1.00 98.31 683 ALA A C 1
ATOM 4816 O O . ALA A 1 683 ? 18.878 8.953 -42.718 1.00 98.31 683 ALA A O 1
ATOM 4817 N N . GLY A 1 684 ? 18.299 10.188 -40.971 1.00 97.31 684 GLY A N 1
ATOM 4818 C CA . GLY A 1 684 ? 18.496 11.453 -41.696 1.00 97.31 684 GLY A CA 1
ATOM 4819 C C . GLY A 1 684 ? 19.989 11.742 -41.913 1.00 97.31 684 GLY A C 1
ATOM 4820 O O . GLY A 1 684 ? 20.445 11.988 -43.030 1.00 97.31 684 GLY A O 1
ATOM 4821 N N . SER A 1 685 ? 20.786 11.638 -40.850 1.00 98.19 685 SER A N 1
ATOM 4822 C CA . SER A 1 685 ? 22.250 11.629 -40.912 1.00 98.19 685 SER A CA 1
ATOM 4823 C C . SER A 1 685 ? 22.839 10.633 -39.919 1.00 98.19 685 SER A C 1
ATOM 4825 O O . SER A 1 685 ? 22.366 10.520 -38.789 1.00 9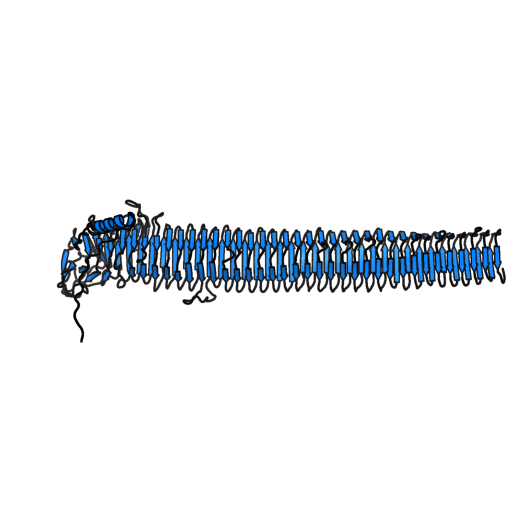8.19 685 SER A O 1
ATOM 4827 N N . LEU A 1 686 ? 23.892 9.925 -40.319 1.00 98.50 686 LEU A N 1
ATOM 4828 C CA . LEU A 1 686 ? 24.487 8.845 -39.542 1.00 98.50 686 LEU A CA 1
ATOM 4829 C C . LEU A 1 686 ? 25.987 9.061 -39.350 1.00 98.50 686 LEU A C 1
ATOM 4831 O O . LEU A 1 686 ? 26.754 9.059 -40.308 1.00 98.50 686 LEU A O 1
ATOM 4835 N N . THR A 1 687 ? 26.416 9.166 -38.099 1.00 98.50 687 THR A N 1
ATOM 4836 C CA . THR A 1 687 ? 27.819 9.049 -37.709 1.00 98.50 687 THR A CA 1
ATOM 4837 C C . THR A 1 687 ? 28.014 7.696 -37.045 1.00 98.50 687 THR A C 1
ATOM 4839 O O . THR A 1 687 ? 27.446 7.438 -35.988 1.00 98.50 687 THR A O 1
ATOM 4842 N N . HIS A 1 688 ? 28.825 6.830 -37.642 1.00 98.00 688 HIS A N 1
ATOM 4843 C CA . HIS A 1 688 ? 29.082 5.485 -37.135 1.00 98.00 688 HIS A CA 1
ATOM 4844 C C . HIS A 1 688 ? 30.578 5.304 -36.863 1.00 98.00 688 HIS A C 1
ATOM 4846 O O . HIS A 1 688 ? 31.393 5.469 -37.769 1.00 98.00 688 HIS A O 1
ATOM 4852 N N . ARG A 1 689 ? 30.958 4.995 -35.617 1.00 95.75 689 ARG A N 1
ATOM 4853 C CA . ARG A 1 689 ? 32.371 4.957 -35.180 1.00 95.75 689 ARG A CA 1
ATOM 4854 C C . ARG A 1 689 ? 32.841 3.623 -34.609 1.00 95.75 689 ARG A C 1
ATOM 4856 O O . ARG A 1 689 ? 34.043 3.443 -34.455 1.00 95.75 689 ARG A O 1
ATOM 4863 N N . ALA A 1 690 ? 31.932 2.707 -34.294 1.00 94.31 690 ALA A N 1
ATOM 4864 C CA . ALA A 1 690 ? 32.268 1.427 -33.673 1.00 94.31 690 ALA A CA 1
ATOM 4865 C C . ALA A 1 690 ? 31.890 0.248 -34.573 1.00 94.31 690 ALA A C 1
ATOM 4867 O O . ALA A 1 690 ? 32.145 0.308 -35.772 1.00 94.31 690 ALA A O 1
ATOM 4868 N N . GLN A 1 691 ? 31.377 -0.850 -34.021 1.00 97.25 691 GLN A N 1
ATOM 4869 C CA . GLN A 1 691 ? 31.149 -2.084 -34.764 1.00 97.25 691 GLN A CA 1
ATOM 4870 C C . GLN A 1 691 ? 29.660 -2.341 -34.965 1.00 97.25 691 GLN A C 1
ATOM 4872 O O . GLN A 1 691 ? 28.904 -2.405 -34.000 1.00 97.25 691 GLN A O 1
ATOM 4877 N N . SER A 1 692 ? 29.280 -2.598 -36.211 1.00 98.38 692 SER A N 1
ATOM 4878 C CA . SER A 1 692 ? 27.949 -3.056 -36.582 1.00 98.38 692 SER A CA 1
ATOM 4879 C C . SER A 1 692 ? 28.038 -4.295 -37.469 1.00 98.38 692 SER A C 1
ATOM 4881 O O . SER A 1 692 ? 28.792 -4.293 -38.445 1.00 98.38 692 SER A O 1
ATOM 4883 N N . ALA A 1 693 ? 27.300 -5.359 -37.143 1.00 98.38 693 ALA A N 1
ATOM 4884 C CA . ALA A 1 693 ? 27.332 -6.600 -37.921 1.00 98.38 693 ALA A CA 1
ATOM 4885 C C . ALA A 1 693 ? 25.989 -7.343 -37.966 1.00 98.38 693 ALA A C 1
ATOM 4887 O O . ALA A 1 693 ? 25.248 -7.364 -36.982 1.00 98.38 693 ALA A O 1
ATOM 4888 N N . GLY A 1 694 ? 25.714 -7.988 -39.101 1.00 98.44 694 GLY A N 1
ATOM 4889 C CA . GLY A 1 694 ? 24.531 -8.822 -39.317 1.00 98.44 694 GLY A CA 1
ATOM 4890 C C . GLY A 1 694 ? 24.709 -9.814 -40.469 1.00 98.44 694 GLY A C 1
ATOM 4891 O O . GLY A 1 694 ? 25.697 -9.753 -41.209 1.00 98.44 694 GLY A O 1
ATOM 4892 N N . ALA A 1 695 ? 23.736 -10.713 -40.638 1.00 98.31 695 ALA A N 1
ATOM 4893 C CA . ALA A 1 695 ? 23.682 -11.638 -41.769 1.00 98.31 695 ALA A CA 1
ATOM 4894 C C . ALA A 1 695 ? 23.600 -10.858 -43.086 1.00 98.31 695 ALA A C 1
ATOM 4896 O O . ALA A 1 695 ? 24.501 -10.942 -43.916 1.00 98.31 695 ALA A O 1
ATOM 4897 N N . ASN A 1 696 ? 22.578 -10.017 -43.227 1.00 98.38 696 ASN A N 1
ATOM 4898 C CA . ASN A 1 696 ? 22.477 -9.020 -44.285 1.00 98.38 696 ASN A CA 1
ATOM 4899 C C . ASN A 1 696 ? 22.483 -7.629 -43.640 1.00 98.38 696 ASN A C 1
ATOM 4901 O O . ASN A 1 696 ? 21.905 -7.444 -42.567 1.00 98.38 696 ASN A O 1
ATOM 4905 N N . VAL A 1 697 ? 23.124 -6.649 -44.280 1.00 98.81 697 VAL A N 1
ATOM 4906 C CA . VAL A 1 697 ? 23.176 -5.272 -43.767 1.00 98.81 697 VAL A CA 1
ATOM 4907 C C . VAL A 1 697 ? 22.586 -4.315 -44.793 1.00 98.81 697 VAL A C 1
ATOM 4909 O O . VAL A 1 697 ? 23.041 -4.263 -45.936 1.00 98.81 697 VAL A O 1
ATOM 4912 N N . ALA A 1 698 ? 21.596 -3.530 -44.375 1.00 98.81 698 ALA A N 1
ATOM 4913 C CA . ALA A 1 698 ? 20.987 -2.473 -45.170 1.00 98.81 698 ALA A CA 1
ATOM 4914 C C . ALA A 1 698 ? 21.107 -1.128 -44.443 1.00 98.81 698 ALA A C 1
ATOM 4916 O O . ALA A 1 698 ? 20.669 -0.992 -43.302 1.00 98.81 698 ALA A O 1
ATOM 4917 N N . VAL A 1 699 ? 21.679 -0.126 -45.109 1.00 98.75 699 VAL A N 1
ATOM 4918 C CA . VAL A 1 699 ? 21.809 1.239 -44.588 1.00 98.75 699 VAL A CA 1
ATOM 4919 C C . VAL A 1 699 ? 21.146 2.215 -45.549 1.00 98.75 699 VAL A C 1
ATOM 4921 O O . VAL A 1 699 ? 21.427 2.198 -46.744 1.00 98.75 699 VAL A O 1
ATOM 4924 N N . THR A 1 700 ? 20.275 3.073 -45.032 1.00 98.69 700 THR A N 1
ATOM 4925 C CA . THR A 1 700 ? 19.710 4.220 -45.750 1.00 98.69 700 THR A CA 1
ATOM 4926 C C . THR A 1 700 ? 19.956 5.470 -44.919 1.00 98.69 700 THR A C 1
ATOM 4928 O O . THR A 1 700 ? 19.492 5.551 -43.785 1.00 98.69 700 THR A O 1
ATOM 4931 N N . ALA A 1 701 ? 20.702 6.434 -45.451 1.00 98.06 701 ALA A N 1
ATOM 4932 C CA . ALA A 1 701 ? 20.983 7.691 -44.765 1.00 98.06 701 ALA A CA 1
ATOM 4933 C C . ALA A 1 701 ? 20.923 8.882 -45.725 1.00 98.06 701 ALA A C 1
ATOM 4935 O O . ALA A 1 701 ? 21.206 8.708 -46.896 1.00 98.06 701 ALA A O 1
ATOM 4936 N N . GLY A 1 702 ? 20.631 10.103 -45.274 1.00 96.94 702 GLY A N 1
ATOM 4937 C CA . GLY A 1 702 ? 20.919 11.290 -46.095 1.00 96.94 702 GLY A CA 1
ATOM 4938 C C . GLY A 1 702 ? 22.432 11.475 -46.230 1.00 96.94 702 GLY A C 1
ATOM 4939 O O . GLY A 1 702 ? 23.013 11.313 -47.296 1.00 96.94 702 GLY A O 1
ATOM 4940 N N . ASN A 1 703 ? 23.108 11.701 -45.103 1.00 97.44 703 ASN A N 1
ATOM 4941 C CA . ASN A 1 703 ? 24.573 11.752 -45.040 1.00 97.44 703 ASN A CA 1
ATOM 4942 C C . ASN A 1 703 ? 25.107 10.701 -44.070 1.00 97.44 703 ASN A C 1
ATOM 4944 O O . ASN A 1 703 ? 24.614 10.611 -42.946 1.00 97.44 703 ASN A O 1
ATOM 4948 N N . MET A 1 704 ? 26.141 9.959 -44.464 1.00 98.38 704 MET A N 1
ATOM 4949 C CA . MET A 1 704 ? 26.807 8.982 -43.607 1.00 98.38 704 MET A CA 1
ATOM 4950 C C . MET A 1 704 ? 28.305 9.271 -43.484 1.00 98.38 704 MET A C 1
ATOM 4952 O O . MET A 1 704 ? 29.024 9.276 -44.481 1.00 98.38 704 MET A O 1
ATOM 4956 N N . THR A 1 705 ? 28.780 9.426 -42.249 1.00 98.62 705 THR A N 1
ATOM 4957 C CA . THR A 1 705 ? 30.203 9.417 -41.892 1.00 98.62 705 THR A CA 1
ATOM 4958 C C . THR A 1 705 ? 30.514 8.115 -41.165 1.00 98.62 705 THR A C 1
ATOM 4960 O O . THR A 1 705 ? 30.003 7.865 -40.071 1.00 98.62 705 THR A O 1
ATOM 4963 N N . HIS A 1 706 ? 31.363 7.283 -41.758 1.00 98.38 706 HIS A N 1
ATOM 4964 C CA . HIS A 1 706 ? 31.712 5.960 -41.253 1.00 98.38 706 HIS A CA 1
ATOM 4965 C C . HIS A 1 706 ? 33.191 5.881 -40.887 1.00 98.38 706 HIS A C 1
ATOM 4967 O O . HIS A 1 706 ? 34.052 5.908 -41.760 1.00 98.38 706 HIS A O 1
ATOM 4973 N N . GLY A 1 707 ? 33.479 5.749 -39.596 1.00 97.62 707 GLY A N 1
ATOM 4974 C CA . GLY A 1 707 ? 34.829 5.582 -39.059 1.00 97.62 707 GLY A CA 1
ATOM 4975 C C . GLY A 1 707 ? 35.023 4.330 -38.209 1.00 97.62 707 GLY A C 1
ATOM 4976 O O . GLY A 1 707 ? 36.008 4.260 -37.480 1.00 97.62 707 GLY A O 1
ATOM 4977 N N . GLY A 1 708 ? 34.087 3.381 -38.271 1.00 97.56 708 GLY A N 1
ATOM 4978 C CA . GLY A 1 708 ? 34.144 2.105 -37.555 1.00 97.56 708 GLY A CA 1
ATOM 4979 C C . GLY A 1 708 ? 34.160 0.891 -38.489 1.00 97.56 708 GLY A C 1
ATOM 4980 O O . GLY A 1 708 ? 34.556 0.988 -39.645 1.00 97.56 708 GLY A O 1
ATOM 4981 N N . LEU A 1 709 ? 33.667 -0.253 -38.020 1.00 98.50 709 LEU A N 1
ATOM 4982 C CA . LEU A 1 709 ? 33.496 -1.478 -38.804 1.00 98.50 709 LEU A CA 1
ATOM 4983 C C . LEU A 1 709 ? 32.010 -1.736 -39.072 1.00 98.50 709 LEU A C 1
ATOM 4985 O O . LEU A 1 709 ? 31.243 -1.922 -38.132 1.00 98.50 709 LEU A O 1
ATOM 4989 N N . LEU A 1 710 ? 31.608 -1.793 -40.340 1.00 98.62 710 LEU A N 1
ATOM 4990 C CA . LEU A 1 710 ? 30.297 -2.295 -40.754 1.00 98.62 710 LEU A CA 1
ATOM 4991 C C . LEU A 1 710 ? 30.508 -3.583 -41.551 1.00 98.62 710 LEU A C 1
ATOM 4993 O O . LEU A 1 710 ? 31.156 -3.549 -42.597 1.00 98.62 710 LEU A O 1
ATOM 4997 N N . GLN A 1 711 ? 29.990 -4.706 -41.055 1.00 98.44 711 GLN A N 1
ATOM 4998 C CA . GLN A 1 711 ? 30.236 -6.027 -41.633 1.00 98.44 711 GLN A CA 1
ATOM 4999 C C . GLN A 1 711 ? 28.936 -6.772 -41.956 1.00 98.44 711 GLN A C 1
ATOM 5001 O O . GLN A 1 711 ? 28.106 -6.990 -41.078 1.00 98.44 711 GLN A O 1
ATOM 5006 N N . ALA A 1 712 ? 28.810 -7.238 -43.198 1.00 98.69 712 ALA A N 1
ATOM 5007 C CA . ALA A 1 712 ? 27.773 -8.172 -43.626 1.00 98.69 712 ALA A CA 1
ATOM 5008 C C . ALA A 1 712 ? 28.366 -9.554 -43.929 1.00 98.69 712 ALA A C 1
ATOM 5010 O O . ALA A 1 712 ? 29.352 -9.670 -44.667 1.00 98.69 712 ALA A O 1
ATOM 5011 N N . ASP A 1 713 ? 27.744 -10.613 -43.410 1.00 97.88 713 ASP A N 1
ATOM 5012 C CA . ASP A 1 713 ? 28.090 -11.990 -43.790 1.00 97.88 713 ASP A CA 1
ATOM 5013 C C . ASP A 1 713 ? 27.517 -12.392 -45.164 1.00 97.88 713 ASP A C 1
ATOM 5015 O O . ASP A 1 713 ? 28.029 -13.303 -45.812 1.00 97.88 713 ASP A O 1
ATOM 5019 N N . GLY A 1 714 ? 26.492 -11.685 -45.634 1.00 97.31 714 GLY A N 1
ATOM 5020 C CA . GLY A 1 714 ? 25.892 -11.780 -46.959 1.00 97.31 714 GLY A CA 1
ATOM 5021 C C . GLY A 1 714 ? 26.069 -10.469 -47.741 1.00 97.31 714 GLY A C 1
ATOM 5022 O O . GLY A 1 714 ? 27.205 -10.008 -47.909 1.00 97.31 714 GLY A O 1
ATOM 5023 N N . PRO A 1 715 ? 24.988 -9.866 -48.271 1.00 97.88 715 PRO A N 1
ATOM 5024 C CA . PRO A 1 715 ? 25.030 -8.588 -48.947 1.00 97.88 715 PRO A CA 1
ATOM 5025 C C . PRO A 1 715 ? 25.054 -7.397 -47.976 1.00 97.88 715 PRO A C 1
ATOM 5027 O O . PRO A 1 715 ? 24.372 -7.380 -46.948 1.00 97.88 715 PRO A O 1
ATOM 5030 N N . LEU A 1 716 ? 25.794 -6.364 -48.377 1.00 98.75 716 LEU A N 1
ATOM 5031 C CA . LEU A 1 716 ? 25.756 -5.017 -47.813 1.00 98.75 716 LEU A CA 1
ATOM 5032 C C . LEU A 1 716 ? 25.111 -4.084 -48.843 1.00 98.75 716 LEU A C 1
ATOM 5034 O O . LEU A 1 716 ? 25.669 -3.885 -49.918 1.00 98.75 716 LEU A O 1
ATOM 5038 N N . THR A 1 717 ? 23.956 -3.503 -48.529 1.00 98.75 717 THR A N 1
ATOM 5039 C CA . THR A 1 717 ? 23.326 -2.459 -49.355 1.00 98.75 717 THR A CA 1
ATOM 5040 C C . THR A 1 717 ? 23.383 -1.133 -48.618 1.00 98.75 717 THR A C 1
ATOM 5042 O O . THR A 1 717 ? 22.915 -1.042 -47.486 1.00 98.75 717 THR A O 1
ATOM 5045 N N . LEU A 1 718 ? 23.928 -0.098 -49.250 1.00 98.81 718 LEU A N 1
ATOM 5046 C CA . LEU A 1 718 ? 24.024 1.236 -48.667 1.00 98.81 718 LEU A CA 1
ATOM 5047 C C . LEU A 1 718 ? 23.492 2.267 -49.653 1.00 98.81 718 LEU A C 1
ATOM 5049 O O . LEU A 1 718 ? 23.976 2.352 -50.780 1.00 98.81 718 LEU A O 1
ATOM 5053 N N . LYS A 1 719 ? 22.514 3.052 -49.202 1.00 98.75 719 LYS A N 1
ATOM 5054 C CA . LYS A 1 719 ? 21.947 4.188 -49.924 1.00 98.75 719 LYS A CA 1
ATOM 5055 C C . LYS A 1 719 ? 22.208 5.475 -49.160 1.00 98.75 719 LYS A C 1
ATOM 5057 O O . LYS A 1 719 ? 21.807 5.562 -47.999 1.00 98.75 719 LYS A O 1
ATOM 5062 N N . ALA A 1 720 ? 22.866 6.450 -49.786 1.00 98.44 720 ALA A N 1
ATOM 5063 C CA . ALA A 1 720 ? 23.035 7.770 -49.181 1.00 98.44 720 ALA A CA 1
ATOM 5064 C C . ALA A 1 720 ? 23.259 8.910 -50.173 1.00 98.44 720 ALA A C 1
ATOM 5066 O O . ALA A 1 720 ? 23.797 8.688 -51.244 1.00 98.44 720 ALA A O 1
ATOM 5067 N N . ASP A 1 721 ? 22.943 10.154 -49.819 1.00 98.12 721 ASP A N 1
ATOM 5068 C CA . ASP A 1 721 ? 23.364 11.293 -50.643 1.00 98.12 721 ASP A CA 1
ATOM 5069 C C . ASP A 1 721 ? 24.893 11.383 -50.625 1.00 98.12 721 ASP A C 1
ATOM 5071 O O . ASP A 1 721 ? 25.549 11.292 -51.663 1.00 98.12 721 ASP A O 1
ATOM 5075 N N . THR A 1 722 ? 25.480 11.467 -49.431 1.00 98.31 722 THR A N 1
ATOM 5076 C CA . THR A 1 722 ? 26.937 11.453 -49.257 1.00 98.31 722 THR A CA 1
ATOM 5077 C C . THR A 1 722 ? 27.364 10.329 -48.328 1.00 98.31 722 THR A C 1
ATOM 5079 O O . THR A 1 722 ? 26.873 10.226 -47.204 1.00 98.31 722 THR A O 1
ATOM 5082 N N . LEU A 1 723 ? 28.338 9.535 -48.770 1.00 98.75 723 LEU A N 1
ATOM 5083 C CA . LEU A 1 723 ? 29.056 8.571 -47.943 1.00 98.75 723 LEU A CA 1
ATOM 5084 C C . LEU A 1 723 ? 30.516 9.012 -47.796 1.00 98.75 723 LEU A C 1
ATOM 5086 O O . LEU A 1 723 ? 31.248 9.070 -48.782 1.00 98.75 723 LEU A O 1
ATOM 5090 N N . SER A 1 724 ? 30.938 9.292 -46.564 1.00 98.69 724 SER A N 1
ATOM 5091 C CA . SER A 1 724 ? 32.332 9.535 -46.193 1.00 98.69 724 SER A CA 1
ATOM 5092 C C . SER A 1 724 ? 32.843 8.375 -45.341 1.00 98.69 724 SER A C 1
ATOM 5094 O O . SER A 1 724 ? 32.381 8.173 -44.218 1.00 98.69 724 SER A O 1
ATOM 5096 N N . VAL A 1 725 ? 33.782 7.595 -45.874 1.00 98.69 725 VAL A N 1
ATOM 5097 C CA . VAL A 1 725 ? 34.479 6.536 -45.132 1.00 98.69 725 VAL A CA 1
ATOM 5098 C C . VAL A 1 725 ? 35.815 7.105 -44.671 1.00 98.69 725 VAL A C 1
ATOM 5100 O O . VAL A 1 725 ? 36.640 7.457 -45.505 1.00 98.69 725 VAL A O 1
ATOM 5103 N N . THR A 1 726 ? 36.029 7.232 -43.364 1.00 98.38 726 THR A N 1
ATOM 5104 C CA . THR A 1 726 ? 37.256 7.827 -42.808 1.00 98.38 726 THR A CA 1
ATOM 5105 C C . THR A 1 726 ? 38.412 6.820 -42.783 1.00 98.38 726 THR A C 1
ATOM 5107 O O . THR A 1 726 ? 38.197 5.632 -43.012 1.00 98.38 726 THR A O 1
ATOM 5110 N N . GLN A 1 727 ? 39.627 7.254 -42.422 1.00 97.44 727 GLN A N 1
ATOM 5111 C CA . GLN A 1 727 ? 40.815 6.379 -42.342 1.00 97.44 727 GLN A CA 1
ATOM 5112 C C . GLN A 1 727 ? 40.635 5.120 -41.480 1.00 97.44 727 GLN A C 1
ATOM 5114 O O . GLN A 1 727 ? 41.253 4.092 -41.747 1.00 97.44 727 GLN A O 1
ATOM 5119 N N . SER A 1 728 ? 39.812 5.188 -40.432 1.00 96.31 728 SER A N 1
ATOM 5120 C CA . SER A 1 728 ? 39.507 4.047 -39.558 1.00 96.31 728 SER A CA 1
ATOM 5121 C C . SER A 1 728 ? 38.278 3.248 -40.005 1.00 96.31 728 SER A C 1
ATOM 5123 O O . SER A 1 728 ? 37.971 2.213 -39.417 1.00 96.31 728 SER A O 1
ATOM 5125 N N . GLY A 1 729 ? 37.560 3.734 -41.018 1.00 98.38 729 GLY A N 1
ATOM 5126 C CA . GLY A 1 729 ? 36.342 3.140 -41.541 1.00 98.38 729 GLY A CA 1
ATOM 5127 C C . GLY A 1 729 ? 36.606 1.904 -42.399 1.00 98.38 729 GLY A C 1
ATOM 5128 O O . GLY A 1 729 ? 37.416 1.925 -43.326 1.00 98.38 729 GLY A O 1
ATOM 5129 N N . ALA A 1 730 ? 35.864 0.834 -42.123 1.00 98.62 730 ALA A N 1
ATOM 5130 C CA . ALA A 1 730 ? 35.838 -0.395 -42.905 1.00 98.62 730 ALA A CA 1
ATOM 5131 C C . ALA A 1 730 ? 34.392 -0.808 -43.220 1.00 98.62 730 ALA A C 1
ATOM 5133 O O . ALA A 1 730 ? 33.597 -1.050 -42.307 1.00 98.62 730 ALA A O 1
ATOM 5134 N N . LEU A 1 731 ? 34.048 -0.887 -44.505 1.00 98.81 731 LEU A N 1
ATOM 5135 C CA . LEU A 1 731 ? 32.809 -1.477 -45.016 1.00 98.81 731 LEU A CA 1
ATOM 5136 C C . LEU A 1 731 ? 33.142 -2.847 -45.612 1.00 98.81 731 LEU A C 1
ATOM 5138 O O . LEU A 1 731 ? 33.814 -2.919 -46.640 1.00 98.81 731 LEU A O 1
ATOM 5142 N N . LEU A 1 732 ? 32.703 -3.927 -44.966 1.00 98.69 732 LEU A N 1
ATOM 5143 C CA . LEU A 1 732 ? 33.053 -5.296 -45.345 1.00 98.69 732 LEU A CA 1
ATOM 5144 C C . LEU A 1 732 ? 31.802 -6.111 -45.685 1.00 98.69 732 LEU A C 1
ATOM 5146 O O . LEU A 1 732 ? 30.854 -6.154 -44.904 1.00 98.69 732 LEU A O 1
ATOM 5150 N N . ALA A 1 733 ? 31.822 -6.819 -46.811 1.00 98.62 733 ALA A N 1
ATOM 5151 C CA . ALA A 1 733 ? 30.794 -7.797 -47.163 1.00 98.62 733 ALA A CA 1
ATOM 5152 C C . ALA A 1 733 ? 31.434 -9.115 -47.609 1.00 98.62 733 ALA A C 1
ATOM 5154 O O . ALA A 1 733 ? 32.255 -9.134 -48.521 1.00 98.62 733 ALA A O 1
ATOM 5155 N N . LYS A 1 734 ? 31.047 -10.247 -47.016 1.00 97.88 734 LYS A N 1
ATOM 5156 C CA . LYS A 1 734 ? 31.471 -11.561 -47.543 1.00 97.88 734 LYS A CA 1
ATOM 5157 C C . LYS A 1 734 ? 30.742 -11.919 -48.845 1.00 97.88 734 LYS A C 1
ATOM 5159 O O . LYS A 1 734 ? 31.238 -12.739 -49.611 1.00 97.88 734 LYS A O 1
ATOM 5164 N N . GLY A 1 735 ? 29.585 -11.304 -49.104 1.00 97.00 735 GLY A N 1
ATOM 5165 C CA . GLY A 1 735 ? 28.861 -11.359 -50.372 1.00 97.00 735 GLY A CA 1
ATOM 5166 C C . GLY A 1 735 ? 29.060 -10.097 -51.219 1.00 97.00 735 GLY A C 1
ATOM 5167 O O . GLY A 1 735 ? 30.169 -9.586 -51.374 1.00 97.00 735 GLY A O 1
ATOM 5168 N N . GLN A 1 736 ? 27.972 -9.599 -51.806 1.00 98.00 736 GLN A N 1
ATOM 5169 C CA . GLN A 1 736 ? 27.984 -8.384 -52.623 1.00 98.00 736 GLN A CA 1
ATOM 5170 C C . GLN A 1 736 ? 27.862 -7.125 -51.757 1.00 98.00 736 GLN A C 1
ATOM 5172 O O . GLN A 1 736 ? 26.958 -7.037 -50.932 1.00 98.00 736 GLN A O 1
ATOM 5177 N N . ALA A 1 737 ? 28.695 -6.117 -52.005 1.00 98.69 737 ALA A N 1
ATOM 5178 C CA . ALA A 1 737 ? 28.444 -4.757 -51.541 1.00 98.69 737 ALA A CA 1
ATOM 5179 C C . ALA A 1 737 ? 27.868 -3.920 -52.691 1.00 98.69 737 ALA A C 1
ATOM 5181 O O . ALA A 1 737 ? 28.496 -3.803 -53.742 1.00 98.69 737 ALA A O 1
ATOM 5182 N N . GLN A 1 738 ? 26.678 -3.356 -52.490 1.00 98.75 738 GLN A N 1
ATOM 5183 C CA . GLN A 1 738 ? 26.026 -2.403 -53.385 1.00 98.75 738 GLN A CA 1
ATOM 5184 C C . GLN A 1 738 ? 25.964 -1.043 -52.690 1.00 98.75 738 GLN A C 1
ATOM 5186 O O . GLN A 1 738 ? 25.216 -0.876 -51.725 1.00 98.75 738 GLN A O 1
ATOM 5191 N N . LEU A 1 739 ? 26.731 -0.076 -53.189 1.00 98.81 739 LEU A N 1
ATOM 5192 C CA . LEU A 1 739 ? 26.700 1.307 -52.721 1.00 98.81 739 LEU A CA 1
ATOM 5193 C C . LEU A 1 739 ? 26.013 2.165 -53.788 1.00 98.81 739 LEU A C 1
ATOM 5195 O O . LEU A 1 739 ? 26.467 2.203 -54.928 1.00 98.81 739 LEU A O 1
ATOM 5199 N N . ASP A 1 740 ? 24.914 2.813 -53.429 1.00 98.75 740 ASP A N 1
ATOM 5200 C CA . ASP A 1 740 ? 24.127 3.697 -54.292 1.00 98.75 740 ASP A CA 1
ATOM 5201 C C . ASP A 1 740 ? 24.091 5.083 -53.644 1.00 98.75 740 ASP A C 1
ATOM 5203 O O . ASP A 1 740 ? 23.420 5.297 -52.631 1.00 98.75 740 ASP A O 1
ATOM 5207 N N . VAL A 1 741 ? 24.915 5.995 -54.162 1.00 98.81 741 VAL A N 1
ATOM 5208 C CA . VAL A 1 741 ? 25.136 7.311 -53.564 1.00 98.81 741 VAL A CA 1
ATOM 5209 C C . VAL A 1 741 ? 25.156 8.452 -54.576 1.00 98.81 741 VAL A C 1
ATOM 5211 O O . VAL A 1 741 ? 25.331 8.230 -55.771 1.00 98.81 741 VAL A O 1
ATOM 5214 N N . GLN A 1 742 ? 25.023 9.704 -54.124 1.00 98.31 742 GLN A N 1
ATOM 5215 C CA . GLN A 1 742 ? 25.355 10.857 -54.977 1.00 98.31 742 GLN A CA 1
ATOM 5216 C C . GLN A 1 742 ? 26.869 11.092 -54.988 1.00 98.31 742 GLN A C 1
ATOM 5218 O O . GLN A 1 742 ? 27.469 11.253 -56.051 1.00 98.31 742 GLN A O 1
ATOM 5223 N N . ALA A 1 743 ? 27.501 11.059 -53.814 1.00 98.62 743 ALA A N 1
ATOM 5224 C CA . ALA A 1 743 ? 28.935 11.249 -53.655 1.00 98.62 743 ALA A CA 1
ATOM 5225 C C . ALA A 1 743 ? 29.552 10.228 -52.688 1.00 98.62 743 ALA A C 1
ATOM 5227 O O . ALA A 1 743 ? 29.103 10.086 -51.551 1.00 98.62 743 ALA A O 1
ATOM 5228 N N . LEU A 1 744 ? 30.634 9.576 -53.123 1.00 98.75 744 LEU A N 1
ATOM 5229 C CA . LEU A 1 744 ? 31.499 8.754 -52.275 1.00 98.75 744 LEU A CA 1
ATOM 5230 C C . LEU A 1 744 ? 32.832 9.473 -52.045 1.00 98.75 744 LEU A C 1
ATOM 5232 O O . LEU A 1 744 ? 33.523 9.829 -53.000 1.00 98.75 744 LEU A O 1
ATOM 5236 N N . ASP A 1 745 ? 33.192 9.672 -50.782 1.00 98.69 745 ASP A N 1
ATOM 5237 C CA . ASP A 1 745 ? 34.520 10.088 -50.337 1.00 98.69 745 ASP A CA 1
ATOM 5238 C C . ASP A 1 745 ? 35.128 8.971 -49.481 1.00 98.69 745 ASP A C 1
ATOM 5240 O O . ASP A 1 745 ? 34.764 8.789 -48.318 1.00 98.69 745 ASP A O 1
ATOM 5244 N N . ASN A 1 746 ? 35.988 8.159 -50.090 1.00 98.62 746 ASN A N 1
ATOM 5245 C CA . ASN A 1 746 ? 36.633 7.036 -49.433 1.00 98.62 746 ASN A CA 1
ATOM 5246 C C . ASN A 1 746 ? 38.061 7.398 -49.035 1.00 98.62 746 ASN A C 1
ATOM 5248 O O . ASN A 1 746 ? 38.922 7.592 -49.891 1.00 98.62 746 ASN A O 1
ATOM 5252 N N . ASP A 1 747 ? 38.304 7.404 -47.733 1.00 98.62 747 ASP A N 1
ATOM 5253 C CA . ASP A 1 747 ? 39.613 7.532 -47.096 1.00 98.62 747 ASP A CA 1
ATOM 5254 C C . ASP A 1 747 ? 39.965 6.279 -46.264 1.00 98.62 747 ASP A C 1
ATOM 5256 O O . ASP A 1 747 ? 41.021 6.201 -45.645 1.00 98.62 747 ASP A O 1
ATOM 5260 N N . GLY A 1 748 ? 39.078 5.277 -46.253 1.00 98.50 748 GLY A N 1
ATOM 5261 C CA . GLY A 1 748 ? 39.237 4.013 -45.536 1.00 98.50 748 GLY A CA 1
ATOM 5262 C C . GLY A 1 748 ? 39.191 2.800 -46.460 1.00 98.50 748 GLY A C 1
ATOM 5263 O O . GLY A 1 748 ? 39.729 2.808 -47.569 1.00 98.50 748 GLY A O 1
ATOM 5264 N N . THR A 1 749 ? 38.564 1.720 -45.988 1.00 98.69 749 THR A N 1
ATOM 5265 C CA . THR A 1 749 ? 38.463 0.450 -46.721 1.00 98.69 749 THR A CA 1
ATOM 5266 C C . THR A 1 749 ? 37.016 0.100 -47.049 1.00 98.69 749 THR A C 1
ATOM 5268 O O . THR A 1 749 ? 36.169 0.014 -46.163 1.00 98.69 749 THR A O 1
ATOM 5271 N N . VAL A 1 750 ? 36.750 -0.216 -48.313 1.00 98.81 750 VAL A N 1
ATOM 5272 C CA . VAL A 1 750 ? 35.534 -0.907 -48.753 1.00 98.81 750 VAL A CA 1
ATOM 5273 C C . VAL A 1 750 ? 35.954 -2.198 -49.438 1.00 98.81 750 VAL A C 1
ATOM 5275 O O . VAL A 1 750 ? 36.664 -2.164 -50.444 1.00 98.81 750 VAL A O 1
ATOM 5278 N N . ALA A 1 751 ? 35.537 -3.342 -48.899 1.00 98.62 751 ALA A N 1
ATOM 5279 C CA . ALA A 1 751 ? 35.902 -4.644 -49.441 1.00 98.62 751 ALA A CA 1
ATOM 5280 C C . ALA A 1 751 ? 34.713 -5.606 -49.512 1.00 98.62 751 ALA A C 1
ATOM 5282 O O . ALA A 1 751 ? 33.940 -5.726 -48.561 1.00 98.62 751 ALA A O 1
ATOM 5283 N N . ALA A 1 752 ? 34.586 -6.318 -50.633 1.00 98.75 752 ALA A N 1
ATOM 5284 C CA . ALA A 1 752 ? 33.512 -7.284 -50.843 1.00 98.75 752 ALA A CA 1
ATOM 5285 C C . ALA A 1 752 ? 33.915 -8.467 -51.737 1.00 98.75 752 ALA A C 1
ATOM 5287 O O . ALA A 1 752 ? 34.941 -8.410 -52.418 1.00 98.75 752 ALA A O 1
ATOM 5288 N N . GLN A 1 753 ? 33.091 -9.523 -51.801 1.00 98.31 753 GLN A N 1
ATOM 5289 C CA . GLN A 1 753 ? 33.240 -10.556 -52.837 1.00 98.31 753 GLN A CA 1
ATOM 5290 C C . GLN A 1 753 ? 32.928 -9.988 -54.226 1.00 98.31 753 GLN A C 1
ATOM 5292 O O . GLN A 1 753 ? 33.669 -10.236 -55.172 1.00 98.31 753 GLN A O 1
ATOM 5297 N N . ARG A 1 754 ? 31.859 -9.198 -54.343 1.00 98.75 754 ARG A N 1
ATOM 5298 C CA . ARG A 1 754 ? 31.544 -8.381 -55.523 1.00 98.75 754 ARG A CA 1
ATOM 5299 C C . ARG A 1 754 ? 31.267 -6.961 -55.061 1.00 98.75 754 ARG A C 1
ATOM 5301 O O . ARG A 1 754 ? 30.496 -6.788 -54.118 1.00 98.75 754 ARG A O 1
ATOM 5308 N N . LEU A 1 755 ? 31.868 -5.969 -55.707 1.00 98.81 755 LEU A N 1
ATOM 5309 C CA . LEU A 1 755 ? 31.695 -4.567 -55.337 1.00 98.81 755 LEU A CA 1
ATOM 5310 C C . LEU A 1 755 ? 31.027 -3.792 -56.471 1.00 98.81 755 LEU A C 1
ATOM 5312 O O . LEU A 1 755 ? 31.620 -3.600 -57.528 1.00 98.81 755 LEU A O 1
ATOM 5316 N N . ASN A 1 756 ? 29.815 -3.312 -56.220 1.00 98.75 756 ASN A N 1
ATOM 5317 C CA . ASN A 1 756 ? 29.065 -2.463 -57.133 1.00 98.75 756 ASN A CA 1
ATOM 5318 C C . ASN A 1 756 ? 28.909 -1.080 -56.501 1.00 98.75 756 ASN A C 1
ATOM 5320 O O . ASN A 1 756 ? 28.309 -0.954 -55.431 1.00 98.75 756 ASN A O 1
ATOM 5324 N N . ILE A 1 757 ? 29.432 -0.047 -57.155 1.00 98.81 757 ILE A N 1
ATOM 5325 C CA . ILE A 1 757 ? 29.311 1.336 -56.693 1.00 98.81 757 ILE A CA 1
ATOM 5326 C C . ILE A 1 757 ? 28.673 2.169 -57.795 1.00 98.81 757 ILE A C 1
ATOM 5328 O O . ILE A 1 757 ? 29.227 2.314 -58.882 1.00 98.81 757 ILE A O 1
ATOM 5332 N N . THR A 1 758 ? 27.527 2.759 -57.484 1.00 98.75 758 THR A N 1
ATOM 5333 C CA . THR A 1 758 ? 26.893 3.804 -58.278 1.00 98.75 758 THR A CA 1
ATOM 5334 C C . THR A 1 758 ? 27.012 5.103 -57.493 1.00 98.75 758 THR A C 1
ATOM 5336 O O . THR A 1 758 ? 26.444 5.222 -56.414 1.00 98.75 758 THR A O 1
ATOM 5339 N N . ALA A 1 759 ? 27.787 6.057 -58.003 1.00 98.44 759 ALA A N 1
ATOM 5340 C CA . ALA A 1 759 ? 27.975 7.372 -57.402 1.00 98.44 759 ALA A CA 1
ATOM 5341 C C . ALA A 1 759 ? 27.563 8.452 -58.410 1.00 98.44 759 ALA A C 1
ATOM 5343 O O . ALA A 1 759 ? 28.347 8.827 -59.272 1.00 98.44 759 ALA A O 1
ATOM 5344 N N . ALA A 1 760 ? 26.325 8.943 -58.344 1.00 97.88 760 ALA A N 1
ATOM 5345 C CA . ALA A 1 760 ? 25.737 9.743 -59.424 1.00 97.88 760 ALA A CA 1
ATOM 5346 C C . ALA A 1 760 ? 26.546 11.004 -59.798 1.00 97.88 760 ALA A C 1
ATOM 5348 O O . ALA A 1 760 ? 26.541 11.410 -60.958 1.00 97.88 760 ALA A O 1
ATOM 5349 N N . GLN A 1 761 ? 27.258 11.612 -58.843 1.00 98.31 761 GLN A N 1
ATOM 5350 C CA . GLN A 1 761 ? 28.042 12.832 -59.053 1.00 98.31 761 GLN A CA 1
ATOM 5351 C C . GLN A 1 761 ? 29.549 12.579 -59.019 1.00 98.31 761 GLN A C 1
ATOM 5353 O O . GLN A 1 761 ? 30.270 13.017 -59.917 1.00 98.31 761 GLN A O 1
ATOM 5358 N N . ARG A 1 762 ? 30.055 11.928 -57.964 1.00 98.44 762 ARG A N 1
ATOM 5359 C CA . ARG A 1 762 ? 31.501 11.741 -57.797 1.00 98.44 762 ARG A CA 1
ATOM 5360 C C . ARG A 1 762 ? 31.886 10.542 -56.940 1.00 98.44 762 ARG A C 1
ATOM 5362 O O . ARG A 1 762 ? 31.257 10.265 -55.921 1.00 98.44 762 ARG A O 1
ATOM 5369 N N . LEU A 1 763 ? 33.028 9.951 -57.275 1.00 98.75 763 LEU A N 1
ATOM 5370 C CA . LEU A 1 763 ? 33.759 8.993 -56.452 1.00 98.75 763 LEU A CA 1
ATOM 5371 C C . LEU A 1 763 ? 35.185 9.513 -56.234 1.00 98.75 763 LEU A C 1
ATOM 5373 O O . LEU A 1 763 ? 35.971 9.595 -57.175 1.00 98.75 763 LEU A O 1
ATOM 5377 N N . ALA A 1 764 ? 35.524 9.866 -54.997 1.00 98.75 764 ALA A N 1
ATOM 5378 C CA . ALA A 1 764 ? 36.883 10.205 -54.590 1.00 98.75 764 ALA A CA 1
ATOM 5379 C C . ALA A 1 764 ? 37.454 9.061 -53.746 1.00 98.75 764 ALA A C 1
ATOM 5381 O O . ALA A 1 764 ? 36.898 8.722 -52.707 1.00 98.75 764 ALA A O 1
ATOM 5382 N N . ASN A 1 765 ? 38.551 8.460 -54.201 1.00 98.50 765 ASN A N 1
ATOM 5383 C CA . ASN A 1 765 ? 39.301 7.451 -53.459 1.00 98.50 765 ASN A CA 1
ATOM 5384 C C . ASN A 1 765 ? 40.654 8.053 -53.073 1.00 98.50 765 ASN A C 1
ATOM 5386 O O . ASN A 1 765 ? 41.530 8.215 -53.927 1.00 98.50 765 ASN A O 1
ATOM 5390 N N . GLN A 1 766 ? 40.791 8.462 -51.814 1.00 98.38 766 GLN A N 1
ATOM 5391 C CA . GLN A 1 766 ? 41.927 9.234 -51.315 1.00 98.38 766 GLN A CA 1
ATOM 5392 C C . GLN A 1 766 ? 43.209 8.395 -51.205 1.00 98.38 766 GLN A C 1
ATOM 5394 O O . GLN A 1 766 ? 43.218 7.178 -51.397 1.00 98.38 766 GLN A O 1
ATOM 5399 N N . ARG A 1 767 ? 44.339 9.052 -50.919 1.00 97.12 767 ARG A N 1
ATOM 5400 C CA . ARG A 1 767 ? 45.624 8.356 -50.755 1.00 97.12 767 ARG A CA 1
ATOM 5401 C C . ARG A 1 767 ? 45.564 7.409 -49.559 1.00 97.12 767 ARG A C 1
ATOM 5403 O O . ARG A 1 767 ? 45.233 7.828 -48.462 1.00 97.12 767 ARG A O 1
ATOM 5410 N N . GLY A 1 768 ? 45.961 6.156 -49.767 1.00 95.12 768 GLY A N 1
ATOM 5411 C CA . GLY A 1 768 ? 45.910 5.111 -48.736 1.00 95.12 768 GLY A CA 1
ATOM 5412 C C . GLY A 1 768 ? 44.555 4.404 -48.624 1.00 95.12 768 GLY A C 1
ATOM 5413 O O . GLY A 1 768 ? 44.497 3.330 -48.029 1.00 95.12 768 GLY A O 1
ATOM 5414 N N . ALA A 1 769 ? 43.507 4.938 -49.257 1.00 98.56 769 ALA A N 1
ATOM 5415 C CA . ALA A 1 769 ? 42.181 4.341 -49.279 1.00 98.56 769 ALA A CA 1
ATOM 5416 C C . ALA A 1 769 ? 42.101 3.140 -50.238 1.00 98.56 769 ALA A C 1
ATOM 5418 O O . ALA A 1 769 ? 42.796 3.080 -51.263 1.00 98.56 769 ALA A O 1
ATOM 5419 N N . ILE A 1 770 ? 41.245 2.171 -49.905 1.00 98.75 770 ILE A N 1
ATOM 5420 C CA . ILE A 1 770 ? 41.119 0.889 -50.606 1.00 98.75 770 ILE A CA 1
ATOM 5421 C C . ILE A 1 770 ? 39.661 0.639 -50.990 1.00 98.75 770 ILE A C 1
ATOM 5423 O O . ILE A 1 770 ? 38.790 0.558 -50.127 1.00 98.75 770 ILE A O 1
ATOM 5427 N N . LEU A 1 771 ? 39.426 0.408 -52.280 1.00 98.81 771 LEU A N 1
ATOM 5428 C CA . LEU A 1 771 ? 38.234 -0.250 -52.806 1.00 98.81 771 LEU A CA 1
ATOM 5429 C C . LEU A 1 771 ? 38.669 -1.607 -53.370 1.00 98.81 771 LEU A C 1
ATOM 5431 O O . LEU A 1 771 ? 39.504 -1.664 -54.274 1.00 98.81 771 LEU A O 1
ATOM 5435 N N . ASN A 1 772 ? 38.162 -2.707 -52.818 1.00 98.50 772 ASN A N 1
ATOM 5436 C CA . ASN A 1 772 ? 38.632 -4.049 -53.162 1.00 98.50 772 ASN A CA 1
ATOM 5437 C C . ASN A 1 772 ? 37.480 -5.032 -53.397 1.00 98.50 772 ASN A C 1
ATOM 5439 O O . ASN A 1 772 ? 36.683 -5.294 -52.499 1.00 98.50 772 ASN A O 1
ATOM 5443 N N . ALA A 1 773 ? 37.444 -5.649 -54.572 1.00 98.62 773 ALA A N 1
ATOM 5444 C CA . ALA A 1 773 ? 36.586 -6.792 -54.851 1.00 98.62 773 ALA A CA 1
ATOM 5445 C C . ALA A 1 773 ? 37.435 -8.063 -54.952 1.00 98.62 773 ALA A C 1
ATOM 5447 O O . ALA A 1 773 ? 38.399 -8.101 -55.712 1.00 98.62 773 ALA A O 1
ATOM 5448 N N . ALA A 1 774 ? 37.079 -9.116 -54.214 1.00 98.31 774 ALA A N 1
ATOM 5449 C CA . ALA A 1 774 ? 37.726 -10.420 -54.381 1.00 98.31 774 ALA A CA 1
ATOM 5450 C C . ALA A 1 774 ? 37.372 -11.072 -55.734 1.00 98.31 774 ALA A C 1
ATOM 5452 O O . ALA A 1 774 ? 38.170 -11.833 -56.269 1.00 98.31 774 ALA A O 1
ATOM 5453 N N . GLY A 1 775 ? 36.193 -10.765 -56.283 1.00 98.38 775 GLY A N 1
ATOM 5454 C CA . GLY A 1 775 ? 35.768 -11.069 -57.650 1.00 98.38 775 GLY A CA 1
ATOM 5455 C C . GLY A 1 775 ? 35.656 -9.791 -58.481 1.00 98.38 775 GLY A C 1
ATOM 5456 O O . GLY A 1 775 ? 36.652 -9.093 -58.670 1.00 98.38 775 GLY A O 1
ATOM 5457 N N . ASP A 1 776 ? 34.451 -9.490 -58.966 1.00 98.62 776 ASP A N 1
ATOM 5458 C CA . ASP A 1 776 ? 34.211 -8.389 -59.909 1.00 98.62 776 ASP A CA 1
ATOM 5459 C C . ASP A 1 776 ? 33.964 -7.049 -59.197 1.00 98.62 776 ASP A C 1
ATOM 5461 O O . ASP A 1 776 ? 33.303 -6.989 -58.150 1.00 98.62 776 ASP A O 1
ATOM 5465 N N . MET A 1 777 ? 34.440 -5.963 -59.810 1.00 98.81 777 MET A N 1
ATOM 5466 C CA . MET A 1 777 ? 34.143 -4.587 -59.415 1.00 98.81 777 MET A CA 1
ATOM 5467 C C . MET A 1 777 ? 33.459 -3.839 -60.562 1.00 98.81 777 MET A C 1
ATOM 5469 O O . MET A 1 777 ? 34.002 -3.753 -61.659 1.00 98.81 777 MET A O 1
ATOM 5473 N N . THR A 1 778 ? 32.286 -3.261 -60.303 1.00 98.81 778 THR A N 1
ATOM 5474 C CA . THR A 1 778 ? 31.574 -2.391 -61.253 1.00 98.81 778 THR A CA 1
ATOM 5475 C C . THR A 1 778 ? 31.378 -1.010 -60.648 1.00 98.81 778 THR A C 1
ATOM 5477 O O . THR A 1 778 ? 30.833 -0.881 -59.551 1.00 98.81 778 THR A O 1
ATOM 5480 N N . LEU A 1 779 ? 31.808 0.022 -61.367 1.00 98.81 779 LEU A N 1
ATOM 5481 C CA . LEU A 1 779 ? 31.744 1.418 -60.950 1.00 98.81 779 LEU A CA 1
ATOM 5482 C C . LEU A 1 779 ? 30.984 2.231 -62.001 1.00 98.81 779 LEU A C 1
ATOM 5484 O O . LEU A 1 779 ? 31.336 2.194 -63.176 1.00 98.81 779 LEU A O 1
ATOM 5488 N N . ALA A 1 780 ? 29.976 2.986 -61.574 1.00 98.62 780 ALA A N 1
ATOM 5489 C CA . ALA A 1 780 ? 29.244 3.935 -62.410 1.00 98.62 780 ALA A CA 1
ATOM 5490 C C . ALA A 1 780 ? 29.221 5.304 -61.721 1.00 98.62 780 ALA A C 1
ATOM 5492 O O . ALA A 1 780 ? 28.695 5.421 -60.612 1.00 98.62 780 ALA A O 1
ATOM 5493 N N . THR A 1 781 ? 29.813 6.335 -62.326 1.00 98.50 781 THR A N 1
ATOM 5494 C CA . THR A 1 781 ? 29.915 7.667 -61.697 1.00 98.50 781 THR A CA 1
ATOM 5495 C C . THR A 1 781 ? 30.137 8.786 -62.698 1.00 98.50 781 THR A C 1
ATOM 5497 O O . THR A 1 781 ? 30.851 8.594 -63.665 1.00 98.50 781 THR A O 1
ATOM 5500 N N . ALA A 1 782 ? 29.616 9.996 -62.476 1.00 97.81 782 ALA A N 1
ATOM 5501 C CA . ALA A 1 782 ? 29.920 11.099 -63.393 1.00 97.81 782 ALA A CA 1
ATOM 5502 C C . ALA A 1 782 ? 31.416 11.468 -63.366 1.00 97.81 782 ALA A C 1
ATOM 5504 O O . ALA A 1 782 ? 32.019 11.672 -64.416 1.00 97.81 782 ALA A O 1
ATOM 5505 N N . GLN A 1 783 ? 32.040 11.531 -62.190 1.00 98.38 783 GLN A N 1
ATOM 5506 C CA . GLN A 1 783 ? 33.463 11.858 -62.043 1.00 98.38 783 GLN A CA 1
ATOM 5507 C C . GLN A 1 783 ? 34.137 10.870 -61.088 1.00 98.38 783 GLN A C 1
ATOM 5509 O O . GLN A 1 783 ? 33.583 10.545 -60.036 1.00 98.38 783 GLN A O 1
ATOM 5514 N N . ILE A 1 784 ? 35.347 10.415 -61.408 1.00 98.56 784 ILE A N 1
ATOM 5515 C CA . ILE A 1 784 ? 36.161 9.610 -60.491 1.00 98.56 784 ILE A CA 1
ATOM 5516 C C . ILE A 1 784 ? 37.568 10.187 -60.345 1.00 98.56 784 ILE A C 1
ATOM 5518 O O . ILE A 1 784 ? 38.263 10.444 -61.325 1.00 98.56 784 ILE A O 1
ATOM 5522 N N . ALA A 1 785 ? 37.983 10.380 -59.094 1.00 98.62 785 ALA A N 1
ATOM 5523 C CA . ALA A 1 785 ? 39.333 10.766 -58.713 1.00 98.62 785 ALA A CA 1
ATOM 5524 C C . ALA A 1 785 ? 39.934 9.656 -57.848 1.00 98.62 785 ALA A C 1
ATOM 5526 O O . ALA A 1 785 ? 39.487 9.425 -56.724 1.00 98.62 785 ALA A O 1
ATOM 5527 N N . ASN A 1 786 ? 40.949 8.967 -58.363 1.00 98.44 786 ASN A N 1
ATOM 5528 C CA . ASN A 1 786 ? 41.630 7.902 -57.637 1.00 98.44 786 ASN A CA 1
ATOM 5529 C C . ASN A 1 786 ? 43.069 8.284 -57.307 1.00 98.44 786 ASN A C 1
ATOM 5531 O O . ASN A 1 786 ? 43.925 8.300 -58.185 1.00 98.44 786 ASN A O 1
ATOM 5535 N N . ALA A 1 787 ? 43.347 8.515 -56.030 1.00 98.31 787 ALA A N 1
ATOM 5536 C CA . ALA A 1 787 ? 44.693 8.635 -55.480 1.00 98.31 787 ALA A CA 1
ATOM 5537 C C . ALA A 1 787 ? 45.090 7.420 -54.612 1.00 98.31 787 ALA A C 1
ATOM 5539 O O . ALA A 1 787 ? 46.231 7.350 -54.154 1.00 98.31 787 ALA A O 1
ATOM 5540 N N . GLY A 1 788 ? 44.160 6.489 -54.374 1.00 98.31 788 GLY A N 1
ATOM 5541 C CA . GLY A 1 788 ? 44.341 5.266 -53.590 1.00 98.31 788 GLY A CA 1
ATOM 5542 C C . GLY A 1 788 ? 44.428 4.006 -54.453 1.00 98.31 788 GLY A C 1
ATOM 5543 O O . GLY A 1 788 ? 45.019 4.007 -55.534 1.00 98.31 788 GLY A O 1
ATOM 5544 N N . LYS A 1 789 ? 43.847 2.908 -53.961 1.00 98.50 789 LYS A N 1
ATOM 5545 C CA . LYS A 1 789 ? 43.782 1.613 -54.651 1.00 98.50 789 LYS A CA 1
ATOM 5546 C C . LYS A 1 789 ? 42.341 1.238 -54.997 1.00 98.50 789 LYS A C 1
ATOM 5548 O O . LYS A 1 789 ? 41.507 1.155 -54.100 1.00 98.50 789 LYS A O 1
ATOM 5553 N N . LEU A 1 790 ? 42.090 0.913 -56.265 1.00 98.75 790 LEU A N 1
ATOM 5554 C CA . LEU A 1 790 ? 40.965 0.087 -56.700 1.00 98.75 790 LEU A CA 1
ATOM 5555 C C . LEU A 1 790 ? 41.504 -1.228 -57.260 1.00 98.75 790 LEU A C 1
ATOM 5557 O O . LEU A 1 790 ? 42.332 -1.218 -58.170 1.00 98.75 790 LEU A O 1
ATOM 5561 N N . ALA A 1 791 ? 41.059 -2.354 -56.711 1.00 98.50 791 ALA A N 1
ATOM 5562 C CA . ALA A 1 791 ? 41.488 -3.670 -57.170 1.00 98.50 791 ALA A CA 1
ATOM 5563 C C . ALA A 1 791 ? 40.326 -4.660 -57.244 1.00 98.50 791 ALA A C 1
ATOM 5565 O O . ALA A 1 791 ? 39.596 -4.835 -56.269 1.00 98.50 791 ALA A O 1
ATOM 5566 N N . ALA A 1 792 ? 40.193 -5.328 -58.386 1.00 98.75 792 ALA A N 1
ATOM 5567 C CA . ALA A 1 792 ? 39.288 -6.452 -58.588 1.00 98.75 792 ALA A CA 1
ATOM 5568 C C . ALA A 1 792 ? 40.094 -7.734 -58.824 1.00 98.75 792 ALA A C 1
ATOM 5570 O O . ALA A 1 792 ? 41.053 -7.729 -59.598 1.00 98.75 792 ALA A O 1
ATOM 5571 N N . GLY A 1 793 ? 39.709 -8.832 -58.172 1.00 98.31 793 GLY A N 1
ATOM 5572 C CA . GLY A 1 793 ? 40.309 -10.149 -58.403 1.00 98.31 793 GLY A CA 1
ATOM 5573 C C . GLY A 1 793 ? 39.979 -10.726 -59.782 1.00 98.31 793 GLY A C 1
ATOM 5574 O O . GLY A 1 793 ? 40.790 -11.463 -60.333 1.00 98.31 793 GLY A O 1
ATOM 5575 N N . ASN A 1 794 ? 38.839 -10.331 -60.356 1.00 98.38 794 ASN A N 1
ATOM 5576 C CA . ASN A 1 794 ? 38.422 -10.659 -61.719 1.00 98.38 794 ASN A CA 1
ATOM 5577 C C . ASN A 1 794 ? 38.371 -9.377 -62.571 1.00 98.38 794 ASN A C 1
ATOM 5579 O O . ASN A 1 794 ? 39.401 -8.735 -62.780 1.00 98.38 794 ASN A O 1
ATOM 5583 N N . ASP A 1 795 ? 37.185 -8.994 -63.048 1.00 98.62 795 ASP A N 1
ATOM 5584 C CA . ASP A 1 795 ? 36.988 -7.848 -63.926 1.00 98.62 795 ASP A CA 1
ATOM 5585 C C . ASP A 1 795 ? 36.745 -6.562 -63.125 1.00 98.62 795 ASP A C 1
ATOM 5587 O O . ASP A 1 795 ? 35.999 -6.551 -62.141 1.00 98.62 795 ASP A O 1
ATOM 5591 N N . LEU A 1 796 ? 37.348 -5.461 -63.577 1.00 98.69 796 LEU A N 1
ATOM 5592 C CA . LEU A 1 796 ? 37.020 -4.107 -63.135 1.00 98.69 796 LEU A CA 1
ATOM 5593 C C . LEU A 1 796 ? 36.396 -3.354 -64.310 1.00 98.69 796 LEU A C 1
ATOM 5595 O O . LEU A 1 796 ? 37.061 -3.107 -65.315 1.00 98.69 796 LEU A O 1
ATOM 5599 N N . THR A 1 797 ? 35.126 -2.980 -64.173 1.00 98.81 797 THR A N 1
ATOM 5600 C CA . THR A 1 797 ? 34.386 -2.193 -65.168 1.00 98.81 797 THR A CA 1
ATOM 5601 C C . THR A 1 797 ? 34.074 -0.808 -64.615 1.00 98.81 797 THR A C 1
ATOM 5603 O O . THR A 1 797 ? 33.507 -0.690 -63.529 1.00 98.81 797 THR A O 1
ATOM 5606 N N . LEU A 1 798 ? 34.421 0.235 -65.367 1.00 98.75 798 LEU A N 1
ATOM 5607 C CA . LEU A 1 798 ? 34.106 1.629 -65.065 1.00 98.75 798 LEU A CA 1
ATOM 5608 C C . LEU A 1 798 ? 33.308 2.255 -66.212 1.00 98.75 798 LEU A C 1
ATOM 5610 O O . LEU A 1 798 ? 33.776 2.270 -67.350 1.00 98.75 798 LEU A O 1
ATOM 5614 N N . ASP A 1 799 ? 32.160 2.833 -65.873 1.00 98.69 799 ASP A N 1
ATOM 5615 C CA . ASP A 1 799 ? 31.401 3.768 -66.705 1.00 98.69 799 ASP A CA 1
ATOM 5616 C C . ASP A 1 799 ? 31.423 5.151 -66.034 1.00 98.69 799 ASP A C 1
ATOM 5618 O O . ASP A 1 799 ? 30.950 5.307 -64.900 1.00 98.69 799 ASP A O 1
ATOM 5622 N N . ALA A 1 800 ? 32.037 6.142 -66.683 1.00 98.50 800 ALA A N 1
ATOM 5623 C CA . ALA A 1 800 ? 32.098 7.494 -66.140 1.00 98.50 800 ALA A CA 1
ATOM 5624 C C . ALA A 1 800 ? 32.135 8.604 -67.190 1.00 98.50 800 ALA A C 1
ATOM 5626 O O . ALA A 1 800 ? 32.375 8.358 -68.363 1.00 98.50 800 ALA A O 1
ATOM 5627 N N . ALA A 1 801 ? 31.941 9.865 -66.788 1.00 98.19 801 ALA A N 1
ATOM 5628 C CA . ALA A 1 801 ? 32.222 10.973 -67.702 1.00 98.19 801 ALA A CA 1
ATOM 5629 C C . ALA A 1 801 ? 33.720 11.287 -67.720 1.00 98.19 801 ALA A C 1
ATOM 5631 O O . ALA A 1 801 ? 34.335 11.327 -68.786 1.00 98.19 801 ALA A O 1
ATOM 5632 N N . SER A 1 802 ? 34.337 11.442 -66.545 1.00 98.44 802 SER A N 1
ATOM 5633 C CA . SER A 1 802 ? 35.778 11.668 -66.449 1.00 98.44 802 SER A CA 1
ATOM 5634 C C . SER A 1 802 ? 36.463 10.821 -65.379 1.00 98.44 802 SER A C 1
ATOM 5636 O O . SER A 1 802 ? 35.879 10.510 -64.335 1.00 98.44 802 SER A O 1
ATOM 5638 N N . LEU A 1 803 ? 37.728 10.490 -65.641 1.00 98.69 803 LEU A N 1
ATOM 5639 C CA . LEU A 1 803 ? 38.609 9.805 -64.705 1.00 98.69 803 LEU A CA 1
ATOM 5640 C C . LEU A 1 803 ? 39.946 10.540 -64.560 1.00 98.69 803 LEU A C 1
ATOM 5642 O O . LEU A 1 803 ? 40.705 10.633 -65.519 1.00 98.69 803 LEU A O 1
ATOM 5646 N N . ALA A 1 804 ? 40.253 10.991 -63.341 1.00 98.62 804 ALA A N 1
ATOM 5647 C CA . ALA A 1 804 ? 41.589 11.393 -62.911 1.00 98.62 804 ALA A CA 1
ATOM 5648 C C . ALA A 1 804 ? 42.226 10.282 -62.058 1.00 98.62 804 ALA A C 1
ATOM 5650 O O . ALA A 1 804 ? 41.762 9.983 -60.953 1.00 98.62 804 ALA A O 1
ATOM 5651 N N . ASN A 1 805 ? 43.300 9.672 -62.555 1.00 98.38 805 ASN A N 1
ATOM 5652 C CA . ASN A 1 805 ? 44.021 8.615 -61.860 1.00 98.38 805 ASN A CA 1
ATOM 5653 C C . ASN A 1 805 ? 45.436 9.055 -61.468 1.00 98.38 805 ASN A C 1
ATOM 5655 O O . ASN A 1 805 ? 46.271 9.380 -62.305 1.00 98.38 805 ASN A O 1
ATOM 5659 N N . HIS A 1 806 ? 45.701 9.006 -60.171 1.00 97.31 806 HIS A N 1
ATOM 5660 C CA . HIS A 1 806 ? 46.998 9.228 -59.539 1.00 97.31 806 HIS A CA 1
ATOM 5661 C C . HIS A 1 806 ? 47.466 8.001 -58.734 1.00 97.31 806 HIS A C 1
ATOM 5663 O O . HIS A 1 806 ? 48.633 7.921 -58.367 1.00 97.31 806 HIS A O 1
ATOM 5669 N N . GLY A 1 807 ? 46.559 7.061 -58.442 1.00 98.00 807 GLY A N 1
ATOM 5670 C CA . GLY A 1 807 ? 46.822 5.829 -57.702 1.00 98.00 807 GLY A CA 1
ATOM 5671 C C . GLY A 1 807 ? 46.788 4.575 -58.580 1.00 98.00 807 GLY A C 1
ATOM 5672 O O . GLY A 1 807 ? 47.115 4.608 -59.766 1.00 98.00 807 GLY A O 1
ATOM 5673 N N . LEU A 1 808 ? 46.375 3.452 -57.991 1.00 98.50 808 LEU A N 1
ATOM 5674 C CA . LEU A 1 808 ? 46.288 2.147 -58.649 1.00 98.50 808 LEU A CA 1
ATOM 5675 C C . LEU A 1 808 ? 44.841 1.805 -59.020 1.00 98.50 808 LEU A C 1
ATOM 5677 O O . LEU A 1 808 ? 43.968 1.821 -58.153 1.00 98.50 808 LEU A O 1
ATOM 5681 N N . MET A 1 809 ? 44.623 1.408 -60.271 1.00 98.69 809 MET A N 1
ATOM 5682 C CA . MET A 1 809 ? 43.473 0.627 -60.724 1.00 98.69 809 MET A CA 1
ATOM 5683 C C . MET A 1 809 ? 43.969 -0.697 -61.295 1.00 98.69 809 MET A C 1
ATOM 5685 O O . MET A 1 809 ? 44.768 -0.702 -62.231 1.00 98.69 809 MET A O 1
ATOM 5689 N N . GLN A 1 810 ? 43.521 -1.815 -60.727 1.00 98.19 810 GLN A N 1
ATOM 5690 C CA . GLN A 1 810 ? 43.983 -3.147 -61.109 1.00 98.19 810 GLN A CA 1
ATOM 5691 C C . GLN A 1 810 ? 42.828 -4.136 -61.285 1.00 98.19 810 GLN A C 1
ATOM 5693 O O . GLN A 1 810 ? 41.961 -4.234 -60.417 1.00 98.19 810 GLN A O 1
ATOM 5698 N N . ALA A 1 811 ? 42.875 -4.921 -62.359 1.00 98.50 811 ALA A N 1
ATOM 5699 C CA . ALA A 1 811 ? 42.003 -6.070 -62.582 1.00 98.50 811 ALA A CA 1
ATOM 5700 C C . ALA A 1 811 ? 42.824 -7.359 -62.739 1.00 98.50 811 ALA A C 1
ATOM 5702 O O . ALA A 1 811 ? 43.815 -7.388 -63.476 1.00 98.50 811 ALA A O 1
ATOM 5703 N N . GLY A 1 812 ? 42.410 -8.427 -62.053 1.00 98.00 812 GLY A N 1
ATOM 5704 C CA . GLY A 1 812 ? 43.002 -9.763 -62.178 1.00 98.00 812 GLY A CA 1
ATOM 5705 C C . GLY A 1 812 ? 42.596 -10.508 -63.454 1.00 98.00 812 GLY A C 1
ATOM 5706 O O . GLY A 1 812 ? 43.235 -11.497 -63.802 1.00 98.00 812 GLY A O 1
ATOM 5707 N N . ASN A 1 813 ? 41.589 -10.009 -64.176 1.00 98.12 813 ASN A N 1
ATOM 5708 C CA . ASN A 1 813 ? 41.241 -10.420 -65.532 1.00 98.12 813 ASN A CA 1
ATOM 5709 C C . ASN A 1 813 ? 41.169 -9.185 -66.449 1.00 98.12 813 ASN A C 1
ATOM 5711 O O . ASN A 1 813 ? 42.222 -8.697 -66.860 1.00 98.12 813 ASN A O 1
ATOM 5715 N N . ASN A 1 814 ? 39.991 -8.620 -66.733 1.00 98.31 814 ASN A N 1
ATOM 5716 C CA . ASN A 1 814 ? 39.866 -7.482 -67.650 1.00 98.31 814 ASN A CA 1
ATOM 5717 C C . ASN A 1 814 ? 39.644 -6.146 -66.925 1.00 98.31 814 ASN A C 1
ATOM 5719 O O . ASN A 1 814 ? 38.831 -6.048 -66.007 1.00 98.31 814 ASN A O 1
ATOM 5723 N N . LEU A 1 815 ? 40.322 -5.093 -67.387 1.00 98.62 815 LEU A N 1
ATOM 5724 C CA . LEU A 1 815 ? 40.068 -3.704 -66.993 1.00 98.62 815 LEU A CA 1
ATOM 5725 C C . LEU A 1 815 ? 39.337 -3.001 -68.141 1.00 98.62 815 LEU A C 1
ATOM 5727 O O . LEU A 1 815 ? 39.947 -2.720 -69.169 1.00 98.62 815 LEU A O 1
ATOM 5731 N N . SER A 1 816 ? 38.040 -2.734 -67.975 1.00 98.56 816 SER A N 1
ATOM 5732 C CA . SER A 1 816 ? 37.192 -2.085 -68.985 1.00 98.56 816 SER A CA 1
ATOM 5733 C C . SER A 1 816 ? 36.787 -0.683 -68.539 1.00 98.56 816 SER A C 1
ATOM 5735 O O . SER A 1 816 ? 36.076 -0.525 -67.550 1.00 98.56 816 SER A O 1
ATOM 5737 N N . LEU A 1 817 ? 37.225 0.337 -69.272 1.00 98.62 817 LEU A N 1
ATOM 5738 C CA . LEU A 1 817 ? 36.997 1.750 -68.976 1.00 98.62 817 LEU A CA 1
ATOM 5739 C C . LEU A 1 817 ? 36.223 2.396 -70.128 1.00 98.62 817 LEU A C 1
ATOM 5741 O O . LEU A 1 817 ? 36.760 2.559 -71.222 1.00 98.62 817 LEU A O 1
ATOM 5745 N N . THR A 1 818 ? 34.974 2.784 -69.880 1.00 98.50 818 THR A N 1
ATOM 5746 C CA . THR A 1 818 ? 34.149 3.550 -70.823 1.00 98.50 818 THR A CA 1
ATOM 5747 C C . THR A 1 818 ? 33.937 4.945 -70.265 1.00 98.50 818 THR A C 1
ATOM 5749 O O . THR A 1 818 ? 33.340 5.105 -69.203 1.00 98.50 818 THR A O 1
ATOM 5752 N N . LEU A 1 819 ? 34.459 5.951 -70.966 1.00 98.56 819 LEU A N 1
ATOM 5753 C CA . LEU A 1 819 ? 34.420 7.343 -70.543 1.00 98.56 819 LEU A CA 1
ATOM 5754 C C . LEU A 1 819 ? 33.750 8.217 -71.599 1.00 98.56 819 LEU A C 1
ATOM 5756 O O . LEU A 1 819 ? 34.064 8.104 -72.785 1.00 98.56 819 LEU A O 1
ATOM 5760 N N . SER A 1 820 ? 32.849 9.107 -71.183 1.00 98.19 820 SER A N 1
ATOM 5761 C CA . SER A 1 820 ? 32.149 10.003 -72.113 1.00 98.19 820 SER A CA 1
ATOM 5762 C C . SER A 1 820 ? 32.851 11.343 -72.350 1.00 98.19 820 SER A C 1
ATOM 5764 O O . SER A 1 820 ? 32.449 12.063 -73.260 1.00 98.19 820 SER A O 1
ATOM 5766 N N . GLU A 1 821 ? 33.867 11.702 -71.555 1.00 98.19 821 GLU A N 1
ATOM 5767 C CA . GLU A 1 821 ? 34.651 12.936 -71.719 1.00 98.19 821 GLU A CA 1
ATOM 5768 C C . GLU A 1 821 ? 36.161 12.674 -71.791 1.00 98.19 821 GLU A C 1
ATOM 5770 O O . GLU A 1 821 ? 36.753 12.842 -72.855 1.00 98.19 821 GLU A O 1
ATOM 5775 N N . ARG A 1 822 ? 36.812 12.318 -70.672 1.00 98.00 822 ARG A N 1
ATOM 5776 C CA . ARG A 1 822 ? 38.285 12.273 -70.614 1.00 98.00 822 ARG A CA 1
ATOM 5777 C C . ARG A 1 822 ? 38.865 11.299 -69.589 1.00 98.00 822 ARG A C 1
ATOM 5779 O O . ARG A 1 822 ? 38.314 11.139 -68.499 1.00 98.00 822 ARG A O 1
ATOM 5786 N N . LEU A 1 823 ? 40.053 10.776 -69.893 1.00 98.50 823 LEU A N 1
ATOM 5787 C CA . LEU A 1 823 ? 40.975 10.138 -68.947 1.00 98.50 823 LEU A CA 1
ATOM 5788 C C . LEU A 1 823 ? 42.220 11.020 -68.743 1.00 98.50 823 LEU A C 1
ATOM 5790 O O . LEU A 1 823 ? 42.913 11.327 -69.712 1.00 98.50 823 LEU A O 1
ATOM 5794 N N . ASP A 1 824 ? 42.542 11.359 -67.495 1.00 98.50 824 ASP A N 1
ATOM 5795 C CA . ASP A 1 824 ? 43.836 11.902 -67.061 1.00 98.50 824 ASP A CA 1
ATOM 5796 C C . ASP A 1 824 ? 44.539 10.879 -66.157 1.00 98.50 824 ASP A C 1
ATOM 5798 O O . ASP A 1 824 ? 44.218 10.749 -64.973 1.00 98.50 824 ASP A O 1
ATOM 5802 N N . ASN A 1 825 ? 45.485 10.123 -66.714 1.00 98.12 825 ASN A N 1
ATOM 5803 C CA . ASN A 1 825 ? 46.358 9.245 -65.945 1.00 98.12 825 ASN A CA 1
ATOM 5804 C C . ASN A 1 825 ? 47.690 9.943 -65.653 1.00 98.12 825 ASN A C 1
ATOM 5806 O O . ASN A 1 825 ? 48.549 10.073 -66.526 1.00 98.12 825 ASN A O 1
ATOM 5810 N N . GLN A 1 826 ? 47.869 10.379 -64.412 1.00 97.75 826 GLN A N 1
ATOM 5811 C CA . GLN A 1 826 ? 48.992 11.204 -63.974 1.00 97.75 826 GLN A CA 1
ATOM 5812 C C . GLN A 1 826 ? 50.272 10.380 -63.778 1.00 97.75 826 GLN A C 1
ATOM 5814 O O . GLN A 1 826 ? 50.244 9.156 -63.793 1.00 97.75 826 GLN A O 1
ATOM 5819 N N . ALA A 1 827 ? 51.412 11.038 -63.536 1.00 96.25 827 ALA A N 1
ATOM 5820 C CA . ALA A 1 827 ? 52.734 10.393 -63.502 1.00 96.25 827 ALA A CA 1
ATOM 5821 C C . ALA A 1 827 ? 52.883 9.209 -62.516 1.00 96.25 827 ALA A C 1
ATOM 5823 O O . ALA A 1 827 ? 53.712 8.333 -62.741 1.00 96.25 827 ALA A O 1
ATOM 5824 N N . GLN A 1 828 ? 52.100 9.172 -61.430 1.00 94.81 828 GLN A N 1
ATOM 5825 C CA . GLN A 1 828 ? 52.079 8.063 -60.456 1.00 94.81 828 GLN A CA 1
ATOM 5826 C C . GLN A 1 828 ? 50.916 7.081 -60.671 1.00 94.81 828 GLN A C 1
ATOM 5828 O O . GLN A 1 828 ? 50.829 6.065 -59.986 1.00 94.81 828 GLN A O 1
ATOM 5833 N N . GLY A 1 829 ? 50.034 7.377 -61.625 1.00 98.00 829 GLY A N 1
ATOM 5834 C CA . GLY A 1 829 ? 48.854 6.589 -61.919 1.00 98.00 829 GLY A CA 1
ATOM 5835 C C . GLY A 1 829 ? 49.180 5.289 -62.656 1.00 98.00 829 GLY A C 1
ATOM 5836 O O . GLY A 1 829 ? 49.896 5.282 -63.662 1.00 98.00 829 GLY A O 1
ATOM 5837 N N . LEU A 1 830 ? 48.624 4.183 -62.159 1.00 98.56 830 LEU A N 1
ATOM 5838 C CA . LEU A 1 830 ? 48.765 2.837 -62.709 1.00 98.56 830 LEU A CA 1
ATOM 5839 C C . LEU A 1 830 ? 47.391 2.259 -63.062 1.00 98.56 830 LEU A C 1
ATOM 5841 O O . LEU A 1 830 ? 46.546 2.105 -62.182 1.00 98.56 830 LEU A O 1
ATOM 5845 N N . LEU A 1 831 ? 47.188 1.905 -64.329 1.00 98.56 831 LEU A N 1
ATOM 5846 C CA . LEU A 1 831 ? 46.033 1.164 -64.837 1.00 98.56 831 LEU A CA 1
ATOM 5847 C C . LEU A 1 831 ? 46.541 -0.184 -65.345 1.00 98.56 831 LEU A C 1
ATOM 5849 O O . LEU A 1 831 ? 47.217 -0.238 -66.373 1.00 98.56 831 LEU A O 1
ATOM 5853 N N . LEU A 1 832 ? 46.254 -1.257 -64.610 1.00 98.38 832 LEU A N 1
ATOM 5854 C CA . LEU A 1 832 ? 46.822 -2.584 -64.844 1.00 98.38 832 LEU A CA 1
ATOM 5855 C C . LEU A 1 832 ? 45.723 -3.633 -65.052 1.00 98.38 832 LEU A C 1
ATOM 5857 O O . LEU A 1 832 ? 44.853 -3.806 -64.200 1.00 98.38 832 LEU A O 1
ATOM 5861 N N . ALA A 1 833 ? 45.810 -4.392 -66.139 1.00 98.19 833 ALA A N 1
ATOM 5862 C CA . ALA A 1 833 ? 45.015 -5.592 -66.380 1.00 98.19 833 ALA A CA 1
ATOM 5863 C C . ALA A 1 833 ? 45.938 -6.805 -66.532 1.00 98.19 833 ALA A C 1
ATOM 5865 O O . ALA A 1 833 ? 46.938 -6.735 -67.246 1.00 98.19 833 ALA A O 1
ATOM 5866 N N . ALA A 1 834 ? 45.611 -7.927 -65.890 1.00 97.00 834 ALA A N 1
ATOM 5867 C CA . ALA A 1 834 ? 46.307 -9.185 -66.174 1.00 97.00 834 ALA A CA 1
ATOM 5868 C C . ALA A 1 834 ? 45.876 -9.789 -67.526 1.00 97.00 834 ALA A C 1
ATOM 5870 O O . ALA A 1 834 ? 46.672 -10.465 -68.168 1.00 97.00 834 ALA A O 1
ATOM 5871 N N . GLY A 1 835 ? 44.634 -9.534 -67.948 1.00 96.94 835 GLY A N 1
ATOM 5872 C CA . GLY A 1 835 ? 44.061 -9.860 -69.252 1.00 96.94 835 GLY A CA 1
ATOM 5873 C C . GLY A 1 835 ? 43.988 -8.627 -70.157 1.00 96.94 835 GLY A C 1
ATOM 5874 O O . GLY A 1 835 ? 45.005 -7.987 -70.426 1.00 96.94 835 GLY A O 1
ATOM 5875 N N . GLN A 1 836 ? 42.797 -8.285 -70.652 1.00 97.44 836 GLN A N 1
ATOM 5876 C CA . GLN A 1 836 ? 42.612 -7.142 -71.549 1.00 97.44 836 GLN A CA 1
ATOM 5877 C C . GLN A 1 836 ? 42.442 -5.820 -70.785 1.00 97.44 836 GLN A C 1
ATOM 5879 O O . GLN A 1 836 ? 41.613 -5.712 -69.881 1.00 97.44 836 GLN A O 1
ATOM 5884 N N . LEU A 1 837 ? 43.173 -4.789 -71.210 1.00 98.19 837 LEU A N 1
ATOM 5885 C CA . LEU A 1 837 ? 42.876 -3.387 -70.922 1.00 98.19 837 LEU A CA 1
ATOM 5886 C C . LEU A 1 837 ? 42.039 -2.812 -72.074 1.00 98.19 837 LEU A C 1
ATOM 5888 O O . LEU A 1 837 ? 42.584 -2.516 -73.133 1.00 98.19 837 LEU A O 1
ATOM 5892 N N . ALA A 1 838 ? 40.733 -2.647 -71.884 1.00 98.06 838 ALA A N 1
ATOM 5893 C CA . ALA A 1 838 ? 39.842 -2.006 -72.850 1.00 98.06 838 ALA A CA 1
ATOM 5894 C C . ALA A 1 838 ? 39.537 -0.569 -72.402 1.00 98.06 838 ALA A C 1
ATOM 5896 O O . ALA A 1 838 ? 38.961 -0.363 -71.336 1.00 98.06 838 ALA A O 1
ATOM 5897 N N . LEU A 1 839 ? 39.914 0.429 -73.200 1.00 98.19 839 LEU A N 1
ATOM 5898 C CA . LEU A 1 839 ? 39.709 1.847 -72.903 1.00 98.19 839 LEU A CA 1
ATOM 5899 C C . LEU A 1 839 ? 38.996 2.539 -74.061 1.00 98.19 839 LEU A C 1
ATOM 5901 O O . LEU A 1 839 ? 39.510 2.569 -75.174 1.00 98.19 839 LEU A O 1
ATOM 5905 N N . LYS A 1 840 ? 37.855 3.161 -73.769 1.00 98.31 840 LYS A N 1
ATOM 5906 C CA . LYS A 1 840 ? 37.106 4.023 -74.684 1.00 98.31 840 LYS A CA 1
ATOM 5907 C C . LYS A 1 840 ? 36.933 5.405 -74.059 1.00 98.31 840 LYS A C 1
ATOM 5909 O O . LYS A 1 840 ? 36.294 5.510 -73.019 1.00 98.31 840 LYS A O 1
ATOM 5914 N N . THR A 1 841 ? 37.493 6.455 -74.660 1.00 98.12 841 THR A N 1
ATOM 5915 C CA . THR A 1 841 ? 37.363 7.842 -74.161 1.00 98.12 841 THR A CA 1
ATOM 5916 C C . THR A 1 841 ? 37.575 8.872 -75.273 1.00 98.12 841 THR A C 1
ATOM 5918 O O . THR A 1 841 ? 38.474 8.674 -76.082 1.00 98.12 841 THR A O 1
ATOM 5921 N N . PRO A 1 842 ? 36.829 9.991 -75.344 1.00 98.12 842 PRO A N 1
ATOM 5922 C CA . PRO A 1 842 ? 37.121 11.045 -76.316 1.00 98.12 842 PRO A CA 1
ATOM 5923 C C . PRO A 1 842 ? 38.539 11.601 -76.169 1.00 98.12 842 PRO A C 1
ATOM 5925 O O . PRO A 1 842 ? 39.282 11.595 -77.146 1.00 98.12 842 PRO A O 1
ATOM 5928 N N . ASP A 1 843 ? 38.939 11.983 -74.955 1.00 98.12 843 ASP A N 1
ATOM 5929 C CA . ASP A 1 843 ? 40.272 12.525 -74.682 1.00 98.12 843 ASP A CA 1
ATOM 5930 C C . ASP A 1 843 ? 41.062 11.620 -73.725 1.00 98.12 843 ASP A C 1
ATOM 5932 O O . ASP A 1 843 ? 40.559 11.204 -72.678 1.00 98.12 843 ASP A O 1
ATOM 5936 N N . LEU A 1 844 ? 42.320 11.329 -74.062 1.00 98.19 844 LEU A N 1
ATOM 5937 C CA . LEU A 1 844 ? 43.258 10.564 -73.239 1.00 98.19 844 LEU A CA 1
ATOM 5938 C C . LEU A 1 844 ? 44.550 11.357 -73.016 1.00 98.19 844 LEU A C 1
ATOM 5940 O O . LEU A 1 844 ? 45.324 11.570 -73.946 1.00 98.19 844 LEU A O 1
ATOM 5944 N N . THR A 1 845 ? 44.816 11.732 -71.764 1.00 98.38 845 THR A N 1
ATOM 5945 C CA . THR A 1 845 ? 46.127 12.200 -71.297 1.00 98.38 845 THR A CA 1
ATOM 5946 C C . THR A 1 845 ? 46.755 11.128 -70.415 1.00 98.38 845 THR A C 1
ATOM 5948 O O . THR A 1 845 ? 46.200 10.764 -69.383 1.00 98.38 845 THR A O 1
ATOM 5951 N N . ASN A 1 846 ? 47.913 10.608 -70.816 1.00 97.69 846 ASN A N 1
ATOM 5952 C CA . ASN A 1 846 ? 48.653 9.604 -70.062 1.00 97.69 846 ASN A CA 1
ATOM 5953 C C . ASN A 1 846 ? 50.094 10.050 -69.806 1.00 97.69 846 ASN A C 1
ATOM 5955 O O . ASN A 1 846 ? 50.916 10.060 -70.719 1.00 97.69 846 ASN A O 1
ATOM 5959 N N . ALA A 1 847 ? 50.403 10.352 -68.552 1.00 98.12 847 ALA A N 1
ATOM 5960 C CA . ALA A 1 847 ? 51.752 10.536 -68.027 1.00 98.12 847 ALA A CA 1
ATOM 5961 C C . ALA A 1 847 ? 52.220 9.345 -67.162 1.00 98.12 847 ALA A C 1
ATOM 5963 O O . ALA A 1 847 ? 53.403 9.269 -66.838 1.00 98.12 847 ALA A O 1
ATOM 5964 N N . GLY A 1 848 ? 51.311 8.442 -66.775 1.00 97.81 848 GLY A N 1
ATOM 5965 C CA . GLY A 1 848 ? 51.580 7.261 -65.949 1.00 97.81 848 GLY A CA 1
ATOM 5966 C C . GLY A 1 848 ? 51.703 5.963 -66.753 1.00 97.81 848 GLY A C 1
ATOM 5967 O O . GLY A 1 848 ? 52.252 5.949 -67.851 1.00 97.81 848 GLY A O 1
ATOM 5968 N N . THR A 1 849 ? 51.209 4.851 -66.200 1.00 98.06 849 THR A N 1
ATOM 5969 C CA . THR A 1 849 ? 51.213 3.525 -66.850 1.00 98.06 849 THR A CA 1
ATOM 5970 C C . THR A 1 849 ? 49.806 3.022 -67.158 1.00 98.06 849 THR A C 1
ATOM 5972 O O . THR A 1 849 ? 48.988 2.907 -66.250 1.00 98.06 849 THR A O 1
ATOM 5975 N N . LEU A 1 850 ? 49.575 2.636 -68.413 1.00 98.12 850 LEU A N 1
ATOM 5976 C CA . LEU A 1 850 ? 48.462 1.808 -68.882 1.00 98.12 850 LEU A CA 1
ATOM 5977 C C . LEU A 1 850 ? 49.048 0.490 -69.407 1.00 98.12 850 LEU A C 1
ATOM 5979 O O . LEU A 1 850 ? 49.808 0.509 -70.376 1.00 98.12 850 LEU A O 1
ATOM 5983 N N . GLN A 1 851 ? 48.719 -0.641 -68.782 1.00 97.44 851 GLN A N 1
ATOM 5984 C CA . GLN A 1 851 ? 49.242 -1.951 -69.176 1.00 97.44 851 GLN A CA 1
ATOM 5985 C C . GLN A 1 851 ? 48.178 -3.054 -69.123 1.00 97.44 851 GLN A C 1
ATOM 5987 O O . GLN A 1 851 ? 47.482 -3.199 -68.119 1.00 97.44 851 GLN A O 1
ATOM 5992 N N . GLY A 1 852 ? 48.117 -3.874 -70.172 1.00 97.31 852 GLY A N 1
ATOM 5993 C CA . GLY A 1 852 ? 47.375 -5.138 -70.215 1.00 97.31 852 GLY A CA 1
ATOM 5994 C C . GLY A 1 852 ? 48.197 -6.258 -70.862 1.00 97.31 852 GLY A C 1
ATOM 5995 O O . GLY A 1 852 ? 49.218 -5.983 -71.498 1.00 97.31 852 GLY A O 1
ATOM 5996 N N . ALA A 1 853 ? 47.753 -7.516 -70.752 1.00 95.56 853 ALA A N 1
ATOM 5997 C CA . ALA A 1 853 ? 48.239 -8.574 -71.646 1.00 95.56 853 ALA A CA 1
ATOM 5998 C C . ALA A 1 853 ? 47.890 -8.214 -73.092 1.00 95.56 853 ALA A C 1
ATOM 6000 O O . ALA A 1 853 ? 48.757 -8.189 -73.952 1.00 95.56 853 ALA A O 1
ATOM 6001 N N . THR A 1 854 ? 46.655 -7.775 -73.331 1.00 96.00 854 THR A N 1
ATOM 6002 C CA . THR A 1 854 ? 46.294 -7.027 -74.542 1.00 96.00 854 THR A CA 1
ATOM 6003 C C . THR A 1 854 ? 45.747 -5.662 -74.153 1.00 96.00 854 THR A C 1
ATOM 6005 O O . THR A 1 854 ? 45.163 -5.510 -73.080 1.00 96.00 854 THR A O 1
ATOM 6008 N N . ALA A 1 855 ? 45.940 -4.659 -75.000 1.00 95.00 855 ALA A N 1
ATOM 6009 C CA . ALA A 1 855 ? 45.376 -3.331 -74.815 1.00 95.00 855 ALA A CA 1
ATOM 6010 C C . ALA A 1 855 ? 44.532 -2.974 -76.043 1.00 95.00 855 ALA A C 1
ATOM 6012 O O . ALA A 1 855 ? 44.970 -3.158 -77.165 1.00 95.00 855 ALA A O 1
ATOM 6013 N N . ALA A 1 856 ? 43.307 -2.500 -75.828 1.00 95.88 856 ALA A N 1
ATOM 6014 C CA . ALA A 1 856 ? 42.403 -2.019 -76.864 1.00 95.88 856 ALA A CA 1
ATOM 6015 C C . ALA A 1 856 ? 41.993 -0.589 -76.504 1.00 95.88 856 ALA A C 1
ATOM 6017 O O . ALA A 1 856 ? 41.212 -0.381 -75.576 1.00 95.88 856 ALA A O 1
ATOM 6018 N N . VAL A 1 857 ? 42.558 0.397 -77.206 1.00 95.94 857 VAL A N 1
ATOM 6019 C CA . VAL A 1 857 ? 42.405 1.823 -76.884 1.00 95.94 857 VAL A CA 1
ATOM 6020 C C . VAL A 1 857 ? 41.679 2.550 -78.016 1.00 95.94 857 VAL A C 1
ATOM 6022 O O . VAL A 1 857 ? 42.248 2.816 -79.070 1.00 95.94 857 VAL A O 1
ATOM 6025 N N . GLU A 1 858 ? 40.413 2.891 -77.786 1.00 96.50 858 GLU A N 1
ATOM 6026 C CA . GLU A 1 858 ? 39.565 3.678 -78.682 1.00 96.50 858 GLU A CA 1
ATOM 6027 C C . GLU A 1 858 ? 39.483 5.124 -78.169 1.00 96.50 858 GLU A C 1
ATOM 6029 O O . GLU A 1 858 ? 38.776 5.413 -77.199 1.00 96.50 858 GLU A O 1
ATOM 6034 N N . VAL A 1 859 ? 40.222 6.039 -78.809 1.00 96.56 859 VAL A N 1
ATOM 6035 C CA . VAL A 1 859 ? 40.303 7.446 -78.385 1.00 96.56 859 VAL A CA 1
ATOM 6036 C C . VAL A 1 859 ? 40.149 8.442 -79.525 1.00 96.56 859 VAL A C 1
ATOM 6038 O O . VAL A 1 859 ? 40.541 8.161 -80.655 1.00 96.56 859 VAL A O 1
ATOM 6041 N N . GLY A 1 860 ? 39.585 9.614 -79.224 1.00 94.88 860 GLY A N 1
ATOM 6042 C CA . GLY A 1 860 ? 39.491 10.735 -80.164 1.00 94.88 860 GLY A CA 1
ATOM 6043 C C . GLY A 1 860 ? 40.792 11.540 -80.232 1.00 94.88 860 GLY A C 1
ATOM 6044 O O . GLY A 1 860 ? 41.327 11.761 -81.318 1.00 94.88 860 GLY A O 1
ATOM 6045 N N . ALA A 1 861 ? 41.329 11.928 -79.074 1.00 94.69 861 ALA A N 1
ATOM 6046 C CA . ALA A 1 861 ? 42.618 12.598 -78.933 1.00 94.69 861 ALA A CA 1
ATOM 6047 C C . ALA A 1 861 ? 43.504 11.892 -77.895 1.00 94.69 861 ALA A C 1
ATOM 6049 O O . ALA A 1 861 ? 43.050 11.520 -76.813 1.00 94.69 861 ALA A O 1
ATOM 6050 N N . LEU A 1 862 ? 44.791 11.735 -78.223 1.00 96.31 862 LEU A N 1
ATOM 6051 C CA . LEU A 1 862 ? 45.788 11.057 -77.395 1.00 96.31 862 LEU A CA 1
ATOM 6052 C C . LEU A 1 862 ? 46.997 11.960 -77.135 1.00 96.31 862 LEU A C 1
ATOM 6054 O O . LEU A 1 862 ? 47.721 12.322 -78.060 1.00 96.31 862 LEU A O 1
ATOM 6058 N N . SER A 1 863 ? 47.258 12.249 -75.862 1.00 97.12 863 SER A N 1
ATOM 6059 C CA . SER A 1 863 ? 48.504 12.830 -75.364 1.00 97.12 863 SER A CA 1
ATOM 6060 C C . SER A 1 863 ? 49.180 11.832 -74.428 1.00 97.12 863 SER A C 1
ATOM 6062 O O . SER A 1 863 ? 48.755 11.656 -73.289 1.00 97.12 863 SER A O 1
ATOM 6064 N N . ASN A 1 864 ? 50.240 11.176 -74.897 1.00 95.81 864 ASN A N 1
ATOM 6065 C CA . ASN A 1 864 ? 50.957 10.155 -74.136 1.00 95.81 864 ASN A CA 1
ATOM 6066 C C . ASN A 1 864 ? 52.416 10.564 -73.884 1.00 95.81 864 ASN A C 1
ATOM 6068 O O . ASN A 1 864 ? 53.230 10.559 -74.805 1.00 95.81 864 ASN A O 1
ATOM 6072 N N . SER A 1 865 ? 52.745 10.871 -72.631 1.00 96.62 865 SER A N 1
ATOM 6073 C CA . SER A 1 865 ? 54.109 11.066 -72.121 1.00 96.62 865 SER A CA 1
ATOM 6074 C C . SER A 1 865 ? 54.565 9.948 -71.169 1.00 96.62 865 SER A C 1
ATOM 6076 O O . SER A 1 865 ? 55.731 9.928 -70.779 1.00 96.62 865 SER A O 1
ATOM 6078 N N . GLY A 1 866 ? 53.664 9.025 -70.811 1.00 95.94 866 GLY A N 1
ATOM 6079 C CA . GLY A 1 866 ? 53.927 7.832 -70.005 1.00 95.94 866 GLY A CA 1
ATOM 6080 C C . GLY A 1 866 ? 54.004 6.532 -70.820 1.00 95.94 866 GLY A C 1
ATOM 6081 O O . GLY A 1 866 ? 54.288 6.536 -72.020 1.00 95.94 866 GLY A O 1
ATOM 6082 N N . MET A 1 867 ? 53.733 5.403 -70.160 1.00 95.81 867 MET A N 1
ATOM 6083 C CA . MET A 1 867 ? 53.715 4.064 -70.755 1.00 95.81 867 MET A CA 1
ATOM 6084 C C . MET A 1 867 ? 52.290 3.643 -71.127 1.00 95.81 867 MET A C 1
ATOM 6086 O O . MET A 1 867 ? 51.388 3.693 -70.292 1.00 95.81 867 MET A O 1
ATOM 6090 N N . LEU A 1 868 ? 52.117 3.181 -72.365 1.00 96.06 868 LEU A N 1
ATOM 6091 C CA . LEU A 1 868 ? 50.931 2.480 -72.851 1.00 96.06 868 LEU A CA 1
ATOM 6092 C C . LEU A 1 868 ? 51.395 1.167 -73.497 1.00 96.06 868 LEU A C 1
ATOM 6094 O O . LEU A 1 868 ? 52.129 1.208 -74.483 1.00 96.06 868 LEU A O 1
ATOM 6098 N N . MET A 1 869 ? 51.021 0.018 -72.926 1.00 92.50 869 MET A N 1
ATOM 6099 C CA . MET A 1 869 ? 51.552 -1.291 -73.325 1.00 92.50 869 MET A CA 1
ATOM 6100 C C . MET A 1 869 ? 50.478 -2.387 -73.335 1.00 92.50 869 MET A C 1
ATOM 6102 O O . MET A 1 869 ? 49.804 -2.622 -72.336 1.00 92.50 869 MET A O 1
ATOM 6106 N N . GLY A 1 870 ? 50.386 -3.116 -74.445 1.00 93.50 870 GLY A N 1
ATOM 6107 C CA . GLY A 1 870 ? 49.799 -4.453 -74.497 1.00 93.50 870 GLY A CA 1
ATOM 6108 C C . GLY A 1 870 ? 50.918 -5.463 -74.732 1.00 93.50 870 GLY A C 1
ATOM 6109 O O . GLY A 1 870 ? 51.597 -5.372 -75.753 1.00 93.50 870 GLY A O 1
ATOM 6110 N N . ILE A 1 871 ? 51.165 -6.370 -73.785 1.00 90.38 871 ILE A N 1
ATOM 6111 C CA . ILE A 1 871 ? 52.307 -7.309 -73.835 1.00 90.38 871 ILE A CA 1
ATOM 6112 C C . ILE A 1 871 ? 52.234 -8.216 -75.075 1.00 90.38 871 ILE A C 1
ATOM 6114 O O . ILE A 1 871 ? 53.236 -8.409 -75.761 1.00 90.38 871 ILE A O 1
ATOM 6118 N N . ASP A 1 872 ? 51.033 -8.703 -75.373 1.00 89.69 872 ASP A N 1
ATOM 6119 C CA . ASP A 1 872 ? 50.699 -9.614 -76.467 1.00 89.69 872 ASP A CA 1
ATOM 6120 C C . ASP A 1 872 ? 50.026 -8.885 -77.652 1.00 89.69 872 ASP A C 1
ATOM 6122 O O . ASP A 1 872 ? 49.816 -9.484 -78.708 1.00 89.69 872 ASP A O 1
ATOM 6126 N N . GLY A 1 873 ? 49.693 -7.592 -77.500 1.00 82.81 873 GLY A N 1
ATOM 6127 C CA . GLY A 1 873 ? 49.142 -6.732 -78.560 1.00 82.81 873 GLY A CA 1
ATOM 6128 C C . GLY A 1 873 ? 48.501 -5.430 -78.051 1.00 82.81 873 GLY A C 1
ATOM 6129 O O . GLY A 1 873 ? 47.781 -5.461 -77.050 1.00 82.81 873 GLY A O 1
ATOM 6130 N N . LEU A 1 874 ? 48.758 -4.307 -78.743 1.00 82.06 874 LEU A N 1
ATOM 6131 C CA . LEU A 1 874 ? 48.167 -2.968 -78.535 1.00 82.06 874 LEU A CA 1
ATOM 6132 C C . LEU A 1 874 ? 47.321 -2.548 -79.745 1.00 82.06 874 LEU A C 1
ATOM 6134 O O . LEU A 1 874 ? 47.784 -2.812 -80.880 1.00 82.06 874 LEU A O 1
#

Secondary structure (DSSP, 8-state):
------------PPPS---HHHHHHHHHHHHHHHS----------EEEEESS-EEEE-TTS-EEEEPPPP-TTSEEEEEEEEE-B-TT-EEEEE--SSEEEETTTEEEE--TT--TT---SEEEEEE-SSS-EEE-SEEEEEES--EEEEE-TT-EEESSEEEES-SEEEEESSEEEE-TTS-EEEEEE-S-EEEE-TT-EEEEEEEEEEEEESEEEE-SEEEEEEEEEEESSEEEETT--EEE----SSPPSEEEEE-TT-EEEESEEEEEE-STT-EEEEEEEEESSS-EEEEEEEEEEEEEEEESSEEEEEEEEEEEEEEEEESSEEEEEEEEEEEEEEEEEEESSEEEEEEEEEEEEES-EEEESB-TTS-B-S--EEEEEEEEEEEES-EEEESEEEEEEEEEEEE-TT-EEEESSEEEEEEEEEEE-SEEEESSEEEEEEEEEEE-SEEEESSEEEEEESSEEEE-SEEEESSEEEEE-SEEEE-SEEEESSEEEEEEEEEEE-SEEEESSEEEEEEEEEEESSEEEESS-EEEEEEEEEESSEEEETT-EEEEEEEEEEE-TT-EEEESS-EEEEEEEEEESSEEEESS-EEEEEEEEEE-TT-EEEESS-EEEEEEEEEE-SEEEESSEEEEEEEEEEE-TT-EEEESSEEEEEEEEEEEE-SEEEESSEEEEEEEEEEE-SEEEESSEEEEEEEEEE-SEEEESS-EEEEEEEEEE-TT-EEEEEEEEEEEEEEEEESSEEEEEEEEEEEEEEEEE-TT-EEEESS-EEEEEEEEEESSEEEESS-EEEEEEEEEESSEEEESS-EEEEEEEEEEE-TT-EEEESSEEEEEEEEEEESSEEEEEEEEEEEEEEEESSEEEEEEE-

Foldseek 3Di:
DDDDDDDDDDDDDDDDDDDPVVVVVVVVVVVCVVPDPPPPPPDQDWAFDDAPWDWDAAPVGAIEILFAQAFPQLEGETETQAHEADALGYEDAQAPDQWFQDPSRGIDGHRPNDHVVSGHQEYEYAYPHQDEYYYEYEYEYTHAAHAYEYEALAEYEYAHYEYHSHQEYEYENFDFDADPRRHGFKTFAQHYEYEADHAGYDYCVYNEYEYYYQAYEFAAEHEHAEYEYEHRGWIQGPVRDTDHDDHDDDHDQARYHYHPRGEYAYLEYEYHYDDAPHEHEHEYYERPNEEYAYHENEEYEYAEYYGQYEYHYEYCEYEYAHEYEYAAEYHYEHQAEYAYENYEAEYLAEYEAYHAAEYEHELYEYYFNADPVRDHDLHHEYEHDYQEYYAYLYEAEHNEYEYEHAAEYAHAQNYEHEHAAEYEYEYEYYEANYAYEYAAEYEAEYAEYEHNAYDEHLAEYEHHHAAEYEANYAYEHVAEYAHEHQEYAHQYAAEHAHEYEYHYQEYHANHHAEYQEEYEYEYQYYEHQEDDEYVAEYAYEYQEYEFLYEDEYLNEYHYAHEEEDAAAQNGEYEYVAEYEEEYQEYEFNHEYEYLAEYYYDYQEAEYHQQYYYYHVYEYYAEYQEYEFHHEHEYQYEYEYEYCEYAYDLSGAHEYEAEYAYAHAEEYHANYEAEYAAEYEAHYQEYEHAEYYEYQEYEYEYQYYEFQYEYEHAEEYEYEYQEYAAAQNGEAEYQYEYEAAYCEYHFHHEYEYCEYEYEHAAEYEQADQGEDEHQAEYEYEYAEYEDLYDYEHCAEYAYDYQEYEFQYEDEHVAEYAEAHNAEYHQALNGEAEHAAEYHEAHAYYAANHEDEYCEYHYHYNYDHYNYYHDNVVYD

pLDDT: mean 93.83, std 11.65, range [29.05, 98.94]

Radius of gyration: 55.73 Å; chains: 1; bounding box: 117×67×170 Å

Organism: NCBI:txid1487935